Protein AF-0000000078668292 (afdb_homodimer)

Structure (mmCIF, N/CA/C/O backbone):
data_AF-0000000078668292-model_v1
#
loop_
_entity.id
_entity.type
_entity.pdbx_description
1 polymer 'acetate--CoA ligase (ADP-forming)'
#
loop_
_atom_site.group_PDB
_atom_site.id
_atom_site.type_symbol
_atom_site.label_atom_id
_atom_site.label_alt_id
_atom_site.label_comp_id
_atom_site.label_asym_id
_atom_site.label_entity_id
_atom_site.label_seq_id
_atom_site.pdbx_PDB_ins_code
_atom_site.Cartn_x
_atom_site.Cartn_y
_atom_site.Cartn_z
_atom_site.occupancy
_atom_site.B_iso_or_equiv
_atom_site.auth_seq_id
_atom_site.auth_comp_id
_atom_site.auth_asym_id
_atom_site.auth_atom_id
_atom_site.pdbx_PDB_model_num
ATOM 1 N N . MET A 1 1 ? -16.328 22.109 20 1 74.5 1 MET A N 1
ATOM 2 C CA . MET A 1 1 ? -15.586 23.297 19.562 1 74.5 1 MET A CA 1
ATOM 3 C C . MET A 1 1 ? -16.078 23.766 18.188 1 74.5 1 MET A C 1
ATOM 5 O O . MET A 1 1 ? -16.297 22.953 17.297 1 74.5 1 MET A O 1
ATOM 9 N N . ASN A 1 2 ? -16.375 25.062 18.094 1 88.75 2 ASN A N 1
ATOM 10 C CA . ASN A 1 2 ? -16.891 25.562 16.812 1 88.75 2 ASN A CA 1
ATOM 11 C C . ASN A 1 2 ? -15.773 26.156 15.961 1 88.75 2 ASN A C 1
ATOM 13 O O . ASN A 1 2 ? -15.273 27.234 16.25 1 88.75 2 ASN A O 1
ATOM 17 N N . LEU A 1 3 ? -15.266 25.328 14.984 1 96.44 3 LEU A N 1
ATOM 18 C CA . LEU A 1 3 ? -14.234 25.766 14.047 1 96.44 3 LEU A CA 1
ATOM 19 C C . LEU A 1 3 ? -14.766 25.766 12.617 1 96.44 3 LEU A C 1
ATOM 21 O O . LEU A 1 3 ? -13.984 25.719 11.656 1 96.44 3 LEU A O 1
ATOM 25 N N . GLU A 1 4 ? -16.094 25.828 12.477 1 96.25 4 GLU A N 1
ATOM 26 C CA . GLU A 1 4 ? -16.766 25.781 11.18 1 96.25 4 GLU A CA 1
ATOM 27 C C . GLU A 1 4 ? -16.281 26.906 10.266 1 96.25 4 GLU A C 1
ATOM 29 O O . GLU A 1 4 ? -16.141 26.703 9.055 1 96.25 4 GLU A O 1
ATOM 34 N N . PHE A 1 5 ? -16.047 28 10.852 1 95.75 5 PHE A N 1
ATOM 35 C CA . PHE A 1 5 ? -15.656 29.172 10.094 1 95.75 5 PHE A CA 1
ATOM 36 C C . PHE A 1 5 ? -14.328 28.938 9.383 1 95.75 5 PHE A C 1
ATOM 38 O O . PHE A 1 5 ? -14.047 29.562 8.352 1 95.75 5 PHE A O 1
ATOM 45 N N . LEU A 1 6 ? -13.484 28.047 9.867 1 97.25 6 LEU A N 1
ATOM 46 C CA . LEU A 1 6 ? -12.172 27.797 9.281 1 97.25 6 LEU A CA 1
ATOM 47 C C . LEU A 1 6 ? -12.305 26.938 8.023 1 97.25 6 LEU A C 1
ATOM 49 O O . LEU A 1 6 ? -11.414 26.953 7.164 1 97.25 6 LEU A O 1
ATOM 53 N N . PHE A 1 7 ? -13.469 26.203 7.914 1 97.5 7 PHE A N 1
ATOM 54 C CA . PHE A 1 7 ? -13.602 25.25 6.82 1 97.5 7 PHE A CA 1
ATOM 55 C C . PHE A 1 7 ? -14.719 25.656 5.875 1 97.5 7 PHE A C 1
ATOM 57 O O . PHE A 1 7 ? -14.797 25.172 4.742 1 97.5 7 PHE A O 1
ATOM 64 N N . TYR A 1 8 ? -15.539 26.547 6.289 1 97.25 8 TYR A N 1
ATOM 65 C CA . TYR A 1 8 ? -16.641 27.047 5.477 1 97.25 8 TYR A CA 1
ATOM 66 C C . TYR A 1 8 ? -16.734 28.562 5.543 1 97.25 8 TYR A C 1
ATOM 68 O O . TYR A 1 8 ? -17.797 29.125 5.805 1 97.25 8 TYR A O 1
ATOM 76 N N . PRO A 1 9 ? -15.586 29.188 5.301 1 97.5 9 PRO A N 1
ATOM 77 C CA . PRO A 1 9 ? -15.641 30.656 5.301 1 97.5 9 PRO A CA 1
ATOM 78 C C . PRO A 1 9 ? -16.453 31.219 4.137 1 97.5 9 PRO A C 1
ATOM 80 O O . PRO A 1 9 ? -16.422 30.672 3.033 1 97.5 9 PRO A O 1
ATOM 83 N N . ARG A 1 10 ? -17.109 32.281 4.371 1 97.5 10 ARG A N 1
ATOM 84 C CA . ARG A 1 10 ? -17.812 33 3.309 1 97.5 10 ARG A CA 1
ATOM 85 C C . ARG A 1 10 ? -16.875 33.969 2.596 1 97.5 10 ARG A C 1
ATOM 87 O O . ARG A 1 10 ? -17.078 34.281 1.418 1 97.5 10 ARG A O 1
ATOM 94 N N . SER A 1 11 ? -15.938 34.406 3.305 1 98 11 SER A N 1
ATOM 95 C CA . SER A 1 11 ? -14.984 35.406 2.785 1 98 11 SER A CA 1
ATOM 96 C C . SER A 1 11 ? -13.594 35.188 3.387 1 98 11 SER A C 1
ATOM 98 O O . SER A 1 11 ? -13.469 34.875 4.574 1 98 11 SER A O 1
ATOM 100 N N . VAL A 1 12 ? -12.602 35.375 2.502 1 98.38 12 VAL A N 1
ATOM 101 C CA . VAL A 1 12 ? -11.219 35.125 2.906 1 98.38 12 VAL A CA 1
ATOM 102 C C . VAL A 1 12 ? -10.336 36.281 2.447 1 98.38 12 VAL A C 1
ATOM 104 O O . VAL A 1 12 ? -10.477 36.781 1.327 1 98.38 12 VAL A O 1
ATOM 107 N N . ALA A 1 13 ? -9.508 36.75 3.338 1 98.75 13 ALA A N 1
ATOM 108 C CA . ALA A 1 13 ? -8.492 37.75 2.984 1 98.75 13 ALA A CA 1
ATOM 109 C C . ALA A 1 13 ? -7.098 37.125 2.98 1 98.75 13 ALA A C 1
ATOM 111 O O . ALA A 1 13 ? -6.684 36.5 3.965 1 98.75 13 ALA A O 1
ATOM 112 N N . VAL A 1 14 ? -6.449 37.281 1.85 1 98.75 14 VAL A N 1
ATOM 113 C CA . VAL A 1 14 ? -5.062 36.812 1.77 1 98.75 14 VAL A CA 1
ATOM 114 C C . VAL A 1 14 ? -4.125 38 2.018 1 98.75 14 VAL A C 1
ATOM 116 O O . VAL A 1 14 ? -3.984 38.875 1.164 1 98.75 14 VAL A O 1
ATOM 119 N N . ILE A 1 15 ? -3.553 37.969 3.217 1 98.75 15 ILE A N 1
ATOM 120 C CA . ILE A 1 15 ? -2.625 39.031 3.605 1 98.75 15 ILE A CA 1
ATOM 121 C C . ILE A 1 15 ? -1.219 38.688 3.123 1 98.75 15 ILE A C 1
ATOM 123 O O . ILE A 1 15 ? -0.643 37.688 3.535 1 98.75 15 ILE A O 1
ATOM 127 N N . GLY A 1 16 ? -0.647 39.531 2.35 1 98.06 16 GLY A N 1
ATOM 128 C CA . GLY A 1 16 ? 0.605 39.25 1.667 1 98.06 16 GLY A CA 1
ATOM 129 C C . GLY A 1 16 ? 0.415 38.812 0.223 1 98.06 16 GLY A C 1
ATOM 130 O O . GLY A 1 16 ? 1.296 38.188 -0.366 1 98.06 16 GLY A O 1
ATOM 131 N N . ALA A 1 17 ? -0.746 39.062 -0.317 1 97.62 17 ALA A N 1
ATOM 132 C CA . ALA A 1 17 ? -1.031 38.781 -1.72 1 97.62 17 ALA A CA 1
ATOM 133 C C . ALA A 1 17 ? -0.014 39.469 -2.637 1 97.62 17 ALA A C 1
ATOM 135 O O . ALA A 1 17 ? 0.415 40.594 -2.381 1 97.62 17 ALA A O 1
ATOM 136 N N . SER A 1 18 ? 0.317 38.719 -3.67 1 94.88 18 SER A N 1
ATOM 137 C CA . SER A 1 18 ? 1.345 39.219 -4.582 1 94.88 18 SER A CA 1
ATOM 138 C C . SER A 1 18 ? 1.046 38.812 -6.02 1 94.88 18 SER A C 1
ATOM 140 O O . SER A 1 18 ? 0.434 37.75 -6.266 1 94.88 18 SER A O 1
ATOM 142 N N . HIS A 1 19 ? 1.444 39.625 -6.992 1 91.94 19 HIS A N 1
ATOM 143 C CA . HIS A 1 19 ? 1.332 39.281 -8.414 1 91.94 19 HIS A CA 1
ATOM 144 C C . HIS A 1 19 ? 2.572 38.562 -8.906 1 91.94 19 HIS A C 1
ATOM 146 O O . HIS A 1 19 ? 2.576 38.031 -10.016 1 91.94 19 HIS A O 1
ATOM 152 N N . VAL A 1 20 ? 3.535 38.531 -8.047 1 91.69 20 VAL A N 1
ATOM 153 C CA . VAL A 1 20 ? 4.824 38 -8.477 1 91.69 20 VAL A CA 1
ATOM 154 C C . VAL A 1 20 ? 4.824 36.469 -8.367 1 91.69 20 VAL A C 1
ATOM 156 O O . VAL A 1 20 ? 4.758 35.938 -7.258 1 91.69 20 VAL A O 1
ATOM 159 N N . PRO A 1 21 ? 4.988 35.781 -9.539 1 89 21 PRO A N 1
ATOM 160 C CA . PRO A 1 21 ? 5.062 34.312 -9.477 1 89 21 PRO A CA 1
ATOM 161 C C . PRO A 1 21 ? 6.219 33.844 -8.609 1 89 21 PRO A C 1
ATOM 163 O O . PRO A 1 21 ? 7.301 34.406 -8.617 1 89 21 PRO A O 1
ATOM 166 N N . GLY A 1 22 ? 5.961 32.812 -7.844 1 87.12 22 GLY A N 1
ATOM 167 C CA . GLY A 1 22 ? 7.004 32.25 -6.992 1 87.12 22 GLY A CA 1
ATOM 168 C C . GLY A 1 22 ? 6.875 32.688 -5.543 1 87.12 22 GLY A C 1
ATOM 169 O O . GLY A 1 22 ? 7.383 32 -4.645 1 87.12 22 GLY A O 1
ATOM 170 N N . LYS A 1 23 ? 6.258 33.75 -5.332 1 91.94 23 LYS A N 1
ATOM 171 C CA . LYS A 1 23 ? 6.027 34.188 -3.957 1 91.94 23 LYS A CA 1
ATOM 172 C C . LYS A 1 23 ? 4.883 33.406 -3.318 1 91.94 23 LYS A C 1
ATOM 174 O O . LYS A 1 23 ? 3.916 33.062 -3.996 1 91.94 23 LYS A O 1
ATOM 179 N N . ILE A 1 24 ? 5 33.25 -2.035 1 94.12 24 ILE A N 1
ATOM 180 C CA . ILE A 1 24 ? 4.039 32.469 -1.284 1 94.12 24 ILE A CA 1
ATOM 181 C C . ILE A 1 24 ? 2.652 33.094 -1.384 1 94.12 24 ILE A C 1
ATOM 183 O O . ILE A 1 24 ? 1.656 32.406 -1.595 1 94.12 24 ILE A O 1
ATOM 187 N N . GLY A 1 25 ? 2.639 34.375 -1.288 1 96.19 25 GLY A N 1
ATOM 188 C CA . GLY A 1 25 ? 1.363 35.062 -1.382 1 96.19 25 GLY A CA 1
ATOM 189 C C . GLY A 1 25 ? 0.669 34.844 -2.715 1 96.19 25 GLY A C 1
ATOM 190 O O . GLY A 1 25 ? -0.559 34.781 -2.773 1 96.19 25 GLY A O 1
ATOM 191 N N . ASN A 1 26 ? 1.466 34.906 -3.779 1 96.44 26 ASN A N 1
ATOM 192 C CA . ASN A 1 26 ? 0.924 34.625 -5.105 1 96.44 26 ASN A CA 1
ATOM 193 C C . ASN A 1 26 ? 0.383 33.188 -5.203 1 96.44 26 ASN A C 1
ATOM 195 O O . ASN A 1 26 ? -0.709 32.969 -5.73 1 96.44 26 ASN A O 1
ATOM 199 N N . ALA A 1 27 ? 1.126 32.281 -4.66 1 95.44 27 ALA A N 1
ATOM 200 C CA . ALA A 1 27 ? 0.751 30.875 -4.707 1 95.44 27 ALA A CA 1
ATOM 201 C C . ALA A 1 27 ? -0.543 30.625 -3.938 1 95.44 27 ALA A C 1
ATOM 203 O O . ALA A 1 27 ? -1.405 29.875 -4.391 1 95.44 27 ALA A O 1
ATOM 204 N N . ILE A 1 28 ? -0.689 31.25 -2.832 1 97.31 28 ILE A N 1
ATOM 205 C CA . ILE A 1 28 ? -1.891 31.094 -2.02 1 97.31 28 ILE A CA 1
ATOM 206 C C . ILE A 1 28 ? -3.096 31.656 -2.766 1 97.31 28 ILE A C 1
ATOM 208 O O . ILE A 1 28 ? -4.164 31.047 -2.793 1 97.31 28 ILE A O 1
ATOM 212 N N . MET A 1 29 ? -2.896 32.812 -3.367 1 97.44 29 MET A N 1
ATOM 213 C CA . MET A 1 29 ? -3.973 33.406 -4.156 1 97.44 29 MET A CA 1
ATOM 214 C C . MET A 1 29 ? -4.422 32.469 -5.262 1 97.44 29 MET A C 1
ATOM 216 O O . MET A 1 29 ? -5.625 32.281 -5.477 1 97.44 29 MET A O 1
ATOM 220 N N . LYS A 1 30 ? -3.439 31.906 -5.906 1 96.38 30 LYS A N 1
ATOM 221 C CA . LYS A 1 30 ? -3.754 30.969 -6.98 1 96.38 30 LYS A CA 1
ATOM 222 C C . LYS A 1 30 ? -4.551 29.766 -6.453 1 96.38 30 LYS A C 1
ATOM 224 O O . LYS A 1 30 ? -5.504 29.328 -7.094 1 96.38 30 LYS A O 1
ATOM 229 N N . SER A 1 31 ? -4.18 29.266 -5.289 1 96 31 SER A N 1
ATOM 230 C CA . SER A 1 31 ? -4.848 28.109 -4.699 1 96 31 SER A CA 1
ATOM 231 C C . SER A 1 31 ? -6.277 28.453 -4.285 1 96 31 SER A C 1
ATOM 233 O O . SER A 1 31 ? -7.215 27.719 -4.625 1 96 31 SER A O 1
ATOM 235 N N . VAL A 1 32 ? -6.438 29.562 -3.623 1 96.88 32 VAL A N 1
ATOM 236 C CA . VAL A 1 32 ? -7.754 29.938 -3.109 1 96.88 32 VAL A CA 1
ATOM 237 C C . VAL A 1 32 ? -8.688 30.281 -4.27 1 96.88 32 VAL A C 1
ATOM 239 O O . VAL A 1 32 ? -9.859 29.906 -4.258 1 96.88 32 VAL A O 1
ATOM 242 N N . ALA A 1 33 ? -8.172 30.875 -5.266 1 96.19 33 ALA A N 1
ATOM 243 C CA . ALA A 1 33 ? -8.992 31.375 -6.367 1 96.19 33 ALA A CA 1
ATOM 244 C C . ALA A 1 33 ? -9.344 30.25 -7.336 1 96.19 33 ALA A C 1
ATOM 246 O O . ALA A 1 33 ? -10.133 30.453 -8.266 1 96.19 33 ALA A O 1
ATOM 247 N N . ARG A 1 34 ? -8.719 29.172 -7.141 1 94.25 34 ARG A N 1
ATOM 248 C CA . ARG A 1 34 ? -8.883 28.094 -8.102 1 94.25 34 ARG A CA 1
ATOM 249 C C . ARG A 1 34 ? -10.305 27.547 -8.086 1 94.25 34 ARG A C 1
ATOM 251 O O . ARG A 1 34 ? -10.945 27.438 -9.133 1 94.25 34 ARG A O 1
ATOM 258 N N . GLN A 1 35 ? -10.82 27.234 -6.879 1 92.75 35 GLN A N 1
ATOM 259 C CA . GLN A 1 35 ? -12.117 26.562 -6.836 1 92.75 35 GLN A CA 1
ATOM 260 C C . GLN A 1 35 ? -13 27.141 -5.742 1 92.75 35 GLN A C 1
ATOM 262 O O . GLN A 1 35 ? -14.18 26.781 -5.629 1 92.75 35 GLN A O 1
ATOM 267 N N . PHE A 1 36 ? -12.469 28.016 -4.914 1 95.38 36 PHE A N 1
ATOM 268 C CA . PHE A 1 36 ? -13.234 28.578 -3.803 1 95.38 36 PHE A CA 1
ATOM 269 C C . PHE A 1 36 ? -14.352 29.469 -4.312 1 95.38 36 PHE A C 1
ATOM 271 O O . PHE A 1 36 ? -14.125 30.328 -5.164 1 95.38 36 PHE A O 1
ATOM 278 N N . ASN A 1 37 ? -15.547 29.297 -3.77 1 92.94 37 ASN A N 1
ATOM 279 C CA . ASN A 1 37 ? -16.703 30.031 -4.266 1 92.94 37 ASN A CA 1
ATOM 280 C C . ASN A 1 37 ? -17.031 31.234 -3.377 1 92.94 37 ASN A C 1
ATOM 282 O O . ASN A 1 37 ? -17.938 32 -3.678 1 92.94 37 ASN A O 1
ATOM 286 N N . GLY A 1 38 ? -16.344 31.422 -2.299 1 95.69 38 GLY A N 1
ATOM 287 C CA . GLY A 1 38 ? -16.562 32.594 -1.452 1 95.69 38 GLY A CA 1
ATOM 288 C C . GLY A 1 38 ? -15.828 33.812 -1.94 1 95.69 38 GLY A C 1
ATOM 289 O O . GLY A 1 38 ? -15.242 33.812 -3.023 1 95.69 38 GLY A O 1
ATOM 290 N N . LYS A 1 39 ? -15.945 34.906 -1.213 1 97.5 39 LYS A N 1
ATOM 291 C CA . LYS A 1 39 ? -15.281 36.156 -1.554 1 97.5 39 LYS A CA 1
ATOM 292 C C . LYS A 1 39 ? -13.805 36.094 -1.172 1 97.5 39 LYS A C 1
ATOM 294 O O . LYS A 1 39 ? -13.445 35.594 -0.104 1 97.5 39 LYS A O 1
ATOM 299 N N . ILE A 1 40 ? -13.031 36.531 -2.129 1 98.12 40 ILE A N 1
ATOM 300 C CA . ILE A 1 40 ? -11.594 36.562 -1.902 1 98.12 40 ILE A CA 1
ATOM 301 C C . ILE A 1 40 ? -11.086 38 -1.948 1 98.12 40 ILE A C 1
ATOM 303 O O . ILE A 1 40 ? -11.383 38.719 -2.889 1 98.12 40 ILE A O 1
ATOM 307 N N . TYR A 1 41 ? -10.375 38.344 -0.947 1 98.5 41 TYR A N 1
ATOM 308 C CA . TYR A 1 41 ? -9.789 39.688 -0.894 1 98.5 41 TYR A CA 1
ATOM 309 C C . TYR A 1 41 ? -8.266 39.594 -0.818 1 98.5 41 TYR A C 1
ATOM 311 O O . TYR A 1 41 ? -7.715 38.812 -0.051 1 98.5 41 TYR A O 1
ATOM 319 N N . ALA A 1 42 ? -7.648 40.406 -1.646 1 98.56 42 ALA A N 1
ATOM 320 C CA . ALA A 1 42 ? -6.191 40.531 -1.613 1 98.56 42 ALA A CA 1
ATOM 321 C C . ALA A 1 42 ? -5.754 41.719 -0.767 1 98.56 42 ALA A C 1
ATOM 323 O O . ALA A 1 42 ? -6.328 42.812 -0.873 1 98.56 42 ALA A O 1
ATOM 324 N N . VAL A 1 43 ? -4.797 41.469 0.06 1 98.75 43 VAL A N 1
ATOM 325 C CA . VAL A 1 43 ? -4.266 42.562 0.889 1 98.75 43 VAL A CA 1
ATOM 326 C C . VAL A 1 43 ? -2.746 42.625 0.743 1 98.75 43 VAL A C 1
ATOM 328 O O . VAL A 1 43 ? -2.061 41.594 0.874 1 98.75 43 VAL A O 1
ATOM 331 N N . ASN A 1 44 ? -2.236 43.719 0.466 1 98.12 44 ASN A N 1
ATOM 332 C CA . ASN A 1 44 ? -0.818 44.031 0.37 1 98.12 44 ASN A CA 1
ATOM 333 C C . ASN A 1 44 ? -0.572 45.531 0.56 1 98.12 44 ASN A C 1
ATOM 335 O O . ASN A 1 44 ? -1.271 46.375 -0.027 1 98.12 44 ASN A O 1
ATOM 339 N N . VAL A 1 45 ? 0.505 45.875 1.318 1 96 45 VAL A N 1
ATOM 340 C CA . VAL A 1 45 ? 0.76 47.25 1.695 1 96 45 VAL A CA 1
ATOM 341 C C . VAL A 1 45 ? 0.95 48.094 0.441 1 96 45 VAL A C 1
ATOM 343 O O . VAL A 1 45 ? 0.734 49.312 0.467 1 96 45 VAL A O 1
ATOM 346 N N . LYS A 1 46 ? 1.298 47.5 -0.633 1 95 46 LYS A N 1
ATOM 347 C CA . LYS A 1 46 ? 1.549 48.219 -1.872 1 95 46 LYS A CA 1
ATOM 348 C C . LYS A 1 46 ? 0.24 48.625 -2.549 1 95 46 LYS A C 1
ATOM 350 O O . LYS A 1 46 ? 0.2 49.594 -3.314 1 95 46 LYS A O 1
ATOM 355 N N . GLY A 1 47 ? -0.806 47.969 -2.373 1 95.81 47 GLY A N 1
ATOM 356 C CA . GLY A 1 47 ? -2.09 48.219 -3 1 95.81 47 GLY A CA 1
ATOM 357 C C . GLY A 1 47 ? -2.104 47.906 -4.484 1 95.81 47 GLY A C 1
ATOM 358 O O . GLY A 1 47 ? -1.29 47.125 -4.969 1 95.81 47 GLY A O 1
ATOM 359 N N . GLY A 1 48 ? -3.246 48.375 -5.074 1 96.06 48 GLY A N 1
ATOM 360 C CA . GLY A 1 48 ? -3.34 48.188 -6.516 1 96.06 48 GLY A CA 1
ATOM 361 C C . GLY A 1 48 ? -4.277 47.062 -6.914 1 96.06 48 GLY A C 1
ATOM 362 O O . GLY A 1 48 ? -5.375 46.938 -6.367 1 96.06 48 GLY A O 1
ATOM 363 N N . GLU A 1 49 ? -3.783 46.406 -8.031 1 97.06 49 GLU A N 1
ATOM 364 C CA . GLU A 1 49 ? -4.547 45.281 -8.586 1 97.06 49 GLU A CA 1
ATOM 365 C C . GLU A 1 49 ? -3.627 44.156 -9.008 1 97.06 49 GLU A C 1
ATOM 367 O O . GLU A 1 49 ? -2.498 44.375 -9.438 1 97.06 49 GLU A O 1
ATOM 372 N N . ILE A 1 50 ? -4.148 42.969 -8.828 1 96.56 50 ILE A N 1
ATOM 373 C CA . ILE A 1 50 ? -3.381 41.812 -9.305 1 96.56 50 ILE A CA 1
ATOM 374 C C . ILE A 1 50 ? -4.285 40.906 -10.109 1 96.56 50 ILE A C 1
ATOM 376 O O . ILE A 1 50 ? -5.508 40.906 -9.945 1 96.56 50 ILE A O 1
ATOM 380 N N . GLU A 1 51 ? -3.666 40.188 -11.039 1 96.19 51 GLU A N 1
ATOM 381 C CA . GLU A 1 51 ? -4.379 39.156 -11.828 1 96.19 51 GLU A CA 1
ATOM 382 C C . GLU A 1 51 ? -3.949 37.75 -11.438 1 96.19 51 GLU A C 1
ATOM 384 O O . GLU A 1 51 ? -2.76 37.438 -11.469 1 96.19 51 GLU A O 1
ATOM 389 N N . ILE A 1 52 ? -4.871 37.031 -10.984 1 95.5 52 ILE A N 1
ATOM 390 C CA . ILE A 1 52 ? -4.656 35.656 -10.562 1 95.5 52 ILE A CA 1
ATOM 391 C C . ILE A 1 52 ? -5.609 34.75 -11.312 1 95.5 52 ILE A C 1
ATOM 393 O O . ILE A 1 52 ? -6.828 34.906 -11.266 1 95.5 52 ILE A O 1
ATOM 397 N N . ASN A 1 53 ? -5.086 33.719 -11.945 1 94.75 53 ASN A N 1
ATOM 398 C CA . ASN A 1 53 ? -5.895 32.75 -12.68 1 94.75 53 ASN A CA 1
ATOM 399 C C . ASN A 1 53 ? -6.867 33.438 -13.633 1 94.75 53 ASN A C 1
ATOM 401 O O . ASN A 1 53 ? -8.031 33.062 -13.727 1 94.75 53 ASN A O 1
ATOM 405 N N . GLY A 1 54 ? -6.477 34.5 -14.219 1 93.75 54 GLY A N 1
ATOM 406 C CA . GLY A 1 54 ? -7.293 35.188 -15.188 1 93.75 54 GLY A CA 1
ATOM 407 C C . GLY A 1 54 ? -8.305 36.125 -14.555 1 93.75 54 GLY A C 1
ATOM 408 O O . GLY A 1 54 ? -9.125 36.719 -15.25 1 93.75 54 GLY A O 1
ATOM 409 N N . GLN A 1 55 ? -8.266 36.25 -13.242 1 95.31 55 GLN A N 1
ATOM 410 C CA . GLN A 1 55 ? -9.18 37.125 -12.516 1 95.31 55 GLN A CA 1
ATOM 411 C C . GLN A 1 55 ? -8.445 38.312 -11.938 1 95.31 55 GLN A C 1
ATOM 413 O O . GLN A 1 55 ? -7.32 38.188 -11.445 1 95.31 55 GLN A O 1
ATOM 418 N N . ARG A 1 56 ? -9.117 39.375 -11.93 1 96.94 56 ARG A N 1
ATOM 419 C CA . ARG A 1 56 ? -8.523 40.594 -11.367 1 96.94 56 ARG A CA 1
ATOM 420 C C . ARG A 1 56 ? -9 40.812 -9.93 1 96.94 56 ARG A C 1
ATOM 422 O O . 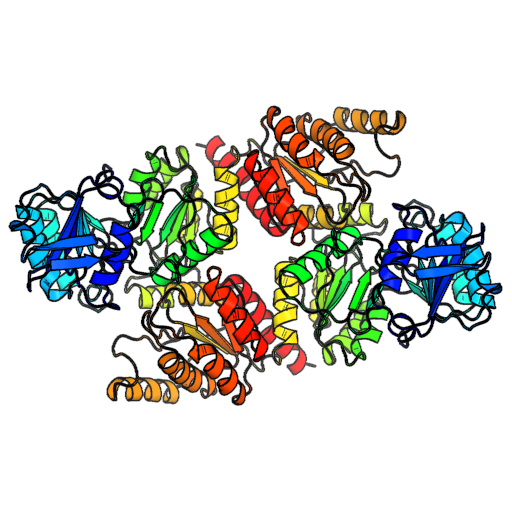ARG A 1 56 ? -10.188 40.688 -9.633 1 96.94 56 ARG A O 1
ATOM 429 N N . PHE A 1 57 ? -8.086 41.125 -9.117 1 97.62 57 PHE A N 1
ATOM 430 C CA . PHE A 1 57 ? -8.375 41.406 -7.711 1 97.62 57 PHE A CA 1
ATOM 431 C C . PHE A 1 57 ? -7.863 42.781 -7.309 1 97.62 57 PHE A C 1
ATOM 433 O O . PHE A 1 57 ? -6.691 43.094 -7.527 1 97.62 57 PHE A O 1
ATOM 440 N N . LYS A 1 58 ? -8.773 43.562 -6.727 1 97.69 58 LYS A N 1
ATOM 441 C CA . LYS A 1 58 ? -8.305 44.75 -6.051 1 97.69 58 LYS A CA 1
ATOM 442 C C . LYS A 1 58 ? -7.445 44.406 -4.836 1 97.69 58 LYS A C 1
ATOM 444 O O . LYS A 1 58 ? -7.785 43.5 -4.074 1 97.69 58 LYS A O 1
ATOM 449 N N . VAL A 1 59 ? -6.34 45.094 -4.738 1 98.44 59 VAL A N 1
ATOM 450 C CA . VAL A 1 59 ? -5.461 44.844 -3.602 1 98.44 59 VAL A CA 1
ATOM 451 C C . VAL A 1 59 ? -5.617 45.969 -2.578 1 98.44 59 VAL A C 1
ATOM 453 O O . VAL A 1 59 ? -5.301 47.125 -2.859 1 98.44 59 VAL A O 1
ATOM 456 N N . TYR A 1 60 ? -6.113 45.594 -1.422 1 98.56 60 TYR A N 1
ATOM 457 C CA . TYR A 1 60 ? -6.27 46.562 -0.333 1 98.56 60 TYR A CA 1
ATOM 458 C C . TYR A 1 60 ? -4.973 46.688 0.453 1 98.56 60 TYR A C 1
ATOM 460 O O . TYR A 1 60 ? -4.234 45.719 0.637 1 98.56 60 TYR A O 1
ATOM 468 N N . ARG A 1 61 ? -4.688 47.875 0.95 1 98.31 61 ARG A N 1
ATOM 469 C CA . ARG A 1 61 ? -3.443 48.094 1.682 1 98.31 61 ARG A CA 1
ATOM 470 C C . ARG A 1 61 ? -3.535 47.531 3.098 1 98.31 61 ARG A C 1
ATOM 472 O O . ARG A 1 61 ? -2.514 47.219 3.713 1 98.31 61 ARG A O 1
ATOM 479 N N . SER A 1 62 ? -4.723 47.469 3.6 1 98.38 62 SER A N 1
ATOM 480 C CA . SER A 1 62 ? -5.031 46.906 4.906 1 98.38 62 SER A CA 1
ATOM 481 C C . SER A 1 62 ? -6.363 46.156 4.883 1 98.38 62 SER A C 1
ATOM 483 O O . SER A 1 62 ? -7.258 46.5 4.109 1 98.38 62 SER A O 1
ATOM 485 N N . ILE A 1 63 ? -6.383 45.125 5.746 1 98.69 63 ILE A N 1
ATOM 486 C CA . ILE A 1 63 ? -7.629 44.375 5.844 1 98.69 63 ILE A CA 1
ATOM 487 C C . ILE A 1 63 ? -8.758 45.281 6.289 1 98.69 63 ILE A C 1
ATOM 489 O O . ILE A 1 63 ? -9.922 45.062 5.973 1 98.69 63 ILE A O 1
ATOM 493 N N . LEU A 1 64 ? -8.438 46.375 6.926 1 98.44 64 LEU A N 1
ATOM 494 C CA . LEU A 1 64 ? -9.414 47.344 7.434 1 98.44 64 LEU A CA 1
ATOM 495 C C . LEU A 1 64 ? -10.094 48.062 6.285 1 98.44 64 LEU A C 1
ATOM 497 O O . LEU A 1 64 ? -11.18 48.625 6.461 1 98.44 64 LEU A O 1
ATOM 501 N N . GLU A 1 65 ? -9.469 48.062 5.133 1 98.31 65 GLU A N 1
ATOM 502 C CA . GLU A 1 65 ? -10.016 48.781 3.979 1 98.31 65 GLU A CA 1
ATOM 503 C C . GLU A 1 65 ? -11.055 47.938 3.248 1 98.31 65 GLU A C 1
ATOM 505 O O . GLU A 1 65 ? -11.789 48.438 2.396 1 98.31 65 GLU A O 1
ATOM 510 N N . ILE A 1 66 ? -11.117 46.688 3.518 1 98.38 66 ILE A N 1
ATOM 511 C CA . ILE A 1 66 ? -12.086 45.812 2.869 1 98.38 66 ILE A CA 1
ATOM 512 C C . ILE A 1 66 ? -13.5 46.188 3.293 1 98.38 66 ILE A C 1
ATOM 514 O O . ILE A 1 66 ? -13.805 46.25 4.488 1 98.38 66 ILE A O 1
ATOM 518 N N . PRO A 1 67 ? -14.328 46.469 2.391 1 96.81 67 PRO A N 1
ATOM 519 C CA . PRO A 1 67 ? -15.664 46.938 2.748 1 96.81 67 PRO A CA 1
ATOM 520 C C . PRO A 1 67 ? -16.547 45.844 3.355 1 96.81 67 PRO A C 1
ATOM 522 O O . PRO A 1 67 ? -17.422 46.156 4.168 1 96.81 67 PRO A O 1
ATOM 525 N N . ASP A 1 68 ? -16.328 44.594 3.018 1 96.44 68 ASP A N 1
ATOM 526 C CA . ASP A 1 68 ? -17.141 43.469 3.461 1 96.44 68 ASP A CA 1
ATOM 527 C C . ASP A 1 68 ? -16.594 42.875 4.742 1 96.44 68 ASP A C 1
ATOM 529 O O . ASP A 1 68 ? -15.508 43.25 5.195 1 96.44 68 ASP A O 1
ATOM 533 N N . GLU A 1 69 ? -17.391 42.031 5.324 1 97.06 69 GLU A N 1
ATOM 534 C CA . GLU A 1 69 ? -16.891 41.188 6.422 1 97.06 69 GLU A CA 1
ATOM 535 C C . GLU A 1 69 ? -15.891 40.156 5.922 1 97.06 69 GLU A C 1
ATOM 537 O O . GLU A 1 69 ? -15.977 39.688 4.781 1 97.06 69 GLU A O 1
ATOM 542 N N . VAL A 1 70 ? -14.977 39.875 6.777 1 98.38 70 VAL A N 1
ATOM 543 C CA . VAL A 1 70 ? -13.984 38.844 6.48 1 98.38 70 VAL A CA 1
ATOM 544 C C . VAL A 1 70 ? -14.031 37.75 7.551 1 98.38 70 VAL A C 1
ATOM 546 O O . VAL A 1 70 ? -13.883 38.031 8.742 1 98.38 70 VAL A O 1
ATOM 549 N N . ASP A 1 71 ? -14.25 36.5 7.125 1 98.06 71 ASP A N 1
ATOM 550 C CA . ASP A 1 71 ? -14.336 35.406 8.078 1 98.06 71 ASP A CA 1
ATOM 551 C C . ASP A 1 71 ? -12.953 34.906 8.477 1 98.06 71 ASP A C 1
ATOM 553 O O . ASP A 1 71 ? -12.68 34.688 9.664 1 98.06 71 ASP A O 1
ATOM 557 N N . VAL A 1 72 ? -12.094 34.688 7.504 1 98.62 72 VAL A N 1
ATOM 558 C CA . VAL A 1 72 ? -10.797 34.062 7.746 1 98.62 72 VAL A CA 1
ATOM 559 C C . VAL A 1 72 ? -9.703 34.875 7.055 1 98.62 72 VAL A C 1
ATOM 561 O O . VAL A 1 72 ? -9.875 35.344 5.926 1 98.62 72 VAL A O 1
ATOM 564 N N . ALA A 1 73 ? -8.648 35.094 7.754 1 98.81 73 ALA A N 1
ATOM 565 C CA . ALA A 1 73 ? -7.453 35.719 7.188 1 98.81 73 ALA A CA 1
ATOM 566 C C . ALA A 1 73 ? -6.348 34.688 6.977 1 98.81 73 ALA A C 1
ATOM 568 O O . ALA A 1 73 ? -6.027 33.906 7.891 1 98.81 73 ALA A O 1
ATOM 569 N N . VAL A 1 74 ? -5.832 34.594 5.754 1 98.75 74 VAL A N 1
ATOM 570 C CA . VAL A 1 74 ? -4.645 33.812 5.453 1 98.75 74 VAL A CA 1
ATOM 571 C C . VAL A 1 74 ? -3.42 34.719 5.387 1 98.75 74 VAL A C 1
ATOM 573 O O . VAL A 1 74 ? -3.33 35.594 4.52 1 98.75 74 VAL A O 1
ATOM 576 N N . ILE A 1 75 ? -2.484 34.5 6.305 1 98.81 75 ILE A N 1
ATOM 577 C CA . ILE A 1 75 ? -1.422 35.469 6.516 1 98.81 75 ILE A CA 1
ATOM 578 C C . ILE A 1 75 ? -0.091 34.875 6.035 1 98.81 75 ILE A C 1
ATOM 580 O O . ILE A 1 75 ? 0.382 33.875 6.562 1 98.81 75 ILE A O 1
ATOM 584 N N . ALA A 1 76 ? 0.466 35.531 5.062 1 97.81 76 ALA A N 1
ATOM 585 C CA . ALA A 1 76 ? 1.737 35.125 4.473 1 97.81 76 ALA A CA 1
ATOM 586 C C . ALA A 1 76 ? 2.689 36.312 4.344 1 97.81 76 ALA A C 1
ATOM 588 O O . ALA A 1 76 ? 3.105 36.656 3.238 1 97.81 76 ALA A O 1
ATOM 589 N N . ILE A 1 77 ? 3.074 36.906 5.43 1 98 77 ILE A N 1
ATOM 590 C CA . ILE A 1 77 ? 4.02 38.031 5.496 1 98 77 ILE A CA 1
ATOM 591 C C . ILE A 1 77 ? 5.117 37.719 6.512 1 98 77 ILE A C 1
ATOM 593 O O . ILE A 1 77 ? 5.02 36.719 7.254 1 98 77 ILE A O 1
ATOM 597 N N . PRO A 1 78 ? 6.18 38.438 6.508 1 97.06 78 PRO A N 1
ATOM 598 C CA . PRO A 1 78 ? 7.234 38.156 7.484 1 97.06 78 PRO A CA 1
ATOM 599 C C . PRO A 1 78 ? 6.723 38.156 8.922 1 97.06 78 PRO A C 1
ATOM 601 O O . PRO A 1 78 ? 5.875 38.969 9.281 1 97.06 78 PRO A O 1
ATOM 604 N N . ALA A 1 79 ? 7.23 37.312 9.719 1 97.94 79 ALA A N 1
ATOM 605 C CA . ALA A 1 79 ? 6.738 36.969 11.055 1 97.94 79 ALA A CA 1
ATOM 606 C C . ALA A 1 79 ? 6.648 38.219 11.93 1 97.94 79 ALA A C 1
ATOM 608 O O . ALA A 1 79 ? 5.691 38.406 12.688 1 97.94 79 ALA A O 1
ATOM 609 N N . LYS A 1 80 ? 7.586 39.062 11.773 1 97.44 80 LYS A N 1
ATOM 610 C CA . LYS A 1 80 ? 7.688 40.219 12.656 1 97.44 80 LYS A CA 1
ATOM 611 C C . LYS A 1 80 ? 6.473 41.125 12.516 1 97.44 80 LYS A C 1
ATOM 613 O O . LYS A 1 80 ? 6.145 41.906 13.43 1 97.44 80 LYS A O 1
ATOM 618 N N . PHE A 1 81 ? 5.723 41.062 11.406 1 98 81 PHE A N 1
ATOM 619 C CA . PHE A 1 81 ? 4.609 41.938 11.133 1 98 81 PHE A CA 1
ATOM 620 C C . PHE A 1 81 ? 3.279 41.281 11.461 1 98 81 PHE A C 1
ATOM 622 O O . PHE A 1 81 ? 2.232 41.938 11.469 1 98 81 PHE A O 1
ATOM 629 N N . VAL A 1 82 ? 3.256 40 11.766 1 98.75 82 VAL A N 1
ATOM 630 C CA . VAL A 1 82 ? 2.037 39.219 11.867 1 98.75 82 VAL A CA 1
ATOM 631 C C . VAL A 1 82 ? 1.221 39.688 13.07 1 98.75 82 VAL A C 1
ATOM 633 O O . VAL A 1 82 ? 0.001 39.844 12.984 1 98.75 82 VAL A O 1
ATOM 636 N N . PRO A 1 83 ? 1.827 39.969 14.227 1 98.62 83 PRO A N 1
ATOM 637 C CA . PRO A 1 83 ? 1.025 40.406 15.367 1 98.62 83 PRO A CA 1
ATOM 638 C C . PRO A 1 83 ? 0.244 41.688 15.078 1 98.62 83 PRO A C 1
ATOM 640 O O . PRO A 1 83 ? -0.918 41.812 15.469 1 98.62 83 PRO A O 1
ATOM 643 N N . ASP A 1 84 ? 0.875 42.594 14.391 1 98.44 84 ASP A N 1
ATOM 644 C CA . ASP A 1 84 ? 0.187 43.812 14.031 1 98.44 84 ASP A CA 1
ATOM 645 C C . ASP A 1 84 ? -1.005 43.531 13.117 1 98.44 84 ASP A C 1
ATOM 647 O O . ASP A 1 84 ? -2.078 44.125 13.297 1 98.44 84 ASP A O 1
ATOM 651 N N . VAL A 1 85 ? -0.799 42.719 12.203 1 98.62 85 VAL A N 1
ATOM 652 C CA . VAL A 1 85 ? -1.859 42.344 11.281 1 98.62 85 VAL A CA 1
ATOM 653 C C . VAL A 1 85 ? -2.996 41.656 12.039 1 98.62 85 VAL A C 1
ATOM 655 O O . VAL A 1 85 ? -4.168 41.844 11.703 1 98.62 85 VAL A O 1
ATOM 658 N N . ILE A 1 86 ? -2.68 40.875 13.047 1 98.81 86 ILE A N 1
ATOM 659 C CA . ILE A 1 86 ? -3.688 40.188 13.867 1 98.81 86 ILE A CA 1
ATOM 660 C C . ILE A 1 86 ? -4.566 41.25 14.555 1 98.81 86 ILE A C 1
ATOM 662 O O . ILE A 1 86 ? -5.785 41.094 14.633 1 98.81 86 ILE A O 1
ATOM 666 N N . ASP A 1 87 ? -3.98 42.312 15.016 1 98.75 87 ASP A N 1
ATOM 667 C CA . ASP A 1 87 ? -4.77 43.406 15.602 1 98.75 87 ASP A CA 1
ATOM 668 C C . ASP A 1 87 ? -5.738 43.969 14.57 1 98.75 87 ASP A C 1
ATOM 670 O O . ASP A 1 87 ? -6.906 44.219 14.883 1 98.75 87 ASP A O 1
ATOM 674 N N . GLU A 1 88 ? -5.207 44.188 13.359 1 98.75 88 GLU A N 1
ATOM 675 C CA . GLU A 1 88 ? -6.074 44.688 12.297 1 98.75 88 GLU A CA 1
ATOM 676 C C . GLU A 1 88 ? -7.207 43.719 12.008 1 98.75 88 GLU A C 1
ATOM 678 O O . GLU A 1 88 ? -8.352 44.125 11.805 1 98.75 88 GLU A O 1
ATOM 683 N N . CYS A 1 89 ? -6.898 42.438 11.969 1 98.81 89 CYS A N 1
ATOM 684 C CA . CYS A 1 89 ? -7.906 41.406 11.758 1 98.81 89 CYS A CA 1
ATOM 685 C C . CYS A 1 89 ? -8.961 41.438 12.859 1 98.81 89 CYS A C 1
ATOM 687 O O . CYS A 1 89 ? -10.156 41.312 12.578 1 98.81 89 CYS A O 1
ATOM 689 N N . GLY A 1 90 ? -8.484 41.594 14.086 1 98.5 90 GLY A N 1
ATOM 690 C CA . GLY A 1 90 ? -9.406 41.719 15.203 1 98.5 90 GLY A CA 1
ATOM 691 C C . GLY A 1 90 ? -10.375 42.875 15.062 1 98.5 90 GLY A C 1
ATOM 692 O O . GLY A 1 90 ? -11.578 42.719 15.273 1 98.5 90 GLY A O 1
ATOM 693 N N . GLN A 1 91 ? -9.852 44 14.688 1 98.25 91 GLN A N 1
ATOM 694 C CA . GLN A 1 91 ? -10.68 45.156 14.469 1 98.25 91 GLN A CA 1
ATOM 695 C C . GLN A 1 91 ? -11.703 44.938 13.359 1 98.25 91 GLN A C 1
ATOM 697 O O . GLN A 1 91 ? -12.828 45.406 13.438 1 98.25 91 GLN A O 1
ATOM 702 N N . LYS A 1 92 ? -11.297 44.188 12.422 1 98.12 92 LYS A N 1
ATOM 703 C CA . LYS A 1 92 ? -12.133 43.875 11.266 1 98.12 92 LYS A CA 1
ATOM 704 C C . LYS A 1 92 ? -13.188 42.812 11.609 1 98.12 92 LYS A C 1
ATOM 706 O O . LYS A 1 92 ? -14.164 42.656 10.883 1 98.12 92 LYS A O 1
ATOM 711 N N . GLY A 1 93 ? -12.984 42.094 12.688 1 97.94 93 GLY A N 1
ATOM 712 C CA . GLY A 1 93 ? -13.953 41.094 13.117 1 97.94 93 GLY A CA 1
ATOM 713 C C . GLY A 1 93 ? -13.664 39.688 12.57 1 97.94 93 GLY A C 1
ATOM 714 O O . GLY A 1 93 ? -14.555 38.844 12.508 1 97.94 93 GLY A O 1
ATOM 715 N N . VAL A 1 94 ? -12.477 39.5 12.141 1 98.19 94 VAL A N 1
ATOM 716 C CA . VAL A 1 94 ? -12.055 38.188 11.633 1 98.19 94 VAL A CA 1
ATOM 717 C C . VAL A 1 94 ? -12.18 37.156 12.734 1 98.19 94 VAL A C 1
ATOM 719 O O . VAL A 1 94 ? -11.852 37.406 13.898 1 98.19 94 VAL A O 1
ATOM 722 N N . LYS A 1 95 ? -12.625 35.938 12.367 1 97.38 95 LYS A N 1
ATOM 723 C CA . LYS A 1 95 ? -12.852 34.875 13.344 1 97.38 95 LYS A CA 1
ATOM 724 C C . LYS A 1 95 ? -11.633 33.969 13.453 1 97.38 95 LYS A C 1
ATOM 726 O O . LYS A 1 95 ? -11.305 33.5 14.547 1 97.38 95 LYS A O 1
ATOM 731 N N . GLY A 1 96 ? -11.039 33.688 12.375 1 98 96 GLY A N 1
ATOM 732 C CA . GLY A 1 96 ? -9.898 32.781 12.344 1 98 96 GLY A CA 1
ATOM 733 C C . GLY A 1 96 ? -8.773 33.281 11.461 1 98 96 GLY A C 1
ATOM 734 O O . GLY A 1 96 ? -9.008 33.938 10.438 1 98 96 GLY A O 1
ATOM 735 N N . ALA A 1 97 ? -7.551 32.969 11.867 1 98.75 97 ALA A N 1
ATOM 736 C CA . ALA A 1 97 ? -6.363 33.344 11.094 1 98.75 97 ALA A CA 1
ATOM 737 C C . ALA A 1 97 ? -5.504 32.094 10.828 1 98.75 97 ALA A C 1
ATOM 739 O O . ALA A 1 97 ? -5.211 31.328 11.742 1 98.75 97 ALA A O 1
ATOM 740 N N . ILE A 1 98 ? -5.227 31.844 9.555 1 98.69 98 ILE A N 1
ATOM 741 C CA . ILE A 1 98 ? -4.277 30.812 9.133 1 98.69 98 ILE A CA 1
ATOM 742 C C . ILE A 1 98 ? -2.922 31.469 8.844 1 98.69 98 ILE A C 1
ATOM 744 O O . ILE A 1 98 ? -2.762 32.156 7.84 1 98.69 98 ILE A O 1
ATOM 748 N N . VAL A 1 99 ? -1.985 31.234 9.758 1 98.75 99 VAL A N 1
ATOM 749 C CA . VAL A 1 99 ? -0.692 31.891 9.656 1 98.75 99 VAL A CA 1
ATOM 750 C C . VAL A 1 99 ? 0.323 30.969 9 1 98.75 99 VAL A C 1
ATOM 752 O O . VAL A 1 99 ? 0.928 30.125 9.664 1 98.75 99 VAL A O 1
ATOM 755 N N . ILE A 1 100 ? 0.546 31.234 7.73 1 97.81 100 ILE A N 1
ATOM 756 C CA . ILE A 1 100 ? 1.446 30.453 6.902 1 97.81 100 ILE A CA 1
ATOM 757 C C . ILE A 1 100 ? 2.895 30.797 7.227 1 97.81 100 ILE A C 1
ATOM 759 O O . ILE A 1 100 ? 3.785 29.953 7.133 1 97.81 100 ILE A O 1
ATOM 763 N N . SER A 1 101 ? 3.148 31.922 7.746 1 96.81 101 SER A N 1
ATOM 764 C CA . SER A 1 101 ? 4.465 32.531 7.969 1 96.81 101 SER A CA 1
ATOM 765 C C . SER A 1 101 ? 5.285 31.688 8.953 1 96.81 101 SER A C 1
ATOM 767 O O . SER A 1 101 ? 4.758 31.203 9.961 1 96.81 101 SER A O 1
ATOM 769 N N . ALA A 1 102 ? 6.504 31.5 8.539 1 93.62 102 ALA A N 1
ATOM 770 C CA . ALA A 1 102 ? 7.488 30.922 9.445 1 93.62 102 ALA A CA 1
ATOM 771 C C . ALA A 1 102 ? 8.234 32 10.219 1 93.62 102 ALA A C 1
ATOM 773 O O . ALA A 1 102 ? 8.008 33.188 10 1 93.62 102 ALA A O 1
ATOM 774 N N . GLY A 1 103 ? 9.086 31.578 11.188 1 93.19 103 GLY A N 1
ATOM 775 C CA . GLY A 1 103 ? 9.922 32.531 11.883 1 93.19 103 GLY A CA 1
ATOM 776 C C . GLY A 1 103 ? 9.5 32.781 13.32 1 93.19 103 GLY A C 1
ATOM 777 O O . GLY A 1 103 ? 9.773 33.844 13.883 1 93.19 103 GLY A O 1
ATOM 778 N N . PHE A 1 104 ? 8.859 31.875 13.844 1 95.38 104 PHE A N 1
ATOM 779 C CA . PHE A 1 104 ? 8.367 31.984 15.211 1 95.38 104 PHE A CA 1
ATOM 780 C C . PHE A 1 104 ? 9.125 31.031 16.141 1 95.38 104 PHE A C 1
ATOM 782 O O . PHE A 1 104 ? 10.359 31.047 16.172 1 95.38 104 PHE A O 1
ATOM 789 N N . LYS A 1 105 ? 8.422 30.203 16.875 1 92.31 105 LYS A N 1
ATOM 790 C CA . LYS A 1 105 ? 9.062 29.375 17.875 1 92.31 105 LYS A CA 1
ATOM 791 C C . LYS A 1 105 ? 10.07 28.422 17.234 1 92.31 105 LYS A C 1
ATOM 793 O O . LYS A 1 105 ? 11.141 28.188 17.797 1 92.31 105 LYS A O 1
ATOM 798 N N . GLU A 1 106 ? 9.742 27.797 16.078 1 86.12 106 GLU A N 1
ATOM 799 C CA . GLU A 1 106 ? 10.625 26.844 15.414 1 86.12 106 GLU A CA 1
ATOM 800 C C . GLU A 1 106 ? 11.953 27.5 15.023 1 86.12 106 GLU A C 1
ATOM 802 O O . GLU A 1 106 ? 12.961 26.812 14.859 1 86.12 106 GLU A O 1
ATOM 807 N N . ALA A 1 107 ? 11.867 28.875 14.867 1 87.62 107 ALA A N 1
ATOM 808 C CA . ALA A 1 107 ? 13.062 29.641 14.516 1 87.62 107 ALA A CA 1
ATOM 809 C C . ALA A 1 107 ? 13.68 30.297 15.75 1 87.62 107 ALA A C 1
ATOM 811 O O . ALA A 1 107 ? 14.508 31.203 15.633 1 87.62 107 ALA A O 1
ATOM 812 N N . GLY A 1 108 ? 13.219 29.938 16.891 1 88.19 108 GLY A N 1
ATOM 813 C CA . GLY A 1 108 ? 13.789 30.438 18.125 1 88.19 108 GLY A CA 1
ATOM 814 C C . GLY A 1 108 ? 13.086 31.672 18.656 1 88.19 108 GLY A C 1
ATOM 815 O O . GLY A 1 108 ? 13.523 32.281 19.641 1 88.19 108 GLY A O 1
ATOM 816 N N . ARG A 1 109 ? 11.984 32.031 17.969 1 93.75 109 ARG A N 1
ATOM 817 C CA . ARG A 1 109 ? 11.289 33.25 18.391 1 93.75 109 ARG A CA 1
ATOM 818 C C . ARG A 1 109 ? 9.984 32.906 19.109 1 93.75 109 ARG A C 1
ATOM 820 O O . ARG A 1 109 ? 8.906 33.312 18.672 1 93.75 109 ARG A O 1
ATOM 827 N N . ALA A 1 110 ? 10.164 32.25 20.219 1 94.94 110 ALA A N 1
ATOM 828 C CA . ALA A 1 110 ? 9.031 31.906 21.062 1 94.94 110 ALA A CA 1
ATOM 829 C C . ALA A 1 110 ? 8.312 33.156 21.547 1 94.94 110 ALA A C 1
ATOM 831 O O . ALA A 1 110 ? 7.086 33.156 21.719 1 94.94 110 ALA A O 1
ATOM 832 N N . ASP A 1 111 ? 9.062 34.156 21.766 1 97.38 111 ASP A N 1
ATOM 833 C CA . ASP A 1 111 ? 8.516 35.438 22.219 1 97.38 111 ASP A CA 1
ATOM 834 C C . ASP A 1 111 ? 7.516 35.969 21.203 1 97.38 111 ASP A C 1
ATOM 836 O O . ASP A 1 111 ? 6.426 36.438 21.578 1 97.38 111 ASP A O 1
ATOM 840 N N . LEU A 1 112 ? 7.887 35.969 19.969 1 97.75 112 LEU A N 1
ATOM 841 C CA . LEU A 1 112 ? 7.031 36.469 18.906 1 97.75 112 LEU A CA 1
ATOM 842 C C . LEU A 1 112 ? 5.754 35.656 18.797 1 97.75 112 LEU A C 1
ATOM 844 O O . LEU A 1 112 ? 4.676 36.188 18.562 1 97.75 112 LEU A O 1
ATOM 848 N N . GLU A 1 113 ? 5.867 34.406 18.938 1 97.88 113 GLU A N 1
ATOM 849 C CA . GLU A 1 113 ? 4.715 33.5 18.875 1 97.88 113 GLU A CA 1
ATOM 850 C C . GLU A 1 113 ? 3.754 33.781 20.031 1 97.88 113 GLU A C 1
ATOM 852 O O . GLU A 1 113 ? 2.537 33.781 19.844 1 97.88 113 GLU A O 1
ATOM 857 N N . GLU A 1 114 ? 4.32 33.938 21.219 1 98.12 114 GLU A N 1
ATOM 858 C CA . GLU A 1 114 ? 3.498 34.25 22.375 1 98.12 114 GLU A CA 1
ATOM 859 C C . GLU A 1 114 ? 2.752 35.562 22.172 1 98.12 114 GLU A C 1
ATOM 861 O O . GLU A 1 114 ? 1.58 35.688 22.531 1 98.12 114 GLU A O 1
ATOM 866 N N . GLU A 1 115 ? 3.443 36.5 21.625 1 98.56 115 GLU A N 1
ATOM 867 C CA . GLU A 1 115 ? 2.82 37.781 21.328 1 98.56 115 GLU A CA 1
ATOM 868 C C . GLU A 1 115 ? 1.672 37.625 20.328 1 98.56 115 GLU A C 1
ATOM 870 O O . GLU A 1 115 ? 0.607 38.219 20.5 1 98.56 115 GLU A O 1
ATOM 875 N N . LEU A 1 116 ? 1.918 36.844 19.344 1 98.56 116 LEU A N 1
ATOM 876 C CA . LEU A 1 116 ? 0.896 36.531 18.344 1 98.56 116 LEU A CA 1
ATOM 877 C C . LEU A 1 116 ? -0.36 36 19.016 1 98.56 116 LEU A C 1
ATOM 879 O O . LEU A 1 116 ? -1.465 36.469 18.766 1 98.56 116 LEU A O 1
ATOM 883 N N . VAL A 1 117 ? -0.23 35.031 19.891 1 98.62 117 VAL A N 1
ATOM 884 C CA . VAL A 1 117 ? -1.349 34.344 20.531 1 98.62 117 VAL A CA 1
ATOM 885 C C . VAL A 1 117 ? -2.057 35.281 21.484 1 98.62 117 VAL A C 1
ATOM 887 O O . VAL A 1 117 ? -3.289 35.312 21.547 1 98.62 117 VAL A O 1
ATOM 890 N N . LYS A 1 118 ? -1.263 36.031 22.219 1 98.56 118 LYS A N 1
ATOM 891 C CA . LYS A 1 118 ? -1.822 37 23.156 1 98.56 118 LYS A CA 1
ATOM 892 C C . LYS A 1 118 ? -2.736 37.969 22.453 1 98.56 118 LYS A C 1
ATOM 894 O O . LYS A 1 118 ? -3.861 38.219 22.891 1 98.56 118 LYS A O 1
ATOM 899 N N . ARG A 1 119 ? -2.264 38.5 21.391 1 98.62 119 ARG A N 1
ATOM 900 C CA . ARG A 1 119 ? -3.039 39.469 20.641 1 98.62 119 ARG A CA 1
ATOM 901 C C . ARG A 1 119 ? -4.262 38.812 20 1 98.62 119 ARG A C 1
ATOM 903 O O . ARG A 1 119 ? -5.34 39.406 19.969 1 98.62 119 ARG A O 1
ATOM 910 N N . ALA A 1 120 ? -4.148 37.688 19.453 1 98.75 120 ALA A N 1
ATOM 911 C CA . ALA A 1 120 ? -5.285 36.969 18.875 1 98.75 120 ALA A CA 1
ATOM 912 C C . ALA A 1 120 ? -6.367 36.75 19.922 1 98.75 120 ALA A C 1
ATOM 914 O O . ALA A 1 120 ? -7.555 36.938 19.656 1 98.75 120 ALA A O 1
ATOM 915 N N . ARG A 1 121 ? -5.934 36.312 21.094 1 98.12 121 ARG A N 1
ATOM 916 C CA . ARG A 1 121 ? -6.863 36.031 22.172 1 98.12 121 ARG A CA 1
ATOM 917 C C . ARG A 1 121 ? -7.637 37.281 22.562 1 98.12 121 ARG A C 1
ATOM 919 O O . ARG A 1 121 ? -8.828 37.219 22.875 1 98.12 121 ARG A O 1
ATOM 926 N N . LYS A 1 122 ? -6.938 38.344 22.562 1 98.19 122 LYS A N 1
ATOM 927 C CA . LYS A 1 122 ? -7.578 39.625 22.859 1 98.19 122 LYS A CA 1
ATOM 928 C C . LYS A 1 122 ? -8.781 39.844 21.953 1 98.19 122 LYS A C 1
ATOM 930 O O . LYS A 1 122 ? -9.797 40.406 22.391 1 98.19 122 LYS A O 1
ATOM 935 N N . TRP A 1 123 ? -8.703 39.438 20.75 1 98.19 123 TRP A N 1
ATOM 936 C CA . TRP A 1 123 ? -9.734 39.719 19.75 1 98.19 123 TRP A CA 1
ATOM 937 C C . TRP A 1 123 ? -10.625 38.5 19.531 1 98.19 123 TRP A C 1
ATOM 939 O O . TRP A 1 123 ? -11.547 38.562 18.719 1 98.19 123 TRP A O 1
ATOM 949 N N . GLY A 1 124 ? -10.32 37.438 20.219 1 97.5 124 GLY A N 1
ATOM 950 C CA . GLY A 1 124 ? -11.094 36.219 20.047 1 97.5 124 GLY A CA 1
ATOM 951 C C . GLY A 1 124 ? -10.828 35.531 18.734 1 97.5 124 GLY A C 1
ATOM 952 O O . GLY A 1 124 ? -11.68 34.781 18.219 1 97.5 124 GLY A O 1
ATOM 953 N N . ILE A 1 125 ? -9.703 35.75 18.125 1 98.44 125 ILE A N 1
ATOM 954 C CA . ILE A 1 125 ? -9.328 35.125 16.859 1 98.44 125 ILE A CA 1
ATOM 955 C C . ILE A 1 125 ? -8.641 33.781 17.141 1 98.44 125 ILE A C 1
ATOM 957 O O . ILE A 1 125 ? -7.742 33.688 17.969 1 98.44 125 ILE A O 1
ATOM 961 N N . ARG A 1 126 ? -9.086 32.75 16.484 1 98.44 126 ARG A N 1
ATOM 962 C CA . ARG A 1 126 ? -8.406 31.453 16.562 1 98.44 126 ARG A CA 1
ATOM 963 C C . ARG A 1 126 ? -7.32 31.328 15.508 1 98.44 126 ARG A C 1
ATOM 965 O O . ARG A 1 126 ? -7.508 31.75 14.359 1 98.44 126 ARG A O 1
ATOM 972 N N . ILE A 1 127 ? -6.188 30.719 15.938 1 98.56 127 ILE A N 1
ATOM 973 C CA . ILE A 1 127 ? -5.02 30.719 15.062 1 98.56 127 ILE A CA 1
ATOM 974 C C . ILE A 1 127 ? -4.68 29.281 14.664 1 98.56 127 ILE A C 1
ATOM 976 O O . ILE A 1 127 ? -4.559 28.406 15.516 1 98.56 127 ILE A O 1
ATOM 980 N N . VAL A 1 128 ? -4.57 29.016 13.328 1 98.38 128 VAL A N 1
ATOM 981 C CA . VAL A 1 128 ? -3.902 27.828 12.797 1 98.38 128 VAL A CA 1
ATOM 982 C C . VAL A 1 128 ? -2.441 28.156 12.492 1 98.38 128 VAL A C 1
ATOM 984 O O . VAL A 1 128 ? -2.146 29.141 11.812 1 98.38 128 VAL A O 1
ATOM 987 N N . GLY A 1 129 ? -1.534 27.328 12.883 1 97.25 129 GLY A N 1
ATOM 988 C CA . GLY A 1 129 ? -0.117 27.609 12.727 1 97.25 129 GLY A CA 1
ATOM 989 C C . GLY A 1 129 ? 0.488 28.328 13.922 1 97.25 129 GLY A C 1
ATOM 990 O O . GLY A 1 129 ? 0.158 28.016 15.07 1 97.25 129 GLY A O 1
ATOM 991 N N . PRO A 1 130 ? 1.426 29.156 13.656 1 97.75 130 PRO A N 1
ATOM 992 C CA . PRO A 1 130 ? 2.064 29.578 12.406 1 97.75 130 PRO A CA 1
ATOM 993 C C . PRO A 1 130 ? 2.928 28.484 11.789 1 97.75 130 PRO A C 1
ATOM 995 O O . PRO A 1 130 ? 2.861 27.328 12.211 1 97.75 130 PRO A O 1
ATOM 998 N N . ASN A 1 131 ? 3.695 28.797 10.766 1 94.62 131 ASN A N 1
ATOM 999 C CA . ASN A 1 131 ? 4.582 27.844 10.102 1 94.62 131 ASN A CA 1
ATOM 1000 C C . ASN A 1 131 ? 3.832 26.594 9.656 1 94.62 131 ASN A C 1
ATOM 1002 O O . ASN A 1 131 ? 4.203 25.484 10.016 1 94.62 131 ASN A O 1
ATOM 1006 N N . CYS A 1 132 ? 2.834 26.844 8.844 1 95.94 132 CYS A N 1
ATOM 1007 C CA . CYS A 1 132 ? 2.021 25.734 8.359 1 95.94 132 CYS A CA 1
ATOM 1008 C C . CYS A 1 132 ? 1.735 25.875 6.867 1 95.94 132 CYS A C 1
ATOM 1010 O O . CYS A 1 132 ? 2.049 26.906 6.266 1 95.94 132 CYS A O 1
ATOM 1012 N N . LEU A 1 133 ? 1.191 24.828 6.312 1 95.12 133 LEU A N 1
ATOM 1013 C CA . LEU A 1 133 ? 0.865 24.812 4.891 1 95.12 133 LEU A CA 1
ATOM 1014 C C . LEU A 1 133 ? -0.54 25.359 4.648 1 95.12 133 LEU A C 1
ATOM 1016 O O . LEU A 1 133 ? -0.887 25.703 3.518 1 95.12 133 LEU A O 1
ATOM 1020 N N . GLY A 1 134 ? -1.364 25.391 5.699 1 95.12 134 GLY A N 1
ATOM 1021 C CA . GLY A 1 134 ? -2.73 25.875 5.57 1 95.12 134 GLY A CA 1
ATOM 1022 C C . GLY A 1 134 ? -3.768 24.781 5.801 1 95.12 134 GLY A C 1
ATOM 1023 O O . GLY A 1 134 ? -3.469 23.75 6.398 1 95.12 134 GLY A O 1
ATOM 1024 N N . VAL A 1 135 ? -4.953 25.125 5.496 1 97.12 135 VAL A N 1
ATOM 1025 C CA . VAL A 1 135 ? -6.078 24.203 5.617 1 97.12 135 VAL A CA 1
ATOM 1026 C C . VAL A 1 135 ? -6.773 24.062 4.266 1 97.12 135 VAL A C 1
ATOM 1028 O O . VAL A 1 135 ? -6.816 25.016 3.477 1 97.12 135 VAL A O 1
ATOM 1031 N N . THR A 1 136 ? -7.195 22.938 3.994 1 97.38 136 THR A N 1
ATOM 1032 C CA . THR A 1 136 ? -7.93 22.641 2.768 1 97.38 136 THR A CA 1
ATOM 1033 C C . THR A 1 136 ? -9.242 21.938 3.076 1 97.38 136 THR A C 1
ATOM 1035 O O . THR A 1 136 ? -9.266 20.969 3.844 1 97.38 136 THR A O 1
ATOM 1038 N N . ASN A 1 137 ? -10.312 22.484 2.662 1 98 137 ASN A N 1
ATOM 1039 C CA . ASN A 1 137 ? -11.602 21.812 2.617 1 98 137 ASN A CA 1
ATOM 1040 C C . ASN A 1 137 ? -11.906 21.281 1.221 1 98 137 ASN A C 1
ATOM 1042 O O . ASN A 1 137 ? -12.266 22.047 0.324 1 98 137 ASN A O 1
ATOM 1046 N N . LEU A 1 138 ? -11.758 20.016 1.096 1 96.88 138 LEU A N 1
ATOM 1047 C CA . LEU A 1 138 ? -11.812 19.391 -0.227 1 96.88 138 LEU A CA 1
ATOM 1048 C C . LEU A 1 138 ? -13.25 19.359 -0.749 1 96.88 138 LEU A C 1
ATOM 1050 O O . LEU A 1 138 ? -13.469 19.188 -1.947 1 96.88 138 LEU A O 1
ATOM 1054 N N . GLU A 1 139 ? -14.188 19.562 0.122 1 96.56 139 GLU A N 1
ATOM 1055 C CA . GLU A 1 139 ? -15.594 19.562 -0.267 1 96.56 139 GLU A CA 1
ATOM 1056 C C . GLU A 1 139 ? -15.953 20.797 -1.072 1 96.56 139 GLU A C 1
ATOM 1058 O O . GLU A 1 139 ? -16.641 20.719 -2.086 1 96.56 139 GLU A O 1
ATOM 1063 N N . ASN A 1 140 ? -15.477 21.984 -0.585 1 96.06 140 ASN A N 1
ATOM 1064 C CA . ASN A 1 140 ? -15.984 23.234 -1.156 1 96.06 140 ASN A CA 1
ATOM 1065 C C . ASN A 1 140 ? -14.898 24 -1.905 1 96.06 140 ASN A C 1
ATOM 1067 O O . ASN A 1 140 ? -15.102 25.141 -2.324 1 96.06 140 ASN A O 1
ATOM 1071 N N . GLY A 1 141 ? -13.711 23.391 -1.989 1 94.81 141 GLY A N 1
ATOM 1072 C CA . GLY A 1 141 ? -12.656 23.984 -2.795 1 94.81 141 GLY A CA 1
ATOM 1073 C C . GLY A 1 141 ? -11.812 24.984 -2.037 1 94.81 141 GLY A C 1
ATOM 1074 O O . GLY A 1 141 ? -10.859 25.547 -2.58 1 94.81 141 GLY A O 1
ATOM 1075 N N . PHE A 1 142 ? -12.133 25.297 -0.795 1 97.44 142 PHE A N 1
ATOM 1076 C CA . PHE A 1 142 ? -11.297 26.188 -0.001 1 97.44 142 PHE A CA 1
ATOM 1077 C C . PHE A 1 142 ? -9.914 25.578 0.222 1 97.44 142 PHE A C 1
ATOM 1079 O O . PHE A 1 142 ? -9.797 24.531 0.872 1 97.44 142 PHE A O 1
ATOM 1086 N N . ASP A 1 143 ? -8.914 26.172 -0.285 1 97.25 143 ASP A N 1
ATOM 1087 C CA . ASP A 1 143 ? -7.547 25.656 -0.267 1 97.25 143 ASP A CA 1
ATOM 1088 C C . ASP A 1 143 ? -6.535 26.781 -0.066 1 97.25 143 ASP A C 1
ATOM 1090 O O . ASP A 1 143 ? -6.41 27.672 -0.914 1 97.25 143 ASP A O 1
ATOM 1094 N N . CYS A 1 144 ? -5.785 26.688 1.022 1 95 144 CYS A N 1
ATOM 1095 C CA . CYS A 1 144 ? -4.809 27.734 1.334 1 95 144 CYS A CA 1
ATOM 1096 C C . CYS A 1 144 ? -3.389 27.234 1.105 1 95 144 CYS A C 1
ATOM 1098 O O . CYS A 1 144 ? -2.424 27.906 1.452 1 95 144 CYS A O 1
ATOM 1100 N N . ASN A 1 145 ? -3.293 26.031 0.564 1 94.25 145 ASN A N 1
ATOM 1101 C CA . ASN A 1 145 ? -1.975 25.438 0.337 1 94.25 145 ASN A CA 1
ATOM 1102 C C . ASN A 1 145 ? -1.204 26.203 -0.738 1 94.25 145 ASN A C 1
ATOM 1104 O O . ASN A 1 145 ? -1.755 26.531 -1.791 1 94.25 145 ASN A O 1
ATOM 1108 N N . PHE A 1 146 ? 0.09 26.531 -0.483 1 94 146 PHE A N 1
ATOM 1109 C CA . PHE A 1 146 ? 0.83 27.344 -1.438 1 94 146 PHE A CA 1
ATOM 1110 C C . PHE A 1 146 ? 1.601 26.469 -2.418 1 94 146 PHE A C 1
ATOM 1112 O O . PHE A 1 146 ? 2.232 26.984 -3.348 1 94 146 PHE A O 1
ATOM 1119 N N . ASN A 1 147 ? 1.599 25.125 -2.215 1 94 147 ASN A N 1
ATOM 1120 C CA . ASN A 1 147 ? 2.176 24.25 -3.232 1 94 147 ASN A CA 1
ATOM 1121 C C . ASN A 1 147 ? 1.26 24.125 -4.445 1 94 147 ASN A C 1
ATOM 1123 O O . ASN A 1 147 ? 0.063 23.875 -4.301 1 94 147 ASN A O 1
ATOM 1127 N N . PRO A 1 148 ? 1.761 24.344 -5.617 1 91.44 148 PRO A N 1
ATOM 1128 C CA . PRO A 1 148 ? 0.912 24.281 -6.809 1 91.44 148 PRO A CA 1
ATOM 1129 C C . PRO A 1 148 ? 0.419 22.875 -7.113 1 91.44 148 PRO A C 1
ATOM 1131 O O . PRO A 1 148 ? 1.062 21.891 -6.727 1 91.44 148 PRO A O 1
ATOM 1134 N N . PRO A 1 149 ? -0.691 22.75 -7.812 1 89.25 149 PRO A N 1
ATOM 1135 C CA . PRO A 1 149 ? -1.287 21.438 -8.102 1 89.25 149 PRO A CA 1
ATOM 1136 C C . PRO A 1 149 ? -0.358 20.531 -8.898 1 89.25 149 PRO A C 1
ATOM 1138 O O . PRO A 1 149 ? -0.446 19.312 -8.797 1 89.25 149 PRO A O 1
ATOM 1141 N N . GLU A 1 150 ? 0.5 21.094 -9.664 1 91.12 150 GLU A N 1
ATOM 1142 C CA . GLU A 1 150 ? 1.415 20.297 -10.477 1 91.12 150 GLU A CA 1
ATOM 1143 C C . GLU A 1 150 ? 2.455 19.594 -9.602 1 91.12 150 GLU A C 1
ATOM 1145 O O . GLU A 1 150 ? 3.037 18.578 -10.016 1 91.12 150 GLU A O 1
ATOM 1150 N N . ARG A 1 151 ? 2.688 20.172 -8.391 1 93.5 151 ARG A N 1
ATOM 1151 C CA . ARG A 1 151 ? 3.674 19.609 -7.473 1 93.5 151 ARG A CA 1
ATOM 1152 C C . ARG A 1 151 ? 2.992 18.859 -6.328 1 93.5 151 ARG A C 1
ATOM 1154 O O . ARG A 1 151 ? 3.568 17.938 -5.754 1 93.5 151 ARG A O 1
ATOM 1161 N N . GLN A 1 152 ? 1.882 19.266 -6.004 1 95.25 152 GLN A N 1
ATOM 1162 C CA . GLN A 1 152 ? 1.094 18.656 -4.93 1 95.25 152 GLN A CA 1
ATOM 1163 C C . GLN A 1 152 ? -0.374 18.547 -5.332 1 95.25 152 GLN A C 1
ATOM 1165 O O . GLN A 1 152 ? -1.144 19.5 -5.188 1 95.25 152 GLN A O 1
ATOM 1170 N N . ALA A 1 153 ? -0.687 17.438 -5.758 1 96.06 153 ALA A N 1
ATOM 1171 C CA . ALA A 1 153 ? -2.074 17.188 -6.145 1 96.06 153 ALA A CA 1
ATOM 1172 C C . ALA A 1 153 ? -2.992 17.188 -4.926 1 96.06 153 ALA A C 1
ATOM 1174 O O . ALA A 1 153 ? -2.535 17 -3.797 1 96.06 153 ALA A O 1
ATOM 1175 N N . ARG A 1 154 ? -4.258 17.578 -5.188 1 96.44 154 ARG A N 1
ATOM 1176 C CA . ARG A 1 154 ? -5.301 17.484 -4.172 1 96.44 154 ARG A CA 1
ATOM 1177 C C . ARG A 1 154 ? -6.172 16.25 -4.395 1 96.44 154 ARG A C 1
ATOM 1179 O O . ARG A 1 154 ? -6.625 16 -5.516 1 96.44 154 ARG A O 1
ATOM 1186 N N . PRO A 1 155 ? -6.305 15.422 -3.314 1 96.25 155 PRO A N 1
ATOM 1187 C CA . PRO A 1 155 ? -7.207 14.273 -3.467 1 96.25 155 PRO A CA 1
ATOM 1188 C C . PRO A 1 155 ? -8.648 14.695 -3.729 1 96.25 155 PRO A C 1
ATOM 1190 O O . PRO A 1 155 ? -9.016 15.844 -3.473 1 96.25 155 PRO A O 1
ATOM 1193 N N . LYS A 1 156 ? -9.406 13.789 -4.242 1 96 156 LYS A N 1
ATOM 1194 C CA . LYS A 1 156 ? -10.844 14 -4.359 1 96 156 LYS A CA 1
ATOM 1195 C C . LYS A 1 156 ? -11.508 14.062 -2.986 1 96 156 LYS A C 1
ATOM 1197 O O . LYS A 1 156 ? -10.922 13.625 -1.992 1 96 156 LYS A O 1
ATOM 1202 N N . PHE A 1 157 ? -12.672 14.719 -3.01 1 97.25 157 PHE A N 1
ATOM 1203 C CA . PHE A 1 157 ? -13.453 14.766 -1.779 1 97.25 157 PHE A CA 1
ATOM 1204 C C . PHE A 1 157 ? -13.805 13.359 -1.307 1 97.25 157 PHE A C 1
ATOM 1206 O O . PHE A 1 157 ? -14.133 12.492 -2.117 1 97.25 157 PHE A O 1
ATOM 1213 N N . GLY A 1 158 ? -13.672 13.094 -0.019 1 97.5 158 GLY A N 1
ATOM 1214 C CA . GLY A 1 158 ? -13.992 11.836 0.621 1 97.5 158 GLY A CA 1
ATOM 1215 C C . GLY A 1 158 ? -14.125 11.945 2.129 1 97.5 158 GLY A C 1
ATOM 1216 O O . GLY A 1 158 ? -14.219 13.047 2.67 1 97.5 158 GLY A O 1
ATOM 1217 N N . GLY A 1 159 ? -14.125 10.891 2.836 1 97.94 159 GLY A N 1
ATOM 1218 C CA . GLY A 1 159 ? -14.555 10.867 4.227 1 97.94 159 GLY A CA 1
ATOM 1219 C C . GLY A 1 159 ? -13.398 10.898 5.207 1 97.94 159 GLY A C 1
ATOM 1220 O O . GLY A 1 159 ? -13.602 10.828 6.418 1 97.94 159 GLY A O 1
ATOM 1221 N N . ILE A 1 160 ? -12.164 10.992 4.746 1 98.69 160 ILE A N 1
ATOM 1222 C CA . ILE A 1 160 ? -11 10.93 5.629 1 98.69 160 ILE A CA 1
ATOM 1223 C C . ILE A 1 160 ? -10.438 12.328 5.84 1 98.69 160 ILE A C 1
ATOM 1225 O O . ILE A 1 160 ? -10.164 13.047 4.875 1 98.69 160 ILE A O 1
ATOM 1229 N N . ALA A 1 161 ? -10.328 12.781 7.062 1 98.81 161 ALA A N 1
ATOM 1230 C CA . ALA A 1 161 ? -9.609 14.008 7.383 1 98.81 161 ALA A CA 1
ATOM 1231 C C . ALA A 1 161 ? -8.172 13.711 7.789 1 98.81 161 ALA A C 1
ATOM 1233 O O . ALA A 1 161 ? -7.902 12.711 8.461 1 98.81 161 ALA A O 1
ATOM 1234 N N . PHE A 1 162 ? -7.324 14.539 7.398 1 98.69 162 PHE A N 1
ATOM 1235 C CA . PHE A 1 162 ? -5.914 14.32 7.699 1 98.69 162 PHE A CA 1
ATOM 1236 C C . PHE A 1 162 ? -5.289 15.578 8.297 1 98.69 162 PHE A C 1
ATOM 1238 O O . PHE A 1 162 ? -5.375 16.656 7.703 1 98.69 162 PHE A O 1
ATOM 1245 N N . MET A 1 163 ? -4.672 15.43 9.469 1 98.5 163 MET A N 1
ATOM 1246 C CA . MET A 1 163 ? -3.906 16.484 10.117 1 98.5 163 MET A CA 1
ATOM 1247 C C . MET A 1 163 ? -2.422 16.141 10.156 1 98.5 163 MET A C 1
ATOM 1249 O O . MET A 1 163 ? -2.051 15 10.398 1 98.5 163 MET A O 1
ATOM 1253 N N . SER A 1 164 ? -1.644 17.125 9.945 1 98.12 164 SER A N 1
ATOM 1254 C CA . SER A 1 164 ? -0.211 16.844 9.961 1 98.12 164 SER A CA 1
ATOM 1255 C C . SER A 1 164 ? 0.558 17.938 10.695 1 98.12 164 SER A C 1
ATOM 1257 O O . SER A 1 164 ? 0.362 19.125 10.438 1 98.12 164 SER A O 1
ATOM 1259 N N . GLN A 1 165 ? 1.413 17.562 11.547 1 95.88 165 GLN A N 1
ATOM 1260 C CA . GLN A 1 165 ? 2.287 18.516 12.242 1 95.88 165 GLN A CA 1
ATOM 1261 C C . GLN A 1 165 ? 3.479 18.891 11.367 1 95.88 165 GLN A C 1
ATOM 1263 O O . GLN A 1 165 ? 4.133 19.906 11.609 1 95.88 165 GLN A O 1
ATOM 1268 N N . SER A 1 166 ? 3.779 18.047 10.43 1 94.88 166 SER A N 1
ATOM 1269 C CA . SER A 1 166 ? 4.828 18.344 9.461 1 94.88 166 SER A CA 1
ATOM 1270 C C . SER A 1 166 ? 4.238 18.812 8.133 1 94.88 166 SER A C 1
ATOM 1272 O O . SER A 1 166 ? 3.559 18.047 7.445 1 94.88 166 SER A O 1
ATOM 1274 N N . GLY A 1 167 ? 4.539 20.047 7.832 1 94.81 167 GLY A N 1
ATOM 1275 C CA . GLY A 1 167 ? 4.008 20.609 6.602 1 94.81 167 GLY A CA 1
ATOM 1276 C C . GLY A 1 167 ? 4.473 19.859 5.359 1 94.81 167 GLY A C 1
ATOM 1277 O O . GLY A 1 167 ? 3.656 19.406 4.562 1 94.81 167 GLY A O 1
ATOM 1278 N N . ALA A 1 168 ? 5.801 19.719 5.219 1 94.12 168 ALA A N 1
ATOM 1279 C CA . ALA A 1 168 ? 6.383 19.094 4.035 1 94.12 168 ALA A CA 1
ATOM 1280 C C . ALA A 1 168 ? 5.941 17.641 3.914 1 94.12 168 ALA A C 1
ATOM 1282 O O . ALA A 1 168 ? 5.562 17.188 2.832 1 94.12 168 ALA A O 1
ATOM 1283 N N . PHE A 1 169 ? 6.008 16.984 4.965 1 94 169 PHE A N 1
ATOM 1284 C CA . PHE A 1 169 ? 5.609 15.578 4.953 1 94 169 PHE A CA 1
ATOM 1285 C C . PHE A 1 169 ? 4.109 15.445 4.73 1 94 169 PHE A C 1
ATOM 1287 O O . PHE A 1 169 ? 3.656 14.539 4.02 1 94 169 PHE A O 1
ATOM 1294 N N . GLY A 1 170 ? 3.336 16.312 5.293 1 96.25 170 GLY A N 1
ATOM 1295 C CA . GLY A 1 170 ? 1.904 16.344 5.039 1 96.25 170 GLY A CA 1
ATOM 1296 C C . GLY A 1 170 ? 1.565 16.562 3.576 1 96.25 170 GLY A C 1
ATOM 1297 O O . GLY A 1 170 ? 0.656 15.93 3.041 1 96.25 170 GLY A O 1
ATOM 1298 N N . ALA A 1 171 ? 2.336 17.484 3.01 1 96.62 171 ALA A N 1
ATOM 1299 C CA . ALA A 1 171 ? 2.152 17.734 1.585 1 96.62 171 ALA A CA 1
ATOM 1300 C C . ALA A 1 171 ? 2.4 16.484 0.759 1 96.62 171 ALA A C 1
ATOM 1302 O O . ALA A 1 171 ? 1.644 16.188 -0.168 1 96.62 171 ALA A O 1
ATOM 1303 N N . ALA A 1 172 ? 3.404 15.789 1.137 1 97 172 ALA A N 1
ATOM 1304 C CA . ALA A 1 172 ? 3.732 14.547 0.432 1 97 172 ALA A CA 1
ATOM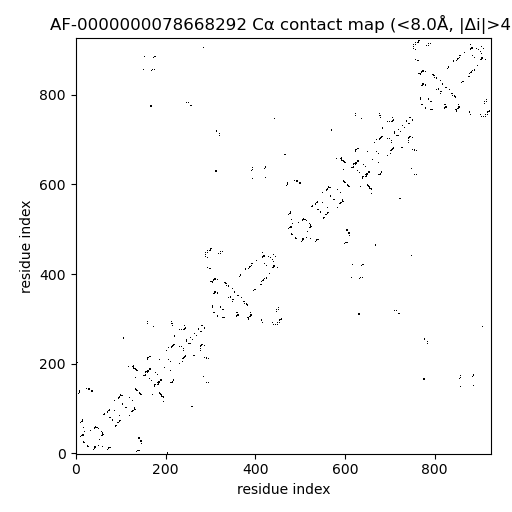 1305 C C . ALA A 1 172 ? 2.621 13.516 0.597 1 97 172 ALA A C 1
ATOM 1307 O O . ALA A 1 172 ? 2.268 12.82 -0.358 1 97 172 ALA A O 1
ATOM 1308 N N . ILE A 1 173 ? 2.129 13.43 1.747 1 95.44 173 ILE A N 1
ATOM 1309 C CA . ILE A 1 173 ? 1.075 12.461 2.037 1 95.44 173 ILE A CA 1
ATOM 1310 C C . ILE A 1 173 ? -0.186 12.82 1.256 1 95.44 173 ILE A C 1
ATOM 1312 O O . ILE A 1 173 ? -0.849 11.945 0.695 1 95.44 173 ILE A O 1
ATOM 1316 N N . LEU A 1 174 ? -0.53 14.164 1.246 1 95.81 174 LEU A N 1
ATOM 1317 C CA . LEU A 1 174 ? -1.687 14.609 0.479 1 95.81 174 LEU A CA 1
ATOM 1318 C C . LEU A 1 174 ? -1.533 14.258 -0.995 1 95.81 174 LEU A C 1
ATOM 1320 O O . LEU A 1 174 ? -2.48 13.781 -1.625 1 95.81 174 LEU A O 1
ATOM 1324 N N . ASP A 1 175 ? -0.371 14.516 -1.508 1 97.12 175 ASP A N 1
ATOM 1325 C CA . ASP A 1 175 ? -0.02 14.203 -2.891 1 97.12 175 ASP A CA 1
ATOM 1326 C C . ASP A 1 175 ? -0.136 12.703 -3.16 1 97.12 175 ASP A C 1
ATOM 1328 O O . ASP A 1 175 ? -0.699 12.289 -4.18 1 97.12 175 ASP A O 1
ATOM 1332 N N . TRP A 1 176 ? 0.327 11.914 -2.25 1 95.94 176 TRP A N 1
ATOM 1333 C CA . TRP A 1 176 ? 0.25 10.461 -2.328 1 95.94 176 TRP A CA 1
ATOM 1334 C C . TRP A 1 176 ? -1.201 9.992 -2.322 1 95.94 176 TRP A C 1
ATOM 1336 O O . TRP A 1 176 ? -1.584 9.133 -3.117 1 95.94 176 TRP A O 1
ATOM 1346 N N . ALA A 1 177 ? -1.979 10.57 -1.447 1 95.62 177 ALA A N 1
ATOM 1347 C CA . ALA A 1 177 ? -3.393 10.219 -1.341 1 95.62 177 ALA A CA 1
ATOM 1348 C C . ALA A 1 177 ? -4.121 10.469 -2.658 1 95.62 177 ALA A C 1
ATOM 1350 O O . ALA A 1 177 ? -4.969 9.672 -3.07 1 95.62 177 ALA A O 1
ATOM 1351 N N . ALA A 1 178 ? -3.793 11.602 -3.277 1 95.94 178 ALA A N 1
ATOM 1352 C CA . ALA A 1 178 ? -4.398 11.922 -4.566 1 95.94 178 ALA A CA 1
ATOM 1353 C C . ALA A 1 178 ? -4.078 10.852 -5.605 1 95.94 178 ALA A C 1
ATOM 1355 O O . ALA A 1 178 ? -4.969 10.383 -6.312 1 95.94 178 ALA A O 1
ATOM 1356 N N . LYS A 1 179 ? -2.844 10.445 -5.613 1 94.12 179 LYS A N 1
ATOM 1357 C CA . LYS A 1 179 ? -2.387 9.461 -6.586 1 94.12 179 LYS A CA 1
ATOM 1358 C C . LYS A 1 179 ? -3.037 8.102 -6.336 1 94.12 179 LYS A C 1
ATOM 1360 O O . LYS A 1 179 ? -3.33 7.363 -7.281 1 94.12 179 LYS A O 1
ATOM 1365 N N . HIS A 1 180 ? -3.332 7.773 -5.098 1 92 180 HIS A N 1
ATOM 1366 C CA . HIS A 1 180 ? -3.82 6.445 -4.742 1 92 180 HIS A CA 1
ATOM 1367 C C . HIS A 1 180 ? -5.328 6.453 -4.52 1 92 180 HIS A C 1
ATOM 1369 O O . HIS A 1 180 ? -5.879 5.516 -3.938 1 92 180 HIS A O 1
ATOM 1375 N N . ASN A 1 181 ? -6.008 7.535 -4.875 1 91.31 181 ASN A N 1
ATOM 1376 C CA . ASN A 1 181 ? -7.461 7.66 -4.887 1 91.31 181 ASN A CA 1
ATOM 1377 C C . ASN A 1 181 ? -8.047 7.535 -3.482 1 91.31 181 ASN A C 1
ATOM 1379 O O . ASN A 1 181 ? -9.055 6.848 -3.283 1 91.31 181 ASN A O 1
ATOM 1383 N N . VAL A 1 182 ? -7.336 8.172 -2.572 1 93.5 182 VAL A N 1
ATOM 1384 C CA . VAL A 1 182 ? -7.855 8.297 -1.215 1 93.5 182 VAL A CA 1
ATOM 1385 C C . VAL A 1 182 ? -8.617 9.609 -1.07 1 93.5 182 VAL A C 1
ATOM 1387 O O . VAL A 1 182 ? -8.023 10.688 -1.146 1 93.5 182 VAL A O 1
ATOM 1390 N N . GLY A 1 183 ? -9.867 9.539 -0.928 1 96.12 183 GLY A N 1
ATOM 1391 C CA . GLY A 1 183 ? -10.664 10.742 -0.763 1 96.12 183 GLY A CA 1
ATOM 1392 C C . GLY A 1 183 ? -10.531 11.359 0.616 1 96.12 183 GLY A C 1
ATOM 1393 O O . GLY A 1 183 ? -10.508 10.648 1.622 1 96.12 183 GLY A O 1
ATOM 1394 N N . MET A 1 184 ? -10.477 12.672 0.631 1 97.81 184 MET A N 1
ATOM 1395 C CA . MET A 1 184 ? -10.281 13.359 1.907 1 97.81 184 MET A CA 1
ATOM 1396 C C . MET A 1 184 ? -11.305 14.469 2.092 1 97.81 184 MET A C 1
ATOM 1398 O O . MET A 1 184 ? -11.742 15.086 1.116 1 97.81 184 MET A O 1
ATOM 1402 N N . SER A 1 185 ? -11.711 14.641 3.344 1 98.31 185 SER A N 1
ATOM 1403 C CA . SER A 1 185 ? -12.656 15.711 3.65 1 98.31 185 SER A CA 1
ATOM 1404 C C . SER A 1 185 ? -11.93 17.031 3.918 1 98.31 185 SER A C 1
ATOM 1406 O O . SER A 1 185 ? -12.281 18.062 3.346 1 98.31 185 SER A O 1
ATOM 1408 N N . LYS A 1 186 ? -10.914 16.891 4.797 1 98.25 186 LYS A N 1
ATOM 1409 C CA . LYS A 1 186 ? -10.148 18.062 5.219 1 98.25 186 LYS A CA 1
ATOM 1410 C C . LYS A 1 186 ? -8.664 17.734 5.328 1 98.25 186 LYS A C 1
ATOM 1412 O O . LYS A 1 186 ? -8.289 16.625 5.711 1 98.25 186 LYS A O 1
ATOM 1417 N N . PHE A 1 187 ? -7.941 18.609 4.934 1 98.06 187 PHE A N 1
ATOM 1418 C CA . PHE A 1 187 ? -6.516 18.594 5.23 1 98.06 187 PHE A CA 1
ATOM 1419 C C . PHE A 1 187 ? -6.137 19.766 6.125 1 98.06 187 PHE A C 1
ATOM 1421 O O . PHE A 1 187 ? -6.504 20.906 5.844 1 98.06 187 PHE A O 1
ATOM 1428 N N . ILE A 1 188 ? -5.371 19.484 7.215 1 98.5 188 ILE A N 1
ATOM 1429 C CA . ILE A 1 188 ? -5 20.516 8.18 1 98.5 188 ILE A CA 1
ATOM 1430 C C . ILE A 1 188 ? -3.504 20.438 8.461 1 98.5 188 ILE A C 1
ATOM 1432 O O . ILE A 1 188 ? -3.033 19.469 9.086 1 98.5 188 ILE A O 1
ATOM 1436 N N . SER A 1 189 ? -2.809 21.359 7.969 1 98 189 SER A N 1
ATOM 1437 C CA . SER A 1 189 ? -1.434 21.531 8.43 1 98 189 SER A CA 1
ATOM 1438 C C . SER A 1 189 ? -1.385 22.281 9.758 1 98 189 SER A C 1
ATOM 1440 O O . SER A 1 189 ? -1.71 23.469 9.82 1 98 189 SER A O 1
ATOM 1442 N N . LEU A 1 190 ? -0.876 21.641 10.781 1 97.31 190 LEU A N 1
ATOM 1443 C CA . LEU A 1 190 ? -1.01 22.156 12.141 1 97.31 190 LEU A CA 1
ATOM 1444 C C . LEU A 1 190 ? 0.051 23.219 12.43 1 97.31 190 LEU A C 1
ATOM 1446 O O . LEU A 1 190 ? -0.172 24.109 13.234 1 97.31 190 LEU A O 1
ATOM 1450 N N . GLY A 1 191 ? 1.177 23.062 11.836 1 95.44 191 GLY A N 1
ATOM 1451 C CA . GLY A 1 191 ? 2.271 23.984 12.109 1 95.44 191 GLY A CA 1
ATOM 1452 C C . GLY A 1 191 ? 2.736 23.953 13.555 1 95.44 191 GLY A C 1
ATOM 1453 O O . GLY A 1 191 ? 2.91 22.875 14.125 1 95.44 191 GLY A O 1
ATOM 1454 N N . ASN A 1 192 ? 2.961 25.125 14.117 1 95.12 192 ASN A N 1
ATOM 1455 C CA . ASN A 1 192 ? 3.504 25.219 15.469 1 95.12 192 ASN A CA 1
ATOM 1456 C C . ASN A 1 192 ? 2.426 24.969 16.516 1 95.12 192 ASN A C 1
ATOM 1458 O O . ASN A 1 192 ? 2.734 24.797 17.703 1 95.12 192 ASN A O 1
ATOM 1462 N N . MET A 1 193 ? 1.227 24.953 16.094 1 96.56 193 MET A N 1
ATOM 1463 C CA . MET A 1 193 ? 0.113 24.781 17.031 1 96.56 193 MET A CA 1
ATOM 1464 C C . MET A 1 193 ? 0.184 25.797 18.156 1 96.56 193 MET A C 1
ATOM 1466 O O . MET A 1 193 ? 0.093 25.422 19.328 1 96.56 193 MET A O 1
ATOM 1470 N N . ALA A 1 194 ? 0.286 27.047 17.766 1 96.81 194 ALA A N 1
ATOM 1471 C CA . ALA A 1 194 ? 0.441 28.094 18.766 1 96.81 194 ALA A CA 1
ATOM 1472 C C . ALA A 1 194 ? -0.853 28.297 19.547 1 96.81 194 ALA A C 1
ATOM 1474 O O . ALA A 1 194 ? -0.822 28.672 20.734 1 96.81 194 ALA A O 1
ATOM 1475 N N . ASP A 1 195 ? -1.998 28.109 18.875 1 97.5 195 ASP A N 1
ATOM 1476 C CA . ASP A 1 195 ? -3.307 28.234 19.5 1 97.5 195 ASP A CA 1
ATOM 1477 C C . ASP A 1 195 ? -4.129 26.953 19.328 1 97.5 195 ASP A C 1
ATOM 1479 O O . ASP A 1 195 ? -4.195 26.125 20.25 1 97.5 195 ASP A O 1
ATOM 1483 N N . LEU A 1 196 ? -4.57 26.734 18.094 1 97.88 196 LEU A N 1
ATOM 1484 C CA . LEU A 1 196 ? -5.297 25.5 17.812 1 97.88 196 LEU A CA 1
ATOM 1485 C C . LEU A 1 196 ? -4.332 24.328 17.656 1 97.88 196 LEU A C 1
ATOM 1487 O O . LEU A 1 196 ? -3.275 24.469 17.031 1 97.88 196 LEU A O 1
ATOM 1491 N N . ASP A 1 197 ? -4.664 23.266 18.297 1 97.44 197 ASP A N 1
ATOM 1492 C CA . ASP A 1 197 ? -3.82 22.078 18.203 1 97.44 197 ASP A CA 1
ATOM 1493 C C . ASP A 1 197 ? -4.609 20.875 17.688 1 97.44 197 ASP A C 1
ATOM 1495 O O . ASP A 1 197 ? -5.758 21.016 17.266 1 97.44 197 ASP A O 1
ATOM 1499 N N . GLU A 1 198 ? -3.936 19.719 17.625 1 97.62 198 GLU A N 1
ATOM 1500 C CA . GLU A 1 198 ? -4.535 18.516 17.078 1 97.62 198 GLU A CA 1
ATOM 1501 C C . GLU A 1 198 ? -5.82 18.156 17.812 1 97.62 198 GLU A C 1
ATOM 1503 O O . GLU A 1 198 ? -6.762 17.625 17.203 1 97.62 198 GLU A O 1
ATOM 1508 N N . SER A 1 199 ? -5.883 18.406 19.109 1 98.19 199 SER A N 1
ATOM 1509 C CA . SER A 1 199 ? -7.055 18.062 19.906 1 98.19 199 SER A CA 1
ATOM 1510 C C . SER A 1 199 ? -8.258 18.922 19.531 1 98.19 199 SER A C 1
ATOM 1512 O O . SER A 1 199 ? -9.383 18.438 19.469 1 98.19 199 SER A O 1
ATOM 1514 N N . ASP A 1 200 ? -8.016 20.219 19.328 1 98.25 200 ASP A N 1
ATOM 1515 C CA . ASP A 1 200 ? -9.086 21.109 18.906 1 98.25 200 ASP A CA 1
ATOM 1516 C C . ASP A 1 200 ? -9.703 20.656 17.594 1 98.25 200 ASP A C 1
ATOM 1518 O O . ASP A 1 200 ? -10.93 20.594 17.469 1 98.25 200 ASP A O 1
ATOM 1522 N N . PHE A 1 201 ? -8.852 20.359 16.703 1 98.56 201 PHE A N 1
ATOM 1523 C CA . PHE A 1 201 ? -9.336 19.938 15.398 1 98.56 201 PHE A CA 1
ATOM 1524 C C . PHE A 1 201 ? -10.016 18.578 15.484 1 98.56 201 PHE A C 1
ATOM 1526 O O . PHE A 1 201 ? -11 18.328 14.789 1 98.56 201 PHE A O 1
ATOM 1533 N N . MET A 1 202 ? -9.453 17.672 16.25 1 98.5 202 MET A N 1
ATOM 1534 C CA . MET A 1 202 ? -10.102 16.391 16.469 1 98.5 202 MET A CA 1
ATOM 1535 C C . MET A 1 202 ? -11.516 16.562 17 1 98.5 202 MET A C 1
ATOM 1537 O O . MET A 1 202 ? -12.453 15.914 16.547 1 98.5 202 MET A O 1
ATOM 1541 N N . SER A 1 203 ? -11.664 17.5 17.938 1 98.31 203 SER A N 1
ATOM 1542 C CA . SER A 1 203 ? -12.969 17.797 18.5 1 98.31 203 SER A CA 1
ATOM 1543 C C . SER A 1 203 ? -13.93 18.312 17.438 1 98.31 203 SER A C 1
ATOM 1545 O O . SER A 1 203 ? -15.086 17.875 17.375 1 98.31 203 SER A O 1
ATOM 1547 N N . TYR A 1 204 ? -13.5 19.188 16.672 1 98.31 204 TYR A N 1
ATOM 1548 C CA . TYR A 1 204 ? -14.32 19.703 15.578 1 98.31 204 TYR A CA 1
ATOM 1549 C C . TYR A 1 204 ? -14.703 18.578 14.609 1 98.31 204 TYR A C 1
ATOM 1551 O O . TYR A 1 204 ? -15.875 18.438 14.242 1 98.31 204 TYR A O 1
ATOM 1559 N N . LEU A 1 205 ? -13.695 17.828 14.141 1 98.62 205 LEU A N 1
ATOM 1560 C CA . LEU A 1 205 ? -13.898 16.781 13.141 1 98.62 205 LEU A CA 1
ATOM 1561 C C . LEU A 1 205 ? -14.828 15.695 13.656 1 98.62 205 LEU A C 1
ATOM 1563 O O . LEU A 1 205 ? -15.539 15.055 12.883 1 98.62 205 LEU A O 1
ATOM 1567 N N . LYS A 1 206 ? -14.75 15.516 14.984 1 98.38 206 LYS A N 1
ATOM 1568 C CA . LYS A 1 206 ? -15.664 14.57 15.617 1 98.38 206 LYS A CA 1
ATOM 1569 C C . LYS A 1 206 ? -17.109 14.836 15.203 1 98.38 206 LYS A C 1
ATOM 1571 O O . LYS A 1 206 ? -17.859 13.906 14.938 1 98.38 206 LYS A O 1
ATOM 1576 N N . ASP A 1 207 ? -17.422 16.094 15.086 1 97.69 207 ASP A N 1
ATOM 1577 C CA . ASP A 1 207 ? -18.812 16.469 14.852 1 97.69 207 ASP A CA 1
ATOM 1578 C C . ASP A 1 207 ? -19.031 16.859 13.391 1 97.69 207 ASP A C 1
ATOM 1580 O O . ASP A 1 207 ? -20.156 17.172 12.992 1 97.69 207 ASP A O 1
ATOM 1584 N N . ASP A 1 208 ? -18 16.875 12.586 1 97.62 208 ASP A N 1
ATOM 1585 C CA . ASP A 1 208 ? -18.125 17.188 11.164 1 97.62 208 ASP A CA 1
ATOM 1586 C C . ASP A 1 208 ? -18.797 16.031 10.414 1 97.62 208 ASP A C 1
ATOM 1588 O O . ASP A 1 208 ? -18.234 14.938 10.312 1 97.62 208 ASP A O 1
ATOM 1592 N N . PRO A 1 209 ? -20 16.297 9.812 1 97.38 209 PRO A N 1
ATOM 1593 C CA . PRO A 1 209 ? -20.703 15.188 9.156 1 97.38 209 PRO A CA 1
ATOM 1594 C C . PRO A 1 209 ? -20 14.711 7.887 1 97.38 209 PRO A C 1
ATOM 1596 O O . PRO A 1 209 ? -20.297 13.633 7.375 1 97.38 209 PRO A O 1
ATOM 1599 N N . LYS A 1 210 ? -19.062 15.477 7.371 1 97.94 210 LYS A N 1
ATOM 1600 C CA . LYS A 1 210 ? -18.375 15.141 6.125 1 97.94 210 LYS A CA 1
ATOM 1601 C C . LYS A 1 210 ? -17.125 14.289 6.391 1 97.94 210 LYS A C 1
ATOM 1603 O O . LYS A 1 210 ? -16.5 13.789 5.457 1 97.94 210 LYS A O 1
ATOM 1608 N N . THR A 1 211 ? -16.781 14.125 7.609 1 98.38 211 THR A N 1
ATOM 1609 C CA . THR A 1 211 ? -15.617 13.328 8 1 98.38 211 THR A CA 1
ATOM 1610 C C . THR A 1 211 ? -16.047 12.031 8.688 1 98.38 211 THR A C 1
ATOM 1612 O O . THR A 1 211 ? -16.828 12.062 9.648 1 98.38 211 THR A O 1
ATOM 1615 N N . LYS A 1 212 ? -15.594 10.898 8.141 1 98.56 212 LYS A N 1
ATOM 1616 C CA . LYS A 1 212 ? -15.922 9.594 8.719 1 98.56 212 LYS A CA 1
ATOM 1617 C C . LYS A 1 212 ? -14.773 9.078 9.578 1 98.56 212 LYS A C 1
ATOM 1619 O O . LYS A 1 212 ? -14.992 8.352 10.555 1 98.56 212 LYS A O 1
ATOM 1624 N N . VAL A 1 213 ? -13.57 9.352 9.203 1 98.88 213 VAL A N 1
ATOM 1625 C CA . VAL A 1 213 ? -12.367 8.906 9.883 1 98.88 213 VAL A CA 1
ATOM 1626 C C . VAL A 1 213 ? -11.398 10.078 10.055 1 98.88 213 VAL A C 1
ATOM 1628 O O . VAL A 1 213 ? -11.219 10.883 9.133 1 98.88 213 VAL A O 1
ATOM 1631 N N . ILE A 1 214 ? -10.805 10.203 11.188 1 98.94 214 ILE A N 1
ATOM 1632 C CA . ILE A 1 214 ? -9.828 11.242 11.484 1 98.94 214 ILE A CA 1
ATOM 1633 C C . ILE A 1 214 ? -8.422 10.648 11.523 1 98.94 214 ILE A C 1
ATOM 1635 O O . ILE A 1 214 ? -8.18 9.672 12.242 1 98.94 214 ILE A O 1
ATOM 1639 N N . THR A 1 215 ? -7.516 11.148 10.695 1 98.88 215 THR A N 1
ATOM 1640 C CA . THR A 1 215 ? -6.133 10.68 10.672 1 98.88 215 THR A CA 1
ATOM 1641 C C . THR A 1 215 ? -5.168 11.82 10.984 1 98.88 215 THR A C 1
ATOM 1643 O O . THR A 1 215 ? -5.492 12.992 10.773 1 98.88 215 THR A O 1
ATOM 1646 N N . ALA A 1 216 ? -3.982 11.438 11.516 1 98.62 216 ALA A N 1
ATOM 1647 C CA . ALA A 1 216 ? -3.027 12.492 11.852 1 98.62 216 ALA A CA 1
ATOM 1648 C C . ALA A 1 216 ? -1.597 11.961 11.828 1 98.62 216 ALA A C 1
ATOM 1650 O O . ALA A 1 216 ? -1.356 10.789 12.156 1 98.62 216 ALA A O 1
ATOM 1651 N N . TYR A 1 217 ? -0.768 12.727 11.391 1 97.81 217 TYR A N 1
ATOM 1652 C CA . TYR A 1 217 ? 0.659 12.602 11.672 1 97.81 217 TYR A CA 1
ATOM 1653 C C . TYR A 1 217 ? 1.073 13.516 12.82 1 97.81 217 TYR A C 1
ATOM 1655 O O . TYR A 1 217 ? 0.976 14.742 12.719 1 97.81 217 TYR A O 1
ATOM 1663 N N . LEU A 1 218 ? 1.606 12.898 13.93 1 96 218 LEU A N 1
ATOM 1664 C CA . LEU A 1 218 ? 1.962 13.68 15.109 1 96 218 LEU A CA 1
ATOM 1665 C C . LEU A 1 218 ? 3.389 13.383 15.555 1 96 218 LEU A C 1
ATOM 1667 O O . LEU A 1 218 ? 3.82 12.227 15.523 1 96 218 LEU A O 1
ATOM 1671 N N . GLU A 1 219 ? 4.051 14.406 15.922 1 93.44 219 GLU A N 1
ATOM 1672 C CA . GLU A 1 219 ? 5.391 14.266 16.5 1 93.44 219 GLU A CA 1
ATOM 1673 C C . GLU A 1 219 ? 5.367 14.445 18.016 1 93.44 219 GLU A C 1
ATOM 1675 O O . GLU A 1 219 ? 6.234 13.938 18.719 1 93.44 219 GLU A O 1
ATOM 1680 N N . GLY A 1 220 ? 4.344 15.148 18.5 1 91 220 GLY A N 1
ATOM 1681 C CA . GLY A 1 220 ? 4.145 15.383 19.922 1 91 220 GLY A CA 1
ATOM 1682 C C . GLY A 1 220 ? 2.818 16.047 20.234 1 91 220 GLY A C 1
ATOM 1683 O O . GLY A 1 220 ? 2.139 16.547 19.328 1 91 220 GLY A O 1
ATOM 1684 N N . VAL A 1 221 ? 2.449 15.992 21.5 1 92.12 221 VAL A N 1
ATOM 1685 C CA . VAL A 1 221 ? 1.244 16.641 22 1 92.12 221 VAL A CA 1
ATOM 1686 C C . VAL A 1 221 ? 1.612 17.625 23.109 1 92.12 221 VAL A C 1
ATOM 1688 O O . VAL A 1 221 ? 2.404 17.312 24 1 92.12 221 VAL A O 1
ATOM 1691 N N . LYS A 1 222 ? 1.063 18.781 23.016 1 88.38 222 LYS A N 1
ATOM 1692 C CA . LYS A 1 222 ? 1.411 19.812 23.984 1 88.38 222 LYS A CA 1
ATOM 1693 C C . LYS A 1 222 ? 0.637 19.625 25.297 1 88.38 222 LYS A C 1
ATOM 1695 O O . LYS A 1 222 ? 1.188 19.797 26.375 1 88.38 222 LYS A O 1
ATOM 1700 N N . ASP A 1 223 ? -0.571 19.297 25.172 1 93.56 223 ASP A N 1
ATOM 1701 C CA . ASP A 1 223 ? -1.456 19.078 26.312 1 93.56 223 ASP A CA 1
ATOM 1702 C C . ASP A 1 223 ? -1.977 17.641 26.328 1 93.56 223 ASP A C 1
ATOM 1704 O O . ASP A 1 223 ? -3.02 17.344 25.734 1 93.56 223 ASP A O 1
ATOM 1708 N N . GLY A 1 224 ? -1.25 16.828 27.094 1 94.88 224 GLY A N 1
ATOM 1709 C CA . GLY A 1 224 ? -1.561 15.414 27.125 1 94.88 224 GLY A CA 1
ATOM 1710 C C . GLY A 1 224 ? -2.945 15.117 27.672 1 94.88 224 GLY A C 1
ATOM 1711 O O . GLY A 1 224 ? -3.639 14.227 27.172 1 94.88 224 GLY A O 1
ATOM 1712 N N . ARG A 1 225 ? -3.303 15.836 28.719 1 96.44 225 ARG A N 1
ATOM 1713 C CA . ARG A 1 225 ? -4.609 15.625 29.328 1 96.44 225 ARG A CA 1
ATOM 1714 C C . ARG A 1 225 ? -5.734 16 28.359 1 96.44 225 ARG A C 1
ATOM 1716 O O . ARG A 1 225 ? -6.719 15.273 28.234 1 96.44 225 ARG A O 1
ATOM 1723 N N . LYS A 1 226 ? -5.555 17.156 27.766 1 97.19 226 LYS A N 1
ATOM 1724 C CA . LYS A 1 226 ? -6.527 17.594 26.766 1 97.19 226 LYS A CA 1
ATOM 1725 C C . LYS A 1 226 ? -6.648 16.578 25.641 1 97.19 226 LYS A C 1
ATOM 1727 O O . LYS A 1 226 ? -7.758 16.219 25.234 1 97.19 226 LYS A O 1
ATOM 1732 N N . PHE A 1 227 ? -5.555 16.125 25.219 1 97.31 227 PHE A N 1
ATOM 1733 C CA . PHE A 1 227 ? -5.531 15.141 24.156 1 97.31 227 PHE A CA 1
ATOM 1734 C C . PHE A 1 227 ? -6.277 13.883 24.562 1 97.31 227 PHE A C 1
ATOM 1736 O O . PHE A 1 227 ? -7.137 13.391 23.828 1 97.31 227 PHE A O 1
ATOM 1743 N N . PHE A 1 228 ? -5.926 13.406 25.688 1 97.81 228 PHE A N 1
ATOM 1744 C CA . PHE A 1 228 ? -6.512 12.172 26.188 1 97.81 228 PHE A CA 1
ATOM 1745 C C . PHE A 1 228 ? -8.031 12.281 26.266 1 97.81 228 PHE A C 1
ATOM 1747 O O . PHE A 1 228 ? -8.742 11.398 25.797 1 97.81 228 PHE A O 1
ATOM 1754 N N . LYS A 1 229 ? -8.484 13.383 26.812 1 98.19 229 LYS A N 1
ATOM 1755 C CA . LYS A 1 229 ? -9.914 13.602 26.984 1 98.19 229 LYS A CA 1
ATOM 1756 C C . LYS A 1 229 ? -10.633 13.672 25.641 1 98.19 229 LYS A C 1
ATOM 1758 O O . LYS A 1 229 ? -11.633 12.984 25.422 1 98.19 229 LYS A O 1
ATOM 1763 N N . ILE A 1 230 ? -10.094 14.422 24.75 1 98.31 230 ILE A N 1
ATOM 1764 C CA . ILE A 1 230 ? -10.742 14.641 23.469 1 98.31 230 ILE A CA 1
ATOM 1765 C C . ILE A 1 230 ? -10.688 13.359 22.641 1 98.31 230 ILE A C 1
ATOM 1767 O O . ILE A 1 230 ? -11.656 13 21.969 1 98.31 230 ILE A O 1
ATOM 1771 N N . ALA A 1 231 ? -9.57 12.695 22.625 1 98.56 231 ALA A N 1
ATOM 1772 C CA . ALA A 1 231 ? -9.43 11.438 21.906 1 98.56 231 ALA A CA 1
ATOM 1773 C C . ALA A 1 231 ? -10.453 10.414 22.391 1 98.56 231 ALA A C 1
ATOM 1775 O O . ALA A 1 231 ? -11.109 9.758 21.578 1 98.56 231 ALA A O 1
ATOM 1776 N N . ARG A 1 232 ? -10.547 10.312 23.688 1 97.94 232 ARG A N 1
ATOM 1777 C CA . ARG A 1 232 ? -11.477 9.359 24.281 1 97.94 232 ARG A CA 1
ATOM 1778 C C . ARG A 1 232 ? -12.906 9.641 23.859 1 97.94 232 ARG A C 1
ATOM 1780 O O . ARG A 1 232 ? -13.672 8.719 23.562 1 97.94 232 ARG A O 1
ATOM 1787 N N . GLU A 1 233 ? -13.258 10.922 23.844 1 98 233 GLU A N 1
ATOM 1788 C CA . GLU A 1 233 ? -14.602 11.32 23.422 1 98 233 GLU A CA 1
ATOM 1789 C C . GLU A 1 233 ? -14.805 11.094 21.922 1 98 233 GLU A C 1
ATOM 1791 O O . GLU A 1 233 ? -15.859 10.625 21.5 1 98 233 GLU A O 1
ATOM 1796 N N . THR A 1 234 ? -13.797 11.406 21.203 1 98.62 234 THR A N 1
ATOM 1797 C CA . THR A 1 234 ? -13.891 11.367 19.75 1 98.62 234 THR A CA 1
ATOM 1798 C C . THR A 1 234 ? -13.984 9.93 19.25 1 98.62 234 THR A C 1
ATOM 1800 O O . THR A 1 234 ? -14.789 9.633 18.359 1 98.62 234 THR A O 1
ATOM 1803 N N . THR A 1 235 ? -13.227 9.031 19.797 1 98.69 235 THR A N 1
ATOM 1804 C CA . THR A 1 235 ? -13.133 7.668 19.297 1 98.69 235 THR A CA 1
ATOM 1805 C C . THR A 1 235 ? -14.43 6.906 19.547 1 98.69 235 THR A C 1
ATOM 1807 O O . THR A 1 235 ? -14.68 5.867 18.938 1 98.69 235 THR A O 1
ATOM 1810 N N . LYS A 1 236 ? -15.211 7.383 20.422 1 98.12 236 LYS A N 1
ATOM 1811 C CA . LYS A 1 236 ? -16.516 6.777 20.625 1 98.12 236 LYS A CA 1
ATOM 1812 C C . LYS A 1 236 ? -17.453 7.078 19.453 1 98.12 236 LYS A C 1
ATOM 1814 O O . LYS A 1 236 ? -18.391 6.324 19.203 1 98.12 236 LYS A O 1
ATOM 1819 N N . ALA A 1 237 ? -17.125 8.203 18.812 1 97.56 237 ALA A N 1
ATOM 1820 C CA . ALA A 1 237 ? -18 8.656 17.734 1 97.56 237 ALA A CA 1
ATOM 1821 C C . ALA A 1 237 ? -17.406 8.289 16.375 1 97.56 237 ALA A C 1
ATOM 1823 O O . ALA A 1 237 ? -18.141 7.891 15.461 1 97.56 237 ALA A O 1
ATOM 1824 N N . LYS A 1 238 ? -16.078 8.477 16.188 1 98.12 238 LYS A N 1
ATOM 1825 C CA . LYS A 1 238 ? -15.375 8.258 14.93 1 98.12 238 LYS A CA 1
ATOM 1826 C C . LYS A 1 238 ? -14.008 7.629 15.164 1 98.12 238 LYS A C 1
ATOM 1828 O O . LYS A 1 238 ? -13.359 7.906 16.172 1 98.12 238 LYS A O 1
ATOM 1833 N N . PRO A 1 239 ? -13.625 6.762 14.164 1 98.81 239 PRO A N 1
ATOM 1834 C CA . PRO A 1 239 ? -12.258 6.25 14.281 1 98.81 239 PRO A CA 1
ATOM 1835 C C . PRO A 1 239 ? -11.203 7.352 14.18 1 98.81 239 PRO A C 1
ATOM 1837 O O . PRO A 1 239 ? -11.359 8.281 13.383 1 98.81 239 PRO A O 1
ATOM 1840 N N . VAL A 1 240 ? -10.195 7.277 15.016 1 98.94 240 VAL A N 1
ATOM 1841 C CA . VAL A 1 240 ? -9.023 8.148 14.984 1 98.94 240 VAL A CA 1
ATOM 1842 C C . VAL A 1 240 ? -7.766 7.305 14.797 1 98.94 240 VAL A C 1
ATOM 1844 O O . VAL A 1 240 ? -7.535 6.348 15.539 1 98.94 240 VAL A O 1
ATOM 1847 N N . ILE A 1 241 ? -7.012 7.578 13.758 1 98.94 241 ILE A N 1
ATOM 1848 C CA . ILE A 1 241 ? -5.773 6.867 13.453 1 98.94 241 ILE A CA 1
ATOM 1849 C C . ILE A 1 241 ? -4.602 7.848 13.469 1 98.94 241 ILE A C 1
ATOM 1851 O O . ILE A 1 241 ? -4.637 8.875 12.789 1 98.94 241 ILE A O 1
ATOM 1855 N N . ILE A 1 242 ? -3.537 7.527 14.203 1 98.69 242 ILE A N 1
ATOM 1856 C CA . ILE A 1 242 ? -2.436 8.469 14.352 1 98.69 242 ILE A CA 1
ATOM 1857 C C . ILE A 1 242 ? -1.119 7.789 13.984 1 98.69 242 ILE A C 1
ATOM 1859 O O . ILE A 1 242 ? -0.837 6.68 14.453 1 98.69 242 ILE A O 1
ATOM 1863 N N . LEU A 1 243 ? -0.442 8.32 13.078 1 97.88 243 LEU A N 1
ATOM 1864 C CA . LEU A 1 243 ? 0.959 8.023 12.812 1 97.88 243 LEU A CA 1
ATOM 1865 C C . LEU A 1 243 ? 1.876 8.875 13.68 1 97.88 243 LEU A C 1
ATOM 1867 O O . LEU A 1 243 ? 2.098 10.047 13.391 1 97.88 243 LEU A O 1
ATOM 1871 N N . LYS A 1 244 ? 2.369 8.258 14.773 1 96.44 244 LYS A N 1
ATOM 1872 C CA . LYS A 1 244 ? 3.209 8.961 15.734 1 96.44 244 LYS A CA 1
ATOM 1873 C C . LYS A 1 244 ? 4.688 8.828 15.383 1 96.44 244 LYS A C 1
ATOM 1875 O O . LYS A 1 244 ? 5.227 7.723 15.352 1 96.44 244 LYS A O 1
ATOM 1880 N N . ALA A 1 245 ? 5.293 9.922 15.062 1 94.56 245 ALA A N 1
ATOM 1881 C CA . ALA A 1 245 ? 6.734 9.938 14.82 1 94.56 245 ALA A CA 1
ATOM 1882 C C . ALA A 1 245 ? 7.504 10.133 16.125 1 94.56 245 ALA A C 1
ATOM 1884 O O . ALA A 1 245 ? 6.914 10.461 17.156 1 94.56 245 ALA A O 1
ATOM 1885 N N . GLY A 1 246 ? 8.797 9.93 16.047 1 94.19 246 GLY A N 1
ATOM 1886 C CA . GLY A 1 246 ? 9.602 10.023 17.266 1 94.19 246 GLY A CA 1
ATOM 1887 C C . GLY A 1 246 ? 9.398 8.859 18.203 1 94.19 246 GLY A C 1
ATOM 1888 O O . GLY A 1 246 ? 9.273 9.062 19.422 1 94.19 246 GLY A O 1
ATOM 1889 N N . ARG A 1 247 ? 9.258 7.66 17.641 1 94.19 247 ARG A N 1
ATOM 1890 C CA . ARG A 1 247 ? 8.953 6.461 18.406 1 94.19 247 ARG A CA 1
ATOM 1891 C C . ARG A 1 247 ? 10.203 5.914 19.078 1 94.19 247 ARG A C 1
ATOM 1893 O O . ARG A 1 247 ? 10.117 5.145 20.047 1 94.19 247 ARG A O 1
ATOM 1900 N N . THR A 1 248 ? 11.32 6.199 18.578 1 92.19 248 THR A N 1
ATOM 1901 C CA . THR A 1 248 ? 12.609 5.801 19.141 1 92.19 248 THR A CA 1
ATOM 1902 C C . THR A 1 248 ? 13.305 6.992 19.781 1 92.19 248 THR A C 1
ATOM 1904 O O . THR A 1 248 ? 12.891 8.141 19.609 1 92.19 248 THR A O 1
ATOM 1907 N N . GLU A 1 249 ? 14.375 6.691 20.547 1 87.31 249 GLU A N 1
ATOM 1908 C CA . GLU A 1 249 ? 15.141 7.777 21.156 1 87.31 249 GLU A CA 1
ATOM 1909 C C . GLU A 1 249 ? 15.703 8.719 20.109 1 87.31 249 GLU A C 1
ATOM 1911 O O . GLU A 1 249 ? 15.578 9.938 20.219 1 87.31 249 GLU A O 1
ATOM 1916 N N . ALA A 1 250 ? 16.266 8.156 19.109 1 84.5 250 ALA A N 1
ATOM 1917 C CA . ALA A 1 250 ? 16.828 8.969 18.031 1 84.5 250 ALA A CA 1
ATOM 1918 C C . ALA A 1 250 ? 15.719 9.703 17.281 1 84.5 250 ALA A C 1
ATOM 1920 O O . ALA A 1 250 ? 15.891 10.867 16.891 1 84.5 250 ALA A O 1
ATOM 1921 N N . GLY A 1 251 ? 14.695 9 17.078 1 86.12 251 GLY A N 1
ATOM 1922 C CA . GLY A 1 251 ? 13.547 9.648 16.453 1 86.12 251 GLY A CA 1
ATOM 1923 C C . GLY A 1 251 ? 13 10.805 17.281 1 86.12 251 GLY A C 1
ATOM 1924 O O . GLY A 1 251 ? 12.656 11.852 16.719 1 86.12 251 GLY A O 1
ATOM 1925 N N . ALA A 1 252 ? 12.93 10.586 18.516 1 86.88 252 ALA A N 1
ATOM 1926 C CA . ALA A 1 252 ? 12.445 11.633 19.422 1 86.88 252 ALA A CA 1
ATOM 1927 C C . ALA A 1 252 ? 13.383 12.836 19.406 1 86.88 252 ALA A C 1
ATOM 1929 O O . ALA A 1 252 ? 12.922 13.984 19.406 1 86.88 252 ALA A O 1
ATOM 1930 N N . LYS A 1 253 ? 14.625 12.586 19.406 1 84.31 253 LYS A N 1
ATOM 1931 C CA . LYS A 1 253 ? 15.609 13.664 19.328 1 84.31 253 LYS A CA 1
ATOM 1932 C C . LYS A 1 253 ? 15.469 14.43 18.016 1 84.31 253 LYS A C 1
ATOM 1934 O O . LYS A 1 253 ? 15.531 15.664 18 1 84.31 253 LYS A O 1
ATOM 1939 N N . ALA A 1 254 ? 15.297 13.727 16.984 1 82.56 254 ALA A N 1
ATOM 1940 C CA . ALA A 1 254 ? 15.094 14.352 15.672 1 82.56 254 ALA A CA 1
ATOM 1941 C C . ALA A 1 254 ? 13.812 15.172 15.648 1 82.56 254 ALA A C 1
ATOM 1943 O O . ALA A 1 254 ? 13.789 16.281 15.109 1 82.56 254 ALA A O 1
ATOM 1944 N N . ALA A 1 255 ? 12.812 14.633 16.234 1 81.62 255 ALA A N 1
ATOM 1945 C CA . ALA A 1 255 ? 11.547 15.352 16.312 1 81.62 255 ALA A CA 1
ATOM 1946 C C . ALA A 1 255 ? 11.688 16.625 17.125 1 81.62 255 ALA A C 1
ATOM 1948 O O . ALA A 1 255 ? 11.156 17.672 16.75 1 81.62 255 ALA A O 1
ATOM 1949 N N . ALA A 1 256 ? 12.352 16.484 18.203 1 79.44 256 ALA A N 1
ATOM 1950 C CA . ALA A 1 256 ? 12.586 17.656 19.062 1 79.44 256 ALA A CA 1
ATOM 1951 C C . ALA A 1 256 ? 13.352 18.734 18.297 1 79.44 256 ALA A C 1
ATOM 1953 O O . ALA A 1 256 ? 13.039 19.922 18.422 1 79.44 256 ALA A O 1
ATOM 1954 N N . SER A 1 257 ? 14.281 18.312 17.609 1 75.62 257 SER A N 1
ATOM 1955 C CA . SER A 1 257 ? 15.047 19.25 16.797 1 75.62 257 SER A CA 1
ATOM 1956 C C . SER A 1 257 ? 14.188 19.875 15.703 1 75.62 257 SER A C 1
ATOM 1958 O O . SER A 1 257 ? 14.297 21.078 15.43 1 75.62 257 SER A O 1
ATOM 1960 N N . HIS A 1 258 ? 13.352 19.156 15.242 1 75.25 258 HIS A N 1
ATOM 1961 C CA . HIS A 1 258 ? 12.469 19.578 14.156 1 75.25 258 HIS A CA 1
ATOM 1962 C C . HIS A 1 258 ? 11.375 20.5 14.664 1 75.25 258 HIS A C 1
ATOM 1964 O O . HIS A 1 258 ? 11.07 21.516 14.023 1 75.25 258 HIS A O 1
ATOM 1970 N N . THR A 1 259 ? 10.805 20.188 15.805 1 68.75 259 THR A N 1
ATOM 1971 C CA . THR A 1 259 ? 9.656 20.953 16.281 1 68.75 259 THR A CA 1
ATOM 1972 C C . THR A 1 259 ? 10.094 21.953 17.359 1 68.75 259 THR A C 1
ATOM 1974 O O . THR A 1 259 ? 9.352 22.891 17.672 1 68.75 259 THR A O 1
ATOM 1977 N N . GLY A 1 260 ? 11.25 21.703 17.938 1 64.38 260 GLY A N 1
ATOM 1978 C CA . GLY A 1 260 ? 11.688 22.516 19.047 1 64.38 260 GLY A CA 1
ATOM 1979 C C . GLY A 1 260 ? 11.039 22.141 20.359 1 64.38 260 GLY A C 1
ATOM 1980 O O . GLY A 1 260 ? 11.195 22.844 21.359 1 64.38 260 GLY A O 1
ATOM 1981 N N . SER A 1 261 ? 10.25 21.016 20.359 1 62.53 261 SER A N 1
ATOM 1982 C CA . SER A 1 261 ? 9.547 20.594 21.562 1 62.53 261 SER A CA 1
ATOM 1983 C C . SER A 1 261 ? 9.977 19.203 22 1 62.53 261 SER A C 1
ATOM 1985 O O . SER A 1 261 ? 10.438 18.406 21.188 1 62.53 261 SER A O 1
ATOM 1987 N N . LEU A 1 262 ? 10.031 19.062 23.438 1 60.38 262 LEU A N 1
ATOM 1988 C CA . LEU A 1 262 ? 10.414 17.75 23.969 1 60.38 262 LEU A CA 1
ATOM 1989 C C . LEU A 1 262 ? 9.445 16.672 23.5 1 60.38 262 LEU A C 1
ATOM 1991 O O . LEU A 1 262 ? 8.234 16.891 23.453 1 60.38 262 LEU A O 1
ATOM 1995 N N . ALA A 1 263 ? 10.164 15.602 22.953 1 63.53 263 ALA A N 1
ATOM 1996 C CA . ALA A 1 263 ? 9.375 14.453 22.531 1 63.53 263 ALA A CA 1
ATOM 1997 C C . ALA A 1 263 ? 9.133 13.5 23.703 1 63.53 263 ALA A C 1
ATOM 1999 O O . ALA A 1 263 ? 10.023 13.289 24.531 1 63.53 263 ALA A O 1
ATOM 2000 N N . GLY A 1 264 ? 7.855 13.281 24.219 1 67.88 264 GLY A N 1
ATOM 2001 C CA . GLY A 1 264 ? 7.496 12.328 25.25 1 67.88 264 GLY A CA 1
ATOM 2002 C C . GLY A 1 264 ? 7.824 10.891 24.891 1 67.88 264 GLY A C 1
ATOM 2003 O O . GLY A 1 264 ? 8.148 10.602 23.734 1 67.88 264 GLY A O 1
ATOM 2004 N N . SER A 1 265 ? 7.926 10.055 25.891 1 83.06 265 SER A N 1
ATOM 2005 C CA . SER A 1 265 ? 8.156 8.625 25.703 1 83.06 265 SER A CA 1
ATOM 2006 C C . SER A 1 265 ? 7.062 8 24.844 1 83.06 265 SER A C 1
ATOM 2008 O O . SER A 1 265 ? 5.875 8.219 25.078 1 83.06 265 SER A O 1
ATOM 2010 N N . TYR A 1 266 ? 7.523 7.316 23.812 1 89.75 266 TYR A N 1
ATOM 2011 C CA . TYR A 1 266 ? 6.59 6.656 22.906 1 89.75 266 TYR A CA 1
ATOM 2012 C C . TYR A 1 266 ? 5.672 5.711 23.672 1 89.75 266 TYR A C 1
ATOM 2014 O O . TYR A 1 266 ? 4.496 5.562 23.328 1 89.75 266 TYR A O 1
ATOM 2022 N N . ALA A 1 267 ? 6.16 5.172 24.719 1 90.69 267 ALA A N 1
ATOM 2023 C CA . ALA A 1 267 ? 5.375 4.242 25.531 1 90.69 267 ALA A CA 1
ATOM 2024 C C . ALA A 1 267 ? 4.148 4.93 26.125 1 90.69 267 ALA A C 1
ATOM 2026 O O . ALA A 1 267 ? 3.088 4.316 26.266 1 90.69 267 ALA A O 1
ATOM 2027 N N . ILE A 1 268 ? 4.289 6.168 26.484 1 92.38 268 ILE A N 1
ATOM 2028 C CA . ILE A 1 268 ? 3.18 6.934 27.047 1 92.38 268 ILE A CA 1
ATOM 2029 C C . ILE A 1 268 ? 2.113 7.148 25.969 1 92.38 268 ILE A C 1
ATOM 2031 O O . ILE A 1 268 ? 0.916 7.031 26.234 1 92.38 268 ILE A O 1
ATOM 2035 N N . TYR A 1 269 ? 2.561 7.461 24.781 1 93.88 269 TYR A N 1
ATOM 2036 C CA . TYR A 1 269 ? 1.624 7.637 23.672 1 93.88 269 TYR A CA 1
ATOM 2037 C C . TYR A 1 269 ? 0.875 6.34 23.391 1 93.88 269 TYR A C 1
ATOM 2039 O O . TYR A 1 269 ? -0.346 6.344 23.219 1 93.88 269 TYR A O 1
ATOM 2047 N N . GLU A 1 270 ? 1.586 5.258 23.312 1 94.5 270 GLU A N 1
ATOM 2048 C CA . GLU A 1 270 ? 0.971 3.963 23.031 1 94.5 270 GLU A CA 1
ATOM 2049 C C . GLU A 1 270 ? -0.1 3.627 24.078 1 94.5 270 GLU A C 1
ATOM 2051 O O . GLU A 1 270 ? -1.181 3.15 23.719 1 94.5 270 GLU A O 1
ATOM 2056 N N . ALA A 1 271 ? 0.272 3.857 25.328 1 95.12 271 ALA A N 1
ATOM 2057 C CA . ALA A 1 271 ? -0.683 3.602 26.406 1 95.12 271 ALA A CA 1
ATOM 2058 C C . ALA A 1 271 ? -1.92 4.484 26.266 1 95.12 271 ALA A C 1
ATOM 2060 O O . ALA A 1 271 ? -3.049 4.008 26.406 1 95.12 271 ALA A O 1
ATOM 2061 N N . ALA A 1 272 ? -1.666 5.754 25.938 1 96.5 272 ALA A N 1
ATOM 2062 C CA . ALA A 1 272 ? -2.777 6.68 25.75 1 96.5 272 ALA A CA 1
ATOM 2063 C C . ALA A 1 272 ? -3.652 6.254 24.578 1 96.5 272 ALA A C 1
ATOM 2065 O O . ALA A 1 272 ? -4.883 6.309 24.656 1 96.5 272 ALA A O 1
ATOM 2066 N N . PHE A 1 273 ? -3.006 5.859 23.5 1 97.81 273 PHE A N 1
ATOM 2067 C CA . PHE A 1 273 ? -3.74 5.406 22.328 1 97.81 273 PHE A CA 1
ATOM 2068 C C . PHE A 1 273 ? -4.605 4.195 22.656 1 97.81 273 PHE A C 1
ATOM 2070 O O . PHE A 1 273 ? -5.785 4.156 22.312 1 97.81 273 PHE A O 1
ATOM 2077 N N . GLU A 1 274 ? -4.004 3.271 23.359 1 96.25 274 GLU A N 1
ATOM 2078 C CA . GLU A 1 274 ? -4.727 2.061 23.734 1 96.25 274 GLU A CA 1
ATOM 2079 C C . GLU A 1 274 ? -5.938 2.391 24.609 1 96.25 274 GLU A C 1
ATOM 2081 O O . GLU A 1 274 ? -7.031 1.868 24.375 1 96.25 274 GLU A O 1
ATOM 2086 N N . GLN A 1 275 ? -5.77 3.287 25.531 1 96.62 275 GLN A N 1
ATOM 2087 C CA . GLN A 1 275 ? -6.82 3.627 26.484 1 96.62 275 GLN A CA 1
ATOM 2088 C C . GLN A 1 275 ? -7.922 4.445 25.828 1 96.62 275 GLN A C 1
ATOM 2090 O O . GLN A 1 275 ? -9.078 4.414 26.266 1 96.62 275 GLN A O 1
ATOM 2095 N N . THR A 1 276 ? -7.586 5.148 24.781 1 98.06 276 THR A N 1
ATOM 2096 C CA . THR A 1 276 ? -8.555 6.062 24.188 1 98.06 276 THR A CA 1
ATOM 2097 C C . THR A 1 276 ? -9.18 5.449 22.938 1 98.06 276 THR A C 1
ATOM 2099 O O . THR A 1 276 ? -10.109 6.016 22.359 1 98.06 276 THR A O 1
ATOM 2102 N N . GLY A 1 277 ? -8.672 4.348 22.469 1 98.19 277 GLY A N 1
ATOM 2103 C CA . GLY A 1 277 ? -9.211 3.709 21.266 1 98.19 277 GLY A CA 1
ATOM 2104 C C . GLY A 1 277 ? -8.602 4.234 19.984 1 98.19 277 GLY A C 1
ATOM 2105 O O . GLY A 1 277 ? -9.047 3.877 18.891 1 98.19 277 GLY A O 1
ATOM 2106 N N . VAL A 1 278 ? -7.602 5.129 20.141 1 98.81 278 VAL A N 1
ATOM 2107 C CA . VAL A 1 278 ? -6.871 5.598 18.969 1 98.81 278 VAL A CA 1
ATOM 2108 C C . VAL A 1 278 ? -6.074 4.445 18.359 1 98.81 278 VAL A C 1
ATOM 2110 O O . VAL A 1 278 ? -5.422 3.688 19.078 1 98.81 278 VAL A O 1
ATOM 2113 N N . LEU A 1 279 ? -6.25 4.246 17.031 1 98.75 279 LEU A N 1
ATOM 2114 C CA . LEU A 1 279 ? -5.414 3.271 16.344 1 98.75 279 LEU A CA 1
ATOM 2115 C C . LEU A 1 279 ? -4.055 3.871 15.992 1 98.75 279 LEU A C 1
ATOM 2117 O O . LEU A 1 279 ? -3.979 4.93 15.367 1 98.75 279 LEU A O 1
ATOM 2121 N N . SER A 1 280 ? -3.025 3.197 16.438 1 98.06 280 SER A N 1
ATOM 2122 C CA . SER A 1 280 ? -1.657 3.625 16.172 1 98.06 280 SER A CA 1
ATOM 2123 C C . SER A 1 280 ? -1.138 3.035 14.859 1 98.06 280 SER A C 1
ATOM 2125 O O . SER A 1 280 ? -1.128 1.815 14.688 1 98.06 280 SER A O 1
ATOM 2127 N N . ALA A 1 281 ? -0.778 3.854 13.891 1 97.56 281 ALA A N 1
ATOM 2128 C CA . ALA A 1 281 ? -0.151 3.416 12.648 1 97.56 281 ALA A CA 1
ATOM 2129 C C . ALA A 1 281 ? 1.363 3.602 12.703 1 97.56 281 ALA A C 1
ATOM 2131 O O . ALA A 1 281 ? 1.859 4.523 13.352 1 97.56 281 ALA A O 1
ATOM 2132 N N . LYS A 1 282 ? 2.117 2.814 11.969 1 94.38 282 LYS A N 1
ATOM 2133 C CA . LYS A 1 282 ? 3.576 2.857 12.008 1 94.38 282 LYS A CA 1
ATOM 2134 C C . LYS A 1 282 ? 4.145 3.348 10.68 1 94.38 282 LYS A C 1
ATOM 2136 O O . LYS A 1 282 ? 5.352 3.553 10.547 1 94.38 282 LYS A O 1
ATOM 2141 N N . SER A 1 283 ? 3.27 3.463 9.719 1 94.31 283 SER A N 1
ATOM 2142 C CA . SER A 1 283 ? 3.668 3.939 8.398 1 94.31 283 SER A CA 1
ATOM 2143 C C . SER A 1 283 ? 2.525 4.68 7.711 1 94.31 283 SER A C 1
ATOM 2145 O O . SER A 1 283 ? 1.378 4.613 8.156 1 94.31 283 SER A O 1
ATOM 2147 N N . MET A 1 284 ? 2.914 5.383 6.695 1 94.38 284 MET A N 1
ATOM 2148 C CA . MET A 1 284 ? 1.93 6.098 5.891 1 94.38 284 MET A CA 1
ATOM 2149 C C . MET A 1 284 ? 0.924 5.133 5.273 1 94.38 284 MET A C 1
ATOM 2151 O O . MET A 1 284 ? -0.281 5.391 5.293 1 94.38 284 MET A O 1
ATOM 2155 N N . ARG A 1 285 ? 1.394 4.027 4.801 1 95.31 285 ARG A N 1
ATOM 2156 C CA . ARG A 1 285 ? 0.506 3.047 4.188 1 95.31 285 ARG A CA 1
ATOM 2157 C C . ARG A 1 285 ? -0.46 2.463 5.211 1 95.31 285 ARG A C 1
ATOM 2159 O O . ARG A 1 285 ? -1.66 2.359 4.953 1 95.31 285 ARG A O 1
ATOM 2166 N N . GLN A 1 286 ? 0.104 2.096 6.305 1 97.12 286 GLN A N 1
ATOM 2167 C CA . GLN A 1 286 ? -0.741 1.528 7.352 1 97.12 286 GLN A CA 1
ATOM 2168 C C . GLN A 1 286 ? -1.802 2.527 7.801 1 97.12 286 GLN A C 1
ATOM 2170 O O . GLN A 1 286 ? -2.959 2.158 8.016 1 97.12 286 GLN A O 1
ATOM 2175 N N . LEU A 1 287 ? -1.395 3.828 7.945 1 97.94 287 LEU A N 1
ATOM 2176 C CA . LEU A 1 287 ? -2.318 4.898 8.312 1 97.94 287 LEU A CA 1
ATOM 2177 C C . LEU A 1 287 ? -3.52 4.922 7.375 1 97.94 287 LEU A C 1
ATOM 2179 O O . LEU A 1 287 ? -4.668 4.902 7.824 1 97.94 287 LEU A O 1
ATOM 2183 N N . PHE A 1 288 ? -3.309 4.805 6.16 1 97.25 288 PHE A N 1
ATOM 2184 C CA . PHE A 1 288 ? -4.402 4.996 5.211 1 97.25 288 PHE A CA 1
ATOM 2185 C C . PHE A 1 288 ? -5.098 3.672 4.914 1 97.25 288 PHE A C 1
ATOM 2187 O O . PHE A 1 288 ? -6.25 3.656 4.477 1 97.25 288 PHE A O 1
ATOM 2194 N N . ASN A 1 289 ? -4.355 2.531 5.094 1 98.12 289 ASN A N 1
ATOM 2195 C CA . ASN A 1 289 ? -5.074 1.264 5.055 1 98.12 289 ASN A CA 1
ATOM 2196 C C . ASN A 1 289 ? -6.156 1.2 6.129 1 98.12 289 ASN A C 1
ATOM 2198 O O . ASN A 1 289 ? -7.297 0.82 5.848 1 98.12 289 ASN A O 1
ATOM 2202 N N . TYR A 1 290 ? -5.734 1.637 7.379 1 98.75 290 TYR A N 1
ATOM 2203 C CA . TYR A 1 290 ? -6.711 1.704 8.461 1 98.75 290 TYR A CA 1
ATOM 2204 C C . TYR A 1 290 ? -7.863 2.635 8.102 1 98.75 290 TYR A C 1
ATOM 2206 O O . TYR A 1 290 ? -9.031 2.26 8.219 1 98.75 290 TYR A O 1
ATOM 2214 N N . ALA A 1 291 ? -7.477 3.787 7.641 1 98.75 291 ALA A N 1
ATOM 2215 C CA . ALA A 1 291 ? -8.461 4.836 7.375 1 98.75 291 ALA A CA 1
ATOM 2216 C C . ALA A 1 291 ? -9.43 4.41 6.281 1 98.75 291 ALA A C 1
ATOM 2218 O O . ALA A 1 291 ? -10.648 4.578 6.422 1 98.75 291 ALA A O 1
ATOM 2219 N N . LYS A 1 292 ? -8.945 3.885 5.184 1 98.12 292 LYS A N 1
ATOM 2220 C CA . LYS A 1 292 ? -9.781 3.453 4.066 1 98.12 292 LYS A CA 1
ATOM 2221 C C . LYS A 1 292 ? -10.766 2.377 4.508 1 98.12 292 LYS A C 1
ATOM 2223 O O . LYS A 1 292 ? -11.953 2.443 4.18 1 98.12 292 LYS A O 1
ATOM 2228 N N . ALA A 1 293 ? -10.25 1.372 5.266 1 98.69 293 ALA A N 1
ATOM 2229 C CA . ALA A 1 293 ? -11.109 0.292 5.742 1 98.69 293 ALA A CA 1
ATOM 2230 C C . ALA A 1 293 ? -12.25 0.837 6.586 1 98.69 293 ALA A C 1
ATOM 2232 O O . ALA A 1 293 ? -13.414 0.504 6.352 1 98.69 293 ALA A O 1
ATOM 2233 N N . LEU A 1 294 ? -11.922 1.764 7.48 1 98.75 294 LEU A N 1
ATOM 2234 C CA . LEU A 1 294 ? -12.906 2.262 8.445 1 98.75 294 LEU A CA 1
ATOM 2235 C C . LEU A 1 294 ? -13.805 3.314 7.809 1 98.75 294 LEU A C 1
ATOM 2237 O O . LEU A 1 294 ? -14.891 3.594 8.312 1 98.75 294 LEU A O 1
ATOM 2241 N N . ALA A 1 295 ? -13.352 3.947 6.73 1 98.19 295 ALA A N 1
ATOM 2242 C CA . ALA A 1 295 ? -14.188 4.898 6.008 1 98.19 295 ALA A CA 1
ATOM 2243 C C . ALA A 1 295 ? -15.234 4.176 5.164 1 98.19 295 ALA A C 1
ATOM 2245 O O . ALA A 1 295 ? -16.297 4.727 4.887 1 98.19 295 ALA A O 1
ATOM 2246 N N . MET A 1 296 ? -14.961 2.918 4.809 1 97.75 296 MET A N 1
ATOM 2247 C CA . MET A 1 296 ? -15.789 2.27 3.795 1 97.75 296 MET A CA 1
ATOM 2248 C C . MET A 1 296 ? -16.609 1.146 4.41 1 97.75 296 MET A C 1
ATOM 2250 O O . MET A 1 296 ? -17.578 0.683 3.803 1 97.75 296 MET A O 1
ATOM 2254 N N . GLN A 1 297 ? -16.203 0.654 5.594 1 98.12 297 GLN A N 1
ATOM 2255 C CA . GLN A 1 297 ? -16.891 -0.454 6.234 1 98.12 297 GLN A CA 1
ATOM 2256 C C . GLN A 1 297 ? -17.203 -0.135 7.695 1 98.12 297 GLN A C 1
ATOM 2258 O O . GLN A 1 297 ? -16.5 0.656 8.328 1 98.12 297 GLN A O 1
ATOM 2263 N N . LYS A 1 298 ? -18.25 -0.73 8.188 1 97.56 298 LYS A N 1
ATOM 2264 C CA . LYS A 1 298 ? -18.531 -0.678 9.617 1 97.56 298 LYS A CA 1
ATOM 2265 C C . LYS A 1 298 ? -17.5 -1.502 10.406 1 97.56 298 LYS A C 1
ATOM 2267 O O . LYS A 1 298 ? -17 -2.51 9.906 1 97.56 298 LYS A O 1
ATOM 2272 N N . PRO A 1 299 ? -17.172 -1.048 11.609 1 98.44 299 PRO A N 1
ATOM 2273 C CA . PRO A 1 299 ? -16.266 -1.852 12.438 1 98.44 299 PRO A CA 1
ATOM 2274 C C . PRO A 1 299 ? -16.797 -3.262 12.688 1 98.44 299 PRO A C 1
ATOM 2276 O O . PRO A 1 299 ? -18.016 -3.473 12.703 1 98.44 299 PRO A O 1
ATOM 2279 N N . ALA A 1 300 ? -15.891 -4.223 12.844 1 98.5 300 ALA A N 1
ATOM 2280 C CA . ALA A 1 300 ? -16.266 -5.621 13.055 1 98.5 300 ALA A CA 1
ATOM 2281 C C . ALA A 1 300 ? -16.859 -5.828 14.438 1 98.5 300 ALA A C 1
ATOM 2283 O O . ALA A 1 300 ? -16.484 -5.148 15.391 1 98.5 300 ALA A O 1
ATOM 2284 N N . LYS A 1 301 ? -17.703 -6.711 14.578 1 97.62 301 LYS A N 1
ATOM 2285 C CA . LYS A 1 301 ? -18.328 -7.055 15.859 1 97.62 301 LYS A CA 1
ATOM 2286 C C . LYS A 1 301 ? -17.547 -8.156 16.562 1 97.62 301 LYS A C 1
ATOM 2288 O O . LYS A 1 301 ? -17.844 -8.5 17.703 1 97.62 301 LYS A O 1
ATOM 2293 N N . GLY A 1 302 ? -16.625 -8.781 15.883 1 97.44 302 GLY A N 1
ATOM 2294 C CA . GLY A 1 302 ? -15.766 -9.844 16.391 1 97.44 302 GLY A CA 1
ATOM 2295 C C . GLY A 1 302 ? -14.461 -9.977 15.617 1 97.44 302 GLY A C 1
ATOM 2296 O O . GLY A 1 302 ? -14.172 -9.156 14.742 1 97.44 302 GLY A O 1
ATOM 2297 N N . ASP A 1 303 ? -13.68 -10.953 16 1 97.62 303 ASP A N 1
ATOM 2298 C CA . ASP A 1 303 ? -12.344 -11.047 15.422 1 97.62 303 ASP A CA 1
ATOM 2299 C C . ASP A 1 303 ? -12.164 -12.352 14.656 1 97.62 303 ASP A C 1
ATOM 2301 O O . ASP A 1 303 ? -11.039 -12.781 14.398 1 97.62 303 ASP A O 1
ATOM 2305 N N . ARG A 1 304 ? -13.25 -13.062 14.297 1 98.12 304 ARG A N 1
ATOM 2306 C CA . ARG A 1 304 ? -13.188 -14.297 13.523 1 98.12 304 ARG A CA 1
ATOM 2307 C C . ARG A 1 304 ? -13.273 -14.016 12.023 1 98.12 304 ARG A C 1
ATOM 2309 O O . ARG A 1 304 ? -14.312 -13.562 11.531 1 98.12 304 ARG A O 1
ATOM 2316 N N . ILE A 1 305 ? -12.195 -14.305 11.289 1 98.81 305 ILE A N 1
ATOM 2317 C CA . ILE A 1 305 ? -12.07 -13.875 9.906 1 98.81 305 ILE A CA 1
ATOM 2318 C C . ILE A 1 305 ? -12.203 -15.078 8.977 1 98.81 305 ILE A C 1
ATOM 2320 O O . ILE A 1 305 ? -11.562 -16.109 9.188 1 98.81 305 ILE A O 1
ATOM 2324 N N . ALA A 1 306 ? -13.023 -15.039 8.023 1 98.81 306 ALA A N 1
ATOM 2325 C CA . ALA A 1 306 ? -13.07 -16 6.926 1 98.81 306 ALA A CA 1
ATOM 2326 C C . ALA A 1 306 ? -12.375 -15.461 5.684 1 98.81 306 ALA A C 1
ATOM 2328 O O . ALA A 1 306 ? -12.453 -14.266 5.398 1 98.81 306 ALA A O 1
ATOM 2329 N N . ILE A 1 307 ? -11.734 -16.281 4.973 1 98.69 307 ILE A N 1
ATOM 2330 C CA . ILE A 1 307 ? -11.031 -15.922 3.75 1 98.69 307 ILE A CA 1
ATOM 2331 C C . ILE A 1 307 ? -11.586 -16.719 2.578 1 98.69 307 ILE A C 1
ATOM 2333 O O . ILE A 1 307 ? -11.711 -17.953 2.662 1 98.69 307 ILE A O 1
ATOM 2337 N N . VAL A 1 308 ? -11.93 -16.109 1.521 1 98.75 308 VAL A N 1
ATOM 2338 C CA . VAL A 1 308 ? -12.281 -16.75 0.251 1 98.75 308 VAL A CA 1
ATOM 2339 C C . VAL A 1 308 ? -11.289 -16.312 -0.828 1 98.75 308 VAL A C 1
ATOM 2341 O O . VAL A 1 308 ? -11.039 -15.125 -1.02 1 98.75 308 VAL A O 1
ATOM 2344 N N . THR A 1 309 ? -10.734 -17.25 -1.494 1 98 309 THR A N 1
ATOM 2345 C CA . THR A 1 309 ? -9.703 -16.906 -2.463 1 98 309 THR A CA 1
ATOM 2346 C C . THR A 1 309 ? -9.641 -17.938 -3.584 1 98 309 THR A C 1
ATOM 2348 O O . THR A 1 309 ? -10.117 -19.062 -3.422 1 98 309 THR A O 1
ATOM 2351 N N . ASN A 1 310 ? -9.086 -17.547 -4.742 1 96.75 310 ASN A N 1
ATOM 2352 C CA . ASN A 1 310 ? -8.812 -18.484 -5.832 1 96.75 310 ASN A CA 1
ATOM 2353 C C . ASN A 1 310 ? -7.324 -18.797 -5.945 1 96.75 310 ASN A C 1
ATOM 2355 O O . ASN A 1 310 ? -6.871 -19.328 -6.957 1 96.75 310 ASN A O 1
ATOM 2359 N N . GLY A 1 311 ? -6.598 -18.375 -5.008 1 94.88 311 GLY A N 1
ATOM 2360 C CA . GLY A 1 311 ? -5.172 -18.656 -4.934 1 94.88 311 GLY A CA 1
ATOM 2361 C C . GLY A 1 311 ? -4.719 -19.062 -3.545 1 94.88 311 GLY A C 1
ATOM 2362 O O . GLY A 1 311 ? -4.602 -18.219 -2.65 1 94.88 311 GLY A O 1
ATOM 2363 N N . GLY A 1 312 ? -4.375 -20.312 -3.412 1 93.31 312 GLY A N 1
ATOM 2364 C CA . GLY A 1 312 ? -4.031 -20.875 -2.113 1 93.31 312 GLY A CA 1
ATOM 2365 C C . GLY A 1 312 ? -2.873 -20.156 -1.444 1 93.31 312 GLY A C 1
ATOM 2366 O O . GLY A 1 312 ? -2.887 -19.953 -0.23 1 93.31 312 GLY A O 1
ATOM 2367 N N . GLY A 1 313 ? -1.848 -19.75 -2.193 1 94.81 313 GLY A N 1
ATOM 2368 C CA . GLY A 1 313 ? -0.702 -19.047 -1.641 1 94.81 313 GLY A CA 1
ATOM 2369 C C . GLY A 1 313 ? -1.073 -17.734 -0.969 1 94.81 313 GLY A C 1
ATOM 2370 O O . GLY A 1 313 ? -0.57 -17.422 0.111 1 94.81 313 GLY A O 1
ATOM 2371 N N . ALA A 1 314 ? -1.981 -16.984 -1.603 1 96.44 314 ALA A N 1
ATOM 2372 C CA . ALA A 1 314 ? -2.455 -15.734 -1.022 1 96.44 314 ALA A CA 1
ATOM 2373 C C . ALA A 1 314 ? -3.229 -15.984 0.269 1 96.44 314 ALA A C 1
ATOM 2375 O O . ALA A 1 314 ? -3.127 -15.211 1.222 1 96.44 314 ALA A O 1
ATOM 2376 N N . GLY A 1 315 ? -3.973 -17.078 0.263 1 96.62 315 GLY A N 1
ATOM 2377 C CA . GLY A 1 315 ? -4.68 -17.469 1.473 1 96.62 315 GLY A CA 1
ATOM 2378 C C . GLY A 1 315 ? -3.756 -17.766 2.637 1 96.62 315 GLY A C 1
ATOM 2379 O O . GLY A 1 315 ? -4.023 -17.375 3.77 1 96.62 315 GLY A O 1
ATOM 2380 N N . VAL A 1 316 ? -2.703 -18.516 2.336 1 95.69 316 VAL A N 1
ATOM 2381 C CA . VAL A 1 316 ? -1.717 -18.844 3.355 1 95.69 316 VAL A CA 1
ATOM 2382 C C . VAL A 1 316 ? -1.077 -17.578 3.9 1 95.69 316 VAL A C 1
ATOM 2384 O O . VAL A 1 316 ? -0.98 -17.391 5.117 1 95.69 316 VAL A O 1
ATOM 2387 N N . MET A 1 317 ? -0.714 -16.641 2.998 1 96.56 317 MET A N 1
ATOM 2388 C CA . MET A 1 317 ? -0.079 -15.383 3.385 1 96.56 317 MET A CA 1
ATOM 2389 C C . MET A 1 317 ? -1.02 -14.539 4.238 1 96.56 317 MET A C 1
ATOM 2391 O O . MET A 1 317 ? -0.597 -13.938 5.227 1 96.56 317 MET A O 1
ATOM 2395 N N . MET A 1 318 ? -2.26 -14.484 3.84 1 97.75 318 MET A N 1
ATOM 2396 C CA . MET A 1 318 ? -3.268 -13.758 4.609 1 97.75 318 MET A CA 1
ATOM 2397 C C . MET A 1 318 ? -3.428 -14.367 6 1 97.75 318 MET A C 1
ATOM 2399 O O . MET A 1 318 ? -3.473 -13.641 6.996 1 97.75 318 MET A O 1
ATOM 2403 N N . SER A 1 319 ? -3.498 -15.688 6.043 1 96.88 319 SER A N 1
ATOM 2404 C CA . SER A 1 319 ? -3.611 -16.391 7.316 1 96.88 319 SER A CA 1
ATOM 2405 C C . SER A 1 319 ? -2.451 -16.031 8.242 1 96.88 319 SER A C 1
ATOM 2407 O O . SER A 1 319 ? -2.66 -15.703 9.414 1 96.88 319 SER A O 1
ATOM 2409 N N . ASP A 1 320 ? -1.201 -16.094 7.707 1 96.69 320 ASP A N 1
ATOM 2410 C CA . ASP A 1 320 ? -0.018 -15.727 8.484 1 96.69 320 ASP A CA 1
ATOM 2411 C C . ASP A 1 320 ? -0.14 -14.305 9.031 1 96.69 320 ASP A C 1
ATOM 2413 O O . ASP A 1 320 ? 0.053 -14.086 10.234 1 96.69 320 ASP A O 1
ATOM 2417 N N . GLY A 1 321 ? -0.521 -13.328 8.125 1 97.44 321 GLY A N 1
ATOM 2418 C CA . GLY A 1 321 ? -0.605 -11.938 8.523 1 97.44 321 GLY A CA 1
ATOM 2419 C C . GLY A 1 321 ? -1.631 -11.688 9.617 1 97.44 321 GLY A C 1
ATOM 2420 O O . GLY A 1 321 ? -1.373 -10.938 10.555 1 97.44 321 GLY A O 1
ATOM 2421 N N . LEU A 1 322 ? -2.75 -12.344 9.484 1 97.88 322 LEU A N 1
ATOM 2422 C CA . LEU A 1 322 ? -3.82 -12.148 10.461 1 97.88 322 LEU A CA 1
ATOM 2423 C C . LEU A 1 322 ? -3.416 -12.688 11.828 1 97.88 322 LEU A C 1
ATOM 2425 O O . LEU A 1 322 ? -3.6 -12.016 12.844 1 97.88 322 LEU A O 1
ATOM 2429 N N . LEU A 1 323 ? -2.877 -13.844 11.836 1 96.25 323 LEU A N 1
ATOM 2430 C CA . LEU A 1 323 ? -2.508 -14.477 13.094 1 96.25 323 LEU A CA 1
ATOM 2431 C C . LEU A 1 323 ? -1.359 -13.734 13.766 1 96.25 323 LEU A C 1
ATOM 2433 O O . LEU A 1 323 ? -1.314 -13.633 15 1 96.25 323 LEU A O 1
ATOM 2437 N N . GLU A 1 324 ? -0.422 -13.297 12.945 1 95.81 324 GLU A N 1
ATOM 2438 C CA . GLU A 1 324 ? 0.703 -12.531 13.484 1 95.81 324 GLU A CA 1
ATOM 2439 C C . GLU A 1 324 ? 0.23 -11.242 14.148 1 95.81 324 GLU A C 1
ATOM 2441 O O . GLU A 1 324 ? 0.93 -10.68 14.992 1 95.81 324 GLU A O 1
ATOM 2446 N N . LYS A 1 325 ? -0.961 -10.742 13.742 1 95.69 325 LYS A N 1
ATOM 2447 C CA . LYS A 1 325 ? -1.534 -9.539 14.344 1 95.69 325 LYS A CA 1
ATOM 2448 C C . LYS A 1 325 ? -2.451 -9.898 15.508 1 95.69 325 LYS A C 1
ATOM 2450 O O . LYS A 1 325 ? -3.125 -9.031 16.062 1 95.69 325 LYS A O 1
ATOM 2455 N N . GLY A 1 326 ? -2.518 -11.164 15.883 1 94.62 326 GLY A N 1
ATOM 2456 C CA . GLY A 1 326 ? -3.312 -11.609 17.016 1 94.62 326 GLY A CA 1
ATOM 2457 C C . GLY A 1 326 ? -4.77 -11.844 16.672 1 94.62 326 GLY A C 1
ATOM 2458 O O . GLY A 1 326 ? -5.613 -11.961 17.562 1 94.62 326 GLY A O 1
ATOM 2459 N N . LEU A 1 327 ? -5.086 -11.859 15.375 1 96.44 327 LEU A N 1
ATOM 2460 C CA . LEU A 1 327 ? -6.445 -12.141 14.93 1 96.44 327 LEU A CA 1
ATOM 2461 C C . LEU A 1 327 ? -6.66 -13.641 14.758 1 96.44 327 LEU A C 1
ATOM 2463 O O . LEU A 1 327 ? -5.73 -14.43 14.938 1 96.44 327 LEU A O 1
ATOM 2467 N N . LYS A 1 328 ? -7.902 -14.039 14.461 1 95.56 328 LYS A N 1
ATOM 2468 C CA . LYS A 1 328 ? -8.258 -15.453 14.398 1 95.56 328 LYS A CA 1
ATOM 2469 C C . LYS A 1 328 ? -8.953 -15.789 13.078 1 95.56 328 LYS A C 1
ATOM 2471 O O . LYS A 1 328 ? -9.695 -14.961 12.531 1 95.56 328 LYS A O 1
ATOM 2476 N N . LEU A 1 329 ? -8.641 -16.938 12.664 1 97.44 329 LEU A N 1
ATOM 2477 C CA . LEU A 1 329 ? -9.43 -17.469 11.562 1 97.44 329 LEU A CA 1
ATOM 2478 C C . LEU A 1 329 ? -10.711 -18.109 12.07 1 97.44 329 LEU A C 1
ATOM 2480 O O . LEU A 1 329 ? -10.688 -18.828 13.078 1 97.44 329 LEU A O 1
ATOM 2484 N N . ALA A 1 330 ? -11.805 -17.828 11.367 1 97.88 330 ALA A N 1
ATOM 2485 C CA . ALA A 1 330 ? -13.094 -18.391 11.75 1 97.88 330 ALA A CA 1
ATOM 2486 C C . ALA A 1 330 ? -13.094 -19.906 11.57 1 97.88 330 ALA A C 1
ATOM 2488 O O . ALA A 1 330 ? -12.555 -20.438 10.594 1 97.88 330 ALA A O 1
ATOM 2489 N N . GLN A 1 331 ? -13.617 -20.578 12.531 1 96.88 331 GLN A N 1
ATOM 2490 C CA . GLN A 1 331 ? -13.984 -21.969 12.352 1 96.88 331 GLN A CA 1
ATOM 2491 C C . GLN A 1 331 ? -15.414 -22.109 11.828 1 96.88 331 GLN A C 1
ATOM 2493 O O . GLN A 1 331 ? -16.375 -21.844 12.562 1 96.88 331 GLN A O 1
ATOM 2498 N N . LEU A 1 332 ? -15.477 -22.516 10.625 1 97.94 332 LEU A N 1
ATOM 2499 C CA . LEU A 1 332 ? -16.812 -22.609 10.031 1 97.94 332 LEU A CA 1
ATOM 2500 C C . LEU A 1 332 ? -17.656 -23.656 10.758 1 97.94 332 LEU A C 1
ATOM 2502 O O . LEU A 1 332 ? -17.156 -24.703 11.156 1 97.94 332 LEU A O 1
ATOM 2506 N N . SER A 1 333 ? -18.938 -23.344 10.859 1 98.06 333 SER A N 1
ATOM 2507 C CA . SER A 1 333 ? -19.859 -24.234 11.547 1 98.06 333 SER A CA 1
ATOM 2508 C C . SER A 1 333 ? -20.078 -25.516 10.758 1 98.06 333 SER A C 1
ATOM 2510 O O . SER A 1 333 ? -19.797 -25.578 9.562 1 98.06 333 SER A O 1
ATOM 2512 N N . ASP A 1 334 ? -20.531 -26.516 11.445 1 97.69 334 ASP A N 1
ATOM 2513 C CA . ASP A 1 334 ? -20.891 -27.766 10.789 1 97.69 334 ASP A CA 1
ATOM 2514 C C . ASP A 1 334 ? -21.953 -27.531 9.711 1 97.69 334 ASP A C 1
ATOM 2516 O O . ASP A 1 334 ? -21.922 -28.156 8.656 1 97.69 334 ASP A O 1
ATOM 2520 N N . GLU A 1 335 ? -22.797 -26.672 10.031 1 97.94 335 GLU A N 1
ATOM 2521 C CA . GLU A 1 335 ? -23.844 -26.344 9.07 1 97.94 335 GLU A CA 1
ATOM 2522 C C . GLU A 1 335 ? -23.266 -25.766 7.785 1 97.94 335 GLU A C 1
ATOM 2524 O O . GLU A 1 335 ? -23.656 -26.156 6.688 1 97.94 335 GLU A O 1
ATOM 2529 N N . THR A 1 336 ? -22.406 -24.859 7.941 1 98.19 336 THR A N 1
ATOM 2530 C CA . THR A 1 336 ? -21.75 -24.25 6.781 1 98.19 336 THR A CA 1
ATOM 2531 C C . THR A 1 336 ? -20.953 -25.297 6.008 1 98.19 336 THR A C 1
ATOM 2533 O O . THR A 1 336 ? -21 -25.328 4.773 1 98.19 336 THR A O 1
ATOM 2536 N N . ASN A 1 337 ? -20.266 -26.172 6.711 1 97.75 337 ASN A N 1
ATOM 2537 C CA . ASN A 1 337 ? -19.516 -27.234 6.07 1 97.75 337 ASN A CA 1
ATOM 2538 C C . ASN A 1 337 ? -20.422 -28.172 5.293 1 97.75 337 ASN A C 1
ATOM 2540 O O . ASN A 1 337 ? -20.078 -28.641 4.203 1 97.75 337 ASN A O 1
ATOM 2544 N N . GLU A 1 338 ? -21.562 -28.406 5.848 1 97.62 338 GLU A N 1
ATOM 2545 C CA . GLU A 1 338 ? -22.547 -29.25 5.168 1 97.62 338 GLU A CA 1
ATOM 2546 C C . GLU A 1 338 ? -23.062 -28.578 3.898 1 97.62 338 GLU A C 1
ATOM 2548 O O . GLU A 1 338 ? -23.281 -29.234 2.883 1 97.62 338 GLU A O 1
ATOM 2553 N N . LYS A 1 339 ? -23.188 -27.328 4.008 1 97.88 339 LYS A N 1
ATOM 2554 C CA . LYS A 1 339 ? -23.609 -26.578 2.822 1 97.88 339 LYS A CA 1
ATOM 2555 C C . LYS A 1 339 ? -22.578 -26.703 1.709 1 97.88 339 LYS A C 1
ATOM 2557 O O . LYS A 1 339 ? -22.922 -26.953 0.553 1 97.88 339 LYS A O 1
ATOM 2562 N N . PHE A 1 340 ? -21.375 -26.562 2.041 1 98.12 340 PHE A N 1
ATOM 2563 C CA . PHE A 1 340 ? -20.297 -26.703 1.068 1 98.12 340 PHE A CA 1
ATOM 2564 C C . PHE A 1 340 ? -20.266 -28.109 0.49 1 98.12 340 PHE A C 1
ATOM 2566 O O . PHE A 1 340 ? -20.172 -28.281 -0.727 1 98.12 340 PHE A O 1
ATOM 2573 N N . ALA A 1 341 ? -20.359 -29.109 1.369 1 97.25 341 ALA A N 1
ATOM 2574 C CA . ALA A 1 341 ? -20.344 -30.5 0.931 1 97.25 341 ALA A CA 1
ATOM 2575 C C . ALA A 1 341 ? -21.484 -30.781 -0.045 1 97.25 341 ALA A C 1
ATOM 2577 O O . ALA A 1 341 ? -21.281 -31.422 -1.082 1 97.25 341 ALA A O 1
ATOM 2578 N N . LYS A 1 342 ? -22.625 -30.297 0.282 1 97.81 342 LYS A N 1
ATOM 2579 C CA . LYS A 1 342 ? -23.797 -30.5 -0.562 1 97.81 342 LYS A CA 1
ATOM 2580 C C . LYS A 1 342 ? -23.625 -29.812 -1.913 1 97.81 342 LYS A C 1
ATOM 2582 O O . LYS A 1 342 ? -23.953 -30.375 -2.953 1 97.81 342 LYS A O 1
ATOM 2587 N N . ALA A 1 343 ? -23.125 -28.594 -1.869 1 97.88 343 ALA A N 1
ATOM 2588 C CA . ALA A 1 343 ? -22.906 -27.844 -3.105 1 97.88 343 ALA A CA 1
ATOM 2589 C C . ALA A 1 343 ? -21.906 -28.562 -4.008 1 97.88 343 ALA A C 1
ATOM 2591 O O . ALA A 1 343 ? -22.016 -28.516 -5.234 1 97.88 343 ALA A O 1
ATOM 2592 N N . ILE A 1 344 ? -20.906 -29.203 -3.438 1 96.62 344 ILE A N 1
ATOM 2593 C CA . ILE A 1 344 ? -19.938 -29.984 -4.191 1 96.62 344 ILE A CA 1
ATOM 2594 C C . ILE A 1 344 ? -20.594 -31.219 -4.781 1 96.62 344 ILE A C 1
ATOM 2596 O O . ILE A 1 344 ? -20.422 -31.531 -5.965 1 96.62 344 ILE A O 1
ATOM 2600 N N . GLU A 1 345 ? -21.406 -31.844 -3.979 1 96.5 345 GLU A N 1
ATOM 2601 C CA . GLU A 1 345 ? -22.141 -33.031 -4.434 1 96.5 345 GLU A CA 1
ATOM 2602 C C . GLU A 1 345 ? -23.078 -32.688 -5.594 1 96.5 345 GLU A C 1
ATOM 2604 O O . GLU A 1 345 ? -23.219 -33.469 -6.531 1 96.5 345 GLU A O 1
ATOM 2609 N N . GLU A 1 346 ? -23.594 -31.547 -5.559 1 97.38 346 GLU A N 1
ATOM 2610 C CA . GLU A 1 346 ? -24.562 -31.109 -6.562 1 97.38 346 GLU A CA 1
ATOM 2611 C C . GLU A 1 346 ? -23.859 -30.547 -7.793 1 97.38 346 GLU A C 1
ATOM 2613 O O . GLU A 1 346 ? -24.516 -30.156 -8.766 1 97.38 346 GLU A O 1
ATOM 2618 N N . GLY A 1 347 ? -22.594 -30.344 -7.695 1 94.88 347 GLY A N 1
ATOM 2619 C CA . GLY A 1 347 ? -21.828 -29.875 -8.836 1 94.88 347 GLY A CA 1
ATOM 2620 C C . GLY A 1 347 ? -21.766 -28.375 -8.945 1 94.88 347 GLY A C 1
ATOM 2621 O O . GLY A 1 347 ? -21.328 -27.828 -9.961 1 94.88 347 GLY A O 1
ATOM 2622 N N . LYS A 1 348 ? -22.203 -27.703 -7.895 1 95.88 348 LYS A N 1
ATOM 2623 C CA . LYS A 1 348 ? -22.172 -26.234 -7.875 1 95.88 348 LYS A CA 1
ATOM 2624 C C . LYS A 1 348 ? -20.781 -25.719 -7.547 1 95.88 348 LYS A C 1
ATOM 2626 O O . LYS A 1 348 ? -20.406 -24.609 -7.93 1 95.88 348 LYS A O 1
ATOM 2631 N N . LEU A 1 349 ? -20.062 -26.547 -6.797 1 96.88 349 LEU A N 1
ATOM 2632 C CA . LEU A 1 349 ? -18.672 -26.266 -6.426 1 96.88 349 LEU A CA 1
ATOM 2633 C C . LEU A 1 349 ? -17.766 -27.438 -6.797 1 96.88 349 LEU A C 1
ATOM 2635 O O . LEU A 1 349 ? -18.219 -28.578 -6.848 1 96.88 349 LEU A O 1
ATOM 2639 N N . PRO A 1 350 ? -16.547 -27.188 -7.09 1 93.19 350 PRO A N 1
ATOM 2640 C CA . PRO A 1 350 ? -15.641 -28.25 -7.531 1 93.19 350 PRO A CA 1
ATOM 2641 C C . PRO A 1 350 ? -15.297 -29.234 -6.414 1 93.19 350 PRO A C 1
ATOM 2643 O O . PRO A 1 350 ? -15.141 -28.828 -5.258 1 93.19 350 PRO A O 1
ATOM 2646 N N . HIS A 1 351 ? -15.078 -30.438 -6.793 1 88.88 351 HIS A N 1
ATOM 2647 C CA . HIS A 1 351 ? -14.82 -31.516 -5.844 1 88.88 351 HIS A CA 1
ATOM 2648 C C . HIS A 1 351 ? -13.477 -31.312 -5.145 1 88.88 351 HIS A C 1
ATOM 2650 O O . HIS A 1 351 ? -13.312 -31.703 -3.986 1 88.88 351 HIS A O 1
ATOM 2656 N N . HIS A 1 352 ? -12.523 -30.75 -5.773 1 84.88 352 HIS A N 1
ATOM 2657 C CA . HIS A 1 352 ? -11.18 -30.656 -5.219 1 84.88 352 HIS A CA 1
ATOM 2658 C C . HIS A 1 352 ? -10.969 -29.344 -4.473 1 84.88 352 HIS A C 1
ATOM 2660 O O . HIS A 1 352 ? -9.859 -29.062 -4.008 1 84.88 352 HIS A O 1
ATOM 2666 N N . MET A 1 353 ? -12.023 -28.609 -4.324 1 89.44 353 MET A N 1
ATOM 2667 C CA . MET A 1 353 ? -11.906 -27.344 -3.621 1 89.44 353 MET A CA 1
ATOM 2668 C C . MET A 1 353 ? -11.75 -27.562 -2.119 1 89.44 353 MET A C 1
ATOM 2670 O O . MET A 1 353 ? -12.273 -28.531 -1.576 1 89.44 353 MET A O 1
ATOM 2674 N N . SER A 1 354 ? -10.992 -26.672 -1.491 1 89.75 354 SER A N 1
ATOM 2675 C CA . SER A 1 354 ? -10.891 -26.656 -0.035 1 89.75 354 SER A CA 1
ATOM 2676 C C . SER A 1 354 ? -11.828 -25.625 0.575 1 89.75 354 SER A C 1
ATOM 2678 O O . SER A 1 354 ? -11.805 -24.453 0.183 1 89.75 354 SER A O 1
ATOM 2680 N N . TYR A 1 355 ? -12.641 -26.094 1.411 1 90.44 355 TYR A N 1
ATOM 2681 C CA . TYR A 1 355 ? -13.539 -25.125 2.045 1 90.44 355 TYR A CA 1
ATOM 2682 C C . TYR A 1 355 ? -13.289 -25.062 3.547 1 90.44 355 TYR A C 1
ATOM 2684 O O . TYR A 1 355 ? -14.18 -24.688 4.312 1 90.44 355 TYR A O 1
ATOM 2692 N N . LYS A 1 356 ? -12.188 -25.453 3.803 1 90.38 356 LYS A N 1
ATOM 2693 C CA . LYS A 1 356 ? -11.703 -25.078 5.129 1 90.38 356 LYS A CA 1
ATOM 2694 C C . LYS A 1 356 ? -11.172 -23.656 5.137 1 90.38 356 LYS A C 1
ATOM 2696 O O . LYS A 1 356 ? -10.867 -23.094 4.082 1 90.38 356 LYS A O 1
ATOM 2701 N N . ASN A 1 357 ? -11.227 -22.969 6.203 1 94.75 357 ASN A N 1
ATOM 2702 C CA . ASN A 1 357 ? -10.703 -21.609 6.273 1 94.75 357 ASN A CA 1
ATOM 2703 C C . ASN A 1 357 ? -9.18 -21.578 6.227 1 94.75 357 ASN A C 1
ATOM 2705 O O . ASN A 1 357 ? -8.523 -22.078 7.145 1 94.75 357 ASN A O 1
ATOM 2709 N N . PRO A 1 358 ? -8.602 -21.078 5.023 1 96.25 358 PRO A N 1
ATOM 2710 C CA . PRO A 1 358 ? -9.18 -20.312 3.92 1 96.25 358 PRO A CA 1
ATOM 2711 C C . PRO A 1 358 ? -9.984 -21.188 2.957 1 96.25 358 PRO A C 1
ATOM 2713 O O . PRO A 1 358 ? -9.609 -22.328 2.688 1 96.25 358 PRO A O 1
ATOM 2716 N N . ILE A 1 359 ? -11.055 -20.594 2.506 1 97.62 359 ILE A N 1
ATOM 2717 C CA . ILE A 1 359 ? -11.859 -21.234 1.464 1 97.62 359 ILE A CA 1
ATOM 2718 C C . ILE A 1 359 ? -11.227 -20.969 0.098 1 97.62 359 ILE A C 1
ATOM 2720 O O . ILE A 1 359 ? -11.234 -19.828 -0.387 1 97.62 359 ILE A O 1
ATOM 2724 N N . ASP A 1 360 ? -10.734 -21.969 -0.467 1 96 360 ASP A N 1
ATOM 2725 C CA . ASP A 1 360 ? -10.07 -21.875 -1.765 1 96 360 ASP A CA 1
ATOM 2726 C C . ASP A 1 360 ? -10.992 -22.344 -2.887 1 96 360 ASP A C 1
ATOM 2728 O O . ASP A 1 360 ? -11.18 -23.547 -3.086 1 96 360 ASP A O 1
ATOM 2732 N N . VAL A 1 361 ? -11.414 -21.422 -3.658 1 96.44 361 VAL A N 1
ATOM 2733 C CA . VAL A 1 361 ? -12.383 -21.734 -4.703 1 96.44 361 VAL A CA 1
ATOM 2734 C C . VAL A 1 361 ? -11.648 -22.094 -6 1 96.44 361 VAL A C 1
ATOM 2736 O O . VAL A 1 361 ? -12.266 -22.172 -7.062 1 96.44 361 VAL A O 1
ATOM 2739 N N . ILE A 1 362 ? -10.398 -22.203 -5.934 1 92.5 362 ILE A N 1
ATOM 2740 C CA . ILE A 1 362 ? -9.508 -22.75 -6.961 1 92.5 362 ILE A CA 1
ATOM 2741 C C . ILE A 1 362 ? -9.305 -21.703 -8.062 1 92.5 362 ILE A C 1
ATOM 2743 O O . ILE A 1 362 ? -10.117 -20.797 -8.234 1 92.5 362 ILE A O 1
ATOM 2747 N N . GLY A 1 363 ? -8.305 -21.828 -8.82 1 92 363 GLY A N 1
ATOM 2748 C CA . GLY A 1 363 ? -7.777 -20.828 -9.727 1 92 363 GLY A CA 1
ATOM 2749 C C . GLY A 1 363 ? -8.703 -20.531 -10.891 1 92 363 GLY A C 1
ATOM 2750 O O . GLY A 1 363 ? -8.641 -19.438 -11.477 1 92 363 GLY A O 1
ATOM 2751 N N . ASP A 1 364 ? -9.547 -21.469 -11.273 1 91.31 364 ASP A N 1
ATOM 2752 C CA . ASP A 1 364 ? -10.445 -21.281 -12.406 1 91.31 364 ASP A CA 1
ATOM 2753 C C . ASP A 1 364 ? -11.828 -20.828 -11.93 1 91.31 364 ASP A C 1
ATOM 2755 O O . ASP A 1 364 ? -12.828 -21.078 -12.602 1 91.31 364 ASP A O 1
ATOM 2759 N N . ALA A 1 365 ? -11.922 -20.078 -10.859 1 95.94 365 ALA A N 1
ATOM 2760 C CA . ALA A 1 365 ? -13.195 -19.703 -10.258 1 95.94 365 ALA A CA 1
ATOM 2761 C C . ALA A 1 365 ? -13.797 -18.484 -10.977 1 95.94 365 ALA A C 1
ATOM 2763 O O . ALA A 1 365 ? -13.203 -17.406 -10.984 1 95.94 365 ALA A O 1
ATOM 2764 N N . PRO A 1 366 ? -14.977 -18.703 -11.539 1 97.25 366 PRO A N 1
ATOM 2765 C CA . PRO A 1 366 ? -15.75 -17.531 -11.961 1 97.25 366 PRO A CA 1
ATOM 2766 C C . PRO A 1 366 ? -16.375 -16.781 -10.789 1 97.25 366 PRO A C 1
ATOM 2768 O O . PRO A 1 366 ? -16.312 -17.25 -9.648 1 97.25 366 PRO A O 1
ATOM 2771 N N . SER A 1 367 ? -17.016 -15.586 -11.141 1 98.19 367 SER A N 1
ATOM 2772 C CA . SER A 1 367 ? -17.625 -14.773 -10.094 1 98.19 367 SER A CA 1
ATOM 2773 C C . SER A 1 367 ? -18.734 -15.531 -9.367 1 98.19 367 SER A C 1
ATOM 2775 O O . SER A 1 367 ? -18.922 -15.352 -8.164 1 98.19 367 SER A O 1
ATOM 2777 N N . LYS A 1 368 ? -19.406 -16.438 -10.039 1 97.75 368 LYS A N 1
ATOM 2778 C CA . LYS A 1 368 ? -20.516 -17.172 -9.438 1 97.75 368 LYS A CA 1
ATOM 2779 C C . LYS A 1 368 ? -20.016 -18.109 -8.344 1 97.75 368 LYS A C 1
ATOM 2781 O O . LYS A 1 368 ? -20.688 -18.312 -7.332 1 97.75 368 LYS A O 1
ATOM 2786 N N . ARG A 1 369 ? -18.891 -18.75 -8.539 1 98.25 369 ARG A N 1
ATOM 2787 C CA . ARG A 1 369 ? -18.312 -19.625 -7.516 1 98.25 369 ARG A CA 1
ATOM 2788 C C . ARG A 1 369 ? -17.891 -18.828 -6.289 1 98.25 369 ARG A C 1
ATOM 2790 O O . ARG A 1 369 ? -18.109 -19.25 -5.156 1 98.25 369 ARG A O 1
ATOM 2797 N N . TYR A 1 370 ? -17.312 -17.656 -6.469 1 98.31 370 TYR A N 1
ATOM 2798 C CA . TYR A 1 370 ? -17.031 -16.734 -5.363 1 98.31 370 TYR A CA 1
ATOM 2799 C C . TYR A 1 370 ? -18.312 -16.406 -4.59 1 98.31 370 TYR A C 1
ATOM 2801 O O . TYR A 1 370 ? -18.328 -16.469 -3.357 1 98.31 370 TYR A O 1
ATOM 2809 N N . GLU A 1 371 ? -19.281 -16.031 -5.379 1 98.62 371 GLU A N 1
ATOM 2810 C CA . GLU A 1 371 ? -20.531 -15.617 -4.758 1 98.62 371 GLU A CA 1
ATOM 2811 C C . GLU A 1 371 ? -21.047 -16.688 -3.797 1 98.62 371 GLU A C 1
ATOM 2813 O O . GLU A 1 371 ? -21.406 -16.375 -2.658 1 98.62 371 GLU A O 1
ATOM 2818 N N . LEU A 1 372 ? -21.062 -17.859 -4.273 1 98.44 372 LEU A N 1
ATOM 2819 C CA . LEU A 1 372 ? -21.594 -18.953 -3.461 1 98.44 372 LEU A CA 1
ATOM 2820 C C . LEU A 1 372 ? -20.766 -19.156 -2.201 1 98.44 372 LEU A C 1
ATOM 2822 O O . LEU A 1 372 ? -21.297 -19.25 -1.1 1 98.44 372 LEU A O 1
ATOM 2826 N N . ALA A 1 373 ? -19.484 -19.203 -2.354 1 98.62 373 ALA A N 1
ATOM 2827 C CA . ALA A 1 373 ? -18.578 -19.391 -1.219 1 98.62 373 ALA A CA 1
ATOM 2828 C C . ALA A 1 373 ? -18.703 -18.234 -0.232 1 98.62 373 ALA A C 1
ATOM 2830 O O . ALA A 1 373 ? -18.75 -18.438 0.981 1 98.62 373 ALA A O 1
ATOM 2831 N N . MET A 1 374 ? -18.781 -16.984 -0.764 1 98.81 374 MET A N 1
ATOM 2832 C CA . MET A 1 374 ? -18.891 -15.805 0.08 1 98.81 374 MET A CA 1
ATOM 2833 C C . MET A 1 374 ? -20.203 -15.82 0.858 1 98.81 374 MET A C 1
ATOM 2835 O O . MET A 1 374 ? -20.219 -15.5 2.049 1 98.81 374 MET A O 1
ATOM 2839 N N . ARG A 1 375 ? -21.25 -16.172 0.192 1 98.5 375 ARG A N 1
ATOM 2840 C CA . ARG A 1 375 ? -22.547 -16.234 0.851 1 98.5 375 ARG A CA 1
ATOM 2841 C C . ARG A 1 375 ? -22.531 -17.203 2.02 1 98.5 375 ARG A C 1
ATOM 2843 O O . ARG A 1 375 ? -22.969 -16.875 3.119 1 98.5 375 ARG A O 1
ATOM 2850 N N . TYR A 1 376 ? -21.984 -18.406 1.743 1 98.69 376 TYR A N 1
ATOM 2851 C CA . TYR A 1 376 ? -21.906 -19.391 2.805 1 98.69 376 TYR A CA 1
ATOM 2852 C C . TYR A 1 376 ? -21.078 -18.891 3.977 1 98.69 376 TYR A C 1
ATOM 2854 O O . TYR A 1 376 ? -21.453 -19.062 5.137 1 98.69 376 TYR A O 1
ATOM 2862 N N . ALA A 1 377 ? -19.984 -18.25 3.719 1 98.69 377 ALA A N 1
ATOM 2863 C CA . ALA A 1 377 ? -19.125 -17.703 4.766 1 98.69 377 ALA A CA 1
ATOM 2864 C C . ALA A 1 377 ? -19.844 -16.594 5.539 1 98.69 377 ALA A C 1
ATOM 2866 O O . ALA A 1 377 ? -19.812 -16.578 6.773 1 98.69 377 ALA A O 1
ATOM 2867 N N . LEU A 1 378 ? -20.5 -15.719 4.82 1 98.69 378 LEU A N 1
ATOM 2868 C CA . LEU A 1 378 ? -21.156 -14.57 5.422 1 98.69 378 LEU A CA 1
ATOM 2869 C C . LEU A 1 378 ? -22.359 -15 6.25 1 98.69 378 LEU A C 1
ATOM 2871 O O . LEU A 1 378 ? -22.734 -14.336 7.219 1 98.69 378 LEU A O 1
ATOM 2875 N N . GLU A 1 379 ? -22.984 -16.047 5.859 1 98.44 379 GLU A N 1
ATOM 2876 C CA . GLU A 1 379 ? -24.125 -16.562 6.602 1 98.44 379 GLU A CA 1
ATOM 2877 C C . GLU A 1 379 ? -23.688 -17.25 7.891 1 98.44 379 GLU A C 1
ATOM 2879 O O . GLU A 1 379 ? -24.5 -17.484 8.789 1 98.44 379 GLU A O 1
ATOM 2884 N N . ASP A 1 380 ? -22.422 -17.688 7.984 1 98.62 380 ASP A N 1
ATOM 2885 C CA . ASP A 1 380 ? -21.922 -18.438 9.133 1 98.62 380 ASP A CA 1
ATOM 2886 C C . ASP A 1 380 ? -21.859 -17.562 10.383 1 98.62 380 ASP A C 1
ATOM 2888 O O . ASP A 1 380 ? -21.266 -16.469 10.359 1 98.62 380 ASP A O 1
ATOM 2892 N N . PRO A 1 381 ? -22.438 -17.984 11.445 1 97.94 381 PRO A N 1
ATOM 2893 C CA . PRO A 1 381 ? -22.453 -17.188 12.672 1 97.94 381 PRO A CA 1
ATOM 2894 C C . PRO A 1 381 ? -21.062 -17.016 13.281 1 97.94 381 PRO A C 1
ATOM 2896 O O . PRO A 1 381 ? -20.859 -16.125 14.117 1 97.94 381 P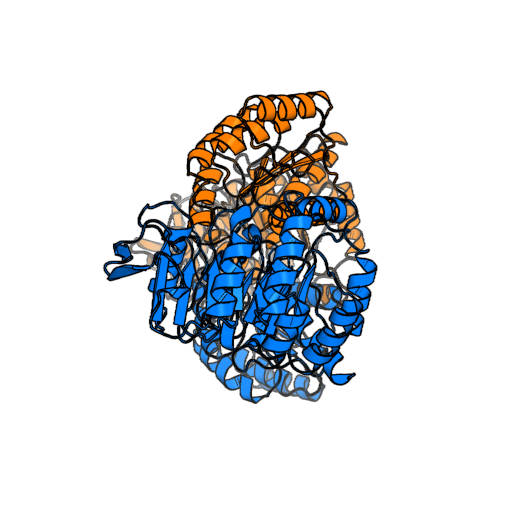RO A O 1
ATOM 2899 N N . ASN A 1 382 ? -20.125 -17.906 12.867 1 98.12 382 ASN A N 1
ATOM 2900 C CA . ASN A 1 382 ? -18.781 -17.828 13.414 1 98.12 382 ASN A CA 1
ATOM 2901 C C . ASN A 1 382 ? -17.906 -16.859 12.641 1 98.12 382 ASN A C 1
ATOM 2903 O O . ASN A 1 382 ? -16.719 -16.688 12.961 1 98.12 382 ASN A O 1
ATOM 2907 N N . VAL A 1 383 ? -18.438 -16.203 11.648 1 98.62 383 VAL A N 1
ATOM 2908 C CA . VAL A 1 383 ? -17.656 -15.273 10.828 1 98.62 383 VAL A CA 1
ATOM 2909 C C . VAL A 1 383 ? -18.031 -13.836 11.164 1 98.62 383 VAL A C 1
ATOM 2911 O O . VAL A 1 383 ? -19.219 -13.477 11.141 1 98.62 383 VAL A O 1
ATOM 2914 N N . ASP A 1 384 ? -17.047 -13.055 11.477 1 98.69 384 ASP A N 1
ATOM 2915 C CA . ASP A 1 384 ? -17.281 -11.656 11.82 1 98.69 384 ASP A CA 1
ATOM 2916 C C . ASP A 1 384 ? -16.812 -10.727 10.711 1 98.69 384 ASP A C 1
ATOM 2918 O O . ASP A 1 384 ? -17.312 -9.602 10.578 1 98.69 384 ASP A O 1
ATOM 2922 N N . VAL A 1 385 ? -15.836 -11.102 9.953 1 98.88 385 VAL A N 1
ATOM 2923 C CA . VAL A 1 385 ? -15.25 -10.344 8.844 1 98.88 385 VAL A CA 1
ATOM 2924 C C . VAL A 1 385 ? -14.961 -11.281 7.676 1 98.88 385 VAL A C 1
ATOM 2926 O O . VAL A 1 385 ? -14.477 -12.398 7.875 1 98.88 385 VAL A O 1
ATOM 2929 N N . LEU A 1 386 ? -15.227 -10.875 6.5 1 98.94 386 LEU A N 1
ATOM 2930 C CA . LEU A 1 386 ? -14.891 -11.641 5.301 1 98.94 386 LEU A CA 1
ATOM 2931 C C . LEU A 1 386 ? -13.773 -10.953 4.516 1 98.94 386 LEU A C 1
ATOM 2933 O O . LEU A 1 386 ? -13.859 -9.766 4.223 1 98.94 386 LEU A O 1
ATOM 2937 N N . VAL A 1 387 ? -12.766 -11.688 4.254 1 98.94 387 VAL A N 1
ATOM 2938 C CA . VAL A 1 387 ? -11.719 -11.258 3.334 1 98.94 387 VAL A CA 1
ATOM 2939 C C . VAL A 1 387 ? -11.852 -12.008 2.012 1 98.94 387 VAL A C 1
ATOM 2941 O O . VAL A 1 387 ? -11.93 -13.242 1.997 1 98.94 387 VAL A O 1
ATOM 2944 N N . VAL A 1 388 ? -11.898 -11.266 0.983 1 98.94 388 VAL A N 1
ATOM 2945 C CA . VAL A 1 388 ? -11.922 -11.844 -0.359 1 98.94 388 VAL A CA 1
ATOM 2946 C C . VAL A 1 388 ? -10.617 -11.523 -1.082 1 98.94 388 VAL A C 1
ATOM 2948 O O . VAL A 1 388 ? -10.219 -10.367 -1.183 1 98.94 388 VAL A O 1
ATOM 2951 N N . ILE A 1 389 ? -9.938 -12.562 -1.479 1 98.75 389 ILE A N 1
ATOM 2952 C CA . ILE A 1 389 ? -8.734 -12.398 -2.285 1 98.75 389 ILE A CA 1
ATOM 2953 C C . ILE A 1 389 ? -8.984 -12.914 -3.701 1 98.75 389 ILE A C 1
ATOM 2955 O O . ILE A 1 389 ? -9.281 -14.094 -3.896 1 98.75 389 ILE A O 1
ATOM 2959 N N . ALA A 1 390 ? -8.891 -11.984 -4.609 1 98.5 390 ALA A N 1
ATOM 2960 C CA . ALA A 1 390 ? -9.125 -12.359 -6 1 98.5 390 ALA A CA 1
ATOM 2961 C C . ALA A 1 390 ? -7.879 -12.133 -6.848 1 98.5 390 ALA A C 1
ATOM 2963 O O . ALA A 1 390 ? -7.367 -11.016 -6.922 1 98.5 390 ALA A O 1
ATOM 2964 N N . LEU A 1 391 ? -7.395 -13.164 -7.383 1 97.75 391 LEU A N 1
ATOM 2965 C CA . LEU A 1 391 ? -6.301 -13.102 -8.344 1 97.75 391 LEU A CA 1
ATOM 2966 C C . LEU A 1 391 ? -6.836 -13.016 -9.773 1 97.75 391 LEU A C 1
ATOM 2968 O O . LEU A 1 391 ? -7.133 -14.039 -10.391 1 97.75 391 LEU A O 1
ATOM 2972 N N . PHE A 1 392 ? -6.926 -11.797 -10.305 1 97.69 392 PHE A N 1
ATOM 2973 C CA . PHE A 1 392 ? -7.605 -11.469 -11.555 1 97.69 392 PHE A CA 1
ATOM 2974 C C . PHE A 1 392 ? -6.789 -11.945 -12.75 1 97.69 392 PHE A C 1
ATOM 2976 O O . PHE A 1 392 ? -7.238 -11.828 -13.898 1 97.69 392 PHE A O 1
ATOM 2983 N N . GLN A 1 393 ? -5.621 -12.508 -12.523 1 95.81 393 GLN A N 1
ATOM 2984 C CA . GLN A 1 393 ? -4.785 -13.008 -13.609 1 95.81 393 GLN A CA 1
ATOM 2985 C C . GLN A 1 393 ? -5.414 -14.242 -14.258 1 95.81 393 GLN A C 1
ATOM 2987 O O . GLN A 1 393 ? -5.117 -14.562 -15.414 1 95.81 393 GLN A O 1
ATOM 2992 N N . SER A 1 394 ? -6.293 -14.875 -13.508 1 92.12 394 SER A N 1
ATOM 2993 C CA . SER A 1 394 ? -7.055 -15.992 -14.062 1 92.12 394 SER A CA 1
ATOM 2994 C C . SER A 1 394 ? -8.172 -15.5 -14.977 1 92.12 394 SER A C 1
ATOM 2996 O O . SER A 1 394 ? -9.039 -14.727 -14.547 1 92.12 394 SER A O 1
ATOM 2998 N N . PRO A 1 395 ? -8.219 -15.984 -16.141 1 90.25 395 PRO A N 1
ATOM 2999 C CA . PRO A 1 395 ? -9.281 -15.547 -17.047 1 90.25 395 PRO A CA 1
ATOM 3000 C C . PRO A 1 395 ? -10.664 -16.047 -16.625 1 90.25 395 PRO A C 1
ATOM 3002 O O . PRO A 1 395 ? -11.68 -15.531 -17.094 1 90.25 395 PRO A O 1
ATOM 3005 N N . ALA A 1 396 ? -10.648 -17 -15.836 1 92.25 396 ALA A N 1
ATOM 3006 C CA . ALA A 1 396 ? -11.922 -17.562 -15.391 1 92.25 396 ALA A CA 1
ATOM 3007 C C . ALA A 1 396 ? -12.672 -16.547 -14.516 1 92.25 396 ALA A C 1
ATOM 3009 O O . ALA A 1 396 ? -13.906 -16.547 -14.484 1 92.25 396 ALA A O 1
ATOM 3010 N N . LEU A 1 397 ? -12.016 -15.719 -13.82 1 96.12 397 LEU A N 1
ATOM 3011 C CA . LEU A 1 397 ? -12.656 -14.719 -12.977 1 96.12 397 LEU A CA 1
ATOM 3012 C C . LEU A 1 397 ? -13.18 -13.555 -13.812 1 96.12 397 LEU A C 1
ATOM 3014 O O . LEU A 1 397 ? -12.398 -12.742 -14.312 1 96.12 397 LEU A O 1
ATOM 3018 N N . ASP A 1 398 ? -14.43 -13.539 -13.945 1 96.56 398 ASP A N 1
ATOM 3019 C CA . ASP A 1 398 ? -15.078 -12.539 -14.789 1 96.56 398 ASP A CA 1
ATOM 3020 C C . ASP A 1 398 ? -15.422 -11.289 -13.992 1 96.56 398 ASP A C 1
ATOM 3022 O O . ASP A 1 398 ? -15.266 -11.266 -12.766 1 96.56 398 ASP A O 1
ATOM 3026 N N . GLU A 1 399 ? -15.852 -10.289 -14.68 1 97.5 399 GLU A N 1
ATOM 3027 C CA . GLU A 1 399 ? -16.062 -8.977 -14.07 1 97.5 399 GLU A CA 1
ATOM 3028 C C . GLU A 1 399 ? -17.359 -8.953 -13.258 1 97.5 399 GLU A C 1
ATOM 3030 O O . GLU A 1 399 ? -17.625 -7.973 -12.555 1 97.5 399 GLU A O 1
ATOM 3035 N N . GLY A 1 400 ? -18.125 -10.039 -13.273 1 98.38 400 GLY A N 1
ATOM 3036 C CA . GLY A 1 400 ? -19.328 -10.148 -12.453 1 98.38 400 GLY A CA 1
ATOM 3037 C C . GLY A 1 400 ? -19.047 -10.07 -10.969 1 98.38 400 GLY A C 1
ATOM 3038 O O . GLY A 1 400 ? -19.953 -9.852 -10.164 1 98.38 400 GLY A O 1
ATOM 3039 N N . ILE A 1 401 ? -17.812 -10.227 -10.625 1 98.69 401 ILE A N 1
ATOM 3040 C CA . ILE A 1 401 ? -17.406 -10.18 -9.227 1 98.69 401 ILE A CA 1
ATOM 3041 C C . ILE A 1 401 ? -17.75 -8.82 -8.633 1 98.69 401 ILE A C 1
ATOM 3043 O O . ILE A 1 401 ? -18.047 -8.711 -7.438 1 98.69 401 ILE A O 1
ATOM 3047 N N . VAL A 1 402 ? -17.75 -7.727 -9.438 1 98.69 402 VAL A N 1
ATOM 3048 C CA . VAL A 1 402 ? -18.078 -6.379 -8.984 1 98.69 402 VAL A CA 1
ATOM 3049 C C . VAL A 1 402 ? -19.531 -6.355 -8.477 1 98.69 402 VAL A C 1
ATOM 3051 O O . VAL A 1 402 ? -19.797 -5.855 -7.379 1 98.69 402 VAL A O 1
ATOM 3054 N N . ASP A 1 403 ? -20.391 -6.961 -9.25 1 98.44 403 ASP A N 1
ATOM 3055 C CA . ASP A 1 403 ? -21.797 -7.035 -8.859 1 98.44 403 ASP A CA 1
ATOM 3056 C C . ASP A 1 403 ? -21.984 -7.918 -7.629 1 98.44 403 ASP A C 1
ATOM 3058 O O . ASP A 1 403 ? -22.812 -7.621 -6.762 1 98.44 403 ASP A O 1
ATOM 3062 N N . VAL A 1 404 ? -21.234 -8.969 -7.59 1 98.75 404 VAL A N 1
ATOM 3063 C CA . VAL A 1 404 ? -21.281 -9.867 -6.438 1 98.75 404 VAL A CA 1
ATOM 3064 C C . VAL A 1 404 ? -20.922 -9.094 -5.168 1 98.75 404 VAL A C 1
ATOM 3066 O O . VAL A 1 404 ? -21.578 -9.234 -4.137 1 98.75 404 VAL A O 1
ATOM 3069 N N . MET A 1 405 ? -19.891 -8.281 -5.234 1 98.69 405 MET A N 1
ATOM 3070 C CA . MET A 1 405 ? -19.406 -7.535 -4.07 1 98.69 405 MET A CA 1
ATOM 3071 C C . MET A 1 405 ? -20.469 -6.527 -3.609 1 98.69 405 MET A C 1
ATOM 3073 O O . MET A 1 405 ? -20.578 -6.25 -2.414 1 98.69 405 MET A O 1
ATOM 3077 N N . GLU A 1 406 ? -21.203 -5.992 -4.539 1 98.19 406 GLU A N 1
ATOM 3078 C CA . GLU A 1 406 ? -22.312 -5.121 -4.176 1 98.19 406 GLU A CA 1
ATOM 3079 C C . GLU A 1 406 ? -23.406 -5.891 -3.439 1 98.19 406 GLU A C 1
ATOM 3081 O O . GLU A 1 406 ? -23.875 -5.457 -2.387 1 98.19 406 GLU A O 1
ATOM 3086 N N . LYS A 1 407 ? -23.719 -7.027 -3.914 1 98.12 407 LYS A N 1
ATOM 3087 C CA . LYS A 1 407 ? -24.828 -7.84 -3.408 1 98.12 407 LYS A CA 1
ATOM 3088 C C . LYS A 1 407 ? -24.531 -8.367 -2.008 1 98.12 407 LYS A C 1
ATOM 3090 O O . LYS A 1 407 ? -25.391 -8.328 -1.128 1 98.12 407 LYS A O 1
ATOM 3095 N N . VAL A 1 408 ? -23.359 -8.797 -1.784 1 98.25 408 VAL A N 1
ATOM 3096 C CA . VAL A 1 408 ? -23.047 -9.539 -0.566 1 98.25 408 VAL A CA 1
ATOM 3097 C C . VAL A 1 408 ? -22.969 -8.578 0.618 1 98.25 408 VAL A C 1
ATOM 3099 O O . VAL A 1 408 ? -22.953 -9.008 1.774 1 98.25 408 VAL A O 1
ATOM 3102 N N . GLN A 1 409 ? -23 -7.328 0.392 1 97.62 409 GLN A N 1
ATOM 3103 C CA . GLN A 1 409 ? -22.953 -6.348 1.473 1 97.62 409 GLN A CA 1
ATOM 3104 C C . GLN A 1 409 ? -24.234 -6.383 2.297 1 97.62 409 GLN A C 1
ATOM 3106 O O . GLN A 1 409 ? -24.281 -5.855 3.41 1 97.62 409 GLN A O 1
ATOM 3111 N N . GLU A 1 410 ? -25.234 -6.957 1.746 1 97.5 410 GLU A N 1
ATOM 3112 C CA . GLU A 1 410 ? -26.516 -7.051 2.443 1 97.5 410 GLU A CA 1
ATOM 3113 C C . GLU A 1 410 ? -26.391 -7.844 3.74 1 97.5 410 GLU A C 1
ATOM 3115 O O . GLU A 1 410 ? -27.188 -7.688 4.656 1 97.5 410 GLU A O 1
ATOM 3120 N N . TYR A 1 411 ? -25.375 -8.664 3.873 1 97.69 411 TYR A N 1
ATOM 3121 C CA . TYR A 1 411 ? -25.203 -9.508 5.047 1 97.69 411 TYR A CA 1
ATOM 3122 C C . TYR A 1 411 ? -24.734 -8.688 6.242 1 97.69 411 TYR A C 1
ATOM 3124 O O . TYR A 1 411 ? -24.781 -9.156 7.383 1 97.69 411 TYR A O 1
ATOM 3132 N N . GLY A 1 412 ? -24.156 -7.523 6.008 1 97.56 412 GLY A N 1
ATOM 3133 C CA . GLY A 1 412 ? -23.938 -6.555 7.07 1 97.56 412 GLY A CA 1
ATOM 3134 C C . GLY A 1 412 ? -22.609 -6.719 7.77 1 97.56 412 GLY A C 1
ATOM 3135 O O . GLY A 1 412 ? -22.266 -5.934 8.656 1 97.56 412 GLY A O 1
ATOM 3136 N N . LYS A 1 413 ? -21.906 -7.781 7.461 1 98.62 413 LYS A N 1
ATOM 3137 C CA . LYS A 1 413 ? -20.562 -7.988 8 1 98.62 413 LYS A CA 1
ATOM 3138 C C . LYS A 1 413 ? -19.516 -7.254 7.168 1 98.62 413 LYS A C 1
ATOM 3140 O O . LYS A 1 413 ? -19.625 -7.18 5.941 1 98.62 413 LYS A O 1
ATOM 3145 N N . PRO A 1 414 ? -18.516 -6.668 7.812 1 98.75 414 PRO A N 1
ATOM 3146 C CA . PRO A 1 414 ? -17.5 -5.98 7.02 1 98.75 414 PRO A CA 1
ATOM 3147 C C . PRO A 1 414 ? -16.766 -6.91 6.055 1 98.75 414 PRO A C 1
ATOM 3149 O O . PRO A 1 414 ? -16.516 -8.07 6.387 1 98.75 414 PRO A O 1
ATOM 3152 N N . ILE A 1 415 ? -16.453 -6.414 4.887 1 98.88 415 ILE A N 1
ATOM 3153 C CA . ILE A 1 415 ? -15.781 -7.141 3.822 1 98.88 415 ILE A CA 1
ATOM 3154 C C . ILE A 1 415 ? -14.539 -6.367 3.375 1 98.88 415 ILE A C 1
ATOM 3156 O O . ILE A 1 415 ? -14.594 -5.148 3.193 1 98.88 415 ILE A O 1
ATOM 3160 N N . VAL A 1 416 ? -13.453 -7.023 3.297 1 98.88 416 VAL A N 1
ATOM 3161 C CA . VAL A 1 416 ? -12.211 -6.496 2.744 1 98.88 416 VAL A CA 1
ATOM 3162 C C . VAL A 1 416 ? -11.828 -7.281 1.489 1 98.88 416 VAL A C 1
ATOM 3164 O O . VAL A 1 416 ? -11.844 -8.516 1.489 1 98.88 416 VAL A O 1
ATOM 3167 N N . PHE A 1 417 ? -11.555 -6.559 0.428 1 98.88 417 PHE A N 1
ATOM 3168 C CA . PHE A 1 417 ? -11.195 -7.18 -0.841 1 98.88 417 PHE A CA 1
ATOM 3169 C C . PHE A 1 417 ? -9.719 -6.945 -1.155 1 98.88 417 PHE A C 1
ATOM 3171 O O . PHE A 1 417 ? -9.211 -5.832 -0.991 1 98.88 417 PHE A O 1
ATOM 3178 N N . VAL A 1 418 ? -8.984 -7.992 -1.47 1 98.75 418 VAL A N 1
ATOM 3179 C CA . VAL A 1 418 ? -7.578 -7.914 -1.847 1 98.75 418 VAL A CA 1
ATOM 3180 C C . VAL A 1 418 ? -7.41 -8.352 -3.299 1 98.75 418 VAL A C 1
ATOM 3182 O O . VAL A 1 418 ? -7.84 -9.445 -3.68 1 98.75 418 VAL A O 1
ATOM 3185 N N . ALA A 1 419 ? -6.832 -7.523 -4.105 1 98.25 419 ALA A N 1
ATOM 3186 C CA . ALA A 1 419 ? -6.629 -7.777 -5.531 1 98.25 419 ALA A CA 1
ATOM 3187 C C . ALA A 1 419 ? -5.191 -7.469 -5.945 1 98.25 419 ALA A C 1
ATOM 3189 O O . ALA A 1 419 ? -4.918 -6.41 -6.516 1 98.25 419 ALA A O 1
ATOM 3190 N N . PRO A 1 420 ? -4.32 -8.43 -5.676 1 97.12 420 PRO A N 1
ATOM 3191 C CA . PRO A 1 420 ? -2.932 -8.188 -6.07 1 97.12 420 PRO A CA 1
ATOM 3192 C C . PRO A 1 420 ? -2.742 -8.18 -7.586 1 97.12 420 PRO A C 1
ATOM 3194 O O . PRO A 1 420 ? -3.398 -8.953 -8.297 1 97.12 420 PRO A O 1
ATOM 3197 N N . GLY A 1 421 ? -1.904 -7.328 -8.086 1 96.06 421 GLY A N 1
ATOM 3198 C CA . GLY A 1 421 ? -1.584 -7.395 -9.5 1 96.06 421 GLY A CA 1
ATOM 3199 C C . GLY A 1 421 ? -1.334 -6.035 -10.117 1 96.06 421 GLY A C 1
ATOM 3200 O O . GLY A 1 421 ? -0.771 -5.148 -9.477 1 96.06 421 GLY A O 1
ATOM 3201 N N . GLY A 1 422 ? -1.658 -5.996 -11.422 1 95.25 422 GLY A N 1
ATOM 3202 C CA . GLY A 1 422 ? -1.315 -4.82 -12.203 1 95.25 422 GLY A CA 1
ATOM 3203 C C . GLY A 1 422 ? -2.527 -4.016 -12.641 1 95.25 422 GLY A C 1
ATOM 3204 O O . GLY A 1 422 ? -3.432 -3.764 -11.836 1 95.25 422 GLY A O 1
ATOM 3205 N N . GLU A 1 423 ? -2.559 -3.59 -13.844 1 95.31 423 GLU A N 1
ATOM 3206 C CA . GLU A 1 423 ? -3.521 -2.629 -14.375 1 95.31 423 GLU A CA 1
ATOM 3207 C C . GLU A 1 423 ? -4.945 -3.174 -14.289 1 95.31 423 GLU A C 1
ATOM 3209 O O . GLU A 1 423 ? -5.855 -2.475 -13.844 1 95.31 423 GLU A O 1
ATOM 3214 N N . TYR A 1 424 ? -5.109 -4.438 -14.719 1 97.25 424 TYR A N 1
ATOM 3215 C CA . TYR A 1 424 ? -6.461 -4.988 -14.742 1 97.25 424 TYR A CA 1
ATOM 3216 C C . TYR A 1 424 ? -7.012 -5.141 -13.336 1 97.25 424 TYR A C 1
ATOM 3218 O O . TYR A 1 424 ? -8.117 -4.676 -13.039 1 97.25 424 TYR A O 1
ATOM 3226 N N . PRO A 1 425 ? -6.254 -5.762 -12.43 1 97.5 425 PRO A N 1
ATOM 3227 C CA . PRO A 1 425 ? -6.738 -5.801 -11.055 1 97.5 425 PRO A CA 1
ATOM 3228 C C . PRO A 1 425 ? -7.043 -4.41 -10.492 1 97.5 425 PRO A C 1
ATOM 3230 O O . PRO A 1 425 ? -8.016 -4.23 -9.766 1 97.5 425 PRO A O 1
ATOM 3233 N N . GLU A 1 426 ? -6.254 -3.438 -10.781 1 96.38 426 GLU A N 1
ATOM 3234 C CA . GLU A 1 426 ? -6.492 -2.078 -10.312 1 96.38 426 GLU A CA 1
ATOM 3235 C C . GLU A 1 426 ? -7.812 -1.531 -10.844 1 96.38 426 GLU A C 1
ATOM 3237 O O . GLU A 1 426 ? -8.562 -0.882 -10.117 1 96.38 426 GLU A O 1
ATOM 3242 N N . LYS A 1 427 ? -8.016 -1.744 -12.156 1 97 427 LYS A N 1
ATOM 3243 C CA . LYS A 1 427 ? -9.281 -1.323 -12.75 1 97 427 LYS A CA 1
ATOM 3244 C C . LYS A 1 427 ? -10.461 -1.964 -12.031 1 97 427 LYS A C 1
ATOM 3246 O O . LYS A 1 427 ? -11.445 -1.287 -11.711 1 97 427 LYS A O 1
ATOM 3251 N N . MET A 1 428 ? -10.352 -3.246 -11.766 1 97.94 428 MET A N 1
ATOM 3252 C CA . MET A 1 428 ? -11.406 -3.959 -11.055 1 97.94 428 MET A CA 1
ATOM 3253 C C . MET A 1 428 ? -11.57 -3.428 -9.633 1 97.94 428 MET A C 1
ATOM 3255 O O . MET A 1 428 ? -12.688 -3.291 -9.141 1 97.94 428 MET A O 1
ATOM 3259 N N . ALA A 1 429 ? -10.484 -3.141 -9.023 1 97.56 429 ALA A N 1
ATOM 3260 C CA . ALA A 1 429 ? -10.484 -2.6 -7.668 1 97.56 429 ALA A CA 1
ATOM 3261 C C . ALA A 1 429 ? -11.305 -1.316 -7.59 1 97.56 429 ALA A C 1
ATOM 3263 O O . ALA A 1 429 ? -12.125 -1.149 -6.68 1 97.56 429 ALA A O 1
ATOM 3264 N N . ARG A 1 430 ? -11.102 -0.373 -8.523 1 96.88 430 ARG A N 1
ATOM 3265 C CA . ARG A 1 430 ? -11.828 0.894 -8.547 1 96.88 430 ARG A CA 1
ATOM 3266 C C . ARG A 1 430 ? -13.328 0.665 -8.672 1 96.88 430 ARG A C 1
ATOM 3268 O O . ARG A 1 430 ? -14.117 1.302 -7.969 1 96.88 430 ARG A O 1
ATOM 3275 N N . ARG A 1 431 ? -13.68 -0.28 -9.5 1 98.19 431 ARG A N 1
ATOM 3276 C CA . ARG A 1 431 ? -15.094 -0.588 -9.688 1 98.19 431 ARG A CA 1
ATOM 3277 C C . ARG A 1 431 ? -15.703 -1.167 -8.414 1 98.19 431 ARG A C 1
ATOM 3279 O O . ARG A 1 431 ? -16.828 -0.833 -8.055 1 98.19 431 ARG A O 1
ATOM 3286 N N . ILE A 1 432 ? -14.945 -1.999 -7.785 1 98.62 432 ILE A N 1
ATOM 3287 C CA . ILE A 1 432 ? -15.422 -2.617 -6.555 1 98.62 432 ILE A CA 1
ATOM 3288 C C . ILE A 1 432 ? -15.539 -1.561 -5.457 1 98.62 432 ILE A C 1
ATOM 3290 O O . ILE A 1 432 ? -16.5 -1.557 -4.688 1 98.62 432 ILE A O 1
ATOM 3294 N N . GLU A 1 433 ? -14.609 -0.68 -5.379 1 97.69 433 GLU A N 1
ATOM 3295 C CA . GLU A 1 433 ? -14.625 0.379 -4.375 1 97.69 433 GLU A CA 1
ATOM 3296 C C . GLU A 1 433 ? -15.82 1.302 -4.566 1 97.69 433 GLU A C 1
ATOM 3298 O O . GLU A 1 433 ? -16.375 1.811 -3.592 1 97.69 433 GLU A O 1
ATOM 3303 N N . GLU A 1 434 ? -16.188 1.521 -5.812 1 96.56 434 GLU A N 1
ATOM 3304 C CA . GLU A 1 434 ? -17.375 2.322 -6.102 1 96.56 434 GLU A CA 1
ATOM 3305 C C . GLU A 1 434 ? -18.625 1.695 -5.496 1 96.56 434 GLU A C 1
ATOM 3307 O O . GLU A 1 434 ? -19.625 2.381 -5.281 1 96.56 434 GLU A O 1
ATOM 3312 N N . LYS A 1 435 ? -18.516 0.387 -5.27 1 97.5 435 LYS A N 1
ATOM 3313 C CA . LYS A 1 435 ? -19.656 -0.305 -4.676 1 97.5 435 LYS A CA 1
ATOM 3314 C C . LYS A 1 435 ? -19.594 -0.256 -3.154 1 97.5 435 LYS A C 1
ATOM 3316 O O . LYS A 1 435 ? -20.516 -0.738 -2.477 1 97.5 435 LYS A O 1
ATOM 3321 N N . GLY A 1 436 ? -18.547 0.234 -2.588 1 96.56 436 GLY A N 1
ATOM 3322 C CA . GLY A 1 436 ? -18.5 0.446 -1.15 1 96.56 436 GLY A CA 1
ATOM 3323 C C . GLY A 1 436 ? -17.609 -0.546 -0.425 1 96.56 436 GLY A C 1
ATOM 3324 O O . GLY A 1 436 ? -17.594 -0.588 0.807 1 96.56 436 GLY A O 1
ATOM 3325 N N . VAL A 1 437 ? -16.906 -1.389 -1.141 1 98.5 437 VAL A N 1
ATOM 3326 C CA . VAL A 1 437 ? -16 -2.361 -0.536 1 98.5 437 VAL A CA 1
ATOM 3327 C C . VAL A 1 437 ? -14.562 -1.912 -0.728 1 98.5 437 VAL A C 1
ATOM 3329 O O . VAL A 1 437 ? -14.125 -1.646 -1.853 1 98.5 437 VAL A O 1
ATOM 3332 N N . PRO A 1 438 ? -13.828 -1.711 0.389 1 98.38 438 PRO A N 1
ATOM 3333 C CA . PRO A 1 438 ? -12.43 -1.312 0.222 1 98.38 438 PRO A CA 1
ATOM 3334 C C . PRO A 1 438 ? -11.578 -2.402 -0.426 1 98.38 438 PRO A C 1
ATOM 3336 O O . PRO A 1 438 ? -11.734 -3.584 -0.107 1 98.38 438 PRO A O 1
ATOM 3339 N N . VAL A 1 439 ? -10.734 -2.07 -1.376 1 98.69 439 VAL A N 1
ATOM 3340 C CA . VAL A 1 439 ? -9.875 -3.008 -2.086 1 98.69 439 VAL A CA 1
ATOM 3341 C C . VAL A 1 439 ? -8.406 -2.656 -1.831 1 98.69 439 VAL A C 1
ATOM 3343 O O . VAL A 1 439 ? -8.031 -1.482 -1.853 1 98.69 439 VAL A O 1
ATOM 3346 N N . PHE A 1 440 ? -7.637 -3.605 -1.53 1 98.12 440 PHE A N 1
ATOM 3347 C CA . PHE A 1 440 ? -6.219 -3.412 -1.262 1 98.12 440 PHE A CA 1
ATOM 3348 C C . PHE A 1 440 ? -5.367 -4.215 -2.24 1 98.12 440 PHE A C 1
ATOM 3350 O O . PHE A 1 440 ? -5.754 -5.309 -2.652 1 98.12 440 PHE A O 1
ATOM 3357 N N . GLU A 1 441 ? -4.199 -3.75 -2.549 1 96.25 441 GLU A N 1
ATOM 3358 C CA . GLU A 1 441 ? -3.34 -4.281 -3.602 1 96.25 441 GLU A CA 1
ATOM 3359 C C . GLU A 1 441 ? -2.564 -5.504 -3.115 1 96.25 441 GLU A C 1
ATOM 3361 O O . GLU A 1 441 ? -2.221 -6.383 -3.908 1 96.25 441 GLU A O 1
ATOM 3366 N N . THR A 1 442 ? -2.238 -5.559 -1.847 1 96.75 442 THR A N 1
ATOM 3367 C CA . THR A 1 442 ? -1.423 -6.648 -1.324 1 96.75 442 THR A CA 1
ATOM 3368 C C . THR A 1 442 ? -2.107 -7.312 -0.133 1 96.75 442 THR A C 1
ATOM 3370 O O . THR A 1 442 ? -2.977 -6.715 0.502 1 96.75 442 THR A O 1
ATOM 3373 N N . VAL A 1 443 ? -1.677 -8.469 0.172 1 97.38 443 VAL A N 1
ATOM 3374 C CA . VAL A 1 443 ? -2.225 -9.219 1.298 1 97.38 443 VAL A CA 1
ATOM 3375 C C . VAL A 1 443 ? -1.915 -8.492 2.604 1 97.38 443 VAL A C 1
ATOM 3377 O O . VAL A 1 443 ? -2.773 -8.391 3.482 1 97.38 443 VAL A O 1
ATOM 3380 N N . GLU A 1 444 ? -0.71 -7.953 2.689 1 96.81 444 GLU A N 1
ATOM 3381 C CA . GLU A 1 444 ? -0.322 -7.25 3.908 1 96.81 444 GLU A CA 1
ATOM 3382 C C . GLU A 1 444 ? -1.206 -6.031 4.148 1 96.81 444 GLU A C 1
ATOM 3384 O O . GLU A 1 444 ? -1.535 -5.711 5.293 1 96.81 444 GLU A O 1
ATOM 3389 N N . ASP A 1 445 ? -1.569 -5.312 3.08 1 97.81 445 ASP A N 1
ATOM 3390 C CA . ASP A 1 445 ? -2.484 -4.184 3.217 1 97.81 445 ASP A CA 1
ATOM 3391 C C . ASP A 1 445 ? -3.865 -4.648 3.676 1 97.81 445 ASP A C 1
ATOM 3393 O O . ASP A 1 445 ? -4.527 -3.965 4.457 1 97.81 445 ASP A O 1
ATOM 3397 N N . GLY A 1 446 ? -4.273 -5.773 3.166 1 98.62 446 GLY A N 1
ATOM 3398 C CA . GLY A 1 446 ? -5.527 -6.348 3.619 1 98.62 446 GLY A CA 1
ATOM 3399 C C . GLY A 1 446 ? -5.527 -6.695 5.098 1 98.62 446 GLY A C 1
ATOM 3400 O O . GLY A 1 446 ? -6.535 -6.504 5.785 1 98.62 446 GLY A O 1
ATOM 3401 N N . VAL A 1 447 ? -4.41 -7.246 5.539 1 98.56 447 VAL A N 1
ATOM 3402 C CA . VAL A 1 447 ? -4.266 -7.57 6.953 1 98.56 447 VAL A CA 1
ATOM 3403 C C . VAL A 1 447 ? -4.445 -6.309 7.793 1 98.56 447 VAL A C 1
ATOM 3405 O O . VAL A 1 447 ? -5.141 -6.324 8.812 1 98.56 447 VAL A O 1
ATOM 3408 N N . ASP A 1 448 ? -3.826 -5.176 7.359 1 98.5 448 ASP A N 1
ATOM 3409 C CA . ASP A 1 448 ? -3.986 -3.896 8.047 1 98.5 448 ASP A CA 1
ATOM 3410 C C . ASP A 1 448 ? -5.461 -3.514 8.156 1 98.5 448 ASP A C 1
ATOM 3412 O O . ASP A 1 448 ? -5.922 -3.094 9.219 1 98.5 448 ASP A O 1
ATOM 3416 N N . ALA A 1 449 ? -6.109 -3.67 7.055 1 98.75 449 ALA A N 1
ATOM 3417 C CA . ALA A 1 449 ? -7.516 -3.281 6.984 1 98.75 449 ALA A CA 1
ATOM 3418 C C . ALA A 1 449 ? -8.359 -4.082 7.977 1 98.75 449 ALA A C 1
ATOM 3420 O O . ALA A 1 449 ? -9.141 -3.508 8.734 1 98.75 449 ALA A O 1
ATOM 3421 N N . VAL A 1 450 ? -8.156 -5.426 7.961 1 98.88 450 VAL A N 1
ATOM 3422 C CA . VAL A 1 450 ? -8.914 -6.289 8.859 1 98.88 450 VAL A CA 1
ATOM 3423 C C . VAL A 1 450 ? -8.594 -5.945 10.305 1 98.88 450 VAL A C 1
ATOM 3425 O O . VAL A 1 450 ? -9.492 -5.852 11.148 1 98.88 450 VAL A O 1
ATOM 3428 N N . TYR A 1 451 ? -7.316 -5.715 10.578 1 98.81 451 TYR A N 1
ATOM 3429 C CA . TYR A 1 451 ? -6.875 -5.352 11.922 1 98.81 451 TYR A CA 1
ATOM 3430 C C . TYR A 1 451 ? -7.605 -4.109 12.414 1 98.81 451 TYR A C 1
ATOM 3432 O O . TYR A 1 451 ? -8.109 -4.086 13.539 1 98.81 451 TYR A O 1
ATOM 3440 N N . ALA A 1 452 ? -7.691 -3.074 11.578 1 98.88 452 ALA A N 1
ATOM 3441 C CA . ALA A 1 452 ? -8.328 -1.812 11.953 1 98.88 452 ALA A CA 1
ATOM 3442 C C . ALA A 1 452 ? -9.805 -2.014 12.266 1 98.88 452 ALA A C 1
ATOM 3444 O O . ALA A 1 452 ? -10.312 -1.49 13.258 1 98.88 452 ALA A O 1
ATOM 3445 N N . LEU A 1 453 ? -10.484 -2.779 11.406 1 98.88 453 LEU A N 1
ATOM 3446 C CA . LEU A 1 453 ? -11.906 -3.025 11.586 1 98.88 453 LEU A CA 1
ATOM 3447 C C . LEU A 1 453 ? -12.172 -3.754 12.898 1 98.88 453 LEU A C 1
ATOM 3449 O O . LEU A 1 453 ? -13.109 -3.416 13.625 1 98.88 453 LEU A O 1
ATOM 3453 N N . VAL A 1 454 ? -11.328 -4.746 13.203 1 98.81 454 VAL A N 1
ATOM 3454 C CA . VAL A 1 454 ? -11.523 -5.582 14.383 1 98.81 454 VAL A CA 1
ATOM 3455 C C . VAL A 1 454 ? -11.141 -4.801 15.641 1 98.81 454 VAL A C 1
ATOM 3457 O O . VAL A 1 454 ? -11.891 -4.781 16.625 1 98.81 454 VAL A O 1
ATOM 3460 N N . LYS A 1 455 ? -9.961 -4.133 15.617 1 98.5 455 LYS A N 1
ATOM 3461 C CA . LYS A 1 455 ? -9.461 -3.426 16.797 1 98.5 455 LYS A CA 1
ATOM 3462 C C . LYS A 1 455 ? -10.398 -2.295 17.203 1 98.5 455 LYS A C 1
ATOM 3464 O O . LYS A 1 455 ? -10.719 -2.137 18.375 1 98.5 455 LYS A O 1
ATOM 3469 N N . TYR A 1 456 ? -10.859 -1.493 16.25 1 98.69 456 TYR A N 1
ATOM 3470 C CA . TYR A 1 456 ? -11.781 -0.409 16.562 1 98.69 456 TYR A CA 1
ATOM 3471 C C . TYR A 1 456 ? -13.133 -0.957 17 1 98.69 456 TYR A C 1
ATOM 3473 O O . TYR A 1 456 ? -13.758 -0.426 17.922 1 98.69 456 TYR A O 1
ATOM 3481 N N . GLY A 1 457 ? -13.578 -2.053 16.312 1 98.5 457 GLY A N 1
ATOM 3482 C CA . GLY A 1 457 ? -14.805 -2.699 16.734 1 98.5 457 GLY A CA 1
ATOM 3483 C C . GLY A 1 457 ? -14.766 -3.188 18.172 1 98.5 457 GLY A C 1
ATOM 3484 O O . GLY A 1 457 ? -15.727 -3.008 18.922 1 98.5 457 GLY A O 1
ATOM 3485 N N . LYS A 1 458 ? -13.703 -3.799 18.531 1 97.56 458 LYS A N 1
ATOM 3486 C CA . LYS A 1 458 ? -13.516 -4.273 19.891 1 97.56 458 LYS A CA 1
ATOM 3487 C C . LYS A 1 458 ? -13.555 -3.113 20.891 1 97.56 458 LYS A C 1
ATOM 3489 O O . LYS A 1 458 ? -14.188 -3.213 21.938 1 97.56 458 LYS A O 1
ATOM 3494 N N . TYR A 1 459 ? -12.883 -2.057 20.531 1 97.75 459 TYR A N 1
ATOM 3495 C CA . TYR A 1 459 ? -12.891 -0.873 21.391 1 97.75 459 TYR A CA 1
ATOM 3496 C C . TYR A 1 459 ? -14.312 -0.375 21.609 1 97.75 459 TYR A C 1
ATOM 3498 O O . TYR A 1 459 ? -14.711 -0.103 22.75 1 97.75 459 TYR A O 1
ATOM 3506 N N . LEU A 1 460 ? -15.07 -0.263 20.531 1 97.38 460 LEU A N 1
ATOM 3507 C CA . LEU A 1 460 ? -16.438 0.25 20.609 1 97.38 460 LEU A CA 1
ATOM 3508 C C . LEU A 1 460 ? -17.297 -0.648 21.484 1 97.38 460 LEU A C 1
ATOM 3510 O O . LEU A 1 460 ? -18.234 -0.172 22.156 1 97.38 460 LEU A O 1
ATOM 3514 N N . SER A 1 461 ? -17.031 -1.938 21.5 1 96.12 461 SER A N 1
ATOM 3515 C CA . SER A 1 461 ? -17.812 -2.879 22.297 1 96.12 461 SER A CA 1
ATOM 3516 C C . SER A 1 461 ? -17.5 -2.732 23.781 1 96.12 461 SER A C 1
ATOM 3518 O O . SER A 1 461 ? -18.297 -3.148 24.625 1 96.12 461 SER A O 1
ATOM 3520 N N . GLU A 1 462 ? -16.422 -2.172 24.078 1 93.31 462 GLU A N 1
ATOM 3521 C CA . GLU A 1 462 ? -15.977 -2.057 25.469 1 93.31 462 GLU A CA 1
ATOM 3522 C C . GLU A 1 462 ? -16.375 -0.708 26.062 1 93.31 462 GLU A C 1
ATOM 3524 O O . GLU A 1 462 ? -16.281 -0.51 27.281 1 93.31 462 GLU A O 1
ATOM 3529 N N . VAL A 1 463 ? -16.719 0.155 25.266 1 87 463 VAL A N 1
ATOM 3530 C CA . VAL A 1 463 ? -16.984 1.489 25.781 1 87 463 VAL A CA 1
ATOM 3531 C C . VAL A 1 463 ? -18.453 1.859 25.531 1 87 463 VAL A C 1
ATOM 3533 O O . VAL A 1 463 ? -19.062 1.35 24.594 1 87 463 VAL A O 1
ATOM 3536 N N . MET B 1 1 ? 24.656 -26.766 -11.469 1 75.5 1 MET B N 1
ATOM 3537 C CA . MET B 1 1 ? 23.578 -27.469 -12.172 1 75.5 1 MET B CA 1
ATOM 3538 C C . MET B 1 1 ? 23.312 -26.828 -13.523 1 75.5 1 MET B C 1
ATOM 3540 O O . MET B 1 1 ? 23.25 -25.609 -13.641 1 75.5 1 MET B O 1
ATOM 3544 N N . ASN B 1 2 ? 23.281 -27.656 -14.586 1 89.19 2 ASN B N 1
ATOM 3545 C CA . ASN B 1 2 ? 23.062 -27.109 -15.914 1 89.19 2 ASN B CA 1
ATOM 3546 C C . ASN B 1 2 ? 21.594 -27.172 -16.328 1 89.19 2 ASN B C 1
ATOM 3548 O O . ASN B 1 2 ? 21.078 -28.25 -16.625 1 89.19 2 ASN B O 1
ATOM 3552 N N . LEU B 1 3 ? 20.859 -26 -16.141 1 96.38 3 LEU B N 1
ATOM 3553 C CA . LEU B 1 3 ? 19.469 -25.891 -16.531 1 96.38 3 LEU B CA 1
ATOM 3554 C C . LEU B 1 3 ? 19.281 -24.844 -17.625 1 96.38 3 LEU B C 1
ATOM 3556 O O . LEU B 1 3 ? 18.188 -24.328 -17.828 1 96.38 3 LEU B O 1
ATOM 3560 N N . GLU B 1 4 ? 20.375 -24.594 -18.375 1 96.25 4 GLU B N 1
ATOM 3561 C CA . GLU B 1 4 ? 20.375 -23.578 -19.422 1 96.25 4 GLU B CA 1
ATOM 3562 C C . GLU B 1 4 ? 19.344 -23.891 -20.484 1 96.25 4 GLU B C 1
ATOM 3564 O O . GLU B 1 4 ? 18.703 -22.984 -21.031 1 96.25 4 GLU B O 1
ATOM 3569 N N . PHE B 1 5 ? 19.188 -25.125 -20.734 1 95.69 5 PHE B N 1
ATOM 3570 C CA . PHE B 1 5 ? 18.281 -25.562 -21.797 1 95.69 5 PHE B CA 1
ATOM 3571 C C . PHE B 1 5 ? 16.844 -25.156 -21.469 1 95.69 5 PHE B C 1
ATOM 3573 O O . PHE B 1 5 ? 16.016 -24.984 -22.359 1 95.69 5 PHE B O 1
ATOM 3580 N N . LEU B 1 6 ? 16.5 -24.953 -20.203 1 97.19 6 LEU B N 1
ATOM 3581 C CA . LEU B 1 6 ? 15.141 -24.609 -19.797 1 97.19 6 LEU B CA 1
ATOM 3582 C C . LEU B 1 6 ? 14.852 -23.125 -20.078 1 97.19 6 LEU B C 1
ATOM 3584 O O . LEU B 1 6 ? 13.695 -22.734 -20.203 1 97.19 6 LEU B O 1
ATOM 3588 N N . PHE B 1 7 ? 15.945 -22.328 -20.188 1 97.44 7 PHE B N 1
ATOM 3589 C CA . PHE B 1 7 ? 15.75 -20.875 -20.281 1 97.44 7 PHE B CA 1
ATOM 3590 C C . PHE B 1 7 ? 16.219 -20.359 -21.625 1 97.44 7 PHE B C 1
ATOM 3592 O O . PHE B 1 7 ? 15.867 -19.25 -22.031 1 97.44 7 PHE B O 1
ATOM 3599 N N . TYR B 1 8 ? 16.984 -21.141 -22.312 1 97.19 8 TYR B N 1
ATOM 3600 C CA . TYR B 1 8 ? 17.484 -20.781 -23.641 1 97.19 8 TYR B CA 1
ATOM 3601 C C . TYR B 1 8 ? 17.297 -21.922 -24.625 1 97.19 8 TYR B C 1
ATOM 3603 O O . TYR B 1 8 ? 18.234 -22.312 -25.328 1 97.19 8 TYR B O 1
ATOM 3611 N N . PRO B 1 9 ? 16.047 -22.422 -24.672 1 97.38 9 PRO B N 1
ATOM 3612 C CA . PRO B 1 9 ? 15.812 -23.484 -25.641 1 97.38 9 PRO B CA 1
ATOM 3613 C C . PRO B 1 9 ? 15.883 -22.984 -27.078 1 97.38 9 PRO B C 1
ATOM 3615 O O . PRO B 1 9 ? 15.469 -21.859 -27.375 1 97.38 9 PRO B O 1
ATOM 3618 N N . ARG B 1 10 ? 16.359 -23.828 -27.938 1 97.5 10 ARG B N 1
ATOM 3619 C CA . ARG B 1 10 ? 16.359 -23.516 -29.359 1 97.5 10 ARG B CA 1
ATOM 3620 C C . ARG B 1 10 ? 15.039 -23.938 -30.016 1 97.5 10 ARG B C 1
ATOM 3622 O O . ARG B 1 10 ? 14.625 -23.344 -31.016 1 97.5 10 ARG B O 1
ATOM 3629 N N . SER B 1 11 ? 14.445 -24.891 -29.453 1 98 11 SER B N 1
ATOM 3630 C CA . SER B 1 11 ? 13.188 -25.422 -29.953 1 98 11 SER B CA 1
ATOM 3631 C C . SER B 1 11 ? 12.297 -25.906 -28.828 1 98 11 SER B C 1
ATOM 3633 O O . SER B 1 11 ? 12.781 -26.484 -27.844 1 98 11 SER B O 1
ATOM 3635 N N . VAL B 1 12 ? 10.961 -25.656 -29.031 1 98.31 12 VAL B N 1
ATOM 3636 C CA . VAL B 1 12 ? 9.984 -26 -28 1 98.31 12 VAL B CA 1
ATOM 3637 C C . VAL B 1 12 ? 8.789 -26.703 -28.641 1 98.31 12 VAL B C 1
ATOM 3639 O O . VAL B 1 12 ? 8.312 -26.297 -29.703 1 98.31 12 VAL B O 1
ATOM 3642 N N . ALA B 1 13 ? 8.398 -27.766 -28.031 1 98.75 13 ALA B N 1
ATOM 3643 C CA . ALA B 1 13 ? 7.164 -28.438 -28.438 1 98.75 13 ALA B CA 1
ATOM 3644 C C . ALA B 1 13 ? 6.066 -28.219 -27.391 1 98.75 13 ALA B C 1
ATOM 3646 O O . ALA B 1 13 ? 6.27 -28.484 -26.203 1 98.75 13 ALA B O 1
ATOM 3647 N N . VAL B 1 14 ? 4.941 -27.734 -27.875 1 98.69 14 VAL B N 1
ATOM 3648 C CA . VAL B 1 14 ? 3.777 -27.594 -27 1 98.69 14 VAL B CA 1
ATOM 3649 C C . VAL B 1 14 ? 2.846 -28.781 -27.203 1 98.69 14 VAL B C 1
ATOM 3651 O O . VAL B 1 14 ? 2.176 -28.891 -28.234 1 98.69 14 VAL B O 1
ATOM 3654 N N . ILE B 1 15 ? 2.893 -29.641 -26.203 1 98.75 15 ILE B N 1
ATOM 3655 C CA . ILE B 1 15 ? 2.051 -30.828 -26.234 1 98.75 15 ILE B CA 1
ATOM 3656 C C . ILE B 1 15 ? 0.674 -30.5 -25.656 1 98.75 15 ILE B C 1
ATOM 3658 O O . ILE B 1 15 ? 0.552 -30.125 -24.5 1 98.75 15 ILE B O 1
ATOM 3662 N N . GLY B 1 16 ? -0.347 -30.719 -26.406 1 98 16 GLY B N 1
ATOM 3663 C CA . GLY B 1 16 ? -1.691 -30.281 -26.062 1 98 16 GLY B CA 1
ATOM 3664 C C . GLY B 1 16 ? -2.086 -28.984 -26.75 1 98 16 GLY B C 1
ATOM 3665 O O . GLY B 1 16 ? -2.988 -28.281 -26.281 1 98 16 GLY B O 1
ATOM 3666 N N . ALA B 1 17 ? -1.359 -28.625 -27.781 1 97.75 17 ALA B N 1
ATOM 3667 C CA . ALA B 1 17 ? -1.679 -27.422 -28.562 1 97.75 17 ALA B CA 1
ATOM 3668 C C . ALA B 1 17 ? -3.109 -27.484 -29.094 1 97.75 17 ALA B C 1
ATOM 3670 O O . ALA B 1 17 ? -3.59 -28.562 -29.484 1 97.75 17 ALA B O 1
ATOM 3671 N N . SER B 1 18 ? -3.721 -26.328 -29.078 1 95.12 18 SER B N 1
ATOM 3672 C CA . SER B 1 18 ? -5.121 -26.266 -29.469 1 95.12 18 SER B CA 1
ATOM 3673 C C . SER B 1 18 ? -5.426 -24.969 -30.219 1 95.12 18 SER B C 1
ATOM 3675 O O . SER B 1 18 ? -4.797 -23.938 -29.969 1 95.12 18 SER B O 1
ATOM 3677 N N . HIS B 1 19 ? -6.352 -25.016 -31.172 1 91.94 19 HIS B N 1
ATOM 3678 C CA . HIS B 1 19 ? -6.824 -23.812 -31.875 1 91.94 19 HIS B CA 1
ATOM 3679 C C . HIS B 1 19 ? -7.988 -23.172 -31.125 1 91.94 19 HIS B C 1
ATOM 3681 O O . HIS B 1 19 ? -8.383 -22.047 -31.453 1 91.94 19 HIS B O 1
ATOM 3687 N N . VAL B 1 20 ? -8.438 -23.859 -30.141 1 91.69 20 VAL B N 1
ATOM 3688 C CA . VAL B 1 20 ? -9.656 -23.422 -29.469 1 91.69 20 VAL B CA 1
ATOM 3689 C C . VAL B 1 20 ? -9.305 -22.375 -28.406 1 91.69 20 VAL B C 1
ATOM 3691 O O . VAL B 1 20 ? -8.648 -22.688 -27.406 1 91.69 20 VAL B O 1
ATOM 3694 N N . PRO B 1 21 ? -9.836 -21.141 -28.594 1 88.88 21 PRO B N 1
ATOM 3695 C CA . PRO B 1 21 ? -9.586 -20.125 -27.578 1 88.88 21 PRO B CA 1
ATOM 3696 C C . PRO B 1 21 ? -10.102 -20.531 -26.203 1 88.88 21 PRO B C 1
ATOM 3698 O O . PRO B 1 21 ? -11.164 -21.141 -26.094 1 88.88 21 PRO B O 1
ATOM 3701 N N . GLY B 1 22 ? -9.344 -20.234 -25.188 1 87 22 GLY B N 1
ATOM 3702 C CA . GLY B 1 22 ? -9.758 -20.578 -23.828 1 87 22 GLY B CA 1
ATOM 3703 C C . GLY B 1 22 ? -9.086 -21.812 -23.281 1 87 22 GLY B C 1
ATOM 3704 O O . GLY B 1 22 ? -9 -22 -22.062 1 87 22 GLY B O 1
ATOM 3705 N N . LYS B 1 23 ? -8.641 -22.625 -24.172 1 91.81 23 LYS B N 1
ATOM 3706 C CA . LYS B 1 23 ? -7.91 -23.812 -23.719 1 91.81 23 LYS B CA 1
ATOM 3707 C C . LYS B 1 23 ? -6.477 -23.453 -23.344 1 91.81 23 LYS B C 1
ATOM 3709 O O . LYS B 1 23 ? -5.867 -22.578 -23.953 1 91.81 23 LYS B O 1
ATOM 3714 N N . ILE B 1 24 ? -6.008 -24.219 -22.391 1 94.06 24 ILE B N 1
ATOM 3715 C CA . ILE B 1 24 ? -4.676 -23.969 -21.859 1 94.06 24 ILE B CA 1
ATOM 3716 C C . ILE B 1 24 ? -3.633 -24.125 -22.953 1 94.06 24 ILE B C 1
ATOM 3718 O O . ILE B 1 24 ? -2.723 -23.297 -23.078 1 94.06 24 ILE B O 1
ATOM 3722 N N . GLY B 1 25 ? -3.797 -25.125 -23.766 1 96.19 25 GLY B N 1
ATOM 3723 C CA . GLY B 1 25 ? -2.861 -25.344 -24.859 1 96.19 25 GLY B CA 1
ATOM 3724 C C . GLY B 1 25 ? -2.814 -24.188 -25.844 1 96.19 25 GLY B C 1
ATOM 3725 O O . GLY B 1 25 ? -1.754 -23.875 -26.391 1 96.19 25 GLY B O 1
ATOM 3726 N N . ASN B 1 26 ? -4.004 -23.625 -26.125 1 96.31 26 ASN B N 1
ATOM 3727 C CA . ASN B 1 26 ? -4.074 -22.453 -27 1 96.31 26 ASN B CA 1
ATOM 3728 C C . ASN B 1 26 ? -3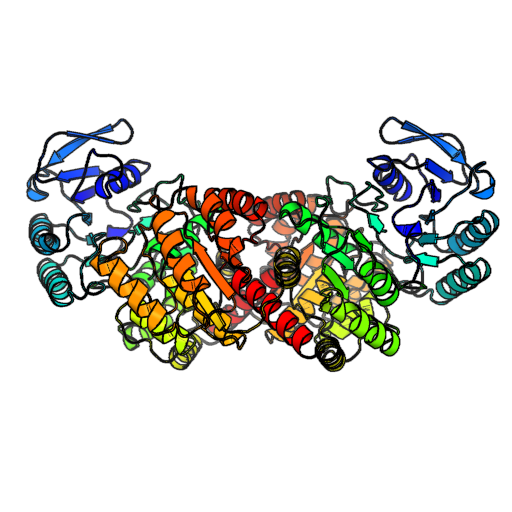.367 -21.25 -26.375 1 96.31 26 ASN B C 1
ATOM 3730 O O . ASN B 1 26 ? -2.611 -20.547 -27.047 1 96.31 26 ASN B O 1
ATOM 3734 N N . ALA B 1 27 ? -3.592 -21.094 -25.125 1 95.38 27 ALA B N 1
ATOM 3735 C CA . ALA B 1 27 ? -3.012 -19.969 -24.406 1 95.38 27 ALA B CA 1
ATOM 3736 C C . ALA B 1 27 ? -1.49 -20.062 -24.359 1 95.38 27 ALA B C 1
ATOM 3738 O O . ALA B 1 27 ? -0.793 -19.062 -24.547 1 95.38 27 ALA B O 1
ATOM 3739 N N . ILE B 1 28 ? -0.983 -21.234 -24.172 1 97.25 28 ILE B N 1
ATOM 3740 C CA . ILE B 1 28 ? 0.459 -21.438 -24.125 1 97.25 28 ILE B CA 1
ATOM 3741 C C . ILE B 1 28 ? 1.067 -21.141 -25.484 1 97.25 28 ILE B C 1
ATOM 3743 O O . ILE B 1 28 ? 2.107 -20.484 -25.578 1 97.25 28 ILE B O 1
ATOM 3747 N N . MET B 1 29 ? 0.381 -21.625 -26.531 1 97.31 29 MET B N 1
ATOM 3748 C CA . MET B 1 29 ? 0.849 -21.344 -27.875 1 97.31 29 MET B CA 1
ATOM 3749 C C . MET B 1 29 ? 0.935 -19.844 -28.125 1 97.31 29 MET B C 1
ATOM 3751 O O . MET B 1 29 ? 1.92 -19.359 -28.688 1 97.31 29 MET B O 1
ATOM 3755 N N . LYS B 1 30 ? -0.07 -19.172 -27.688 1 96.31 30 LYS B N 1
ATOM 3756 C CA . LYS B 1 30 ? -0.096 -17.734 -27.875 1 96.31 30 LYS B CA 1
ATOM 3757 C C . LYS B 1 30 ? 1.065 -17.062 -27.141 1 96.31 30 LYS B C 1
ATOM 3759 O O . LYS B 1 30 ? 1.696 -16.141 -27.672 1 96.31 30 LYS B O 1
ATOM 3764 N N . SER B 1 31 ? 1.332 -17.531 -25.938 1 95.88 31 SER B N 1
ATOM 3765 C CA . SER B 1 31 ? 2.402 -16.969 -25.125 1 95.88 31 SER B CA 1
ATOM 3766 C C . SER B 1 31 ? 3.77 -17.234 -25.75 1 95.88 31 SER B C 1
ATOM 3768 O O . SER B 1 31 ? 4.578 -16.312 -25.906 1 95.88 31 SER B O 1
ATOM 3770 N N . VAL B 1 32 ? 4.016 -18.438 -26.156 1 96.75 32 VAL B N 1
ATOM 3771 C CA . VAL B 1 32 ? 5.32 -18.828 -26.688 1 96.75 32 VAL B CA 1
ATOM 3772 C C . VAL B 1 32 ? 5.551 -18.141 -28.031 1 96.75 32 VAL B C 1
ATOM 3774 O O . VAL B 1 32 ? 6.656 -17.672 -28.328 1 96.75 32 VAL B O 1
ATOM 3777 N N . ALA B 1 33 ? 4.512 -18.016 -28.797 1 96.12 33 ALA B N 1
ATOM 3778 C CA . ALA B 1 33 ? 4.637 -17.5 -30.172 1 96.12 33 ALA B CA 1
ATOM 3779 C C . ALA B 1 33 ? 4.734 -15.984 -30.188 1 96.12 33 ALA B C 1
ATOM 3781 O O . ALA B 1 33 ? 4.965 -15.383 -31.234 1 96.12 33 ALA B O 1
ATOM 3782 N N . ARG B 1 34 ? 4.504 -15.438 -29.062 1 94.12 34 ARG B N 1
ATOM 3783 C CA . ARG B 1 34 ? 4.422 -13.984 -29 1 94.12 34 ARG B CA 1
ATOM 3784 C C . ARG B 1 34 ? 5.777 -13.344 -29.281 1 94.12 34 ARG B C 1
ATOM 3786 O O . ARG B 1 34 ? 5.887 -12.461 -30.141 1 94.12 34 ARG B O 1
ATOM 3793 N N . GLN B 1 35 ? 6.816 -13.805 -28.578 1 92.56 35 GLN B N 1
ATOM 3794 C CA . GLN B 1 35 ? 8.094 -13.109 -28.703 1 92.56 35 GLN B CA 1
ATOM 3795 C C . GLN B 1 35 ? 9.25 -14.102 -28.828 1 92.56 35 GLN B C 1
ATOM 3797 O O . GLN B 1 35 ? 10.391 -13.711 -29.062 1 92.56 35 GLN B O 1
ATOM 3802 N N . PHE B 1 36 ? 8.977 -15.391 -28.656 1 95.19 36 PHE B N 1
ATOM 3803 C CA . PHE B 1 36 ? 10.031 -16.391 -28.703 1 95.19 36 PHE B CA 1
ATOM 3804 C C . PHE B 1 36 ? 10.602 -16.531 -30.109 1 95.19 36 PHE B C 1
ATOM 3806 O O . PHE B 1 36 ? 9.852 -16.641 -31.078 1 95.19 36 PHE B O 1
ATOM 3813 N N . ASN B 1 37 ? 11.945 -16.516 -30.188 1 92.75 37 ASN B N 1
ATOM 3814 C CA . ASN B 1 37 ? 12.594 -16.531 -31.5 1 92.75 37 ASN B CA 1
ATOM 3815 C C . ASN B 1 37 ? 13.039 -17.938 -31.891 1 92.75 37 ASN B C 1
ATOM 3817 O O . ASN B 1 37 ? 13.547 -18.156 -33 1 92.75 37 ASN B O 1
ATOM 3821 N N . GLY B 1 38 ? 12.844 -18.938 -31.078 1 95.62 38 GLY B N 1
ATOM 3822 C CA . GLY B 1 38 ? 13.188 -20.312 -31.422 1 95.62 38 GLY B CA 1
ATOM 3823 C C . GLY B 1 38 ? 12.094 -21.031 -32.188 1 95.62 38 GLY B C 1
ATOM 3824 O O . GLY B 1 38 ? 11.094 -20.422 -32.562 1 95.62 38 GLY B O 1
ATOM 3825 N N . LYS B 1 39 ? 12.344 -22.25 -32.5 1 97.44 39 LYS B N 1
ATOM 3826 C CA . LYS B 1 39 ? 11.359 -23.062 -33.219 1 97.44 39 LYS B CA 1
ATOM 3827 C C . LYS B 1 39 ? 10.258 -23.547 -32.281 1 97.44 39 LYS B C 1
ATOM 3829 O O . LYS B 1 39 ? 10.523 -23.938 -31.141 1 97.44 39 LYS B O 1
ATOM 3834 N N . ILE B 1 40 ? 9.055 -23.406 -32.812 1 98.06 40 ILE B N 1
ATOM 3835 C CA . ILE B 1 40 ? 7.891 -23.828 -32.031 1 98.06 40 ILE B CA 1
ATOM 3836 C C . ILE B 1 40 ? 7.148 -24.938 -32.75 1 98.06 40 ILE B C 1
ATOM 3838 O O . ILE B 1 40 ? 6.844 -24.812 -33.938 1 98.06 40 ILE B O 1
ATOM 3842 N N . TYR B 1 41 ? 6.906 -25.953 -32.062 1 98.5 41 TYR B N 1
ATOM 3843 C CA . TYR B 1 41 ? 6.16 -27.078 -32.625 1 98.5 41 TYR B CA 1
ATOM 3844 C C . TYR B 1 41 ? 4.883 -27.328 -31.844 1 98.5 41 TYR B C 1
ATOM 3846 O O . TYR B 1 41 ? 4.902 -27.359 -30.625 1 98.5 41 TYR B O 1
ATOM 3854 N N . ALA B 1 42 ? 3.803 -27.516 -32.562 1 98.5 42 ALA B N 1
ATOM 3855 C CA . ALA B 1 42 ? 2.521 -27.891 -31.969 1 98.5 42 ALA B CA 1
ATOM 3856 C C . ALA B 1 42 ? 2.291 -29.391 -32.031 1 98.5 42 ALA B C 1
ATOM 3858 O O . ALA B 1 42 ? 2.539 -30.016 -33.062 1 98.5 42 ALA B O 1
ATOM 3859 N N . VAL B 1 43 ? 1.875 -29.906 -30.969 1 98.75 43 VAL B N 1
ATOM 3860 C CA . VAL B 1 43 ? 1.572 -31.328 -30.922 1 98.75 43 VAL B CA 1
ATOM 3861 C C . VAL B 1 43 ? 0.168 -31.547 -30.359 1 98.75 43 VAL B C 1
ATOM 3863 O O . VAL B 1 43 ? -0.175 -31 -29.297 1 98.75 43 VAL B O 1
ATOM 3866 N N . ASN B 1 44 ? -0.62 -32.281 -30.984 1 98 44 ASN B N 1
ATOM 3867 C CA . ASN B 1 44 ? -1.966 -32.719 -30.609 1 98 44 ASN B CA 1
ATOM 3868 C C . ASN B 1 44 ? -2.385 -33.969 -31.359 1 98 44 ASN B C 1
ATOM 3870 O O . ASN B 1 44 ? -2.203 -34.062 -32.562 1 98 44 ASN B O 1
ATOM 3874 N N . VAL B 1 45 ? -3.055 -34.906 -30.672 1 96.19 45 VAL B N 1
ATOM 3875 C CA . VAL B 1 45 ? -3.381 -36.188 -31.219 1 96.19 45 VAL B CA 1
ATOM 3876 C C . VAL B 1 45 ? -4.277 -36.031 -32.438 1 96.19 45 VAL B C 1
ATOM 3878 O O . VAL B 1 45 ? -4.316 -36.906 -33.312 1 96.19 45 VAL B O 1
ATOM 3881 N N . LYS B 1 46 ? -4.957 -34.969 -32.531 1 95 46 LYS B N 1
ATOM 3882 C CA . LYS B 1 46 ? -5.875 -34.719 -33.625 1 95 46 LYS B CA 1
ATOM 3883 C C . LYS B 1 46 ? -5.117 -34.344 -34.906 1 95 46 LYS B C 1
ATOM 3885 O O . LYS B 1 46 ? -5.613 -34.531 -36 1 95 46 LYS B O 1
ATOM 3890 N N . GLY B 1 47 ? -3.99 -33.781 -34.812 1 95.88 47 GLY B N 1
ATOM 3891 C CA . GLY B 1 47 ? -3.203 -33.344 -35.969 1 95.88 47 GLY B CA 1
ATOM 3892 C C . GLY B 1 47 ? -3.795 -32.125 -36.656 1 95.88 47 GLY B C 1
ATOM 3893 O O . GLY B 1 47 ? -4.57 -31.375 -36.062 1 95.88 47 GLY B O 1
ATOM 3894 N N . GLY B 1 48 ? -3.191 -31.859 -37.812 1 95.94 48 GLY B N 1
ATOM 3895 C CA . GLY B 1 48 ? -3.717 -30.75 -38.625 1 95.94 48 GLY B CA 1
ATOM 3896 C C . GLY B 1 48 ? -2.859 -29.516 -38.562 1 95.94 48 GLY B C 1
ATOM 3897 O O . GLY B 1 48 ? -1.632 -29.594 -38.656 1 95.94 48 GLY B O 1
ATOM 3898 N N . GLU B 1 49 ? -3.609 -28.375 -38.594 1 97 49 GLU B N 1
ATOM 3899 C CA . GLU B 1 49 ? -2.967 -27.062 -38.531 1 97 49 GLU B CA 1
ATOM 3900 C C . GLU B 1 49 ? -3.738 -26.109 -37.656 1 97 49 GLU B C 1
ATOM 3902 O O . GLU B 1 49 ? -4.965 -26.188 -37.531 1 97 49 GLU B O 1
ATOM 3907 N N . ILE B 1 50 ? -2.996 -25.25 -37 1 96.56 50 ILE B N 1
ATOM 3908 C CA . ILE B 1 50 ? -3.654 -24.234 -36.188 1 96.56 50 ILE B CA 1
ATOM 3909 C C . ILE B 1 50 ? -3.045 -22.875 -36.469 1 96.56 50 ILE B C 1
ATOM 3911 O O . ILE B 1 50 ? -1.906 -22.781 -36.938 1 96.56 50 ILE B O 1
ATOM 3915 N N . GLU B 1 51 ? -3.832 -21.844 -36.281 1 96.25 51 GLU B N 1
ATOM 3916 C CA . GLU B 1 51 ? -3.365 -20.469 -36.438 1 96.25 51 GLU B CA 1
ATOM 3917 C C . GLU B 1 51 ? -3.297 -19.766 -35.094 1 96.25 51 GLU B C 1
ATOM 3919 O O . GLU B 1 51 ? -4.285 -19.719 -34.344 1 96.25 51 GLU B O 1
ATOM 3924 N N . ILE B 1 52 ? -2.154 -19.359 -34.781 1 95.5 52 ILE B N 1
ATOM 3925 C CA . ILE B 1 52 ? -1.886 -18.656 -33.531 1 95.5 52 ILE B CA 1
ATOM 3926 C C . ILE B 1 52 ? -1.209 -17.328 -33.812 1 95.5 52 ILE B C 1
ATOM 3928 O O . ILE B 1 52 ? -0.162 -17.281 -34.469 1 95.5 52 ILE B O 1
ATOM 3932 N N . ASN B 1 53 ? -1.752 -16.25 -33.281 1 94.75 53 ASN B N 1
ATOM 3933 C CA . ASN B 1 53 ? -1.178 -14.93 -33.469 1 94.75 53 ASN B CA 1
ATOM 3934 C C . ASN B 1 53 ? -0.892 -14.633 -34.938 1 94.75 53 ASN B C 1
ATOM 3936 O O . ASN B 1 53 ? 0.165 -14.094 -35.281 1 94.75 53 ASN B O 1
ATOM 3940 N N . GLY B 1 54 ? -1.694 -15.07 -35.781 1 93.75 54 GLY B N 1
ATOM 3941 C CA . GLY B 1 54 ? -1.557 -14.805 -37.219 1 93.75 54 GLY B CA 1
ATOM 3942 C C . GLY B 1 54 ? -0.569 -15.734 -37.906 1 93.75 54 GLY B C 1
ATOM 3943 O O . GLY B 1 54 ? -0.278 -15.57 -39.094 1 93.75 54 GLY B O 1
ATOM 3944 N N . GLN B 1 55 ? -0.033 -16.703 -37.156 1 95.38 55 GLN B N 1
ATOM 3945 C CA . GLN B 1 55 ? 0.918 -17.672 -37.719 1 95.38 55 GLN B CA 1
ATOM 3946 C C . GLN B 1 55 ? 0.3 -19.062 -37.812 1 95.38 55 GLN B C 1
ATOM 3948 O O . GLN B 1 55 ? -0.443 -19.469 -36.906 1 95.38 55 GLN B O 1
ATOM 3953 N N . ARG B 1 56 ? 0.693 -19.734 -38.812 1 96.88 56 ARG B N 1
ATOM 3954 C CA . ARG B 1 56 ? 0.194 -21.094 -38.969 1 96.88 56 ARG B CA 1
ATOM 3955 C C . ARG B 1 56 ? 1.2 -22.125 -38.469 1 96.88 56 ARG B C 1
ATOM 3957 O O . ARG B 1 56 ? 2.396 -22.016 -38.75 1 96.88 56 ARG B O 1
ATOM 3964 N N . PHE B 1 57 ? 0.673 -23.047 -37.75 1 97.62 57 PHE B N 1
ATOM 3965 C CA . PHE B 1 57 ? 1.501 -24.109 -37.219 1 97.62 57 PHE B CA 1
ATOM 3966 C C . PHE B 1 57 ? 0.962 -25.484 -37.625 1 97.62 57 PHE B C 1
ATOM 3968 O O . PHE B 1 57 ? -0.221 -25.766 -37.438 1 97.62 57 PHE B O 1
ATOM 3975 N N . LYS B 1 58 ? 1.882 -26.266 -38.219 1 97.38 58 LYS B N 1
ATOM 3976 C CA . LYS B 1 58 ? 1.537 -27.688 -38.375 1 97.38 58 LYS B CA 1
ATOM 3977 C C . LYS B 1 58 ? 1.403 -28.375 -37.031 1 97.38 58 LYS B C 1
ATOM 3979 O O . LYS B 1 58 ? 2.217 -28.156 -36.125 1 97.38 58 LYS B O 1
ATOM 3984 N N . VAL B 1 59 ? 0.362 -29.156 -36.906 1 98.38 59 VAL B N 1
ATOM 3985 C CA . VAL B 1 59 ? 0.145 -29.875 -35.656 1 98.38 59 VAL B CA 1
ATOM 3986 C C . VAL B 1 59 ? 0.527 -31.344 -35.844 1 98.38 59 VAL B C 1
ATOM 3988 O O . VAL B 1 59 ? -0.103 -32.062 -36.625 1 98.38 59 VAL B O 1
ATOM 3991 N N . TYR B 1 60 ? 1.524 -31.75 -35.125 1 98.5 60 TYR B N 1
ATOM 3992 C CA . TYR B 1 60 ? 1.964 -33.125 -35.156 1 98.5 60 TYR B CA 1
ATOM 3993 C C . TYR B 1 60 ? 1.154 -34 -34.188 1 98.5 60 TYR B C 1
ATOM 3995 O O . TYR B 1 60 ? 0.784 -33.531 -33.094 1 98.5 60 TYR B O 1
ATOM 4003 N N . ARG B 1 61 ? 0.917 -35.25 -34.5 1 98.25 61 ARG B N 1
ATOM 4004 C CA . ARG B 1 61 ? 0.119 -36.094 -33.625 1 98.25 61 ARG B CA 1
ATOM 4005 C C . ARG B 1 61 ? 0.942 -36.625 -32.469 1 98.25 61 ARG B C 1
ATOM 4007 O O . ARG B 1 61 ? 0.388 -36.969 -31.406 1 98.25 61 ARG B O 1
ATOM 4014 N N . SER B 1 62 ? 2.211 -36.656 -32.688 1 98.31 62 SER B N 1
ATOM 4015 C CA . SER B 1 62 ? 3.178 -37.031 -31.656 1 98.31 62 SER B CA 1
ATOM 4016 C C . SER B 1 62 ? 4.473 -36.25 -31.781 1 98.31 62 SER B C 1
ATOM 4018 O O . SER B 1 62 ? 4.84 -35.844 -32.875 1 98.31 62 SER B O 1
ATOM 4020 N N . ILE B 1 63 ? 5.066 -36.094 -30.594 1 98.69 63 ILE B N 1
ATOM 4021 C CA . ILE B 1 63 ? 6.344 -35.375 -30.609 1 98.69 63 ILE B CA 1
ATOM 4022 C C . ILE B 1 63 ? 7.352 -36.156 -31.469 1 98.69 63 ILE B C 1
ATOM 4024 O O . ILE B 1 63 ? 8.273 -35.562 -32.031 1 98.69 63 ILE B O 1
ATOM 4028 N N . LEU B 1 64 ? 7.164 -37.406 -31.641 1 98.38 64 LEU B N 1
ATOM 4029 C CA . LEU B 1 64 ? 8.055 -38.281 -32.406 1 98.38 64 LEU B CA 1
ATOM 4030 C C . LEU B 1 64 ? 7.996 -37.938 -33.906 1 98.38 64 LEU B C 1
ATOM 4032 O O . LEU B 1 64 ? 8.906 -38.281 -34.656 1 98.38 64 LEU B O 1
ATOM 4036 N N . GLU B 1 65 ? 6.918 -37.312 -34.312 1 98.19 65 GLU B N 1
ATOM 4037 C CA . GLU B 1 65 ? 6.734 -36.969 -35.719 1 98.19 65 GLU B CA 1
ATOM 4038 C C . GLU B 1 65 ? 7.473 -35.688 -36.094 1 98.19 65 GLU B C 1
ATOM 4040 O O . GLU B 1 65 ? 7.629 -35.375 -37.281 1 98.19 65 GLU B O 1
ATOM 4045 N N . ILE B 1 66 ? 7.883 -34.938 -35.125 1 98.25 66 ILE B N 1
ATOM 4046 C CA . ILE B 1 66 ? 8.609 -33.688 -35.406 1 98.25 66 ILE B CA 1
ATOM 4047 C C . ILE B 1 66 ? 9.961 -34.031 -36.031 1 98.25 66 ILE B C 1
ATOM 4049 O O . ILE B 1 66 ? 10.742 -34.812 -35.5 1 98.25 66 ILE B O 1
ATOM 4053 N N . PRO B 1 67 ? 10.234 -33.469 -37.125 1 96.69 67 PRO B N 1
ATOM 4054 C CA . PRO B 1 67 ? 11.469 -33.844 -37.844 1 96.69 67 PRO B CA 1
ATOM 4055 C C . PRO B 1 67 ? 12.719 -33.281 -37.156 1 96.69 67 PRO B C 1
ATOM 4057 O O . PRO B 1 67 ? 13.789 -33.875 -37.25 1 96.69 67 PRO B O 1
ATOM 4060 N N . ASP B 1 68 ? 12.617 -32.156 -36.438 1 96.38 68 ASP B N 1
ATOM 4061 C CA . ASP B 1 68 ? 13.75 -31.484 -35.812 1 96.38 68 ASP B CA 1
ATOM 4062 C C . ASP B 1 68 ? 13.961 -31.969 -34.375 1 96.38 68 ASP B C 1
ATOM 4064 O O . ASP B 1 68 ? 13.141 -32.719 -33.844 1 96.38 68 ASP B O 1
ATOM 4068 N N . GLU B 1 69 ? 15.086 -31.594 -33.844 1 96.75 69 GLU B N 1
ATOM 4069 C CA . GLU B 1 69 ? 15.312 -31.797 -32.406 1 96.75 69 GLU B CA 1
ATOM 4070 C C . GLU B 1 69 ? 14.422 -30.875 -31.578 1 96.75 69 GLU B C 1
ATOM 4072 O O . GLU B 1 69 ? 14.078 -29.781 -32.031 1 96.75 69 GLU B O 1
ATOM 4077 N N . VAL B 1 70 ? 14.055 -31.359 -30.453 1 98.38 70 VAL B N 1
ATOM 4078 C CA . VAL B 1 70 ? 13.258 -30.578 -29.5 1 98.38 70 VAL B CA 1
ATOM 4079 C C . VAL B 1 70 ? 13.992 -30.484 -28.172 1 98.38 70 VAL B C 1
ATOM 4081 O O . VAL B 1 70 ? 14.344 -31.5 -27.562 1 98.38 70 VAL B O 1
ATOM 4084 N N . ASP B 1 71 ? 14.258 -29.25 -27.734 1 98 71 ASP B N 1
ATOM 4085 C CA . ASP B 1 71 ? 14.984 -29.047 -26.484 1 98 71 ASP B CA 1
ATOM 4086 C C . ASP B 1 71 ? 14.047 -29.203 -25.281 1 98 71 ASP B C 1
ATOM 4088 O O . ASP B 1 71 ? 14.391 -29.875 -24.297 1 98 71 ASP B O 1
ATOM 4092 N N . VAL B 1 72 ? 12.906 -28.547 -25.344 1 98.62 72 VAL B N 1
ATOM 4093 C CA . VAL B 1 72 ? 12 -28.469 -24.203 1 98.62 72 VAL B CA 1
ATOM 4094 C C . VAL B 1 72 ? 10.578 -28.797 -24.641 1 98.62 72 VAL B C 1
ATOM 4096 O O . VAL B 1 72 ? 10.133 -28.359 -25.703 1 98.62 72 VAL B O 1
ATOM 4099 N N . ALA B 1 73 ? 9.953 -29.609 -23.891 1 98.81 73 ALA B N 1
ATOM 4100 C CA . ALA B 1 73 ? 8.539 -29.891 -24.094 1 98.81 73 ALA B CA 1
ATOM 4101 C C . ALA B 1 73 ? 7.68 -29.203 -23.031 1 98.81 73 ALA B C 1
ATOM 4103 O O . ALA B 1 73 ? 7.957 -29.297 -21.844 1 98.81 73 ALA B O 1
ATOM 4104 N N . VAL B 1 74 ? 6.676 -28.438 -23.484 1 98.75 74 VAL B N 1
ATOM 4105 C CA . VAL B 1 74 ? 5.656 -27.875 -22.609 1 98.75 74 VAL B CA 1
ATOM 4106 C C . VAL B 1 74 ? 4.387 -28.719 -22.688 1 98.75 74 VAL B C 1
ATOM 4108 O O . VAL B 1 74 ? 3.746 -28.797 -23.734 1 98.75 74 VAL B O 1
ATOM 4111 N N . ILE B 1 75 ? 4.051 -29.297 -21.578 1 98.81 75 ILE B N 1
ATOM 4112 C CA . ILE B 1 75 ? 3.025 -30.344 -21.594 1 98.81 75 ILE B CA 1
ATOM 4113 C C . ILE B 1 75 ? 1.763 -29.844 -20.906 1 98.81 75 ILE B C 1
ATOM 4115 O O . ILE B 1 75 ? 1.784 -29.531 -19.703 1 98.81 75 ILE B O 1
ATOM 4119 N N . ALA B 1 76 ? 0.688 -29.797 -21.656 1 97.81 76 ALA B N 1
ATOM 4120 C CA . ALA B 1 76 ? -0.608 -29.328 -21.156 1 97.81 76 ALA B CA 1
ATOM 4121 C C . ALA B 1 76 ? -1.727 -30.281 -21.578 1 97.81 76 ALA B C 1
ATOM 4123 O O . ALA B 1 76 ? -2.641 -29.891 -22.312 1 97.81 76 ALA B O 1
ATOM 4124 N N . ILE B 1 77 ? -1.7 -31.484 -21.156 1 98 77 ILE B N 1
ATOM 4125 C CA . ILE B 1 77 ? -2.713 -32.5 -21.406 1 98 77 ILE B CA 1
ATOM 4126 C C . ILE B 1 77 ? -3.152 -33.125 -20.078 1 98 77 ILE B C 1
ATOM 4128 O O . ILE B 1 77 ? -2.543 -32.875 -19.031 1 98 77 ILE B O 1
ATOM 4132 N N . PRO B 1 78 ? -4.219 -33.875 -20.078 1 97.06 78 PRO B N 1
ATOM 4133 C CA . PRO B 1 78 ? -4.648 -34.5 -18.828 1 97.06 78 PRO B CA 1
ATOM 4134 C C . PRO B 1 78 ? -3.551 -35.344 -18.188 1 97.06 78 PRO B C 1
ATOM 4136 O O . PRO B 1 78 ? -2.807 -36.031 -18.906 1 97.06 78 PRO B O 1
ATOM 4139 N N . ALA B 1 79 ? -3.484 -35.375 -16.922 1 97.94 79 ALA B N 1
ATOM 4140 C CA . ALA B 1 79 ? -2.391 -35.906 -16.125 1 97.94 79 ALA B CA 1
ATOM 4141 C C . ALA B 1 79 ? -2.158 -37.375 -16.453 1 97.94 79 ALA B C 1
ATOM 4143 O O . ALA B 1 79 ? -1.014 -37.844 -16.547 1 97.94 79 ALA B O 1
ATOM 4144 N N . LYS B 1 80 ? -3.201 -38.062 -16.688 1 97.38 80 LYS B N 1
ATOM 4145 C CA . LYS B 1 80 ? -3.115 -39.5 -16.859 1 97.38 80 LYS B CA 1
ATOM 4146 C C . LYS B 1 80 ? -2.295 -39.875 -18.094 1 97.38 80 LYS B C 1
ATOM 4148 O O . LYS B 1 80 ? -1.748 -40.969 -18.188 1 97.38 80 LYS B O 1
ATOM 4153 N N . PHE B 1 81 ? -2.137 -38.938 -19.031 1 98.06 81 PHE B N 1
ATOM 4154 C CA . PHE B 1 81 ? -1.46 -39.219 -20.281 1 98.06 81 PHE B CA 1
ATOM 4155 C C . PHE B 1 81 ? -0.023 -38.719 -20.25 1 98.06 81 PHE B C 1
ATOM 4157 O O . PHE B 1 81 ? 0.766 -39 -21.156 1 98.06 81 PHE B O 1
ATOM 4164 N N . VAL B 1 82 ? 0.37 -37.969 -19.266 1 98.75 82 VAL B N 1
ATOM 4165 C CA . VAL B 1 82 ? 1.634 -37.25 -19.234 1 98.75 82 VAL B CA 1
ATOM 4166 C C . VAL B 1 82 ? 2.799 -38.219 -19.172 1 98.75 82 VAL B C 1
ATOM 4168 O O . VAL B 1 82 ? 3.793 -38.062 -19.891 1 98.75 82 VAL B O 1
ATOM 4171 N N . PRO B 1 83 ? 2.742 -39.312 -18.359 1 98.62 83 PRO B N 1
ATOM 4172 C CA . PRO B 1 83 ? 3.867 -40.25 -18.328 1 98.62 83 PRO B CA 1
ATOM 4173 C C . PRO B 1 83 ? 4.172 -40.844 -19.688 1 98.62 83 PRO B C 1
ATOM 4175 O O . PRO B 1 83 ? 5.34 -41 -20.062 1 98.62 83 PRO B O 1
ATOM 4178 N N . ASP B 1 84 ? 3.115 -41.156 -20.422 1 98.44 84 ASP B N 1
ATOM 4179 C CA . ASP B 1 84 ? 3.316 -41.719 -21.75 1 98.44 84 ASP B CA 1
ATOM 4180 C C . ASP B 1 84 ? 4.004 -40.688 -22.672 1 98.44 84 ASP B C 1
ATOM 4182 O O . ASP B 1 84 ? 4.906 -41.062 -23.422 1 98.44 84 ASP B O 1
ATOM 4186 N N . VAL B 1 85 ? 3.594 -39.531 -22.562 1 98.62 85 VAL B N 1
ATOM 4187 C CA . VAL B 1 85 ? 4.176 -38.469 -23.375 1 98.62 85 VAL B CA 1
ATOM 4188 C C . VAL B 1 85 ? 5.641 -38.25 -22.984 1 98.62 85 VAL B C 1
ATOM 4190 O O . VAL B 1 85 ? 6.48 -37.969 -23.844 1 98.62 85 VAL B O 1
ATOM 4193 N N . ILE B 1 86 ? 5.961 -38.406 -21.734 1 98.75 86 ILE B N 1
ATOM 4194 C CA . ILE B 1 86 ? 7.336 -38.281 -21.266 1 98.75 86 ILE B CA 1
ATOM 4195 C C . ILE B 1 86 ? 8.203 -39.344 -21.922 1 98.75 86 ILE B C 1
ATOM 4197 O O . ILE B 1 86 ? 9.336 -39.062 -22.328 1 98.75 86 ILE B O 1
ATOM 4201 N N . ASP B 1 87 ? 7.68 -40.531 -22.047 1 98.69 87 ASP B N 1
ATOM 4202 C CA . ASP B 1 87 ? 8.422 -41.562 -22.766 1 98.69 87 ASP B CA 1
ATOM 4203 C C . ASP B 1 87 ? 8.695 -41.156 -24.203 1 98.69 87 ASP B C 1
ATOM 4205 O O . ASP B 1 87 ? 9.805 -41.344 -24.703 1 98.69 87 ASP B O 1
ATOM 4209 N N . GLU B 1 88 ? 7.66 -40.594 -24.844 1 98.69 88 GLU B N 1
ATOM 4210 C CA . GLU B 1 88 ? 7.848 -40.125 -26.203 1 98.69 88 GLU B CA 1
ATOM 4211 C C . GLU B 1 88 ? 8.898 -39.031 -26.266 1 98.69 88 GLU B C 1
ATOM 4213 O O . GLU B 1 88 ? 9.727 -39 -27.172 1 98.69 88 GLU B O 1
ATOM 4218 N N . CYS B 1 89 ? 8.844 -38.125 -25.312 1 98.75 89 CYS B N 1
ATOM 4219 C CA . CYS B 1 89 ? 9.836 -37.062 -25.219 1 98.75 89 CYS B CA 1
ATOM 4220 C C . CYS B 1 89 ? 11.242 -37.625 -25.062 1 98.75 89 CYS B C 1
ATOM 4222 O O . CYS B 1 89 ? 12.188 -37.125 -25.688 1 98.75 89 CYS B O 1
ATOM 4224 N N . GLY B 1 90 ? 11.352 -38.594 -24.203 1 98.44 90 GLY B N 1
ATOM 4225 C CA . GLY B 1 90 ? 12.633 -39.25 -24.016 1 98.44 90 GLY B CA 1
ATOM 4226 C C . GLY B 1 90 ? 13.195 -39.844 -25.297 1 98.44 90 GLY B C 1
ATOM 4227 O O . GLY B 1 90 ? 14.375 -39.656 -25.609 1 98.44 90 GLY B O 1
ATOM 4228 N N . GLN B 1 91 ? 12.32 -40.531 -26.031 1 98.12 91 GLN B N 1
ATOM 4229 C CA . GLN B 1 91 ? 12.711 -41.094 -27.312 1 98.12 91 GLN B CA 1
ATOM 4230 C C . GLN B 1 91 ? 13.164 -40.031 -28.297 1 98.12 91 GLN B C 1
ATOM 4232 O O . GLN B 1 91 ? 14.078 -40.25 -29.078 1 98.12 91 GLN B O 1
ATOM 4237 N N . LYS B 1 92 ? 12.547 -38.906 -28.172 1 98.12 92 LYS B N 1
ATOM 4238 C CA . LYS B 1 92 ? 12.812 -37.781 -29.062 1 98.12 92 LYS B CA 1
ATOM 4239 C C . LYS B 1 92 ? 14.094 -37.062 -28.656 1 98.12 92 LYS B C 1
ATOM 4241 O O . LYS B 1 92 ? 14.656 -36.312 -29.438 1 98.12 92 LYS B O 1
ATOM 4246 N N . GLY B 1 93 ? 14.539 -37.25 -27.391 1 97.88 93 GLY B N 1
ATOM 4247 C CA . GLY B 1 93 ? 15.773 -36.625 -26.922 1 97.88 93 GLY B CA 1
ATOM 4248 C C . GLY B 1 93 ? 15.547 -35.312 -26.219 1 97.88 93 GLY B C 1
ATOM 4249 O O . GLY B 1 93 ? 16.469 -34.5 -26.125 1 97.88 93 GLY B O 1
ATOM 4250 N N . VAL B 1 94 ? 14.344 -35.062 -25.812 1 98.19 94 VAL B N 1
ATOM 4251 C CA . VAL B 1 94 ? 14 -33.844 -25.078 1 98.19 94 VAL B CA 1
ATOM 4252 C C . VAL B 1 94 ? 14.805 -33.781 -23.781 1 98.19 94 VAL B C 1
ATOM 4254 O O . VAL B 1 94 ? 14.992 -34.812 -23.109 1 98.19 94 VAL B O 1
ATOM 4257 N N . LYS B 1 95 ? 15.305 -32.594 -23.438 1 97.38 95 LYS B N 1
ATOM 4258 C CA . LYS B 1 95 ? 16.141 -32.406 -22.266 1 97.38 95 LYS B CA 1
ATOM 4259 C C . LYS B 1 95 ? 15.312 -32.031 -21.047 1 97.38 95 LYS B C 1
ATOM 4261 O O . LYS B 1 95 ? 15.602 -32.469 -19.922 1 97.38 95 LYS B O 1
ATOM 4266 N N . GLY B 1 96 ? 14.359 -31.219 -21.25 1 97.94 96 GLY B N 1
ATOM 4267 C CA . GLY B 1 96 ? 13.531 -30.719 -20.172 1 97.94 96 GLY B CA 1
ATOM 4268 C C . GLY B 1 96 ? 12.047 -30.703 -20.516 1 97.94 96 GLY B C 1
ATOM 4269 O O . GLY B 1 96 ? 11.68 -30.484 -21.672 1 97.94 96 GLY B O 1
ATOM 4270 N N . ALA B 1 97 ? 11.25 -30.969 -19.531 1 98.69 97 ALA B N 1
ATOM 4271 C CA . ALA B 1 97 ? 9.797 -30.922 -19.672 1 98.69 97 ALA B CA 1
ATOM 4272 C C . ALA B 1 97 ? 9.172 -29.984 -18.641 1 98.69 97 ALA B C 1
ATOM 4274 O O . ALA B 1 97 ? 9.477 -30.078 -17.453 1 98.69 97 ALA B O 1
ATOM 4275 N N . ILE B 1 98 ? 8.398 -29.031 -19.109 1 98.69 98 ILE B N 1
ATOM 4276 C CA . ILE B 1 98 ? 7.582 -28.172 -18.266 1 98.69 98 ILE B CA 1
ATOM 4277 C C . ILE B 1 98 ? 6.145 -28.688 -18.25 1 98.69 98 ILE B C 1
ATOM 4279 O O . ILE B 1 98 ? 5.422 -28.578 -19.234 1 98.69 98 ILE B O 1
ATOM 4283 N N . VAL B 1 99 ? 5.793 -29.281 -17.141 1 98.75 99 VAL B N 1
ATOM 4284 C CA . VAL B 1 99 ? 4.496 -29.938 -17.047 1 98.75 99 VAL B CA 1
ATOM 4285 C C . VAL B 1 99 ? 3.49 -29 -16.375 1 98.75 99 VAL B C 1
ATOM 4287 O O . VAL B 1 99 ? 3.42 -28.922 -15.148 1 98.75 99 VAL B O 1
ATOM 4290 N N . ILE B 1 100 ? 2.678 -28.406 -17.203 1 97.81 100 ILE B N 1
ATOM 4291 C CA . ILE B 1 100 ? 1.672 -27.453 -16.781 1 97.81 100 ILE B CA 1
ATOM 4292 C C . ILE B 1 100 ? 0.487 -28.172 -16.156 1 97.81 100 ILE B C 1
ATOM 4294 O O . ILE B 1 100 ? -0.167 -27.656 -15.25 1 97.81 100 ILE B O 1
ATOM 4298 N N . SER B 1 101 ? 0.288 -29.375 -16.484 1 96.94 101 SER B N 1
ATOM 4299 C CA . SER B 1 101 ? -0.873 -30.188 -16.125 1 96.94 101 SER B CA 1
ATOM 4300 C C . SER B 1 101 ? -0.987 -30.359 -14.617 1 96.94 101 SER B C 1
ATOM 4302 O O . SER B 1 101 ? 0.016 -30.578 -13.93 1 96.94 101 SER B O 1
ATOM 4304 N N . ALA B 1 102 ? -2.229 -30.188 -14.188 1 93.69 102 ALA B N 1
ATOM 4305 C CA . ALA B 1 102 ? -2.572 -30.516 -12.812 1 93.69 102 ALA B CA 1
ATOM 4306 C C . ALA B 1 102 ? -3.088 -31.953 -12.711 1 93.69 102 ALA B C 1
ATOM 4308 O O . ALA B 1 102 ? -3.221 -32.656 -13.727 1 93.69 102 ALA B O 1
ATOM 4309 N N . GLY B 1 103 ? -3.303 -32.438 -11.445 1 93.25 103 GLY B N 1
ATOM 4310 C CA . GLY B 1 103 ? -3.91 -33.75 -11.273 1 93.25 103 GLY B CA 1
ATOM 4311 C C . GLY B 1 103 ? -2.939 -34.781 -10.75 1 93.25 103 GLY B C 1
ATOM 4312 O O . GLY B 1 103 ? -3.129 -35.969 -10.977 1 93.25 103 GLY B O 1
ATOM 4313 N N . PHE B 1 104 ? -1.981 -34.344 -10.156 1 95.5 104 PHE B N 1
ATOM 4314 C CA . PHE B 1 104 ? -0.961 -35.25 -9.625 1 95.5 104 PHE B CA 1
ATOM 4315 C C . PHE B 1 104 ? -1.027 -35.281 -8.102 1 95.5 104 PHE B C 1
ATOM 4317 O O . PHE B 1 104 ? -2.086 -35.562 -7.531 1 95.5 104 PHE B O 1
ATOM 4324 N N . LYS B 1 105 ? 0.137 -35.062 -7.426 1 92.62 105 LYS B N 1
ATOM 4325 C CA . LYS B 1 105 ? 0.19 -35.219 -5.973 1 92.62 105 LYS B CA 1
ATOM 4326 C C . LYS B 1 105 ? -0.791 -34.281 -5.281 1 92.62 105 LYS B C 1
ATOM 4328 O O . LYS B 1 105 ? -1.437 -34.656 -4.301 1 92.62 105 LYS B O 1
ATOM 4333 N N . GLU B 1 106 ? -0.938 -33 -5.746 1 86.25 106 GLU B N 1
ATOM 4334 C CA . GLU B 1 106 ? -1.821 -32 -5.125 1 86.25 106 GLU B CA 1
ATOM 4335 C C . GLU B 1 106 ? -3.277 -32.469 -5.176 1 86.25 106 GLU B C 1
ATOM 4337 O O . GLU B 1 106 ? -4.098 -32.031 -4.363 1 86.25 106 GLU B O 1
ATOM 4342 N N . ALA B 1 107 ? -3.537 -33.375 -6.195 1 87.81 107 ALA B N 1
ATOM 4343 C CA . ALA B 1 107 ? -4.887 -33.906 -6.355 1 87.81 107 ALA B CA 1
ATOM 4344 C C . ALA B 1 107 ? -4.996 -35.281 -5.75 1 87.81 107 ALA B C 1
ATOM 4346 O O . ALA B 1 107 ? -5.949 -36.031 -6.031 1 87.81 107 ALA B O 1
ATOM 4347 N N . GLY B 1 108 ? -4.02 -35.719 -5.059 1 88.31 108 GLY B N 1
ATOM 4348 C CA . GLY B 1 108 ? -4.055 -37 -4.367 1 88.31 108 GLY B CA 1
ATOM 4349 C C . GLY B 1 108 ? -3.449 -38.125 -5.18 1 88.31 108 GLY B C 1
ATOM 4350 O O . GLY B 1 108 ? -3.512 -39.281 -4.773 1 88.31 108 GLY B O 1
ATOM 4351 N N . ARG B 1 109 ? -2.879 -37.75 -6.309 1 93.75 109 ARG B N 1
ATOM 4352 C CA . ARG B 1 109 ? -2.318 -38.781 -7.168 1 93.75 109 ARG B CA 1
ATOM 4353 C C . ARG B 1 109 ? -0.794 -38.781 -7.105 1 93.75 109 ARG B C 1
ATOM 4355 O O . ARG B 1 109 ? -0.124 -38.594 -8.125 1 93.75 109 ARG B O 1
ATOM 4362 N N . ALA B 1 110 ? -0.328 -39.062 -5.934 1 95 110 ALA B N 1
ATOM 4363 C CA . ALA B 1 110 ? 1.111 -39.156 -5.711 1 95 110 ALA B CA 1
ATOM 4364 C C . ALA B 1 110 ? 1.719 -40.281 -6.555 1 95 110 ALA B C 1
ATOM 4366 O O . ALA B 1 110 ? 2.859 -40.156 -7.016 1 95 110 ALA B O 1
ATOM 4367 N N . ASP B 1 111 ? 0.956 -41.281 -6.727 1 97.38 111 ASP B N 1
ATOM 4368 C CA . ASP B 1 111 ? 1.392 -42.406 -7.535 1 97.38 111 ASP B CA 1
ATOM 4369 C C . ASP B 1 111 ? 1.701 -41.969 -8.969 1 97.38 111 ASP B C 1
ATOM 4371 O O . ASP B 1 111 ? 2.729 -42.375 -9.531 1 97.38 111 ASP B O 1
ATOM 4375 N N . LEU B 1 112 ? 0.832 -41.219 -9.523 1 97.88 112 LEU B N 1
ATOM 4376 C CA . LEU B 1 112 ? 1.004 -40.75 -10.891 1 97.88 112 LEU B CA 1
ATOM 4377 C C . LEU B 1 112 ? 2.223 -39.844 -11.008 1 97.88 112 LEU B C 1
ATOM 4379 O O . LEU B 1 112 ? 2.953 -39.906 -12 1 97.88 112 LEU B O 1
ATOM 4383 N N . GLU B 1 113 ? 2.42 -39.031 -10.07 1 97.88 113 GLU B N 1
ATOM 4384 C CA . GLU B 1 113 ? 3.574 -38.156 -10.047 1 97.88 113 GLU B CA 1
ATOM 4385 C C . GLU B 1 113 ? 4.879 -38.938 -9.961 1 97.88 113 GLU B C 1
ATOM 4387 O O . GLU B 1 113 ? 5.852 -38.625 -10.648 1 97.88 113 GLU B O 1
ATOM 4392 N N . GLU B 1 114 ? 4.898 -39.906 -9.062 1 98.06 114 GLU B N 1
ATOM 4393 C CA . GLU B 1 114 ? 6.074 -40.781 -8.945 1 98.06 114 GLU B CA 1
ATOM 4394 C C . GLU B 1 114 ? 6.379 -41.469 -10.273 1 98.06 114 GLU B C 1
ATOM 4396 O O . GLU B 1 114 ? 7.543 -41.594 -10.656 1 98.06 114 GLU B O 1
ATOM 4401 N N . GLU B 1 115 ? 5.344 -41.938 -10.898 1 98.56 115 GLU B N 1
ATOM 4402 C CA . GLU B 1 115 ? 5.5 -42.562 -12.203 1 98.56 115 GLU B CA 1
ATOM 4403 C C . GLU B 1 115 ? 6.086 -41.594 -13.219 1 98.56 115 GLU B C 1
ATOM 4405 O O . GLU B 1 115 ? 6.98 -41.938 -13.992 1 98.56 115 GLU B O 1
ATOM 4410 N N . LEU B 1 116 ? 5.578 -40.406 -13.195 1 98.56 116 LEU B N 1
ATOM 4411 C CA . LEU B 1 116 ? 6.082 -39.344 -14.055 1 98.56 116 LEU B CA 1
ATOM 4412 C C . LEU B 1 116 ? 7.586 -39.156 -13.867 1 98.56 116 LEU B C 1
ATOM 4414 O O . LEU B 1 116 ? 8.344 -39.156 -14.836 1 98.56 116 LEU B O 1
ATOM 4418 N N . VAL B 1 117 ? 8.039 -39.062 -12.672 1 98.56 117 VAL B N 1
ATOM 4419 C CA . VAL B 1 117 ? 9.438 -38.781 -12.352 1 98.56 117 VAL B CA 1
ATOM 4420 C C . VAL B 1 117 ? 10.297 -39.969 -12.711 1 98.56 117 VAL B C 1
ATOM 4422 O O . VAL B 1 117 ? 11.391 -39.812 -13.266 1 98.56 117 VAL B O 1
ATOM 4425 N N . LYS B 1 118 ? 9.797 -41.125 -12.352 1 98.56 118 LYS B N 1
ATOM 4426 C CA . LYS B 1 118 ? 10.516 -42.375 -12.664 1 98.56 118 LYS B CA 1
ATOM 4427 C C . LYS B 1 118 ? 10.797 -42.469 -14.164 1 98.56 118 LYS B C 1
ATOM 4429 O O . LYS B 1 118 ? 11.93 -42.75 -14.57 1 98.56 118 LYS B O 1
ATOM 4434 N N . ARG B 1 119 ? 9.82 -42.219 -14.922 1 98.56 119 ARG B N 1
ATOM 4435 C CA . ARG B 1 119 ? 9.961 -42.312 -16.375 1 98.56 119 ARG B CA 1
ATOM 4436 C C . ARG B 1 119 ? 10.867 -41.188 -16.906 1 98.56 119 ARG B C 1
ATOM 4438 O O . ARG B 1 119 ? 11.68 -41.438 -17.797 1 98.56 119 ARG B O 1
ATOM 4445 N N . ALA B 1 120 ? 10.734 -40.031 -16.438 1 98.69 120 ALA B N 1
ATOM 4446 C CA . ALA B 1 120 ? 11.609 -38.938 -16.828 1 98.69 120 ALA B CA 1
ATOM 4447 C C . ALA B 1 120 ? 13.07 -39.25 -16.531 1 98.69 120 ALA B C 1
ATOM 4449 O O . ALA B 1 120 ? 13.945 -39.031 -17.359 1 98.69 120 ALA B O 1
ATOM 4450 N N . ARG B 1 121 ? 13.305 -39.781 -15.359 1 98.06 121 ARG B N 1
ATOM 4451 C CA . ARG B 1 121 ? 14.664 -40.125 -14.945 1 98.06 121 ARG B CA 1
ATOM 4452 C C . ARG B 1 121 ? 15.273 -41.188 -15.883 1 98.06 121 ARG B C 1
ATOM 4454 O O . ARG B 1 121 ? 16.469 -41.125 -16.203 1 98.06 121 ARG B O 1
ATOM 4461 N N . LYS B 1 122 ? 14.422 -42.062 -16.25 1 98.06 122 LYS B N 1
ATOM 4462 C CA . LYS B 1 122 ? 14.867 -43.094 -17.188 1 98.06 122 LYS B CA 1
ATOM 4463 C C . LYS B 1 122 ? 15.469 -42.469 -18.453 1 98.06 122 LYS B C 1
ATOM 4465 O O . LYS B 1 122 ? 16.438 -42.969 -19.016 1 98.06 122 LYS B O 1
ATOM 4470 N N . TRP B 1 123 ? 14.945 -41.344 -18.875 1 98.12 123 TRP B N 1
ATOM 4471 C CA . TRP B 1 123 ? 15.344 -40.719 -20.125 1 98.12 123 TRP B CA 1
ATOM 4472 C C . TRP B 1 123 ? 16.25 -39.531 -19.875 1 98.12 123 TRP B C 1
ATOM 4474 O O . TRP B 1 123 ? 16.688 -38.875 -20.828 1 98.12 123 TRP B O 1
ATOM 4484 N N . GLY B 1 124 ? 16.5 -39.25 -18.609 1 97.38 124 GLY B N 1
ATOM 4485 C CA . GLY B 1 124 ? 17.344 -38.125 -18.266 1 97.38 124 GLY B CA 1
ATOM 4486 C C . GLY B 1 124 ? 16.656 -36.781 -18.484 1 97.38 124 GLY B C 1
ATOM 4487 O O . GLY B 1 124 ? 17.312 -35.781 -18.703 1 97.38 124 GLY B O 1
ATOM 4488 N N . ILE B 1 125 ? 15.344 -36.719 -18.5 1 98.38 125 ILE B N 1
ATOM 4489 C CA . ILE B 1 125 ? 14.57 -35.5 -18.688 1 98.38 125 ILE B CA 1
ATOM 4490 C C . ILE B 1 125 ? 14.359 -34.812 -17.344 1 98.38 125 ILE B C 1
ATOM 4492 O O . ILE B 1 125 ? 13.961 -35.469 -16.359 1 98.38 125 ILE B O 1
ATOM 4496 N N . ARG B 1 126 ? 14.695 -33.562 -17.266 1 98.44 126 ARG B N 1
ATOM 4497 C CA . ARG B 1 126 ? 14.391 -32.812 -16.062 1 98.44 126 ARG B CA 1
ATOM 4498 C C . ARG B 1 126 ? 12.984 -32.219 -16.141 1 98.44 126 ARG B C 1
ATOM 4500 O O . ARG B 1 126 ? 12.562 -31.719 -17.188 1 98.44 126 ARG B O 1
ATOM 4507 N N . ILE B 1 127 ? 12.328 -32.219 -14.961 1 98.56 127 ILE B N 1
ATOM 4508 C CA . ILE B 1 127 ? 10.922 -31.844 -14.961 1 98.56 127 ILE B CA 1
ATOM 4509 C C . ILE B 1 127 ? 10.719 -30.594 -14.109 1 98.56 127 ILE B C 1
ATOM 4511 O O . ILE B 1 127 ? 11.172 -30.531 -12.961 1 98.56 127 ILE B O 1
ATOM 4515 N N . VAL B 1 128 ? 10.086 -29.547 -14.688 1 98.38 128 VAL B N 1
ATOM 4516 C CA . VAL B 1 128 ? 9.492 -28.453 -13.93 1 98.38 128 VAL B CA 1
ATOM 4517 C C . VAL B 1 128 ? 8.016 -28.75 -13.656 1 98.38 128 VAL B C 1
ATOM 4519 O O . VAL B 1 128 ? 7.262 -29.078 -14.578 1 98.38 128 VAL B O 1
ATOM 4522 N N . GLY B 1 129 ? 7.57 -28.547 -12.469 1 97.31 129 GLY B N 1
ATOM 4523 C CA . GLY B 1 129 ? 6.207 -28.891 -12.109 1 97.31 129 GLY B CA 1
ATOM 4524 C C . GLY B 1 129 ? 6.078 -30.312 -11.578 1 97.31 129 GLY B C 1
ATOM 4525 O O . GLY B 1 129 ? 6.949 -30.781 -10.836 1 97.31 129 GLY B O 1
ATOM 4526 N N . PRO B 1 130 ? 4.977 -30.922 -11.875 1 97.81 130 PRO B N 1
ATOM 4527 C CA . PRO B 1 130 ? 3.777 -30.531 -12.617 1 97.81 130 PRO B CA 1
ATOM 4528 C C . PRO B 1 130 ? 2.959 -29.469 -11.883 1 97.81 130 PRO B C 1
ATOM 4530 O O . PRO B 1 130 ? 3.432 -28.891 -10.898 1 97.81 130 PRO B O 1
ATOM 4533 N N . ASN B 1 131 ? 1.757 -29.141 -12.359 1 94.81 131 ASN B N 1
ATOM 4534 C CA . ASN B 1 131 ? 0.871 -28.172 -11.734 1 94.81 131 ASN B CA 1
ATOM 4535 C C . ASN B 1 131 ? 1.568 -26.828 -11.531 1 94.81 131 ASN B C 1
ATOM 4537 O O . ASN B 1 131 ? 1.622 -26.312 -10.414 1 94.81 131 ASN B O 1
ATOM 4541 N N . CYS B 1 132 ? 2.033 -26.297 -12.625 1 96 132 CYS B N 1
ATOM 4542 C CA . CYS B 1 132 ? 2.738 -25.031 -12.555 1 96 132 CYS B CA 1
ATOM 4543 C C . CYS B 1 132 ? 2.295 -24.094 -13.68 1 96 132 CYS B C 1
ATOM 4545 O O . CYS B 1 132 ? 1.559 -24.5 -14.578 1 96 132 CYS B O 1
ATOM 4547 N N . LEU B 1 133 ? 2.721 -22.859 -13.602 1 95.19 133 LEU B N 1
ATOM 4548 C CA . LEU B 1 133 ? 2.369 -21.844 -14.594 1 95.19 133 LEU B CA 1
ATOM 4549 C C . LEU B 1 133 ? 3.377 -21.828 -15.734 1 95.19 133 LEU B C 1
ATOM 4551 O O . LEU B 1 133 ? 3.104 -21.281 -16.812 1 95.19 133 LEU B O 1
ATOM 4555 N N . GLY B 1 134 ? 4.566 -22.406 -15.484 1 95.06 134 GLY B N 1
ATOM 4556 C CA . GLY B 1 134 ? 5.605 -22.422 -16.5 1 95.06 134 GLY B CA 1
ATOM 4557 C C . GLY B 1 134 ? 6.824 -21.609 -16.125 1 95.06 134 GLY B C 1
ATOM 4558 O O . GLY B 1 134 ? 7.035 -21.297 -14.953 1 95.06 134 GLY B O 1
ATOM 4559 N N . VAL B 1 135 ? 7.68 -21.438 -17.078 1 97.12 135 VAL B N 1
ATOM 4560 C CA . VAL B 1 135 ? 8.898 -20.641 -16.906 1 97.12 135 VAL B CA 1
ATOM 4561 C C . VAL B 1 135 ? 8.93 -19.531 -17.953 1 97.12 135 VAL B C 1
ATOM 4563 O O . VAL B 1 135 ? 8.445 -19.703 -19.078 1 97.12 135 VAL B O 1
ATOM 4566 N N . THR B 1 136 ? 9.383 -18.438 -17.562 1 97.31 136 THR B N 1
ATOM 4567 C CA . THR B 1 136 ? 9.531 -17.281 -18.453 1 97.31 136 THR B CA 1
ATOM 4568 C C . THR B 1 136 ? 10.953 -16.734 -18.391 1 97.31 136 THR B C 1
ATOM 4570 O O . THR B 1 136 ? 11.5 -16.531 -17.312 1 97.31 136 THR B O 1
ATOM 4573 N N . ASN B 1 137 ? 11.609 -16.688 -19.5 1 98 137 ASN B N 1
ATOM 4574 C CA . ASN B 1 137 ? 12.844 -15.922 -19.672 1 98 137 ASN B CA 1
ATOM 4575 C C . ASN B 1 137 ? 12.586 -14.562 -20.312 1 98 137 ASN B C 1
ATOM 4577 O O . ASN B 1 137 ? 12.359 -14.469 -21.516 1 98 137 ASN B O 1
ATOM 4581 N N . LEU B 1 138 ? 12.625 -13.555 -19.484 1 96.88 138 LEU B N 1
ATOM 4582 C CA . LEU B 1 138 ? 12.195 -12.227 -19.906 1 96.88 138 LEU B CA 1
ATOM 4583 C C . LEU B 1 138 ? 13.227 -11.602 -20.844 1 96.88 138 LEU B C 1
ATOM 4585 O O . LEU B 1 138 ? 12.922 -10.641 -21.547 1 96.88 138 LEU B O 1
ATOM 4589 N N . GLU B 1 139 ? 14.414 -12.188 -20.875 1 96.56 139 GLU B N 1
ATOM 4590 C CA . GLU B 1 139 ? 15.469 -11.672 -21.734 1 96.56 139 GLU B CA 1
ATOM 4591 C C . GLU B 1 139 ? 15.18 -11.992 -23.203 1 96.56 139 GLU B C 1
ATOM 4593 O O . GLU B 1 139 ? 15.352 -11.141 -24.078 1 96.56 139 GLU B O 1
ATOM 4598 N N . ASN B 1 140 ? 14.742 -13.234 -23.469 1 96 140 ASN B N 1
ATOM 4599 C CA . ASN B 1 140 ? 14.695 -13.68 -24.859 1 96 140 ASN B CA 1
ATOM 4600 C C . ASN B 1 140 ? 13.258 -13.945 -25.312 1 96 140 ASN B C 1
ATOM 4602 O O . ASN B 1 140 ? 13.039 -14.461 -26.406 1 96 140 ASN B O 1
ATOM 4606 N N . GLY B 1 141 ? 12.297 -13.703 -24.438 1 94.69 141 GLY B N 1
ATOM 4607 C CA . GLY B 1 141 ? 10.898 -13.781 -24.844 1 94.69 141 GLY B CA 1
ATOM 4608 C C . GLY B 1 141 ? 10.312 -15.172 -24.656 1 94.69 141 GLY B C 1
ATOM 4609 O O . GLY B 1 141 ? 9.125 -15.383 -24.906 1 94.69 141 GLY B O 1
ATOM 4610 N N . PHE B 1 142 ? 11.109 -16.156 -24.25 1 97.31 142 PHE B N 1
ATOM 4611 C CA . PHE B 1 142 ? 10.555 -17.469 -23.969 1 97.31 142 PHE B CA 1
ATOM 4612 C C . PHE B 1 142 ? 9.57 -17.406 -22.812 1 97.31 142 PHE B C 1
ATOM 4614 O O . PHE B 1 142 ? 9.953 -17.078 -21.688 1 97.31 142 PHE B O 1
ATOM 4621 N N . ASP B 1 143 ? 8.312 -17.719 -23.047 1 97.12 143 ASP B N 1
ATOM 4622 C CA . ASP B 1 143 ? 7.223 -17.594 -22.078 1 97.12 143 ASP B CA 1
ATOM 4623 C C . ASP B 1 143 ? 6.215 -18.734 -22.25 1 97.12 143 ASP B C 1
ATOM 4625 O O . ASP B 1 143 ? 5.57 -18.844 -23.297 1 97.12 143 ASP B O 1
ATOM 4629 N N . CYS B 1 144 ? 6.113 -19.516 -21.203 1 94.94 144 CYS B N 1
ATOM 4630 C CA . CYS B 1 144 ? 5.188 -20.641 -21.266 1 94.94 144 CYS B CA 1
ATOM 4631 C C . CYS B 1 144 ? 3.957 -20.391 -20.406 1 94.94 144 CYS B C 1
ATOM 4633 O O . CYS B 1 144 ? 3.148 -21.297 -20.188 1 94.94 144 CYS B O 1
ATOM 4635 N N . ASN B 1 145 ? 3.826 -19.188 -19.891 1 94.19 145 ASN B N 1
ATOM 4636 C CA . ASN B 1 145 ? 2.686 -18.844 -19.047 1 94.19 145 ASN B CA 1
ATOM 4637 C C . ASN B 1 145 ? 1.382 -18.844 -19.844 1 94.19 145 ASN B C 1
ATOM 4639 O O . ASN B 1 145 ? 1.325 -18.312 -20.953 1 94.19 145 ASN B O 1
ATOM 4643 N N . PHE B 1 146 ? 0.356 -19.438 -19.312 1 93.88 146 PHE B N 1
ATOM 4644 C CA . PHE B 1 146 ? -0.877 -19.547 -20.094 1 93.88 146 PHE B CA 1
ATOM 4645 C C . PHE B 1 146 ? -1.825 -18.406 -19.75 1 93.88 146 PHE B C 1
ATOM 4647 O O . PHE B 1 146 ? -2.891 -18.266 -20.359 1 93.88 146 PHE B O 1
ATOM 4654 N N . ASN B 1 147 ? -1.511 -17.578 -18.75 1 94 147 ASN B N 1
ATOM 4655 C CA . ASN B 1 147 ? -2.312 -16.375 -18.547 1 94 147 ASN B CA 1
ATOM 4656 C C . ASN B 1 147 ? -2.041 -15.32 -19.609 1 94 147 ASN B C 1
ATOM 4658 O O . ASN B 1 147 ? -0.886 -15.016 -19.906 1 94 147 ASN B O 1
ATOM 4662 N N . PRO B 1 148 ? -3.033 -14.773 -20.203 1 91.12 148 PRO B N 1
ATOM 4663 C CA . PRO B 1 148 ? -2.822 -13.797 -21.281 1 91.12 148 PRO B CA 1
ATOM 4664 C C . PRO B 1 148 ? -2.258 -12.477 -20.766 1 91.12 148 PRO B C 1
ATOM 4666 O O . PRO B 1 148 ? -2.457 -12.125 -19.609 1 91.12 148 PRO B O 1
ATOM 4669 N N . PRO B 1 149 ? -1.567 -11.719 -21.641 1 88.75 149 PRO B N 1
ATOM 4670 C CA . PRO B 1 149 ? -0.924 -10.469 -21.234 1 88.75 149 PRO B CA 1
ATOM 4671 C C . PRO B 1 149 ? -1.919 -9.438 -20.703 1 88.75 149 PRO B C 1
ATOM 4673 O O . PRO B 1 149 ? -1.559 -8.594 -19.875 1 88.75 149 PRO B O 1
ATOM 4676 N N . GLU B 1 150 ? -3.129 -9.531 -21.125 1 90.88 150 GLU B N 1
ATOM 4677 C CA . GLU B 1 150 ? -4.141 -8.578 -20.688 1 90.88 150 GLU B CA 1
ATOM 4678 C C . GLU B 1 150 ? -4.52 -8.812 -19.219 1 90.88 150 GLU B C 1
ATOM 4680 O O . GLU B 1 150 ? -5.02 -7.91 -18.547 1 90.88 150 GLU B O 1
ATOM 4685 N N . ARG B 1 151 ? -4.273 -10.055 -18.766 1 93.38 151 ARG B N 1
ATOM 4686 C CA . ARG B 1 151 ? -4.605 -10.422 -17.391 1 93.38 151 ARG B CA 1
ATOM 4687 C C . ARG B 1 151 ? -3.354 -10.508 -16.531 1 93.38 151 ARG B C 1
ATOM 4689 O O . ARG B 1 151 ? -3.418 -10.305 -15.32 1 93.38 151 ARG B O 1
ATOM 4696 N N . GLN B 1 152 ? -2.328 -10.82 -17.094 1 95.19 152 GLN B N 1
ATOM 4697 C CA . GLN B 1 152 ? -1.044 -10.938 -16.406 1 95.19 152 GLN B CA 1
ATOM 4698 C C . GLN B 1 152 ? 0.081 -10.328 -17.234 1 95.19 152 GLN B C 1
ATOM 4700 O O . GLN B 1 152 ? 0.639 -10.992 -18.109 1 95.19 152 GLN B O 1
ATOM 4705 N N . ALA B 1 153 ? 0.391 -9.164 -16.938 1 96.06 153 ALA B N 1
ATOM 4706 C CA . ALA B 1 153 ? 1.475 -8.484 -17.641 1 96.06 153 ALA B CA 1
ATOM 4707 C C . ALA B 1 153 ? 2.822 -9.125 -17.312 1 96.06 153 ALA B C 1
ATOM 4709 O O . ALA B 1 153 ? 2.963 -9.812 -16.297 1 96.06 153 ALA B O 1
ATOM 4710 N N . ARG B 1 154 ? 3.74 -9.008 -18.266 1 96.38 154 ARG B N 1
ATOM 4711 C CA . ARG B 1 154 ? 5.125 -9.414 -18.047 1 96.38 154 ARG B CA 1
ATOM 4712 C C . ARG B 1 154 ? 6.016 -8.203 -17.781 1 96.38 154 ARG B C 1
ATOM 4714 O O . ARG B 1 154 ? 5.953 -7.203 -18.5 1 96.38 154 ARG B O 1
ATOM 4721 N N . PRO B 1 155 ? 6.758 -8.289 -16.656 1 96.19 155 PRO B N 1
ATOM 4722 C CA . PRO B 1 155 ? 7.691 -7.188 -16.422 1 96.19 155 PRO B CA 1
ATOM 4723 C C . PRO B 1 155 ? 8.75 -7.059 -17.516 1 96.19 155 PRO B C 1
ATOM 4725 O O . PRO B 1 155 ? 8.977 -8.008 -18.266 1 96.19 155 PRO B O 1
ATOM 4728 N N . LYS B 1 156 ? 9.383 -5.883 -17.547 1 96.06 156 LYS B N 1
ATOM 4729 C CA . LYS B 1 156 ? 10.547 -5.707 -18.406 1 96.06 156 LYS B CA 1
ATOM 4730 C C . LYS B 1 156 ? 11.727 -6.539 -17.922 1 96.06 156 LYS B C 1
ATOM 4732 O O . LYS B 1 156 ? 11.758 -6.965 -16.766 1 96.06 156 LYS B O 1
ATOM 4737 N N . PHE B 1 157 ? 12.609 -6.801 -18.891 1 97.19 157 PHE B N 1
ATOM 4738 C CA . PHE B 1 157 ? 13.836 -7.5 -18.531 1 97.19 157 PHE B CA 1
ATOM 4739 C C . PHE B 1 157 ? 14.617 -6.715 -17.484 1 97.19 157 PHE B C 1
ATOM 4741 O O . PHE B 1 157 ? 14.703 -5.488 -17.562 1 97.19 157 PHE B O 1
ATOM 4748 N N . GLY B 1 158 ? 15.102 -7.414 -16.484 1 97.5 158 GLY B N 1
ATOM 4749 C CA . GLY B 1 158 ? 15.914 -6.852 -15.414 1 97.5 158 GLY B CA 1
ATOM 4750 C C . GLY B 1 158 ? 16.688 -7.898 -14.633 1 97.5 158 GLY B C 1
ATOM 4751 O O . GLY B 1 158 ? 16.797 -9.047 -15.07 1 97.5 158 GLY B O 1
ATOM 4752 N N . GLY B 1 159 ? 17.25 -7.543 -13.508 1 98 159 GLY B N 1
ATOM 4753 C CA . GLY B 1 159 ? 18.25 -8.367 -12.844 1 98 159 GLY B CA 1
ATOM 4754 C C . GLY B 1 159 ? 17.672 -9.234 -11.75 1 98 159 GLY B C 1
ATOM 4755 O O . GLY B 1 159 ? 18.406 -9.945 -11.062 1 98 159 GLY B O 1
ATOM 4756 N N . ILE B 1 160 ? 16.344 -9.266 -11.547 1 98.69 160 ILE B N 1
ATOM 4757 C CA . ILE B 1 160 ? 15.742 -10.008 -10.445 1 98.69 160 ILE B CA 1
ATOM 4758 C C . ILE B 1 160 ? 15.078 -11.273 -10.977 1 98.69 160 ILE B C 1
ATOM 4760 O O . ILE B 1 160 ? 14.273 -11.219 -11.906 1 98.69 160 ILE B O 1
ATOM 4764 N N . ALA B 1 161 ? 15.477 -12.406 -10.477 1 98.88 161 ALA B N 1
ATOM 4765 C CA . ALA B 1 161 ? 14.758 -13.648 -10.758 1 98.88 161 ALA B CA 1
ATOM 4766 C C . ALA B 1 161 ? 13.742 -13.953 -9.664 1 98.88 161 ALA B C 1
ATOM 4768 O O . ALA B 1 161 ? 14 -13.711 -8.484 1 98.88 161 ALA B O 1
ATOM 4769 N N . PHE B 1 162 ? 12.641 -14.484 -10.07 1 98.69 162 PHE B N 1
ATOM 4770 C CA . PHE B 1 162 ? 11.586 -14.781 -9.109 1 98.69 162 PHE B CA 1
ATOM 4771 C C . PHE B 1 162 ? 11.07 -16.203 -9.289 1 98.69 162 PHE B C 1
ATOM 4773 O O . PHE B 1 162 ? 10.68 -16.594 -10.398 1 98.69 162 PHE B O 1
ATOM 4780 N N . MET B 1 163 ? 11.109 -16.969 -8.195 1 98.5 163 MET B N 1
ATOM 4781 C CA . MET B 1 163 ? 10.531 -18.312 -8.148 1 98.5 163 MET B CA 1
ATOM 4782 C C . MET B 1 163 ? 9.312 -18.344 -7.227 1 98.5 163 MET B C 1
ATOM 4784 O O . MET B 1 163 ? 9.32 -17.734 -6.16 1 98.5 163 MET B O 1
ATOM 4788 N N . SER B 1 164 ? 8.328 -19.094 -7.645 1 98.12 164 SER B N 1
ATOM 4789 C CA . SER B 1 164 ? 7.133 -19.141 -6.809 1 98.12 164 SER B CA 1
ATOM 4790 C C . SER B 1 164 ? 6.586 -20.562 -6.73 1 98.12 164 SER B C 1
ATOM 4792 O O . SER B 1 164 ? 6.422 -21.234 -7.754 1 98.12 164 SER B O 1
ATOM 4794 N N . GLN B 1 165 ? 6.312 -21.016 -5.574 1 95.94 165 GLN B N 1
ATOM 4795 C CA . GLN B 1 165 ? 5.676 -22.312 -5.375 1 95.94 165 GLN B CA 1
ATOM 4796 C C . GLN B 1 165 ? 4.172 -22.234 -5.613 1 95.94 165 GLN B C 1
ATOM 4798 O O . GLN B 1 165 ? 3.514 -23.25 -5.82 1 95.94 165 GLN B O 1
ATOM 4803 N N . SER B 1 166 ? 3.629 -21.047 -5.492 1 95 166 SER B N 1
ATOM 4804 C CA . SER B 1 166 ? 2.221 -20.828 -5.801 1 95 166 SER B CA 1
ATOM 4805 C C . SER B 1 166 ? 2.051 -20.203 -7.184 1 95 166 SER B C 1
ATOM 4807 O O . SER B 1 166 ? 2.492 -19.078 -7.418 1 95 166 SER B O 1
ATOM 4809 N N . GLY B 1 167 ? 1.42 -20.953 -8.031 1 94.94 167 GLY B N 1
ATOM 4810 C CA . GLY B 1 167 ? 1.22 -20.469 -9.383 1 94.94 167 GLY B CA 1
ATOM 4811 C C . GLY B 1 167 ? 0.397 -19.188 -9.445 1 94.94 167 GLY B C 1
ATOM 4812 O O . GLY B 1 167 ? 0.842 -18.188 -9.992 1 94.94 167 GLY B O 1
ATOM 4813 N N . ALA B 1 168 ? -0.797 -19.219 -8.844 1 94.19 168 ALA B N 1
ATOM 4814 C CA . ALA B 1 168 ? -1.718 -18.078 -8.883 1 94.19 168 ALA B CA 1
ATOM 4815 C C . ALA B 1 168 ? -1.109 -16.859 -8.211 1 94.19 168 ALA B C 1
ATOM 4817 O O . ALA B 1 168 ? -1.18 -15.742 -8.742 1 94.19 168 ALA B O 1
ATOM 4818 N N . PHE B 1 169 ? -0.565 -17.078 -7.094 1 94.06 169 PHE B N 1
ATOM 4819 C CA . PHE B 1 169 ? 0.044 -15.977 -6.367 1 94.06 169 PHE B CA 1
ATOM 4820 C C . PHE B 1 169 ? 1.28 -15.469 -7.098 1 94.06 169 PHE B C 1
ATOM 4822 O O . PHE B 1 169 ? 1.527 -14.258 -7.141 1 94.06 169 PHE B O 1
ATOM 4829 N N . GLY B 1 170 ? 2.066 -16.328 -7.676 1 96.19 170 GLY B N 1
ATOM 4830 C CA . GLY B 1 170 ? 3.193 -15.93 -8.508 1 96.19 170 GLY B CA 1
ATOM 4831 C C . GLY B 1 170 ? 2.791 -15.07 -9.695 1 96.19 170 GLY B C 1
ATOM 4832 O O . GLY B 1 170 ? 3.465 -14.094 -10.016 1 96.19 170 GLY B O 1
ATOM 4833 N N . ALA B 1 171 ? 1.671 -15.5 -10.273 1 96.69 171 ALA B N 1
ATOM 4834 C CA . ALA B 1 171 ? 1.143 -14.727 -11.398 1 96.69 171 ALA B CA 1
ATOM 4835 C C . ALA B 1 171 ? 0.794 -13.305 -10.961 1 96.69 171 ALA B C 1
ATOM 4837 O O . ALA B 1 171 ? 1.095 -12.344 -11.672 1 96.69 171 ALA B O 1
ATOM 4838 N N . ALA B 1 172 ? 0.221 -13.219 -9.828 1 97 172 ALA B N 1
ATOM 4839 C CA . ALA B 1 172 ? -0.15 -11.906 -9.289 1 97 172 ALA B CA 1
ATOM 4840 C C . ALA B 1 172 ? 1.087 -11.055 -9.016 1 97 172 ALA B C 1
ATOM 4842 O O . ALA B 1 172 ? 1.097 -9.859 -9.297 1 97 172 ALA B O 1
ATOM 4843 N N . ILE B 1 173 ? 2.068 -11.68 -8.477 1 95.44 173 ILE B N 1
ATOM 4844 C CA . ILE B 1 173 ? 3.305 -10.984 -8.148 1 95.44 173 ILE B CA 1
ATOM 4845 C C . ILE B 1 173 ? 3.992 -10.508 -9.422 1 95.44 173 ILE B C 1
ATOM 4847 O O . ILE B 1 173 ? 4.492 -9.391 -9.492 1 95.44 173 ILE B O 1
ATOM 4851 N N . LEU B 1 174 ? 4.043 -11.367 -10.461 1 95.69 174 LEU B N 1
ATOM 4852 C CA . LEU B 1 174 ? 4.617 -10.992 -11.75 1 95.69 174 LEU B CA 1
ATOM 4853 C C . LEU B 1 174 ? 3.885 -9.797 -12.344 1 95.69 174 LEU B C 1
ATOM 4855 O O . LEU B 1 174 ? 4.516 -8.867 -12.852 1 95.69 174 LEU B O 1
ATOM 4859 N N . ASP B 1 175 ? 2.57 -9.875 -12.281 1 97.12 175 ASP B N 1
ATOM 4860 C CA . ASP B 1 175 ? 1.704 -8.797 -12.766 1 97.12 175 ASP B CA 1
ATOM 4861 C C . ASP B 1 175 ? 1.962 -7.504 -12 1 97.12 175 ASP B C 1
ATOM 4863 O O . ASP B 1 175 ? 2.068 -6.43 -12.602 1 97.12 175 ASP B O 1
ATOM 4867 N N . TRP B 1 176 ? 2.113 -7.609 -10.727 1 96 176 TRP B N 1
ATOM 4868 C CA . TRP B 1 176 ? 2.42 -6.48 -9.859 1 96 176 TRP B CA 1
ATOM 4869 C C . TRP B 1 176 ? 3.775 -5.875 -10.203 1 96 176 TRP B C 1
ATOM 4871 O O . TRP B 1 176 ? 3.914 -4.652 -10.289 1 96 176 TRP B O 1
ATOM 4881 N N . ALA B 1 177 ? 4.781 -6.734 -10.398 1 95.5 177 ALA B N 1
ATOM 4882 C CA . ALA B 1 177 ? 6.133 -6.297 -10.75 1 95.5 177 ALA B CA 1
ATOM 4883 C C . ALA B 1 177 ? 6.129 -5.492 -12.047 1 95.5 177 ALA B C 1
ATOM 4885 O O . ALA B 1 177 ? 6.836 -4.488 -12.164 1 95.5 177 ALA B O 1
ATOM 4886 N N . ALA B 1 178 ? 5.305 -5.949 -13 1 95.88 178 ALA B N 1
ATOM 4887 C CA . ALA B 1 178 ? 5.191 -5.234 -14.273 1 95.88 178 ALA B CA 1
ATOM 4888 C C . ALA B 1 178 ? 4.645 -3.824 -14.062 1 95.88 178 ALA B C 1
ATOM 4890 O O . ALA B 1 178 ? 5.191 -2.854 -14.586 1 95.88 178 ALA B O 1
ATOM 4891 N N . LYS B 1 179 ? 3.678 -3.748 -13.227 1 94.06 179 LYS B N 1
ATOM 4892 C CA . LYS B 1 179 ? 3.025 -2.469 -12.969 1 94.06 179 LYS B CA 1
ATOM 4893 C C . LYS B 1 179 ? 3.959 -1.519 -12.219 1 94.06 179 LYS B C 1
ATOM 4895 O O . LYS B 1 179 ? 3.928 -0.307 -12.445 1 94.06 179 LYS B O 1
ATOM 4900 N N . HIS B 1 180 ? 4.812 -2.035 -11.398 1 92.06 180 HIS B N 1
ATOM 4901 C CA . HIS B 1 180 ? 5.648 -1.208 -10.539 1 92.06 180 HIS B CA 1
ATOM 4902 C C . HIS B 1 180 ? 7.062 -1.088 -11.094 1 92.06 180 HIS B C 1
ATOM 4904 O O . HIS B 1 180 ? 7.984 -0.683 -10.383 1 92.06 180 HIS B O 1
ATOM 4910 N N . ASN B 1 181 ? 7.312 -1.511 -12.32 1 91.38 181 ASN B N 1
ATOM 4911 C CA . ASN B 1 181 ? 8.547 -1.332 -13.07 1 91.38 181 ASN B CA 1
ATOM 4912 C C . ASN B 1 181 ? 9.719 -2.055 -12.406 1 91.38 181 ASN B C 1
ATOM 4914 O O . ASN B 1 181 ? 10.82 -1.506 -12.305 1 91.38 181 ASN B O 1
ATOM 4918 N N . VAL B 1 182 ? 9.359 -3.264 -11.938 1 93.5 182 VAL B N 1
ATOM 4919 C CA . VAL B 1 182 ? 10.406 -4.148 -11.43 1 93.5 182 VAL B CA 1
ATOM 4920 C C . VAL B 1 182 ? 10.891 -5.066 -12.555 1 93.5 182 VAL B C 1
ATOM 4922 O O . VAL B 1 182 ? 10.141 -5.91 -13.047 1 93.5 182 VAL B O 1
ATOM 4925 N N . GLY B 1 183 ? 12.094 -4.855 -12.984 1 96.12 183 GLY B N 1
ATOM 4926 C CA . GLY B 1 183 ? 12.648 -5.699 -14.039 1 96.12 183 GLY B CA 1
ATOM 4927 C C . GLY B 1 183 ? 13.031 -7.082 -13.547 1 96.12 183 GLY B C 1
ATOM 4928 O O . GLY B 1 183 ? 13.586 -7.23 -12.461 1 96.12 183 GLY B O 1
ATOM 4929 N N . MET B 1 184 ? 12.719 -8.094 -14.375 1 97.81 184 MET B N 1
ATOM 4930 C CA . MET B 1 184 ? 12.984 -9.469 -13.961 1 97.81 184 MET B CA 1
ATOM 4931 C C . MET B 1 184 ? 13.758 -10.219 -15.039 1 97.81 184 MET B C 1
ATOM 4933 O O . MET B 1 184 ? 13.586 -9.953 -16.234 1 97.81 184 MET B O 1
ATOM 4937 N N . SER B 1 185 ? 14.641 -11.094 -14.562 1 98.38 185 SER B N 1
ATOM 4938 C CA . SER B 1 185 ? 15.398 -11.906 -15.508 1 98.38 185 SER B CA 1
ATOM 4939 C C . SER B 1 185 ? 14.641 -13.18 -15.875 1 98.38 185 SER B C 1
ATOM 4941 O O . SER B 1 185 ? 14.492 -13.5 -17.062 1 98.38 185 SER B O 1
ATOM 4943 N N . LYS B 1 186 ? 14.172 -13.836 -14.82 1 98.25 186 LYS B N 1
ATOM 4944 C CA . LYS B 1 186 ? 13.469 -15.109 -14.977 1 98.25 186 LYS B CA 1
ATOM 4945 C C . LYS B 1 186 ? 12.289 -15.203 -14.023 1 98.25 186 LYS B C 1
ATOM 4947 O O . LYS B 1 186 ? 12.352 -14.719 -12.891 1 98.25 186 LYS B O 1
ATOM 4952 N N . PHE B 1 187 ? 11.289 -15.75 -14.492 1 98.06 187 PHE B N 1
ATOM 4953 C CA . PHE B 1 187 ? 10.18 -16.188 -13.656 1 98.06 187 PHE B CA 1
ATOM 4954 C C . PHE B 1 187 ? 10.031 -17.703 -13.711 1 98.06 187 PHE B C 1
ATOM 4956 O O . PHE B 1 187 ? 10.008 -18.297 -14.797 1 98.06 187 PHE B O 1
ATOM 4963 N N . ILE B 1 188 ? 9.914 -18.344 -12.539 1 98.5 188 ILE B N 1
ATOM 4964 C CA . ILE B 1 188 ? 9.828 -19.797 -12.453 1 98.5 188 ILE B CA 1
ATOM 4965 C C . ILE B 1 188 ? 8.664 -20.188 -11.547 1 98.5 188 ILE B C 1
ATOM 4967 O O . ILE B 1 188 ? 8.719 -19.984 -10.336 1 98.5 188 ILE B O 1
ATOM 4971 N N . SER B 1 189 ? 7.648 -20.703 -12.125 1 98 189 SER B N 1
ATOM 4972 C CA . SER B 1 189 ? 6.621 -21.375 -11.336 1 98 189 SER B CA 1
ATOM 4973 C C . SER B 1 189 ? 7.031 -22.797 -11 1 98 189 SER B C 1
ATOM 4975 O O . SER B 1 189 ? 7.125 -23.656 -11.883 1 98 189 SER B O 1
ATOM 4977 N N . LEU B 1 190 ? 7.16 -23.078 -9.758 1 97.31 190 LEU B N 1
ATOM 4978 C CA . LEU B 1 190 ? 7.789 -24.328 -9.328 1 97.31 190 LEU B CA 1
ATOM 4979 C C . LEU B 1 190 ? 6.793 -25.484 -9.359 1 97.31 190 LEU B C 1
ATOM 4981 O O . LEU B 1 190 ? 7.18 -26.625 -9.562 1 97.31 190 LEU B O 1
ATOM 4985 N N . GLY B 1 191 ? 5.562 -25.203 -9.094 1 95.5 191 GLY B N 1
ATOM 4986 C CA . GLY B 1 191 ? 4.555 -26.25 -9.031 1 95.5 191 GLY B CA 1
ATOM 4987 C C . GLY B 1 191 ? 4.805 -27.266 -7.926 1 95.5 191 GLY B C 1
ATOM 4988 O O . GLY B 1 191 ? 5.125 -26.875 -6.797 1 95.5 191 GLY B O 1
ATOM 4989 N N . ASN B 1 192 ? 4.625 -28.531 -8.273 1 95.25 192 ASN B N 1
ATOM 4990 C CA . ASN B 1 192 ? 4.746 -29.594 -7.273 1 95.25 192 ASN B CA 1
ATOM 4991 C C . ASN B 1 192 ? 6.203 -29.922 -6.969 1 95.25 192 ASN B C 1
ATOM 4993 O O . ASN B 1 192 ? 6.5 -30.609 -5.996 1 95.25 192 ASN B O 1
ATOM 4997 N N . MET B 1 193 ? 7.051 -29.406 -7.73 1 96.62 193 MET B N 1
ATOM 4998 C CA . MET B 1 193 ? 8.469 -29.688 -7.562 1 96.62 193 MET B CA 1
ATOM 4999 C C . MET B 1 193 ? 8.727 -31.188 -7.5 1 96.62 193 MET B C 1
ATOM 5001 O O . MET B 1 193 ? 9.406 -31.672 -6.59 1 96.62 193 MET B O 1
ATOM 5005 N N . ALA B 1 194 ? 8.219 -31.875 -8.531 1 96.81 194 ALA B N 1
ATOM 5006 C CA . ALA B 1 194 ? 8.336 -33.344 -8.531 1 96.81 194 ALA B CA 1
ATOM 5007 C C . ALA B 1 194 ? 9.781 -33.781 -8.781 1 96.81 194 ALA B C 1
ATOM 5009 O O . ALA B 1 194 ? 10.211 -34.812 -8.289 1 96.81 194 ALA B O 1
ATOM 5010 N N . ASP B 1 195 ? 10.508 -32.969 -9.586 1 97.5 195 ASP B N 1
ATOM 5011 C CA . ASP B 1 195 ? 11.906 -33.25 -9.883 1 97.5 195 ASP B CA 1
ATOM 5012 C C . ASP B 1 195 ? 12.797 -32.062 -9.523 1 97.5 195 ASP B C 1
ATOM 5014 O O . ASP B 1 195 ? 13.43 -32.031 -8.469 1 97.5 195 ASP B O 1
ATOM 5018 N N . LEU B 1 196 ? 12.672 -30.984 -10.305 1 97.88 196 LEU B N 1
ATOM 5019 C CA . LEU B 1 196 ? 13.414 -29.766 -10 1 97.88 196 LEU B CA 1
ATOM 5020 C C . LEU B 1 196 ? 12.727 -28.969 -8.898 1 97.88 196 LEU B C 1
ATOM 5022 O O . LEU B 1 196 ? 11.5 -28.844 -8.891 1 97.88 196 LEU B O 1
ATOM 5026 N N . ASP B 1 197 ? 13.516 -28.531 -7.973 1 97.5 197 ASP B N 1
ATOM 5027 C CA . ASP B 1 197 ? 12.977 -27.75 -6.867 1 97.5 197 ASP B CA 1
ATOM 5028 C C . ASP B 1 197 ? 13.664 -26.391 -6.754 1 97.5 197 ASP B C 1
ATOM 5030 O O . ASP B 1 197 ? 14.445 -26.016 -7.629 1 97.5 197 ASP B O 1
ATOM 5034 N N . GLU B 1 198 ? 13.266 -25.625 -5.734 1 97.62 198 GLU B N 1
ATOM 5035 C CA . GLU B 1 198 ? 13.773 -24.266 -5.547 1 97.62 198 GLU B CA 1
ATOM 5036 C C . GLU B 1 198 ? 15.289 -24.25 -5.449 1 97.62 198 GLU B C 1
ATOM 5038 O O . GLU B 1 198 ? 15.945 -23.312 -5.898 1 97.62 198 GLU B O 1
ATOM 5043 N N . SER B 1 199 ? 15.891 -25.281 -4.867 1 98.19 199 SER B N 1
ATOM 5044 C CA . SER B 1 199 ? 17.344 -25.344 -4.684 1 98.19 199 SER B CA 1
ATOM 5045 C C . SER B 1 199 ? 18.062 -25.516 -6.016 1 98.19 199 SER B C 1
ATOM 5047 O O . SER B 1 199 ? 19.109 -24.922 -6.246 1 98.19 199 SER B O 1
ATOM 5049 N N . ASP B 1 200 ? 17.484 -26.375 -6.879 1 98.25 200 ASP B N 1
ATOM 5050 C CA . ASP B 1 200 ? 18.062 -26.578 -8.211 1 98.25 200 ASP B CA 1
ATOM 5051 C C . ASP B 1 200 ? 18.109 -25.266 -8.984 1 98.25 200 ASP B C 1
ATOM 5053 O O . ASP B 1 200 ? 19.141 -24.906 -9.57 1 98.25 200 ASP B O 1
ATOM 5057 N N . PHE B 1 201 ? 17.047 -24.594 -8.914 1 98.56 201 PHE B N 1
ATOM 5058 C CA . PHE B 1 201 ? 16.953 -23.328 -9.664 1 98.56 201 PHE B CA 1
ATOM 5059 C C . PHE B 1 201 ? 17.844 -22.266 -9.031 1 98.56 201 PHE B C 1
ATOM 5061 O O . PHE B 1 201 ? 18.438 -21.453 -9.734 1 98.56 201 PHE B O 1
ATOM 5068 N N . MET B 1 202 ? 17.859 -22.234 -7.738 1 98.5 202 MET B N 1
ATOM 5069 C CA . MET B 1 202 ? 18.766 -21.328 -7.059 1 98.5 202 MET B CA 1
ATOM 5070 C C . MET B 1 202 ? 20.203 -21.547 -7.5 1 98.5 202 MET B C 1
ATOM 5072 O O . MET B 1 202 ? 20.938 -20.594 -7.773 1 98.5 202 MET B O 1
ATOM 5076 N N . SER B 1 203 ? 20.594 -22.781 -7.586 1 98.31 203 SER B N 1
ATOM 5077 C CA . SER B 1 203 ? 21.938 -23.141 -8.023 1 98.31 203 SER B CA 1
ATOM 5078 C C . SER B 1 203 ? 22.203 -22.672 -9.445 1 98.31 203 SER B C 1
ATOM 5080 O O . SER B 1 203 ? 23.25 -22.094 -9.734 1 98.31 203 SER B O 1
ATOM 5082 N N . TYR B 1 204 ? 21.297 -22.875 -10.305 1 98.31 204 TYR B N 1
ATOM 5083 C CA . TYR B 1 204 ? 21.422 -22.391 -11.672 1 98.31 204 TYR B CA 1
ATOM 5084 C C . TYR B 1 204 ? 21.547 -20.859 -11.711 1 98.31 204 TYR B C 1
ATOM 5086 O O . TYR B 1 204 ? 22.422 -20.312 -12.375 1 98.31 204 TYR B O 1
ATOM 5094 N N . LEU B 1 205 ? 20.609 -20.172 -10.992 1 98.62 205 LEU B N 1
ATOM 5095 C CA . LEU B 1 205 ? 20.516 -18.719 -11.016 1 98.62 205 LEU B CA 1
ATOM 5096 C C . LEU B 1 205 ? 21.781 -18.094 -10.406 1 98.62 205 LEU B C 1
ATOM 5098 O O . LEU B 1 205 ? 22.172 -16.984 -10.789 1 98.62 205 LEU B O 1
ATOM 5102 N N . LYS B 1 206 ? 22.344 -18.859 -9.484 1 98.38 206 LYS B N 1
ATOM 5103 C CA . LYS B 1 206 ? 23.594 -18.406 -8.891 1 98.38 206 LYS B CA 1
ATOM 5104 C C . LYS B 1 206 ? 24.625 -18.078 -9.977 1 98.38 206 LYS B C 1
ATOM 5106 O O . LYS B 1 206 ? 25.344 -17.078 -9.867 1 98.38 206 LYS B O 1
ATOM 5111 N N . ASP B 1 207 ? 24.609 -18.859 -11 1 97.69 207 ASP B N 1
ATOM 5112 C CA . ASP B 1 207 ? 25.641 -18.734 -12.023 1 97.69 207 ASP B CA 1
ATOM 5113 C C . ASP B 1 207 ? 25.109 -18.016 -13.258 1 97.69 207 ASP B C 1
ATOM 5115 O O . ASP B 1 207 ? 25.859 -17.797 -14.227 1 97.69 207 ASP B O 1
ATOM 5119 N N . ASP B 1 208 ? 23.844 -17.656 -13.289 1 97.62 208 ASP B N 1
ATOM 5120 C CA . ASP B 1 208 ? 23.266 -16.938 -14.406 1 97.62 208 ASP B CA 1
ATOM 5121 C C . ASP B 1 208 ? 23.719 -15.477 -14.422 1 97.62 208 ASP B C 1
ATOM 5123 O O . ASP B 1 208 ? 23.391 -14.711 -13.516 1 97.62 208 ASP B O 1
ATOM 5127 N N . PRO B 1 209 ? 24.438 -15.062 -15.492 1 97.38 209 PRO B N 1
ATOM 5128 C CA . PRO B 1 209 ? 24.969 -13.695 -15.492 1 97.38 209 PRO B CA 1
ATOM 5129 C C . PRO B 1 209 ? 23.875 -12.641 -15.633 1 97.38 209 PRO B C 1
ATOM 5131 O O . PRO B 1 209 ? 24.109 -11.461 -15.359 1 97.38 209 PRO B O 1
ATOM 5134 N N . LYS B 1 210 ? 22.672 -13.039 -16.016 1 97.94 210 LYS B N 1
ATOM 5135 C CA . LYS B 1 210 ? 21.594 -12.094 -16.234 1 97.94 210 LYS B CA 1
ATOM 5136 C C . LYS B 1 210 ? 20.781 -11.867 -14.961 1 97.94 210 LYS B C 1
ATOM 5138 O O . LYS B 1 210 ? 19.922 -11 -14.906 1 97.94 210 LYS B O 1
ATOM 5143 N N . THR B 1 211 ? 21.062 -12.594 -13.93 1 98.44 211 THR B N 1
ATOM 5144 C CA . THR B 1 211 ? 20.375 -12.477 -12.641 1 98.44 211 THR B CA 1
ATOM 5145 C C . THR B 1 211 ? 21.312 -11.898 -11.586 1 98.44 211 THR B C 1
ATOM 5147 O O . THR B 1 211 ? 22.422 -12.406 -11.375 1 98.44 211 THR B O 1
ATOM 5150 N N . LYS B 1 212 ? 20.891 -10.805 -10.977 1 98.56 212 LYS B N 1
ATOM 5151 C CA . LYS B 1 212 ? 21.688 -10.172 -9.922 1 98.56 212 LYS B CA 1
ATOM 5152 C C . LYS B 1 212 ? 21.172 -10.562 -8.539 1 98.56 212 LYS B C 1
ATOM 5154 O O . LYS B 1 212 ? 21.938 -10.641 -7.578 1 98.56 212 LYS B O 1
ATOM 5159 N N . VAL B 1 213 ? 19.891 -10.711 -8.422 1 98.88 213 VAL B N 1
ATOM 5160 C CA . VAL B 1 213 ? 19.234 -11.047 -7.168 1 98.88 213 VAL B CA 1
ATOM 5161 C C . VAL B 1 213 ? 18.234 -12.188 -7.398 1 98.88 213 VAL B C 1
ATOM 5163 O O . VAL B 1 213 ? 17.516 -12.203 -8.391 1 98.88 213 VAL B O 1
ATOM 5166 N N . ILE B 1 214 ? 18.234 -13.156 -6.496 1 98.94 214 ILE B N 1
ATOM 5167 C CA . ILE B 1 214 ? 17.312 -14.281 -6.562 1 98.94 214 ILE B CA 1
ATOM 5168 C C . ILE B 1 214 ? 16.219 -14.125 -5.508 1 98.94 214 ILE B C 1
ATOM 5170 O O . ILE B 1 214 ? 16.516 -13.922 -4.328 1 98.94 214 ILE B O 1
ATOM 5174 N N . THR B 1 215 ? 14.938 -14.117 -5.934 1 98.88 215 THR B N 1
ATOM 5175 C CA . THR B 1 215 ? 13.812 -14 -5.02 1 98.88 215 THR B CA 1
ATOM 5176 C C . THR B 1 215 ? 12.898 -15.219 -5.137 1 98.88 215 THR B C 1
ATOM 5178 O O . THR B 1 215 ? 12.859 -15.875 -6.18 1 98.88 215 THR B O 1
ATOM 5181 N N . ALA B 1 216 ? 12.195 -15.5 -4.031 1 98.62 216 ALA B N 1
ATOM 5182 C CA . ALA B 1 216 ? 11.312 -16.672 -4.082 1 98.62 216 ALA B CA 1
ATOM 5183 C C . ALA B 1 216 ? 10.156 -16.516 -3.098 1 98.62 216 ALA B C 1
ATOM 5185 O O . ALA B 1 216 ? 10.312 -15.922 -2.027 1 98.62 216 ALA B O 1
ATOM 5186 N N . TYR B 1 217 ? 9.07 -16.953 -3.494 1 97.81 217 TYR B N 1
ATOM 5187 C CA . TYR B 1 217 ? 7.973 -17.312 -2.602 1 97.81 217 TYR B CA 1
ATOM 5188 C C . TYR B 1 217 ? 7.953 -18.797 -2.312 1 97.81 217 TYR B C 1
ATOM 5190 O O . TYR B 1 217 ? 7.762 -19.609 -3.223 1 97.81 217 TYR B O 1
ATOM 5198 N N . LEU B 1 218 ? 8.109 -19.172 -1.009 1 96 218 LEU B N 1
ATOM 5199 C CA . LEU B 1 218 ? 8.18 -20.594 -0.644 1 96 218 LEU B CA 1
ATOM 5200 C C . LEU B 1 218 ? 7.188 -20.906 0.471 1 96 218 LEU B C 1
ATOM 5202 O O . LEU B 1 218 ? 7.016 -20.125 1.4 1 96 218 LEU B O 1
ATOM 5206 N N . GLU B 1 219 ? 6.59 -22.031 0.351 1 93.5 219 GLU B N 1
ATOM 5207 C CA . GLU B 1 219 ? 5.703 -22.547 1.391 1 93.5 219 GLU B CA 1
ATOM 5208 C C . GLU B 1 219 ? 6.371 -23.672 2.178 1 93.5 219 GLU B C 1
ATOM 5210 O O . GLU B 1 219 ? 6.016 -23.922 3.332 1 93.5 219 GLU B O 1
ATOM 5215 N N . GLY B 1 220 ? 7.328 -24.328 1.532 1 91.06 220 GLY B N 1
ATOM 5216 C CA . GLY B 1 220 ? 8.094 -25.406 2.148 1 91.06 220 GLY B CA 1
ATOM 5217 C C . GLY B 1 220 ? 9.266 -25.859 1.3 1 91.06 220 GLY B C 1
ATOM 5218 O O . GLY B 1 220 ? 9.367 -25.5 0.123 1 91.06 220 GLY B O 1
ATOM 5219 N N . VAL B 1 221 ? 10.164 -26.578 1.954 1 92.12 221 VAL B N 1
ATOM 5220 C CA . VAL B 1 221 ? 11.32 -27.172 1.286 1 92.12 221 VAL B CA 1
ATOM 5221 C C . VAL B 1 221 ? 11.305 -28.688 1.474 1 92.12 221 VAL B C 1
ATOM 5223 O O . VAL B 1 221 ? 11.086 -29.172 2.582 1 92.12 221 VAL B O 1
ATOM 5226 N N . LYS B 1 222 ? 11.492 -29.375 0.412 1 88.38 222 LYS B N 1
ATOM 5227 C CA . LYS B 1 222 ? 11.438 -30.828 0.49 1 88.38 222 LYS B CA 1
ATOM 5228 C C . LYS B 1 222 ? 12.734 -31.406 1.054 1 88.38 222 LYS B C 1
ATOM 5230 O O . LYS B 1 222 ? 12.703 -32.344 1.846 1 88.38 222 LYS B O 1
ATOM 5235 N N . ASP B 1 223 ? 13.82 -30.875 0.632 1 93.5 223 ASP B N 1
ATOM 5236 C CA . ASP B 1 223 ? 15.148 -31.297 1.062 1 93.5 223 ASP B CA 1
ATOM 5237 C C . ASP B 1 223 ? 15.883 -30.172 1.774 1 93.5 223 ASP B C 1
ATOM 5239 O O . ASP B 1 223 ? 16.578 -29.375 1.139 1 93.5 223 ASP B O 1
ATOM 5243 N N . GLY B 1 224 ? 15.727 -30.203 3.121 1 94.81 224 GLY B N 1
ATOM 5244 C CA . GLY B 1 224 ? 16.281 -29.125 3.924 1 94.81 224 GLY B CA 1
ATOM 5245 C C . GLY B 1 224 ? 17.797 -29.016 3.816 1 94.81 224 GLY B C 1
ATOM 5246 O O . GLY B 1 224 ? 18.344 -27.922 3.771 1 94.81 224 GLY B O 1
ATOM 5247 N N . ARG B 1 225 ? 18.453 -30.141 3.809 1 96.38 225 ARG B N 1
ATOM 5248 C CA . ARG B 1 225 ? 19.906 -30.156 3.723 1 96.38 225 ARG B CA 1
ATOM 5249 C C . ARG B 1 225 ? 20.375 -29.609 2.383 1 96.38 225 ARG B C 1
ATOM 5251 O O . ARG B 1 225 ? 21.328 -28.812 2.332 1 96.38 225 ARG B O 1
ATOM 5258 N N . LYS B 1 226 ? 19.734 -30.094 1.337 1 97.12 226 LYS B N 1
ATOM 5259 C CA . LYS B 1 226 ? 20.047 -29.594 0.005 1 97.12 226 LYS B CA 1
ATOM 5260 C C . LYS B 1 226 ? 19.844 -28.078 -0.072 1 97.12 226 LYS B C 1
ATOM 5262 O O . LYS B 1 226 ? 20.703 -27.359 -0.575 1 97.12 226 LYS B O 1
ATOM 5267 N N . PHE B 1 227 ? 18.781 -27.672 0.491 1 97.31 227 PHE B N 1
ATOM 5268 C CA . PHE B 1 227 ? 18.469 -26.25 0.493 1 97.31 227 PHE B CA 1
ATOM 5269 C C . PHE B 1 227 ? 19.547 -25.469 1.229 1 97.31 227 PHE B C 1
ATOM 5271 O O . PHE B 1 227 ? 20.062 -24.469 0.71 1 97.31 227 PHE B O 1
ATOM 5278 N N . PHE B 1 228 ? 19.844 -25.922 2.359 1 97.81 228 PHE B N 1
ATOM 5279 C CA . PHE B 1 228 ? 20.812 -25.25 3.209 1 97.81 228 PHE B CA 1
ATOM 5280 C C . PHE B 1 228 ? 22.156 -25.109 2.496 1 97.81 228 PHE B C 1
ATOM 5282 O O . PHE B 1 228 ? 22.734 -24.016 2.461 1 97.81 228 PHE B O 1
ATOM 5289 N N . LYS B 1 229 ? 22.578 -26.172 1.917 1 98.19 229 LYS B N 1
ATOM 5290 C CA . LYS B 1 229 ? 23.875 -26.188 1.233 1 98.19 229 LYS B CA 1
ATOM 5291 C C . LYS B 1 229 ? 23.875 -25.234 0.047 1 98.19 229 LYS B C 1
ATOM 5293 O O . LYS B 1 229 ? 24.781 -24.406 -0.086 1 98.19 229 LYS B O 1
ATOM 5298 N N . ILE B 1 230 ? 22.875 -25.281 -0.757 1 98.31 230 ILE B N 1
ATOM 5299 C CA . ILE B 1 230 ? 22.828 -24.484 -1.975 1 98.31 230 ILE B CA 1
ATOM 5300 C C . ILE B 1 230 ? 22.641 -23 -1.614 1 98.31 230 ILE B C 1
ATOM 5302 O O . ILE B 1 230 ? 23.266 -22.125 -2.223 1 98.31 230 ILE B O 1
ATOM 5306 N N . ALA B 1 231 ? 21.797 -22.719 -0.639 1 98.56 231 ALA B N 1
ATOM 5307 C CA . ALA B 1 231 ? 21.578 -21.344 -0.198 1 98.56 231 ALA B CA 1
ATOM 5308 C C . ALA B 1 231 ? 22.891 -20.734 0.305 1 98.56 231 ALA B C 1
ATOM 5310 O O . ALA B 1 231 ? 23.219 -19.594 -0.051 1 98.56 231 ALA B O 1
ATOM 5311 N N . ARG B 1 232 ? 23.578 -21.5 1.089 1 97.88 232 ARG B N 1
ATOM 5312 C CA . ARG B 1 232 ? 24.844 -21.016 1.658 1 97.88 232 ARG B CA 1
ATOM 5313 C C . ARG B 1 232 ? 25.844 -20.688 0.562 1 97.88 232 ARG B C 1
ATOM 5315 O O . ARG B 1 232 ? 26.547 -19.688 0.64 1 97.88 232 ARG B O 1
ATOM 5322 N N . GLU B 1 233 ? 25.891 -21.547 -0.423 1 98 233 GLU B N 1
ATOM 5323 C CA . GLU B 1 233 ? 26.797 -21.312 -1.543 1 98 233 GLU B CA 1
ATOM 5324 C C . GLU B 1 233 ? 26.344 -20.141 -2.393 1 98 233 GLU B C 1
ATOM 5326 O O . GLU B 1 233 ? 27.156 -19.312 -2.818 1 98 233 GLU B O 1
ATOM 5331 N N . THR B 1 234 ? 25.078 -20.062 -2.588 1 98.69 234 THR B N 1
ATOM 5332 C CA . THR B 1 234 ? 24.516 -19.062 -3.49 1 98.69 234 THR B CA 1
ATOM 5333 C C . THR B 1 234 ? 24.656 -17.656 -2.893 1 98.69 234 THR B C 1
ATOM 5335 O O . THR B 1 234 ? 25.016 -16.703 -3.596 1 98.69 234 THR B O 1
ATOM 5338 N N . THR B 1 235 ? 24.406 -17.5 -1.604 1 98.69 235 THR B N 1
ATOM 5339 C CA . THR B 1 235 ? 24.359 -16.172 -0.975 1 98.69 235 THR B CA 1
ATOM 5340 C C . THR B 1 235 ? 25.75 -15.555 -0.904 1 98.69 235 THR B C 1
ATOM 5342 O O . THR B 1 235 ? 25.891 -14.344 -0.703 1 98.69 235 THR B O 1
ATOM 5345 N N . LYS B 1 236 ? 26.75 -16.359 -1.064 1 98.12 236 LYS B N 1
ATOM 5346 C CA . LYS B 1 236 ? 28.109 -15.812 -1.14 1 98.12 236 LYS B CA 1
ATOM 5347 C C . LYS B 1 236 ? 28.328 -15.094 -2.467 1 98.12 236 LYS B C 1
ATOM 5349 O O . LYS B 1 236 ? 29.188 -14.203 -2.559 1 98.12 236 LYS B O 1
ATOM 5354 N N . ALA B 1 237 ? 27.531 -15.531 -3.422 1 97.5 237 ALA B N 1
ATOM 5355 C CA . ALA B 1 237 ? 27.719 -15 -4.77 1 97.5 237 ALA B CA 1
ATOM 5356 C C . ALA B 1 237 ? 26.672 -13.945 -5.094 1 97.5 237 ALA B C 1
ATOM 5358 O O . ALA B 1 237 ? 26.969 -12.922 -5.703 1 97.5 237 ALA B O 1
ATOM 5359 N N . LYS B 1 238 ? 25.391 -14.203 -4.727 1 98.12 238 LYS B N 1
ATOM 5360 C CA . LYS B 1 238 ? 24.266 -13.336 -5.027 1 98.12 238 LYS B CA 1
ATOM 5361 C C . LYS B 1 238 ? 23.297 -13.281 -3.854 1 98.12 238 LYS B C 1
ATOM 5363 O O . LYS B 1 238 ? 23.125 -14.266 -3.133 1 98.12 238 LYS B O 1
ATOM 5368 N N . PRO B 1 239 ? 22.688 -12.055 -3.738 1 98.81 239 PRO B N 1
ATOM 5369 C CA . PRO B 1 239 ? 21.641 -12.008 -2.711 1 98.81 239 PRO B CA 1
ATOM 5370 C C . PRO B 1 239 ? 20.453 -12.93 -3.023 1 98.81 239 PRO B C 1
ATOM 5372 O O . PRO B 1 239 ? 20.062 -13.07 -4.188 1 98.81 239 PRO B O 1
ATOM 5375 N N . VAL B 1 240 ? 19.984 -13.617 -1.99 1 98.94 240 VAL B N 1
ATOM 5376 C CA . VAL B 1 240 ? 18.781 -14.438 -2.047 1 98.94 240 VAL B CA 1
ATOM 5377 C C . VAL B 1 240 ? 17.75 -13.93 -1.037 1 98.94 240 VAL B C 1
ATOM 5379 O O . VAL B 1 240 ? 18.062 -13.758 0.144 1 98.94 240 VAL B O 1
ATOM 5382 N N . ILE B 1 241 ? 16.562 -13.594 -1.524 1 98.94 241 ILE B N 1
ATOM 5383 C CA . ILE B 1 241 ? 15.477 -13.094 -0.686 1 98.94 241 ILE B CA 1
ATOM 5384 C C . ILE B 1 241 ? 14.281 -14.031 -0.789 1 98.94 241 ILE B C 1
ATOM 5386 O O . ILE B 1 241 ? 13.812 -14.336 -1.89 1 98.94 241 ILE B O 1
ATOM 5390 N N . ILE B 1 242 ? 13.758 -14.469 0.354 1 98.69 242 ILE B N 1
ATOM 5391 C CA . ILE B 1 242 ? 12.68 -15.461 0.327 1 98.69 242 ILE B CA 1
ATOM 5392 C C . ILE B 1 242 ? 11.5 -14.961 1.152 1 98.69 242 ILE B C 1
ATOM 5394 O O . ILE B 1 242 ? 11.672 -14.508 2.287 1 98.69 242 ILE B O 1
ATOM 5398 N N . LEU B 1 243 ? 10.383 -14.883 0.545 1 97.88 243 LEU B N 1
ATOM 5399 C CA . LEU B 1 243 ? 9.094 -14.734 1.214 1 97.88 243 LEU B CA 1
ATOM 5400 C C . LEU B 1 243 ? 8.523 -16.094 1.6 1 97.88 243 LEU B C 1
ATOM 5402 O O . LEU B 1 243 ? 7.977 -16.812 0.754 1 97.88 243 LEU B O 1
ATOM 5406 N N . LYS B 1 244 ? 8.719 -16.453 2.889 1 96.44 244 LYS B N 1
ATOM 5407 C CA . LYS B 1 244 ? 8.289 -17.75 3.398 1 96.44 244 LYS B CA 1
ATOM 5408 C C . LYS B 1 244 ? 6.863 -17.688 3.934 1 96.44 244 LYS B C 1
ATOM 5410 O O . LYS B 1 244 ? 6.582 -16.953 4.883 1 96.44 244 LYS B O 1
ATOM 5415 N N . ALA B 1 245 ? 5.969 -18.391 3.297 1 94.62 245 ALA B N 1
ATOM 5416 C CA . ALA B 1 245 ? 4.602 -18.516 3.787 1 94.62 245 ALA B CA 1
ATOM 5417 C C . ALA B 1 245 ? 4.477 -19.656 4.797 1 94.62 245 ALA B C 1
ATOM 5419 O O . ALA B 1 245 ? 5.387 -20.469 4.934 1 94.62 245 ALA B O 1
ATOM 5420 N N . GLY B 1 246 ? 3.352 -19.703 5.48 1 94.25 246 GLY B N 1
ATOM 5421 C CA . GLY B 1 246 ? 3.174 -20.703 6.512 1 94.25 246 GLY B CA 1
ATOM 5422 C C . GLY B 1 246 ? 4.004 -20.453 7.754 1 94.25 246 GLY B C 1
ATOM 5423 O O . GLY B 1 246 ? 4.617 -21.359 8.305 1 94.25 246 GLY B O 1
ATOM 5424 N N . ARG B 1 247 ? 4.094 -19.172 8.117 1 94.19 247 ARG B N 1
ATOM 5425 C CA . ARG B 1 247 ? 4.93 -18.75 9.234 1 94.19 247 ARG B CA 1
ATOM 5426 C C . ARG B 1 247 ? 4.242 -19.031 10.562 1 94.19 247 ARG B C 1
ATOM 5428 O O . ARG B 1 247 ? 4.898 -19.094 11.609 1 94.19 247 ARG B O 1
ATOM 5435 N N . THR B 1 248 ? 2.998 -19.078 10.586 1 92.31 248 THR B N 1
ATOM 5436 C CA . THR B 1 248 ? 2.199 -19.391 11.766 1 92.31 248 THR B CA 1
ATOM 5437 C C . THR B 1 248 ? 1.65 -20.812 11.695 1 92.31 248 THR B C 1
ATOM 5439 O O . THR B 1 248 ? 1.708 -21.453 10.648 1 92.31 248 THR B O 1
ATOM 5442 N N . GLU B 1 249 ? 1.112 -21.297 12.844 1 87.56 249 GLU B N 1
ATOM 5443 C CA . GLU B 1 249 ? 0.512 -22.625 12.852 1 87.56 249 GLU B CA 1
ATOM 5444 C C . GLU B 1 249 ? -0.637 -22.719 11.852 1 87.56 249 GLU B C 1
ATOM 5446 O O . GLU B 1 249 ? -0.711 -23.672 11.07 1 87.56 249 GLU B O 1
ATOM 5451 N N . ALA B 1 250 ? -1.483 -21.75 11.867 1 84.88 250 ALA B N 1
ATOM 5452 C CA . ALA B 1 250 ? -2.605 -21.719 10.938 1 84.88 250 ALA B CA 1
ATOM 5453 C C . ALA B 1 250 ? -2.119 -21.578 9.492 1 84.88 250 ALA B C 1
ATOM 5455 O O . ALA B 1 250 ? -2.658 -22.203 8.586 1 84.88 250 ALA B O 1
ATOM 5456 N N . GLY B 1 251 ? -1.166 -20.734 9.352 1 86.56 251 GLY B N 1
ATOM 5457 C CA . GLY B 1 251 ? -0.566 -20.609 8.031 1 86.56 251 GLY B CA 1
ATOM 5458 C C . GLY B 1 251 ? 0.057 -21.891 7.527 1 86.56 251 GLY B C 1
ATOM 5459 O O . GLY B 1 251 ? -0.086 -22.234 6.352 1 86.56 251 GLY B O 1
ATOM 5460 N N . ALA B 1 252 ? 0.721 -22.547 8.414 1 87.12 252 ALA B N 1
ATOM 5461 C CA . ALA B 1 252 ? 1.344 -23.828 8.055 1 87.12 252 ALA B CA 1
ATOM 5462 C C . ALA B 1 252 ? 0.292 -24.859 7.684 1 87.12 252 ALA B C 1
ATOM 5464 O O . ALA B 1 252 ? 0.474 -25.625 6.73 1 87.12 252 ALA B O 1
ATOM 5465 N N . LYS B 1 253 ? -0.772 -24.891 8.414 1 84.81 253 LYS B N 1
ATOM 5466 C CA . LYS B 1 253 ? -1.875 -25.797 8.102 1 84.81 253 LYS B CA 1
ATOM 5467 C C . LYS B 1 253 ? -2.486 -25.469 6.742 1 84.81 253 LYS B C 1
ATOM 5469 O O . LYS B 1 253 ? -2.783 -26.375 5.957 1 84.81 253 LYS B O 1
ATOM 5474 N N . ALA B 1 254 ? -2.645 -24.25 6.504 1 83.19 254 ALA B N 1
ATOM 5475 C CA . ALA B 1 254 ? -3.17 -23.812 5.215 1 83.19 254 ALA B CA 1
ATOM 5476 C C . ALA B 1 254 ? -2.219 -24.188 4.078 1 83.19 254 ALA B C 1
ATOM 5478 O O . ALA B 1 254 ? -2.652 -24.641 3.016 1 83.19 254 ALA B O 1
ATOM 5479 N N . ALA B 1 255 ? -0.999 -23.969 4.316 1 82.06 255 ALA B N 1
ATOM 5480 C CA . ALA B 1 255 ? 0.008 -24.328 3.32 1 82.06 255 ALA B CA 1
ATOM 5481 C C . ALA B 1 255 ? 0.001 -25.828 3.045 1 82.06 255 ALA B C 1
ATOM 5483 O O . ALA B 1 255 ? 0.094 -26.266 1.893 1 82.06 255 ALA B O 1
ATOM 5484 N N . ALA B 1 256 ? -0.058 -26.578 4.105 1 79.5 256 ALA B N 1
ATOM 5485 C CA . ALA B 1 256 ? -0.114 -28.031 3.967 1 79.5 256 ALA B CA 1
ATOM 5486 C C . ALA B 1 256 ? -1.329 -28.453 3.146 1 79.5 256 ALA B C 1
ATOM 5488 O O . ALA B 1 256 ? -1.235 -29.359 2.309 1 79.5 256 ALA B O 1
ATOM 5489 N N . SER B 1 257 ? -2.369 -27.844 3.428 1 76.25 257 SER B N 1
ATOM 5490 C CA . SER B 1 257 ? -3.584 -28.141 2.672 1 76.25 257 SER B CA 1
ATOM 5491 C C . SER B 1 257 ? -3.432 -27.734 1.209 1 76.25 257 SER B C 1
ATOM 5493 O O . SER B 1 257 ? -3.891 -28.438 0.312 1 76.25 257 SER B O 1
ATOM 5495 N N . HIS B 1 258 ? -2.781 -26.734 1.033 1 75.38 258 HIS B N 1
ATOM 5496 C CA . HIS B 1 258 ? -2.582 -26.172 -0.299 1 75.38 258 HIS B CA 1
ATOM 5497 C C . HIS B 1 258 ? -1.577 -27 -1.097 1 75.38 258 HIS B C 1
ATOM 5499 O O . HIS B 1 258 ? -1.789 -27.266 -2.281 1 75.38 258 HIS B O 1
ATOM 5505 N N . THR B 1 259 ? -0.488 -27.422 -0.444 1 69.38 259 THR B N 1
ATOM 5506 C CA . THR B 1 259 ? 0.58 -28.094 -1.173 1 69.38 259 THR B CA 1
ATOM 5507 C C . THR B 1 259 ? 0.493 -29.609 -0.979 1 69.38 259 THR B C 1
ATOM 5509 O O . THR B 1 259 ? 1.105 -30.375 -1.729 1 69.38 259 THR B O 1
ATOM 5512 N N . GLY B 1 260 ? -0.239 -30 0.057 1 64.69 260 GLY B N 1
ATOM 5513 C CA . GLY B 1 260 ? -0.279 -31.406 0.397 1 64.69 260 GLY B CA 1
ATOM 5514 C C . GLY B 1 260 ? 0.951 -31.875 1.151 1 64.69 260 GLY B C 1
ATOM 5515 O O . GLY B 1 260 ? 1.12 -33.062 1.393 1 64.69 260 GLY B O 1
ATOM 5516 N N . SER B 1 261 ? 1.874 -30.922 1.504 1 62.47 261 SER B N 1
ATOM 5517 C CA . SER B 1 261 ? 3.113 -31.281 2.186 1 62.47 261 SER B CA 1
ATOM 5518 C C . SER B 1 261 ? 3.195 -30.625 3.562 1 62.47 261 SER B C 1
ATOM 5520 O O . SER B 1 261 ? 2.566 -29.594 3.805 1 62.47 261 SER B O 1
ATOM 5522 N N . LEU B 1 262 ? 3.789 -31.438 4.559 1 60.41 262 LEU B N 1
ATOM 5523 C CA . LEU B 1 262 ? 3.949 -30.906 5.906 1 60.41 262 LEU B CA 1
ATOM 5524 C C . LEU B 1 262 ? 4.793 -29.641 5.895 1 60.41 262 LEU B C 1
ATOM 5526 O O . LEU B 1 262 ? 5.789 -29.547 5.172 1 60.41 262 LEU B O 1
ATOM 5530 N N . ALA B 1 263 ? 4.125 -28.625 6.582 1 63.59 263 ALA B N 1
ATOM 5531 C CA . ALA B 1 263 ? 4.855 -27.359 6.723 1 63.59 263 ALA B CA 1
ATOM 5532 C C . ALA B 1 263 ? 5.773 -27.391 7.941 1 63.59 263 ALA B C 1
ATOM 5534 O O . ALA B 1 263 ? 5.414 -27.938 8.984 1 63.59 263 ALA B O 1
ATOM 5535 N N . GLY B 1 264 ? 7.184 -27.344 7.801 1 67.88 264 GLY B N 1
ATOM 5536 C CA . GLY B 1 264 ? 8.148 -27.281 8.883 1 67.88 264 GLY B CA 1
ATOM 5537 C C . GLY B 1 264 ? 7.977 -26.047 9.758 1 67.88 264 GLY B C 1
ATOM 5538 O O . GLY B 1 264 ? 7.23 -25.125 9.406 1 67.88 264 GLY B O 1
ATOM 5539 N N . SER B 1 265 ? 8.508 -26.109 10.938 1 83.19 265 SER B N 1
ATOM 5540 C CA . SER B 1 265 ? 8.508 -24.984 11.875 1 83.19 265 SER B CA 1
ATOM 5541 C C . SER B 1 265 ? 9.188 -23.75 11.266 1 83.19 265 SER B C 1
ATOM 5543 O O . SER B 1 265 ? 10.289 -23.859 10.727 1 83.19 265 SER B O 1
ATOM 5545 N N . TYR B 1 266 ? 8.445 -22.672 11.32 1 89.88 266 TYR B N 1
ATOM 5546 C CA . TYR B 1 266 ? 8.977 -21.438 10.781 1 89.88 266 TYR B CA 1
ATOM 5547 C C . TYR B 1 266 ? 10.297 -21.078 11.453 1 89.88 266 TYR B C 1
ATOM 5549 O O . TYR B 1 266 ? 11.195 -20.531 10.805 1 89.88 266 TYR B O 1
ATOM 5557 N N . ALA B 1 267 ? 10.469 -21.438 12.641 1 90.69 267 ALA B N 1
ATOM 5558 C CA . ALA B 1 267 ? 11.688 -21.156 13.383 1 90.69 267 ALA B CA 1
ATOM 5559 C C . ALA B 1 267 ? 12.898 -21.828 12.734 1 90.69 267 ALA B C 1
ATOM 5561 O O . ALA B 1 267 ? 14 -21.266 12.734 1 90.69 267 ALA B O 1
ATOM 5562 N N . ILE B 1 268 ? 12.711 -22.984 12.219 1 92.38 268 ILE B N 1
ATOM 5563 C CA . ILE B 1 268 ? 13.781 -23.703 11.547 1 92.38 268 ILE B CA 1
ATOM 5564 C C . ILE B 1 268 ? 14.188 -22.969 10.273 1 92.38 268 ILE B C 1
ATOM 5566 O O . ILE B 1 268 ? 15.375 -22.844 9.969 1 92.38 268 ILE B O 1
ATOM 5570 N N . TYR B 1 269 ? 13.18 -22.5 9.562 1 93.81 269 TYR B N 1
ATOM 5571 C CA . TYR B 1 269 ? 13.469 -21.719 8.359 1 93.81 269 TYR B CA 1
ATOM 5572 C C . TYR B 1 269 ? 14.234 -20.453 8.695 1 93.81 269 TYR B C 1
ATOM 5574 O O . TYR B 1 269 ? 15.227 -20.125 8.039 1 93.81 269 TYR B O 1
ATOM 5582 N N . GLU B 1 270 ? 13.789 -19.766 9.672 1 94.5 270 GLU B N 1
ATOM 5583 C CA . GLU B 1 270 ? 14.445 -18.516 10.07 1 94.5 270 GLU B CA 1
ATOM 5584 C C . GLU B 1 270 ? 15.906 -18.75 10.43 1 94.5 270 GLU B C 1
ATOM 5586 O O . GLU B 1 270 ? 16.781 -17.984 10.039 1 94.5 270 GLU B O 1
ATOM 5591 N N . ALA B 1 271 ? 16.125 -19.781 11.203 1 95.12 271 ALA B N 1
ATOM 5592 C CA . ALA B 1 271 ? 17.5 -20.141 11.586 1 95.12 271 ALA B CA 1
ATOM 5593 C C . ALA B 1 271 ? 18.344 -20.469 10.359 1 95.12 271 ALA B C 1
ATOM 5595 O O . ALA B 1 271 ? 19.484 -20.016 10.25 1 95.12 271 ALA B O 1
ATOM 5596 N N . ALA B 1 272 ? 17.734 -21.234 9.469 1 96.5 272 ALA B N 1
ATOM 5597 C CA . ALA B 1 272 ? 18.438 -21.594 8.234 1 96.5 272 ALA B CA 1
ATOM 5598 C C . ALA B 1 272 ? 18.75 -20.344 7.41 1 96.5 272 ALA B C 1
ATOM 5600 O O . ALA B 1 272 ? 19.859 -20.219 6.867 1 96.5 272 ALA B O 1
ATOM 5601 N N . PHE B 1 273 ? 17.766 -19.453 7.324 1 97.81 273 PHE B N 1
ATOM 5602 C CA . PHE B 1 273 ? 17.969 -18.219 6.574 1 97.81 273 PHE B CA 1
ATOM 5603 C C . PHE B 1 273 ? 19.094 -17.391 7.18 1 97.81 273 PHE B C 1
ATOM 5605 O O . PHE B 1 273 ? 19.969 -16.922 6.461 1 97.81 273 PHE B O 1
ATOM 5612 N N . GLU B 1 274 ? 19.078 -17.297 8.461 1 96.25 274 GLU B N 1
ATOM 5613 C CA . GLU B 1 274 ? 20.094 -16.531 9.156 1 96.25 274 GLU B CA 1
ATOM 5614 C C . GLU B 1 274 ? 21.484 -17.125 8.914 1 96.25 274 GLU B C 1
ATOM 5616 O O . GLU B 1 274 ? 22.438 -16.391 8.625 1 96.25 274 GLU B O 1
ATOM 5621 N N . GLN B 1 275 ? 21.609 -18.375 8.969 1 96.56 275 GLN B N 1
ATOM 5622 C CA . GLN B 1 275 ? 22.891 -19.062 8.844 1 96.56 275 GLN B CA 1
ATOM 5623 C C . GLN B 1 275 ? 23.391 -19.031 7.406 1 96.56 275 GLN B C 1
ATOM 5625 O O . GLN B 1 275 ? 24.594 -19.078 7.172 1 96.56 275 GLN B O 1
ATOM 5630 N N . THR B 1 276 ? 22.484 -18.953 6.488 1 98.06 276 THR B N 1
ATOM 5631 C CA . THR B 1 276 ? 22.891 -19.047 5.094 1 98.06 276 THR B CA 1
ATOM 5632 C C . THR B 1 276 ? 22.984 -17.672 4.453 1 98.06 276 THR B C 1
ATOM 5634 O O . THR B 1 276 ? 23.438 -17.531 3.316 1 98.06 276 THR B O 1
ATOM 5637 N N . GLY B 1 277 ? 22.531 -16.625 5.105 1 98.12 277 GLY B N 1
ATOM 5638 C CA . GLY B 1 277 ? 22.578 -15.281 4.562 1 98.12 277 GLY B CA 1
ATOM 5639 C C . GLY B 1 277 ? 21.375 -14.938 3.715 1 98.12 277 GLY B C 1
ATOM 5640 O O . GLY B 1 277 ? 21.328 -13.875 3.09 1 98.12 277 GLY B O 1
ATOM 5641 N N . VAL B 1 278 ? 20.422 -15.891 3.688 1 98.81 278 VAL B N 1
ATOM 5642 C CA . VAL B 1 278 ? 19.172 -15.594 3.002 1 98.81 278 VAL B CA 1
ATOM 5643 C C . VAL B 1 278 ? 18.422 -14.492 3.748 1 98.81 278 VAL B C 1
ATOM 5645 O O . VAL B 1 278 ? 18.312 -14.531 4.977 1 98.81 278 VAL B O 1
ATOM 5648 N N . LEU B 1 279 ? 18.016 -13.445 2.986 1 98.75 279 LEU B N 1
ATOM 5649 C CA . LEU B 1 279 ? 17.156 -12.422 3.584 1 98.75 279 LEU B CA 1
ATOM 5650 C C . LEU B 1 279 ? 15.695 -12.875 3.594 1 98.75 279 LEU B C 1
ATOM 5652 O O . LEU B 1 279 ? 15.156 -13.258 2.555 1 98.75 279 LEU B O 1
ATOM 5656 N N . SER B 1 280 ? 15.133 -12.852 4.781 1 98.06 280 SER B N 1
ATOM 5657 C CA . SER B 1 280 ? 13.742 -13.234 4.957 1 98.06 280 SER B CA 1
ATOM 5658 C C . SER B 1 280 ? 12.812 -12.039 4.785 1 98.06 280 SER B C 1
ATOM 5660 O O . SER B 1 280 ? 12.953 -11.031 5.48 1 98.06 280 SER B O 1
ATOM 5662 N N . ALA B 1 281 ? 11.883 -12.086 3.805 1 97.56 281 ALA B N 1
ATOM 5663 C CA . ALA B 1 281 ? 10.859 -11.07 3.623 1 97.56 281 ALA B CA 1
ATOM 5664 C C . ALA B 1 281 ? 9.523 -11.523 4.215 1 97.56 281 ALA B C 1
ATOM 5666 O O . ALA B 1 281 ? 9.219 -12.719 4.23 1 97.56 281 ALA B O 1
ATOM 5667 N N . LYS B 1 282 ? 8.719 -10.578 4.637 1 94.38 282 LYS B N 1
ATOM 5668 C CA . LYS B 1 282 ? 7.453 -10.906 5.285 1 94.38 282 LYS B CA 1
ATOM 5669 C C . LYS B 1 282 ? 6.27 -10.484 4.418 1 94.38 282 LYS B C 1
ATOM 5671 O O . LYS B 1 282 ? 5.113 -10.758 4.754 1 94.38 282 LYS B O 1
ATOM 5676 N N . SER B 1 283 ? 6.531 -9.812 3.365 1 94.44 283 SER B N 1
ATOM 5677 C CA . SER B 1 283 ? 5.496 -9.375 2.434 1 94.44 283 SER B CA 1
ATOM 5678 C C . SER B 1 283 ? 6.043 -9.25 1.016 1 94.44 283 SER B C 1
ATOM 5680 O O . SER B 1 283 ? 7.258 -9.281 0.81 1 94.44 283 SER B O 1
ATOM 5682 N N . MET B 1 284 ? 5.156 -9.141 0.113 1 94.5 284 MET B N 1
ATOM 5683 C CA . MET B 1 284 ? 5.523 -8.961 -1.289 1 94.5 284 MET B CA 1
ATOM 5684 C C . MET B 1 284 ? 6.309 -7.672 -1.486 1 94.5 284 MET B C 1
ATOM 5686 O O . MET B 1 284 ? 7.324 -7.656 -2.188 1 94.5 284 MET B O 1
ATOM 5690 N N . ARG B 1 285 ? 5.863 -6.629 -0.815 1 95.31 285 ARG B N 1
ATOM 5691 C CA . ARG B 1 285 ? 6.543 -5.344 -0.944 1 95.31 285 ARG B CA 1
ATOM 5692 C C . ARG B 1 285 ? 7.957 -5.41 -0.377 1 95.31 285 ARG B C 1
ATOM 5694 O O . ARG B 1 285 ? 8.906 -4.938 -1.006 1 95.31 285 ARG B O 1
ATOM 5701 N N . GLN B 1 286 ? 8.039 -5.984 0.763 1 97.06 286 GLN B N 1
ATOM 5702 C CA . GLN B 1 286 ? 9.352 -6.109 1.392 1 97.06 286 GLN B CA 1
ATOM 5703 C C . GLN B 1 286 ? 10.297 -6.949 0.536 1 97.06 286 GLN B C 1
ATOM 5705 O O . GLN B 1 286 ? 11.477 -6.613 0.393 1 97.06 286 GLN B O 1
ATOM 5710 N N . LEU B 1 287 ? 9.766 -8.039 -0.048 1 97.94 287 LEU B N 1
ATOM 5711 C CA . LEU B 1 287 ? 10.531 -8.898 -0.944 1 97.94 287 LEU B CA 1
ATOM 5712 C C . LEU B 1 287 ? 11.156 -8.078 -2.072 1 97.94 287 LEU B C 1
ATOM 5714 O O . LEU B 1 287 ? 12.367 -8.164 -2.305 1 97.94 287 LEU B O 1
ATOM 5718 N N . PHE B 1 288 ? 10.438 -7.223 -2.639 1 97.25 288 PHE B N 1
ATOM 5719 C CA . PHE B 1 288 ? 10.93 -6.547 -3.83 1 97.25 288 PHE B CA 1
ATOM 5720 C C . PHE B 1 288 ? 11.656 -5.258 -3.457 1 97.25 288 PHE B C 1
ATOM 5722 O O . PHE B 1 288 ? 12.469 -4.75 -4.23 1 97.25 288 PHE B O 1
ATOM 5729 N N . ASN B 1 289 ? 11.305 -4.688 -2.238 1 98.12 289 ASN B N 1
ATOM 5730 C CA . ASN B 1 289 ? 12.148 -3.6 -1.756 1 98.12 289 ASN B CA 1
ATOM 5731 C C . ASN B 1 289 ? 13.586 -4.059 -1.551 1 98.12 289 ASN B C 1
ATOM 5733 O O . ASN B 1 289 ? 14.523 -3.385 -1.982 1 98.12 289 ASN B O 1
ATOM 5737 N N . TYR B 1 290 ? 13.711 -5.27 -0.914 1 98.75 290 TYR B N 1
ATOM 5738 C CA . TYR B 1 290 ? 15.039 -5.855 -0.743 1 98.75 290 TYR B CA 1
ATOM 5739 C C . TYR B 1 290 ? 15.703 -6.09 -2.092 1 98.75 290 TYR B C 1
ATOM 5741 O O . TYR B 1 290 ? 16.844 -5.688 -2.303 1 98.75 290 TYR B O 1
ATOM 5749 N N . ALA B 1 291 ? 14.953 -6.684 -2.947 1 98.75 291 ALA B N 1
ATOM 5750 C CA . ALA B 1 291 ? 15.492 -7.102 -4.238 1 98.75 291 ALA B CA 1
ATOM 5751 C C . ALA B 1 291 ? 15.938 -5.895 -5.062 1 98.75 291 ALA B C 1
ATOM 5753 O O . ALA B 1 291 ? 17.031 -5.895 -5.641 1 98.75 291 ALA B O 1
ATOM 5754 N N . LYS B 1 292 ? 15.102 -4.883 -5.133 1 98.12 292 LYS B N 1
ATOM 5755 C CA . LYS B 1 292 ? 15.406 -3.682 -5.902 1 98.12 292 LYS B CA 1
ATOM 5756 C C . LYS B 1 292 ? 16.672 -2.996 -5.375 1 98.12 292 LYS B C 1
ATOM 5758 O O . LYS B 1 292 ? 17.547 -2.609 -6.152 1 98.12 292 LYS B O 1
ATOM 5763 N N . ALA B 1 293 ? 16.719 -2.865 -4.062 1 98.62 293 ALA B N 1
ATOM 5764 C CA . ALA B 1 293 ? 17.891 -2.23 -3.453 1 98.62 293 ALA B CA 1
ATOM 5765 C C . ALA B 1 293 ? 19.172 -2.975 -3.816 1 98.62 293 ALA B C 1
ATOM 5767 O O . ALA B 1 293 ? 20.141 -2.365 -4.266 1 98.62 293 ALA B O 1
ATOM 5768 N N . LEU B 1 294 ? 19.125 -4.289 -3.723 1 98.75 294 LEU B N 1
ATOM 5769 C CA . LEU B 1 294 ? 20.328 -5.109 -3.908 1 98.75 294 LEU B CA 1
ATOM 5770 C C . LEU B 1 294 ? 20.625 -5.301 -5.391 1 98.75 294 LEU B C 1
ATOM 5772 O O . LEU B 1 294 ? 21.75 -5.641 -5.758 1 98.75 294 LEU B O 1
ATOM 5776 N N . ALA B 1 295 ? 19.641 -5.125 -6.234 1 98.19 295 ALA B N 1
ATOM 5777 C CA . ALA B 1 295 ? 19.859 -5.191 -7.676 1 98.19 295 ALA B CA 1
ATOM 5778 C C . ALA B 1 295 ? 20.531 -3.92 -8.188 1 98.19 295 ALA B C 1
ATOM 5780 O O . ALA B 1 295 ? 21.234 -3.945 -9.203 1 98.19 295 ALA B O 1
ATOM 5781 N N . MET B 1 296 ? 20.359 -2.822 -7.445 1 97.69 296 MET B N 1
ATOM 5782 C CA . MET B 1 296 ? 20.75 -1.532 -8.008 1 97.69 296 MET B CA 1
ATOM 5783 C C . MET B 1 296 ? 21.953 -0.958 -7.273 1 97.69 296 MET B C 1
ATOM 5785 O O . MET B 1 296 ? 22.609 -0.044 -7.773 1 97.69 296 MET B O 1
ATOM 5789 N N . GLN B 1 297 ? 22.203 -1.432 -6.066 1 98.06 297 GLN B N 1
ATOM 5790 C CA . GLN B 1 297 ? 23.297 -0.913 -5.27 1 98.06 297 GLN B CA 1
ATOM 5791 C C . GLN B 1 297 ? 24.172 -2.045 -4.73 1 98.06 297 GLN B C 1
ATOM 5793 O O . GLN B 1 297 ? 23.688 -3.168 -4.547 1 98.06 297 GLN B O 1
ATOM 5798 N N . LYS B 1 298 ? 25.438 -1.751 -4.516 1 97.5 298 LYS B N 1
ATOM 5799 C CA . LYS B 1 298 ? 26.312 -2.684 -3.803 1 97.5 298 LYS B CA 1
ATOM 5800 C C . LYS B 1 298 ? 25.922 -2.775 -2.328 1 97.5 298 LYS B C 1
ATOM 5802 O O . LYS B 1 298 ? 25.453 -1.8 -1.743 1 97.5 298 LYS B O 1
ATOM 5807 N N . PRO B 1 299 ? 26.078 -3.939 -1.716 1 98.44 299 PRO B N 1
ATOM 5808 C CA . PRO B 1 299 ? 25.828 -4.059 -0.278 1 98.44 299 PRO B CA 1
ATOM 5809 C C . PRO B 1 299 ? 26.656 -3.088 0.553 1 98.44 299 PRO B C 1
ATOM 5811 O O . PRO B 1 299 ? 27.766 -2.721 0.15 1 98.44 299 PRO B O 1
ATOM 5814 N N . ALA B 1 300 ? 26.094 -2.709 1.659 1 98.5 300 ALA B N 1
ATOM 5815 C CA . ALA B 1 300 ? 26.766 -1.752 2.533 1 98.5 300 ALA B CA 1
ATOM 5816 C C . ALA B 1 300 ? 27.953 -2.396 3.24 1 98.5 300 ALA B C 1
ATOM 5818 O O . ALA B 1 300 ? 27.938 -3.59 3.547 1 98.5 300 ALA B O 1
ATOM 5819 N N . LYS B 1 301 ? 28.969 -1.6 3.545 1 97.62 301 LYS B N 1
ATOM 5820 C CA . LYS B 1 301 ? 30.141 -2.08 4.27 1 97.62 301 LYS B CA 1
ATOM 5821 C C . LYS B 1 301 ? 29.969 -1.875 5.773 1 97.62 301 LYS B C 1
ATOM 5823 O O . LYS B 1 301 ? 30.812 -2.322 6.559 1 97.62 301 LYS B O 1
ATOM 5828 N N . GLY B 1 302 ? 28.953 -1.206 6.152 1 97.38 302 GLY B N 1
ATOM 5829 C CA . GLY B 1 302 ? 28.625 -0.92 7.539 1 97.38 302 GLY B CA 1
ATOM 5830 C C . GLY B 1 302 ? 27.172 -0.555 7.742 1 97.38 302 GLY B C 1
ATOM 5831 O O . GLY B 1 302 ? 26.375 -0.626 6.809 1 97.38 302 GLY B O 1
ATOM 5832 N N . ASP B 1 303 ? 26.828 -0.189 9.016 1 97.69 303 ASP B N 1
ATOM 5833 C CA . ASP B 1 303 ? 25.406 0.011 9.336 1 97.69 303 ASP B CA 1
ATOM 5834 C C . ASP B 1 303 ? 25.156 1.439 9.805 1 97.69 303 ASP B C 1
ATOM 5836 O O . ASP B 1 303 ? 24.125 1.714 10.438 1 97.69 303 ASP B O 1
ATOM 5840 N N . ARG B 1 304 ? 26.094 2.365 9.531 1 98.12 304 ARG B N 1
ATOM 5841 C CA . ARG B 1 304 ? 25.922 3.764 9.906 1 98.12 304 ARG B CA 1
ATOM 5842 C C . ARG B 1 304 ? 25.266 4.551 8.773 1 98.12 304 ARG B C 1
ATOM 5844 O O . ARG B 1 304 ? 25.875 4.738 7.715 1 98.12 304 ARG B O 1
ATOM 5851 N N . ILE B 1 305 ? 24.016 5.082 9.039 1 98.81 305 ILE B N 1
ATOM 5852 C CA . ILE B 1 305 ? 23.203 5.656 7.973 1 98.81 305 ILE B CA 1
ATOM 5853 C C . ILE B 1 305 ? 23.125 7.172 8.141 1 98.81 305 ILE B C 1
ATOM 5855 O O . ILE B 1 305 ? 22.844 7.664 9.234 1 98.81 305 ILE B O 1
ATOM 5859 N N . ALA B 1 306 ? 23.438 7.895 7.117 1 98.75 306 ALA B N 1
ATOM 5860 C CA . ALA B 1 306 ? 23.156 9.328 7.07 1 98.75 306 ALA B CA 1
ATOM 5861 C C . ALA B 1 306 ? 21.891 9.609 6.273 1 98.75 306 ALA B C 1
ATOM 5863 O O . ALA B 1 306 ? 21.609 8.938 5.277 1 98.75 306 ALA B O 1
ATOM 5864 N N . ILE B 1 307 ? 21.109 10.602 6.73 1 98.75 307 ILE B N 1
ATOM 5865 C CA . ILE B 1 307 ? 19.875 11.016 6.07 1 98.75 307 ILE B CA 1
ATOM 5866 C C . ILE B 1 307 ? 19.969 12.477 5.645 1 98.75 307 ILE B C 1
ATOM 5868 O O . ILE B 1 307 ? 20.344 13.336 6.441 1 98.75 307 ILE B O 1
ATOM 5872 N N . VAL B 1 308 ? 19.734 12.758 4.379 1 98.69 308 VAL B N 1
ATOM 5873 C CA . VAL B 1 308 ? 19.578 14.117 3.869 1 98.69 308 VAL B CA 1
ATOM 5874 C C . VAL B 1 308 ? 18.141 14.32 3.387 1 98.69 308 VAL B C 1
ATOM 5876 O O . VAL B 1 308 ? 17.625 13.531 2.598 1 98.69 308 VAL B O 1
ATOM 5879 N N . THR B 1 309 ? 17.484 15.352 3.891 1 98 309 THR B N 1
ATOM 5880 C CA . THR B 1 309 ? 16.078 15.539 3.537 1 98 309 THR B CA 1
ATOM 5881 C C . THR B 1 309 ? 15.703 17.016 3.57 1 98 309 THR B C 1
ATOM 5883 O O . THR B 1 309 ? 16.391 17.828 4.195 1 98 309 THR B O 1
ATOM 5886 N N . ASN B 1 310 ? 14.617 17.391 2.834 1 96.75 310 ASN B N 1
ATOM 5887 C CA . ASN B 1 310 ? 14.055 18.734 2.908 1 96.75 310 ASN B CA 1
ATOM 5888 C C . ASN B 1 310 ? 12.766 18.75 3.723 1 96.75 310 ASN B C 1
ATOM 5890 O O . ASN B 1 310 ? 12.016 19.734 3.674 1 96.75 310 ASN B O 1
ATOM 5894 N N . GLY B 1 311 ? 12.477 17.688 4.355 1 94.62 311 GLY B N 1
ATOM 5895 C CA . GLY B 1 311 ? 11.32 17.578 5.23 1 94.62 311 GLY B CA 1
ATOM 5896 C C . GLY B 1 311 ? 11.625 16.875 6.539 1 94.62 311 GLY B C 1
ATOM 5897 O O . GLY B 1 311 ? 11.773 15.648 6.574 1 94.62 311 GLY B O 1
ATOM 5898 N N . GLY B 1 312 ? 11.625 17.656 7.59 1 93.19 312 GLY B N 1
ATOM 5899 C CA . GLY B 1 312 ? 12.023 17.141 8.891 1 93.19 312 GLY B CA 1
ATOM 5900 C C . GLY B 1 312 ? 11.18 15.969 9.352 1 93.19 312 GLY B C 1
ATOM 5901 O O . GLY B 1 312 ? 11.703 15.016 9.938 1 93.19 312 GLY B O 1
ATOM 5902 N N . GLY B 1 313 ? 9.867 15.969 9.102 1 94.75 313 GLY B N 1
ATOM 5903 C CA . GLY B 1 313 ? 8.992 14.875 9.484 1 94.75 313 GLY B CA 1
ATOM 5904 C C . GLY B 1 313 ? 9.375 13.547 8.859 1 94.75 313 GLY B C 1
ATOM 5905 O O . GLY B 1 313 ? 9.367 12.516 9.531 1 94.75 313 GLY B O 1
ATOM 5906 N N . ALA B 1 314 ? 9.766 13.578 7.566 1 96.31 314 ALA B N 1
ATOM 5907 C CA . ALA B 1 314 ? 10.219 12.367 6.883 1 96.31 314 ALA B CA 1
ATOM 5908 C C . ALA B 1 314 ? 11.523 11.859 7.48 1 96.31 314 ALA B C 1
ATOM 5910 O O . ALA B 1 314 ? 11.727 10.648 7.594 1 96.31 314 ALA B O 1
ATOM 5911 N N . GLY B 1 315 ? 12.375 12.812 7.855 1 96.62 315 GLY B N 1
ATOM 5912 C CA . GLY B 1 315 ? 13.609 12.438 8.516 1 96.62 315 GLY B CA 1
ATOM 5913 C C . GLY B 1 315 ? 13.383 11.719 9.836 1 96.62 315 GLY B C 1
ATOM 5914 O O . GLY B 1 315 ? 14.055 10.734 10.133 1 96.62 315 GLY B O 1
ATOM 5915 N N . VAL B 1 316 ? 12.438 12.242 10.617 1 95.62 316 VAL B N 1
ATOM 5916 C CA . VAL B 1 316 ? 12.109 11.633 11.906 1 95.62 316 VAL B CA 1
ATOM 5917 C C . VAL B 1 316 ? 11.562 10.227 11.68 1 95.62 316 VAL B C 1
ATOM 5919 O O . VAL B 1 316 ? 11.992 9.273 12.344 1 95.62 316 VAL B O 1
ATOM 5922 N N . MET B 1 317 ? 10.695 10.07 10.703 1 96.5 317 MET B N 1
ATOM 5923 C CA . MET B 1 317 ? 10.094 8.781 10.391 1 96.5 317 MET B CA 1
ATOM 5924 C C . MET B 1 317 ? 11.148 7.781 9.938 1 96.5 317 MET B C 1
ATOM 5926 O O . MET B 1 317 ? 11.125 6.613 10.328 1 96.5 317 MET B O 1
ATOM 5930 N N . MET B 1 318 ? 12.016 8.242 9.086 1 97.69 318 MET B N 1
ATOM 5931 C CA . MET B 1 318 ? 13.109 7.395 8.625 1 97.69 318 MET B CA 1
ATOM 5932 C C . MET B 1 318 ? 13.992 6.953 9.789 1 97.69 318 MET B C 1
ATOM 5934 O O . MET B 1 318 ? 14.344 5.777 9.898 1 97.69 318 MET B O 1
ATOM 5938 N N . SER B 1 319 ? 14.328 7.902 10.664 1 96.81 319 SER B N 1
ATOM 5939 C CA . SER B 1 319 ? 15.133 7.598 11.836 1 96.81 319 SER B CA 1
ATOM 5940 C C . SER B 1 319 ? 14.477 6.52 12.695 1 96.81 319 SER B C 1
ATOM 5942 O O . SER B 1 319 ? 15.125 5.547 13.086 1 96.81 319 SER B O 1
ATOM 5944 N N . ASP B 1 320 ? 13.164 6.672 12.953 1 96.62 320 ASP B N 1
ATOM 5945 C CA . ASP B 1 320 ? 12.422 5.68 13.719 1 96.62 320 ASP B CA 1
ATOM 5946 C C . ASP B 1 320 ? 12.516 4.301 13.07 1 96.62 320 ASP B C 1
ATOM 5948 O O . ASP B 1 320 ? 12.844 3.316 13.734 1 96.62 320 ASP B O 1
ATOM 5952 N N . GLY B 1 321 ? 12.227 4.266 11.742 1 97.38 321 GLY B N 1
ATOM 5953 C CA . GLY B 1 321 ? 12.234 3 11.023 1 97.38 321 GLY B CA 1
ATOM 5954 C C . GLY B 1 321 ? 13.57 2.295 11.062 1 97.38 321 GLY B C 1
ATOM 5955 O O . GLY B 1 321 ? 13.641 1.08 11.258 1 97.38 321 GLY B O 1
ATOM 5956 N N . LEU B 1 322 ? 14.656 3.039 10.852 1 97.88 322 LEU B N 1
ATOM 5957 C CA . LEU B 1 322 ? 16 2.467 10.836 1 97.88 322 LEU B CA 1
ATOM 5958 C C . LEU B 1 322 ? 16.375 1.895 12.195 1 97.88 322 LEU B C 1
ATOM 5960 O O . LEU B 1 322 ? 16.875 0.772 12.289 1 97.88 322 LEU B O 1
ATOM 5964 N N . LEU B 1 323 ? 16.062 2.66 13.234 1 96.19 323 LEU B N 1
ATOM 5965 C CA . LEU B 1 323 ? 16.438 2.236 14.578 1 96.19 323 LEU B CA 1
ATOM 5966 C C . LEU B 1 323 ? 15.602 1.037 15.023 1 96.19 323 LEU B C 1
ATOM 5968 O O . LEU B 1 323 ? 16.109 0.147 15.711 1 96.19 323 LEU B O 1
ATOM 5972 N N . GLU B 1 324 ? 14.359 1.059 14.641 1 95.81 324 GLU B N 1
ATOM 5973 C CA . GLU B 1 324 ? 13.484 -0.061 14.977 1 95.81 324 GLU B CA 1
ATOM 5974 C C . GLU B 1 324 ? 13.969 -1.353 14.32 1 95.81 324 GLU B C 1
ATOM 5976 O O . GLU B 1 324 ? 13.641 -2.447 14.781 1 95.81 324 GLU B O 1
ATOM 5981 N N . LYS B 1 325 ? 14.711 -1.257 13.211 1 95.62 325 LYS B N 1
ATOM 5982 C CA . LYS B 1 325 ? 15.266 -2.424 12.539 1 95.62 325 LYS B CA 1
ATOM 5983 C C . LYS B 1 325 ? 16.656 -2.754 13.062 1 95.62 325 LYS B C 1
ATOM 5985 O O . LYS B 1 325 ? 17.344 -3.625 12.523 1 95.62 325 LYS B O 1
ATOM 5990 N N . GLY B 1 326 ? 17.141 -2.031 14.062 1 94.56 326 GLY B N 1
ATOM 5991 C CA . GLY B 1 326 ? 18.422 -2.299 14.68 1 94.56 326 GLY B CA 1
ATOM 5992 C C . GLY B 1 326 ? 19.578 -1.626 13.961 1 94.56 326 GLY B C 1
ATOM 5993 O O . GLY B 1 326 ? 20.75 -1.963 14.195 1 94.56 326 GLY B O 1
ATOM 5994 N N . LEU B 1 327 ? 19.234 -0.715 13.07 1 96.38 327 LEU B N 1
ATOM 5995 C CA . LEU B 1 327 ? 20.266 0.042 12.367 1 96.38 327 LEU B CA 1
ATOM 5996 C C . LEU B 1 327 ? 20.641 1.294 13.156 1 96.38 327 LEU B C 1
ATOM 5998 O O . LEU B 1 327 ? 20.047 1.585 14.195 1 96.38 327 LEU B O 1
ATOM 6002 N N . LYS B 1 328 ? 21.734 1.98 12.68 1 95.62 328 LYS B N 1
ATOM 6003 C CA . LYS B 1 328 ? 22.266 3.127 13.414 1 95.62 328 LYS B CA 1
ATOM 6004 C C . LYS B 1 328 ? 22.328 4.367 12.531 1 95.62 328 LYS B C 1
ATOM 6006 O O . LYS B 1 328 ? 22.578 4.262 11.328 1 95.62 328 LYS B O 1
ATOM 6011 N N . LEU B 1 329 ? 22.031 5.457 13.18 1 97.44 329 LEU B N 1
ATOM 6012 C CA . LEU B 1 329 ? 22.312 6.719 12.508 1 97.44 329 LEU B CA 1
ATOM 6013 C C . LEU B 1 329 ? 23.781 7.102 12.656 1 97.44 329 LEU B C 1
ATOM 6015 O O . LEU B 1 329 ? 24.344 6.977 13.75 1 97.44 329 LEU B O 1
ATOM 6019 N N . ALA B 1 330 ? 24.375 7.516 11.555 1 97.88 330 ALA B N 1
ATOM 6020 C CA . ALA B 1 330 ? 25.781 7.918 11.578 1 97.88 330 ALA B CA 1
ATOM 6021 C C . ALA B 1 330 ? 25.969 9.148 12.461 1 97.88 330 ALA B C 1
ATOM 6023 O O . ALA B 1 330 ? 25.156 10.07 12.445 1 97.88 330 ALA B O 1
ATOM 6024 N N . GLN B 1 331 ? 26.969 9.125 13.234 1 96.88 331 GLN B N 1
ATOM 6025 C CA . GLN B 1 331 ? 27.469 10.336 13.883 1 96.88 331 GLN B CA 1
ATOM 6026 C C . GLN B 1 331 ? 28.5 11.039 13.008 1 96.88 331 GLN B C 1
ATOM 6028 O O . GLN B 1 331 ? 29.609 10.547 12.844 1 96.88 331 GLN B O 1
ATOM 6033 N N . LEU B 1 332 ? 28.094 12.156 12.523 1 97.94 332 LEU B N 1
ATOM 6034 C CA . LEU B 1 332 ? 28.984 12.867 11.625 1 97.94 332 LEU B CA 1
ATOM 6035 C C . LEU B 1 332 ? 30.25 13.305 12.359 1 97.94 332 LEU B C 1
ATOM 6037 O O . LEU B 1 332 ? 30.188 13.719 13.523 1 97.94 332 LEU B O 1
ATOM 6041 N N . SER B 1 333 ? 31.328 13.234 11.695 1 98.19 333 SER B N 1
ATOM 6042 C CA . SER B 1 333 ? 32.625 13.617 12.273 1 98.19 333 SER B CA 1
ATOM 6043 C C . SER B 1 333 ? 32.688 15.117 12.539 1 98.19 333 SER B C 1
ATOM 6045 O O . SER B 1 333 ? 31.891 15.883 11.977 1 98.19 333 SER B O 1
ATOM 6047 N N . ASP B 1 334 ? 33.562 15.492 13.352 1 97.62 334 ASP B N 1
ATOM 6048 C CA . ASP B 1 334 ? 33.812 16.906 13.617 1 97.62 334 ASP B CA 1
ATOM 6049 C C . ASP B 1 334 ? 34.219 17.641 12.336 1 97.62 334 ASP B C 1
ATOM 6051 O O . ASP B 1 334 ? 33.812 18.797 12.125 1 97.62 334 ASP B O 1
ATOM 6055 N N . GLU B 1 335 ? 34.938 16.953 11.609 1 97.81 335 GLU B N 1
ATOM 6056 C CA . GLU B 1 335 ? 35.375 17.547 10.344 1 97.81 335 GLU B CA 1
ATOM 6057 C C . GLU B 1 335 ? 34.156 17.844 9.453 1 97.81 335 GLU B C 1
ATOM 6059 O O . GLU B 1 335 ? 34.094 18.938 8.867 1 97.81 335 GLU B O 1
ATOM 6064 N N . THR B 1 336 ? 33.312 16.938 9.344 1 98.19 336 THR B N 1
ATOM 6065 C CA . THR B 1 336 ? 32.094 17.141 8.539 1 98.19 336 THR B CA 1
ATOM 6066 C C . THR B 1 336 ? 31.25 18.266 9.117 1 98.19 336 THR B C 1
ATOM 6068 O O . THR B 1 336 ? 30.75 19.109 8.375 1 98.19 336 THR B O 1
ATOM 6071 N N . ASN B 1 337 ? 31.125 18.297 10.398 1 97.62 337 ASN B N 1
ATOM 6072 C CA . ASN B 1 337 ? 30.375 19.359 11.055 1 97.62 337 ASN B CA 1
ATOM 6073 C C . ASN B 1 337 ? 30.984 20.734 10.789 1 97.62 337 ASN B C 1
ATOM 6075 O O . ASN B 1 337 ? 30.281 21.719 10.586 1 97.62 337 ASN B O 1
ATOM 6079 N N . GLU B 1 338 ? 32.281 20.75 10.805 1 97.56 338 GLU B N 1
ATOM 6080 C CA . GLU B 1 338 ? 32.969 22 10.5 1 97.56 338 GLU B CA 1
ATOM 6081 C C . GLU B 1 338 ? 32.719 22.422 9.062 1 97.56 338 GLU B C 1
ATOM 6083 O O . GLU B 1 338 ? 32.562 23.625 8.781 1 97.56 338 GLU B O 1
ATOM 6088 N N . LYS B 1 339 ? 32.688 21.469 8.195 1 97.81 339 LYS B N 1
ATOM 6089 C CA . LYS B 1 339 ? 32.375 21.781 6.801 1 97.81 339 LYS B CA 1
ATOM 6090 C C . LYS B 1 339 ? 30.969 22.406 6.676 1 97.81 339 LYS B C 1
ATOM 6092 O O . LYS B 1 339 ? 30.797 23.406 5.984 1 97.81 339 LYS B O 1
ATOM 6097 N N . PHE B 1 340 ? 30.047 21.875 7.363 1 98.12 340 PHE B N 1
ATOM 6098 C CA . PHE B 1 340 ? 28.688 22.406 7.348 1 98.12 340 PHE B CA 1
ATOM 6099 C C . PHE B 1 340 ? 28.641 23.812 7.938 1 98.12 340 PHE B C 1
ATOM 6101 O O . PHE B 1 340 ? 28.047 24.719 7.359 1 98.12 340 PHE B O 1
ATOM 6108 N N . ALA B 1 341 ? 29.312 23.984 9.062 1 97.06 341 ALA B N 1
ATOM 6109 C CA . ALA B 1 341 ? 29.359 25.281 9.719 1 97.06 341 ALA B CA 1
ATOM 6110 C C . ALA B 1 341 ? 29.953 26.344 8.789 1 97.06 341 ALA B C 1
ATOM 6112 O O . ALA B 1 341 ? 29.422 27.438 8.672 1 97.06 341 ALA B O 1
ATOM 6113 N N . LYS B 1 342 ? 31 25.984 8.188 1 97.56 342 LYS B N 1
ATOM 6114 C CA . LYS B 1 342 ? 31.688 26.891 7.273 1 97.56 342 LYS B CA 1
ATOM 6115 C C . LYS B 1 342 ? 30.797 27.234 6.082 1 97.56 342 LYS B C 1
ATOM 6117 O O . LYS B 1 342 ? 30.703 28.406 5.684 1 97.56 342 LYS B O 1
ATOM 6122 N N . ALA B 1 343 ? 30.156 26.25 5.527 1 97.81 343 ALA B N 1
ATOM 6123 C CA . ALA B 1 343 ? 29.266 26.469 4.387 1 97.81 343 ALA B CA 1
ATOM 6124 C C . ALA B 1 343 ? 28.109 27.406 4.766 1 97.81 343 ALA B C 1
ATOM 6126 O O . ALA B 1 343 ? 27.656 28.203 3.943 1 97.81 343 ALA B O 1
ATOM 6127 N N . ILE B 1 344 ? 27.609 27.312 5.969 1 96.62 344 ILE B N 1
ATOM 6128 C CA . ILE B 1 344 ? 26.562 28.188 6.465 1 96.62 344 ILE B CA 1
ATOM 6129 C C . ILE B 1 344 ? 27.094 29.609 6.621 1 96.62 344 ILE B C 1
ATOM 6131 O O . ILE B 1 344 ? 26.453 30.562 6.184 1 96.62 344 ILE B O 1
ATOM 6135 N N . GLU B 1 345 ? 28.281 29.703 7.176 1 96.5 345 GLU B N 1
ATOM 6136 C CA . GLU B 1 345 ? 28.922 31 7.344 1 96.5 345 GLU B CA 1
ATOM 6137 C C . GLU B 1 345 ? 29.141 31.688 6 1 96.5 345 GLU B C 1
ATOM 6139 O O . GLU B 1 345 ? 28.984 32.906 5.887 1 96.5 345 GLU B O 1
ATOM 6144 N N . GLU B 1 346 ? 29.422 30.922 5.016 1 97.31 346 GLU B N 1
ATOM 6145 C CA . GLU B 1 346 ? 29.734 31.438 3.689 1 97.31 346 GLU B CA 1
ATOM 6146 C C . GLU B 1 346 ? 28.453 31.703 2.891 1 97.31 346 GLU B C 1
ATOM 6148 O O . GLU B 1 346 ? 28.516 32.188 1.757 1 97.31 346 GLU B O 1
ATOM 6153 N N . GLY B 1 347 ? 27.359 31.266 3.385 1 94.75 347 GLY B N 1
ATOM 6154 C CA . GLY B 1 347 ? 26.078 31.531 2.732 1 94.75 347 GLY B CA 1
ATOM 6155 C C . GLY B 1 347 ? 25.719 30.484 1.704 1 94.75 347 GLY B C 1
ATOM 6156 O O . GLY B 1 347 ? 24.766 30.672 0.927 1 94.75 347 GLY B O 1
ATOM 6157 N N . LYS B 1 348 ? 26.469 29.375 1.705 1 95.38 348 LYS B N 1
ATOM 6158 C CA . LYS B 1 348 ? 26.188 28.297 0.773 1 95.38 348 LYS B CA 1
ATOM 6159 C C . LYS B 1 348 ? 25.016 27.438 1.267 1 95.38 348 LYS B C 1
ATOM 6161 O O . LYS B 1 348 ? 24.328 26.797 0.469 1 95.38 348 LYS B O 1
ATOM 6166 N N . LEU B 1 349 ? 24.844 27.406 2.586 1 96.94 349 LEU B N 1
ATOM 6167 C CA . LEU B 1 349 ? 23.75 26.703 3.256 1 96.94 349 LEU B CA 1
ATOM 6168 C C . LEU B 1 349 ? 23.016 27.625 4.211 1 96.94 349 LEU B C 1
ATOM 6170 O O . LEU B 1 349 ? 23.594 28.578 4.73 1 96.94 349 LEU B O 1
ATOM 6174 N N . PRO B 1 350 ? 21.797 27.375 4.387 1 93.19 350 PRO B N 1
ATOM 6175 C CA . PRO B 1 350 ? 21 28.281 5.227 1 93.19 350 PRO B CA 1
ATOM 6176 C C . PRO B 1 350 ? 21.391 28.203 6.703 1 93.19 350 PRO B C 1
ATOM 6178 O O . PRO B 1 350 ? 21.719 27.125 7.207 1 93.19 350 PRO B O 1
ATOM 6181 N N . HIS B 1 351 ? 21.203 29.328 7.371 1 88.88 351 HIS B N 1
ATOM 6182 C CA . HIS B 1 351 ? 21.609 29.438 8.773 1 88.88 351 HIS B CA 1
ATOM 6183 C C . HIS B 1 351 ? 20.719 28.578 9.672 1 88.88 351 HIS B C 1
ATOM 6185 O O . HIS B 1 351 ? 21.172 28.062 10.688 1 88.88 351 HIS B O 1
ATOM 6191 N N . HIS B 1 352 ? 19.5 28.391 9.32 1 84.81 352 HIS B N 1
ATOM 6192 C CA . HIS B 1 352 ? 18.562 27.719 10.211 1 84.81 352 HIS B CA 1
ATOM 6193 C C . HIS B 1 352 ? 18.484 26.234 9.898 1 84.81 352 HIS B C 1
ATOM 6195 O O . HIS B 1 352 ? 17.688 25.5 10.5 1 84.81 352 HIS B O 1
ATOM 6201 N N . MET B 1 353 ? 19.344 25.781 9.031 1 89.31 353 MET B N 1
ATOM 6202 C CA . MET B 1 353 ? 19.328 24.359 8.68 1 89.31 353 MET B CA 1
ATOM 6203 C C . MET B 1 353 ? 19.922 23.531 9.805 1 89.31 353 MET B C 1
ATOM 6205 O O . MET B 1 353 ? 20.812 23.984 10.531 1 89.31 353 MET B O 1
ATOM 6209 N N . SER B 1 354 ? 19.391 22.312 9.945 1 89.69 354 SER B N 1
ATOM 6210 C CA . SER B 1 354 ? 19.969 21.328 10.867 1 89.69 354 SER B CA 1
ATOM 6211 C C . SER B 1 354 ? 20.859 20.344 10.133 1 89.69 354 SER B C 1
ATOM 6213 O O . SER B 1 354 ? 20.453 19.734 9.141 1 89.69 354 SER B O 1
ATOM 6215 N N . TYR B 1 355 ? 22.062 20.297 10.562 1 90.38 355 TYR B N 1
ATOM 6216 C CA . TYR B 1 355 ? 22.953 19.359 9.898 1 90.38 355 TYR B CA 1
ATOM 6217 C C . TYR B 1 355 ? 23.406 18.266 10.867 1 90.38 355 TYR B C 1
ATOM 6219 O O . TYR B 1 355 ? 24.453 17.656 10.672 1 90.38 355 TYR B O 1
ATOM 6227 N N . LYS B 1 356 ? 22.625 18.156 11.805 1 90.56 356 LYS B N 1
ATOM 6228 C CA . LYS B 1 356 ? 22.75 16.922 12.57 1 90.56 356 LYS B CA 1
ATOM 6229 C C . LYS B 1 356 ? 22.016 15.773 11.875 1 90.56 356 LYS B C 1
ATOM 6231 O O . LYS B 1 356 ? 21.172 16 11 1 90.56 356 LYS B O 1
ATOM 6236 N N . ASN B 1 357 ? 22.422 14.602 12.055 1 94.81 357 ASN B N 1
ATOM 6237 C CA . ASN B 1 357 ? 21.766 13.461 11.43 1 94.81 357 ASN B CA 1
ATOM 6238 C C . ASN B 1 357 ? 20.406 13.188 12.078 1 94.81 357 ASN B C 1
ATOM 6240 O O . ASN B 1 357 ? 20.344 12.805 13.25 1 94.81 357 ASN B O 1
ATOM 6244 N N . PRO B 1 358 ? 19.281 13.492 11.297 1 96.25 358 PRO B N 1
ATOM 6245 C CA . PRO B 1 358 ? 19.141 13.758 9.867 1 96.25 358 PRO B CA 1
ATOM 6246 C C . PRO B 1 358 ? 19.562 15.18 9.492 1 96.25 358 PRO B C 1
ATOM 6248 O O . PRO B 1 358 ? 19.312 16.125 10.242 1 96.25 358 PRO B O 1
ATOM 6251 N N . ILE B 1 359 ? 20.188 15.234 8.336 1 97.56 359 ILE B N 1
ATOM 6252 C CA . ILE B 1 359 ? 20.531 16.531 7.754 1 97.56 359 ILE B CA 1
ATOM 6253 C C . ILE B 1 359 ? 19.312 17.109 7.039 1 97.56 359 ILE B C 1
ATOM 6255 O O . ILE B 1 359 ? 18.906 16.609 5.996 1 97.56 359 ILE B O 1
ATOM 6259 N N . ASP B 1 360 ? 18.766 18.141 7.617 1 96.06 360 ASP B N 1
ATOM 6260 C CA . ASP B 1 360 ? 17.594 18.797 7.066 1 96.06 360 ASP B CA 1
ATOM 6261 C C . ASP B 1 360 ? 17.969 20.047 6.277 1 96.06 360 ASP B C 1
ATOM 6263 O O . ASP B 1 360 ? 18.266 21.094 6.863 1 96.06 360 ASP B O 1
ATOM 6267 N N . VAL B 1 361 ? 17.844 19.938 4.988 1 96.44 361 VAL B N 1
ATOM 6268 C CA . VAL B 1 361 ? 18.266 21.031 4.125 1 96.44 361 VAL B CA 1
ATOM 6269 C C . VAL B 1 361 ? 17.109 22 3.904 1 96.44 361 VAL B C 1
ATOM 6271 O O . VAL B 1 361 ? 17.172 22.875 3.035 1 96.44 361 VAL B O 1
ATOM 6274 N N . ILE B 1 362 ? 16.047 21.812 4.582 1 92.44 362 ILE B N 1
ATOM 6275 C CA . ILE B 1 362 ? 14.914 22.719 4.715 1 92.44 362 ILE B CA 1
ATOM 6276 C 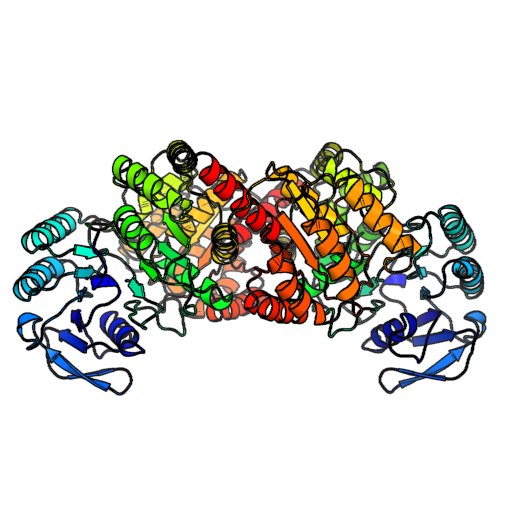C . ILE B 1 362 ? 14.047 22.641 3.459 1 92.44 362 ILE B C 1
ATOM 6278 O O . ILE B 1 362 ? 14.523 22.234 2.393 1 92.44 362 ILE B O 1
ATOM 6282 N N . GLY B 1 363 ? 12.852 23.062 3.555 1 92.06 363 GLY B N 1
ATOM 6283 C CA . GLY B 1 363 ? 11.797 22.812 2.582 1 92.06 363 GLY B CA 1
ATOM 6284 C C . GLY B 1 363 ? 12.031 23.531 1.266 1 92.06 363 GLY B C 1
ATOM 6285 O O . GLY B 1 363 ? 11.516 23.125 0.227 1 92.06 363 GLY B O 1
ATOM 6286 N N . ASP B 1 364 ? 12.75 24.625 1.255 1 91.38 364 ASP B N 1
ATOM 6287 C CA . ASP B 1 364 ? 12.984 25.375 0.032 1 91.38 364 ASP B CA 1
ATOM 6288 C C . ASP B 1 364 ? 14.32 25 -0.601 1 91.38 364 ASP B C 1
ATOM 6290 O O . ASP B 1 364 ? 14.938 25.828 -1.284 1 91.38 364 ASP B O 1
ATOM 6294 N N . ALA B 1 365 ? 14.766 23.781 -0.443 1 96.06 365 ALA B N 1
ATOM 6295 C CA . ALA B 1 365 ? 16.078 23.359 -0.907 1 96.06 365 ALA B CA 1
ATOM 6296 C C . ALA B 1 365 ? 16.062 23.047 -2.402 1 96.06 365 ALA B C 1
ATOM 6298 O O . ALA B 1 365 ? 15.336 22.156 -2.85 1 96.06 365 ALA B O 1
ATOM 6299 N N . PRO B 1 366 ? 16.859 23.781 -3.201 1 97.19 366 PRO B N 1
ATOM 6300 C CA . PRO B 1 366 ? 17.125 23.344 -4.574 1 97.19 366 PRO B CA 1
ATOM 6301 C C . PRO B 1 366 ? 18.094 22.156 -4.637 1 97.19 366 PRO B C 1
ATOM 6303 O O . PRO B 1 366 ? 18.625 21.734 -3.609 1 97.19 366 PRO B O 1
ATOM 6306 N N . SER B 1 367 ? 18.281 21.625 -5.867 1 98.19 367 SER B N 1
ATOM 6307 C CA . SER B 1 367 ? 19.141 20.469 -6.047 1 98.19 367 SER B CA 1
ATOM 6308 C C . SER B 1 367 ? 20.578 20.766 -5.605 1 98.19 367 SER B C 1
ATOM 6310 O O . SER B 1 367 ? 21.25 19.875 -5.078 1 98.19 367 SER B O 1
ATOM 6312 N N . LYS B 1 368 ? 21.031 21.984 -5.746 1 97.69 368 LYS B N 1
ATOM 6313 C CA . LYS B 1 368 ? 22.391 22.344 -5.395 1 97.69 368 LYS B CA 1
ATOM 6314 C C . LYS B 1 368 ? 22.625 22.219 -3.893 1 97.69 368 LYS B C 1
ATOM 6316 O O . LYS B 1 368 ? 23.719 21.828 -3.457 1 97.69 368 LYS B O 1
ATOM 6321 N N . ARG B 1 369 ? 21.656 22.578 -3.078 1 98.25 369 ARG B N 1
ATOM 6322 C CA . ARG B 1 369 ? 21.781 22.438 -1.63 1 98.25 369 ARG B CA 1
ATOM 6323 C C . ARG B 1 369 ? 21.828 20.969 -1.224 1 98.25 369 ARG B C 1
ATOM 6325 O O . ARG B 1 369 ? 22.609 20.594 -0.352 1 98.25 369 ARG B O 1
ATOM 6332 N N . TYR B 1 370 ? 21.062 20.141 -1.85 1 98.31 370 TYR B N 1
ATOM 6333 C CA . TYR B 1 370 ? 21.156 18.703 -1.653 1 98.31 370 TYR B CA 1
ATOM 6334 C C . TYR B 1 370 ? 22.547 18.188 -1.973 1 98.31 370 TYR B C 1
ATOM 6336 O O . TYR B 1 370 ? 23.141 17.438 -1.2 1 98.31 370 TYR B O 1
ATOM 6344 N N . GLU B 1 371 ? 22.953 18.609 -3.121 1 98.62 371 GLU B N 1
ATOM 6345 C CA . GLU B 1 371 ? 24.25 18.125 -3.582 1 98.62 371 GLU B CA 1
ATOM 6346 C C . GLU B 1 371 ? 25.344 18.391 -2.535 1 98.62 371 GLU B C 1
ATOM 6348 O O . GLU B 1 371 ? 26.109 17.484 -2.209 1 98.62 371 GLU B O 1
ATOM 6353 N N . LEU B 1 372 ? 25.359 19.562 -2.051 1 98.38 372 LEU B N 1
ATOM 6354 C CA . LEU B 1 372 ? 26.375 19.938 -1.082 1 98.38 372 LEU B CA 1
ATOM 6355 C C . LEU B 1 372 ? 26.266 19.094 0.186 1 98.38 372 LEU B C 1
ATOM 6357 O O . LEU B 1 372 ? 27.25 18.547 0.674 1 98.38 372 LEU B O 1
ATOM 6361 N N . ALA B 1 373 ? 25.078 18.984 0.695 1 98.62 373 ALA B N 1
ATOM 6362 C CA . ALA B 1 373 ? 24.844 18.203 1.908 1 98.62 373 ALA B CA 1
ATOM 6363 C C . ALA B 1 373 ? 25.188 16.734 1.692 1 98.62 373 ALA B C 1
ATOM 6365 O O . ALA B 1 373 ? 25.812 16.109 2.545 1 98.62 373 ALA B O 1
ATOM 6366 N N . MET B 1 374 ? 24.797 16.188 0.541 1 98.81 374 MET B N 1
ATOM 6367 C CA . MET B 1 374 ? 25.062 14.797 0.222 1 98.81 374 MET B CA 1
ATOM 6368 C C . MET B 1 374 ? 26.562 14.539 0.111 1 98.81 374 MET B C 1
ATOM 6370 O O . MET B 1 374 ? 27.062 13.531 0.608 1 98.81 374 MET B O 1
ATOM 6374 N N . ARG B 1 375 ? 27.234 15.422 -0.546 1 98.44 375 ARG B N 1
ATOM 6375 C CA . ARG B 1 375 ? 28.672 15.281 -0.695 1 98.44 375 ARG B CA 1
ATOM 6376 C C . ARG B 1 375 ? 29.375 15.227 0.664 1 98.44 375 ARG B C 1
ATOM 6378 O O . ARG B 1 375 ? 30.203 14.359 0.913 1 98.44 375 ARG B O 1
ATOM 6385 N N . TYR B 1 376 ? 28.969 16.172 1.529 1 98.69 376 TYR B N 1
ATOM 6386 C CA . TYR B 1 376 ? 29.578 16.188 2.857 1 98.69 376 TYR B CA 1
ATOM 6387 C C . TYR B 1 376 ? 29.297 14.898 3.609 1 98.69 376 TYR B C 1
ATOM 6389 O O . TYR B 1 376 ? 30.188 14.336 4.254 1 98.69 376 TYR B O 1
ATOM 6397 N N . ALA B 1 377 ? 28.109 14.391 3.521 1 98.69 377 ALA B N 1
ATOM 6398 C CA . ALA B 1 377 ? 27.734 13.141 4.18 1 98.69 377 ALA B CA 1
ATOM 6399 C C . ALA B 1 377 ? 28.516 11.969 3.6 1 98.69 377 ALA B C 1
ATOM 6401 O O . ALA B 1 377 ? 29.047 11.133 4.344 1 98.69 377 ALA B O 1
ATOM 6402 N N . LEU B 1 378 ? 28.594 11.922 2.299 1 98.69 378 LEU B N 1
ATOM 6403 C CA . LEU B 1 378 ? 29.234 10.805 1.609 1 98.69 378 LEU B CA 1
ATOM 6404 C C . LEU B 1 378 ? 30.734 10.805 1.85 1 98.69 378 LEU B C 1
ATOM 6406 O O . LEU B 1 378 ? 31.375 9.75 1.834 1 98.69 378 LEU B O 1
ATOM 6410 N N . GLU B 1 379 ? 31.297 11.961 2.049 1 98.38 379 GLU B N 1
ATOM 6411 C CA . GLU B 1 379 ? 32.719 12.078 2.328 1 98.38 379 GLU B CA 1
ATOM 6412 C C . GLU B 1 379 ? 33.062 11.648 3.756 1 98.38 379 GLU B C 1
ATOM 6414 O O . GLU B 1 379 ? 34.219 11.391 4.09 1 98.38 379 GLU B O 1
ATOM 6419 N N . ASP B 1 380 ? 32.062 11.578 4.602 1 98.62 380 ASP B N 1
ATOM 6420 C CA . ASP B 1 380 ? 32.281 11.289 6.016 1 98.62 380 ASP B CA 1
ATOM 6421 C C . ASP B 1 380 ? 32.625 9.82 6.227 1 98.62 380 ASP B C 1
ATOM 6423 O O . ASP B 1 380 ? 31.891 8.93 5.781 1 98.62 380 ASP B O 1
ATOM 6427 N N . PRO B 1 381 ? 33.719 9.625 6.953 1 97.94 381 PRO B N 1
ATOM 6428 C CA . PRO B 1 381 ? 34.156 8.234 7.152 1 97.94 381 PRO B CA 1
ATOM 6429 C C . PRO B 1 381 ? 33.188 7.445 8.031 1 97.94 381 PRO B C 1
ATOM 6431 O O . PRO B 1 381 ? 33.219 6.211 8.055 1 97.94 381 PRO B O 1
ATOM 6434 N N . ASN B 1 382 ? 32.344 8.172 8.758 1 98.12 382 ASN B N 1
ATOM 6435 C CA . ASN B 1 382 ? 31.391 7.504 9.656 1 98.12 382 ASN B CA 1
ATOM 6436 C C . ASN B 1 382 ? 30.094 7.133 8.938 1 98.12 382 ASN B C 1
ATOM 6438 O O . ASN B 1 382 ? 29.188 6.562 9.539 1 98.12 382 ASN B O 1
ATOM 6442 N N . VAL B 1 383 ? 29.969 7.391 7.68 1 98.62 383 VAL B N 1
ATOM 6443 C CA . VAL B 1 383 ? 28.75 7.105 6.926 1 98.62 383 VAL B CA 1
ATOM 6444 C C . VAL B 1 383 ? 28.984 5.898 6.02 1 98.62 383 VAL B C 1
ATOM 6446 O O . VAL B 1 383 ? 29.922 5.867 5.234 1 98.62 383 VAL B O 1
ATOM 6449 N N . ASP B 1 384 ? 28.141 4.945 6.121 1 98.69 384 ASP B N 1
ATOM 6450 C CA . ASP B 1 384 ? 28.25 3.742 5.305 1 98.69 384 ASP B CA 1
ATOM 6451 C C . ASP B 1 384 ? 27.156 3.697 4.234 1 98.69 384 ASP B C 1
ATOM 6453 O O . ASP B 1 384 ? 27.328 3.051 3.197 1 98.69 384 ASP B O 1
ATOM 6457 N N . VAL B 1 385 ? 26.016 4.281 4.484 1 98.88 385 VAL B N 1
ATOM 6458 C CA . VAL B 1 385 ? 24.875 4.344 3.576 1 98.88 385 VAL B CA 1
ATOM 6459 C C . VAL B 1 385 ? 24.266 5.742 3.615 1 98.88 385 VAL B C 1
ATOM 6461 O O . VAL B 1 385 ? 24.141 6.344 4.684 1 98.88 385 VAL B O 1
ATOM 6464 N N . LEU B 1 386 ? 23.906 6.273 2.479 1 98.94 386 LEU B N 1
ATOM 6465 C CA . LEU B 1 386 ? 23.219 7.551 2.404 1 98.94 386 LEU B CA 1
ATOM 6466 C C . LEU B 1 386 ? 21.766 7.355 1.985 1 98.94 386 LEU B C 1
ATOM 6468 O O . LEU B 1 386 ? 21.484 6.688 0.987 1 98.94 386 LEU B O 1
ATOM 6472 N N . VAL B 1 387 ? 20.875 7.871 2.795 1 98.94 387 VAL B N 1
ATOM 6473 C CA . VAL B 1 387 ? 19.453 7.965 2.43 1 98.94 387 VAL B CA 1
ATOM 6474 C C . VAL B 1 387 ? 19.109 9.406 2.064 1 98.94 387 VAL B C 1
ATOM 6476 O O . VAL B 1 387 ? 19.406 10.336 2.824 1 98.94 387 VAL B O 1
ATOM 6479 N N . VAL B 1 388 ? 18.562 9.555 0.908 1 98.94 388 VAL B N 1
ATOM 6480 C CA . VAL B 1 388 ? 18.094 10.859 0.462 1 98.94 388 VAL B CA 1
ATOM 6481 C C . VAL B 1 388 ? 16.562 10.859 0.405 1 98.94 388 VAL B C 1
ATOM 6483 O O . VAL B 1 388 ? 15.961 10 -0.246 1 98.94 388 VAL B O 1
ATOM 6486 N N . ILE B 1 389 ? 15.969 11.742 1.152 1 98.75 389 ILE B N 1
ATOM 6487 C CA . ILE B 1 389 ? 14.523 11.922 1.099 1 98.75 389 ILE B CA 1
ATOM 6488 C C . ILE B 1 389 ? 14.195 13.273 0.462 1 98.75 389 ILE B C 1
ATOM 6490 O O . ILE B 1 389 ? 14.578 14.32 0.982 1 98.75 389 ILE B O 1
ATOM 6494 N N . ALA B 1 390 ? 13.523 13.188 -0.624 1 98.5 390 ALA B N 1
ATOM 6495 C CA . ALA B 1 390 ? 13.164 14.422 -1.328 1 98.5 390 ALA B CA 1
ATOM 6496 C C . ALA B 1 390 ? 11.648 14.57 -1.43 1 98.5 390 ALA B C 1
ATOM 6498 O O . ALA B 1 390 ? 10.969 13.703 -1.986 1 98.5 390 ALA B O 1
ATOM 6499 N N . LEU B 1 391 ? 11.172 15.562 -0.887 1 97.75 391 LEU B N 1
ATOM 6500 C CA . LEU B 1 391 ? 9.773 15.945 -1.02 1 97.75 391 LEU B CA 1
ATOM 6501 C C . LEU B 1 391 ? 9.578 16.906 -2.184 1 97.75 391 LEU B C 1
ATOM 6503 O O . LEU B 1 391 ? 9.742 18.125 -2.025 1 97.75 391 LEU B O 1
ATOM 6507 N N . PHE B 1 392 ? 9.18 16.406 -3.293 1 97.75 392 PHE B N 1
ATOM 6508 C CA . PHE B 1 392 ? 9.141 17.094 -4.57 1 97.75 392 PHE B CA 1
ATOM 6509 C C . PHE B 1 392 ? 7.973 18.078 -4.617 1 97.75 392 PHE B C 1
ATOM 6511 O O . PHE B 1 392 ? 7.82 18.828 -5.586 1 97.75 392 PHE B O 1
ATOM 6518 N N . GLN B 1 393 ? 7.18 18.141 -3.617 1 95.94 393 GLN B N 1
ATOM 6519 C CA . GLN B 1 393 ? 6.055 19.062 -3.564 1 95.94 393 GLN B CA 1
ATOM 6520 C C . GLN B 1 393 ? 6.531 20.5 -3.432 1 95.94 393 GLN B C 1
ATOM 6522 O O . GLN B 1 393 ? 5.812 21.438 -3.791 1 95.94 393 GLN B O 1
ATOM 6527 N N . SER B 1 394 ? 7.707 20.641 -2.938 1 92.12 394 SER B N 1
ATOM 6528 C CA . SER B 1 394 ? 8.328 21.953 -2.893 1 92.12 394 SER B CA 1
ATOM 6529 C C . SER B 1 394 ? 8.789 22.406 -4.277 1 92.12 394 SER B C 1
ATOM 6531 O O . SER B 1 394 ? 9.602 21.719 -4.91 1 92.12 394 SER B O 1
ATOM 6533 N N . PRO B 1 395 ? 8.398 23.531 -4.691 1 90.31 395 PRO B N 1
ATOM 6534 C CA . PRO B 1 395 ? 8.82 24 -6.012 1 90.31 395 PRO B CA 1
ATOM 6535 C C . PRO B 1 395 ? 10.312 24.359 -6.059 1 90.31 395 PRO B C 1
ATOM 6537 O O . PRO B 1 395 ? 10.883 24.484 -7.145 1 90.31 395 PRO B O 1
ATOM 6540 N N . ALA B 1 396 ? 10.844 24.547 -4.93 1 92.25 396 ALA B N 1
ATOM 6541 C CA . ALA B 1 396 ? 12.266 24.891 -4.875 1 92.25 396 ALA B CA 1
ATOM 6542 C C . ALA B 1 396 ? 13.133 23.734 -5.344 1 92.25 396 ALA B C 1
ATOM 6544 O O . ALA B 1 396 ? 14.227 23.953 -5.879 1 92.25 396 ALA B O 1
ATOM 6545 N N . LEU B 1 397 ? 12.695 22.531 -5.18 1 96.12 397 LEU B N 1
ATOM 6546 C CA . LEU B 1 397 ? 13.461 21.359 -5.613 1 96.12 397 LEU B CA 1
ATOM 6547 C C . LEU B 1 397 ? 13.328 21.156 -7.117 1 96.12 397 LEU B C 1
ATOM 6549 O O . LEU B 1 397 ? 12.273 20.734 -7.598 1 96.12 397 LEU B O 1
ATOM 6553 N N . ASP B 1 398 ? 14.367 21.469 -7.797 1 96.5 398 ASP B N 1
ATOM 6554 C CA . ASP B 1 398 ? 14.367 21.406 -9.258 1 96.5 398 ASP B CA 1
ATOM 6555 C C . ASP B 1 398 ? 14.805 20.031 -9.75 1 96.5 398 ASP B C 1
ATOM 6557 O O . ASP B 1 398 ? 15.219 19.188 -8.953 1 96.5 398 ASP B O 1
ATOM 6561 N N . GLU B 1 399 ? 14.711 19.844 -10.984 1 97.5 399 GLU B N 1
ATOM 6562 C CA . GLU B 1 399 ? 14.938 18.516 -11.57 1 97.5 399 GLU B CA 1
ATOM 6563 C C . GLU B 1 399 ? 16.438 18.203 -11.672 1 97.5 399 GLU B C 1
ATOM 6565 O O . GLU B 1 399 ? 16.812 17.094 -12.008 1 97.5 399 GLU B O 1
ATOM 6570 N N . GLY B 1 400 ? 17.297 19.172 -11.328 1 98.31 400 GLY B N 1
ATOM 6571 C CA . GLY B 1 400 ? 18.719 18.938 -11.297 1 98.31 400 GLY B CA 1
ATOM 6572 C C . GLY B 1 400 ? 19.141 17.859 -10.32 1 98.31 400 GLY B C 1
ATOM 6573 O O . GLY B 1 400 ? 20.25 17.344 -10.391 1 98.31 400 GLY B O 1
ATOM 6574 N N . ILE B 1 401 ? 18.25 17.484 -9.453 1 98.69 401 ILE B N 1
ATOM 6575 C CA . ILE B 1 401 ? 18.531 16.469 -8.453 1 98.69 401 ILE B CA 1
ATOM 6576 C C . ILE B 1 401 ? 18.844 15.141 -9.148 1 98.69 401 ILE B C 1
ATOM 6578 O O . ILE B 1 401 ? 19.625 14.336 -8.625 1 98.69 401 ILE B O 1
ATOM 6582 N N . VAL B 1 402 ? 18.281 14.883 -10.336 1 98.62 402 VAL B N 1
ATOM 6583 C CA . VAL B 1 402 ? 18.531 13.664 -11.102 1 98.62 402 VAL B CA 1
ATOM 6584 C C . VAL B 1 402 ? 20.016 13.586 -11.461 1 98.62 402 VAL B C 1
ATOM 6586 O O . VAL B 1 402 ? 20.656 12.555 -11.242 1 98.62 402 VAL B O 1
ATOM 6589 N N . ASP B 1 403 ? 20.547 14.68 -11.938 1 98.44 403 ASP B N 1
ATOM 6590 C CA . ASP B 1 403 ? 21.953 14.742 -12.289 1 98.44 403 ASP B CA 1
ATOM 6591 C C . ASP B 1 403 ? 22.828 14.625 -11.039 1 98.44 403 ASP B C 1
ATOM 6593 O O . ASP B 1 403 ? 23.891 13.992 -11.086 1 98.44 403 ASP B O 1
ATOM 6597 N N . VAL B 1 404 ? 22.375 15.227 -9.977 1 98.69 404 VAL B N 1
ATOM 6598 C CA . VAL B 1 404 ? 23.109 15.141 -8.719 1 98.69 404 VAL B CA 1
ATOM 6599 C C . VAL B 1 404 ? 23.234 13.688 -8.289 1 98.69 404 VAL B C 1
ATOM 6601 O O . VAL B 1 404 ? 24.297 13.234 -7.871 1 98.69 404 VAL B O 1
ATOM 6604 N N . MET B 1 405 ? 22.156 12.93 -8.406 1 98.62 405 MET B N 1
ATOM 6605 C CA . MET B 1 405 ? 22.141 11.539 -7.977 1 98.62 405 MET B CA 1
ATOM 6606 C C . MET B 1 405 ? 23.078 10.695 -8.836 1 98.62 405 MET B C 1
ATOM 6608 O O . MET B 1 405 ? 23.672 9.734 -8.344 1 98.62 405 MET B O 1
ATOM 6612 N N . GLU B 1 406 ? 23.203 11.039 -10.07 1 98.19 406 GLU B N 1
ATOM 6613 C CA . GLU B 1 406 ? 24.188 10.375 -10.922 1 98.19 406 GLU B CA 1
ATOM 6614 C C . GLU B 1 406 ? 25.609 10.664 -10.461 1 98.19 406 GLU B C 1
ATOM 6616 O O . GLU B 1 406 ? 26.422 9.742 -10.328 1 98.19 406 GLU B O 1
ATOM 6621 N N . LYS B 1 407 ? 25.875 11.875 -10.148 1 98.12 407 LYS B N 1
ATOM 6622 C CA . LYS B 1 407 ? 27.219 12.344 -9.805 1 98.12 407 LYS B CA 1
ATOM 6623 C C . LYS B 1 407 ? 27.688 11.758 -8.477 1 98.12 407 LYS B C 1
ATOM 6625 O O . LYS B 1 407 ? 28.828 11.32 -8.359 1 98.12 407 LYS B O 1
ATOM 6630 N N . VAL B 1 408 ? 26.828 11.688 -7.527 1 98.25 408 VAL B N 1
ATOM 6631 C CA . VAL B 1 408 ? 27.25 11.375 -6.164 1 98.25 408 VAL B CA 1
ATOM 6632 C C . VAL B 1 408 ? 27.547 9.883 -6.043 1 98.25 408 VAL B C 1
ATOM 6634 O O . VAL B 1 408 ? 28.141 9.438 -5.055 1 98.25 408 VAL B O 1
ATOM 6637 N N . GLN B 1 409 ? 27.25 9.141 -7 1 97.62 409 GLN B N 1
ATOM 6638 C CA . GLN B 1 409 ? 27.516 7.707 -6.969 1 97.62 409 GLN B CA 1
ATOM 6639 C C . GLN B 1 409 ? 29.016 7.434 -7.027 1 97.62 409 GLN B C 1
ATOM 6641 O O . GLN B 1 409 ? 29.469 6.328 -6.723 1 97.62 409 GLN B O 1
ATOM 6646 N N . GLU B 1 410 ? 29.766 8.375 -7.453 1 97.5 410 GLU B N 1
ATOM 6647 C CA . GLU B 1 410 ? 31.203 8.227 -7.547 1 97.5 410 GLU B CA 1
ATOM 6648 C C . GLU B 1 410 ? 31.828 7.934 -6.18 1 97.5 410 GLU B C 1
ATOM 6650 O O . GLU B 1 410 ? 32.906 7.379 -6.094 1 97.5 410 GLU B O 1
ATOM 6655 N N . TYR B 1 411 ? 31.141 8.25 -5.117 1 97.69 411 TYR B N 1
ATOM 6656 C CA . TYR B 1 411 ? 31.672 8.07 -3.773 1 97.69 411 TYR B CA 1
ATOM 6657 C C . TYR B 1 411 ? 31.656 6.602 -3.369 1 97.69 411 TYR B C 1
ATOM 6659 O O . TYR B 1 411 ? 32.312 6.207 -2.398 1 97.69 411 TYR B O 1
ATOM 6667 N N . GLY B 1 412 ? 30.859 5.812 -4.004 1 97.56 412 GLY B N 1
ATOM 6668 C CA . GLY B 1 412 ? 30.969 4.367 -3.898 1 97.56 412 GLY B CA 1
ATOM 6669 C C . GLY B 1 412 ? 30.141 3.783 -2.768 1 97.56 412 GLY B C 1
ATOM 6670 O O . GLY B 1 412 ? 30.094 2.564 -2.594 1 97.56 412 GLY B O 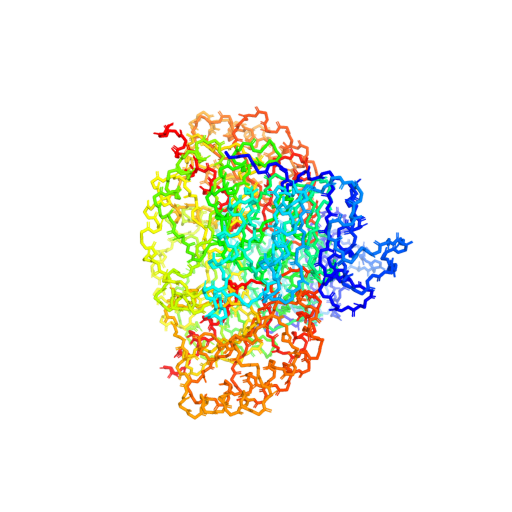1
ATOM 6671 N N . LYS B 1 413 ? 29.578 4.621 -1.952 1 98.62 413 LYS B N 1
ATOM 6672 C CA . LYS B 1 413 ? 28.688 4.164 -0.889 1 98.62 413 LYS B CA 1
ATOM 6673 C C . LYS B 1 413 ? 27.266 3.98 -1.404 1 98.62 413 LYS B C 1
ATOM 6675 O O . LYS B 1 413 ? 26.797 4.754 -2.242 1 98.62 413 LYS B O 1
ATOM 6680 N N . PRO B 1 414 ? 26.578 2.934 -0.921 1 98.75 414 PRO B N 1
ATOM 6681 C CA . PRO B 1 414 ? 25.203 2.756 -1.393 1 98.75 414 PRO B CA 1
ATOM 6682 C C . PRO B 1 414 ? 24.312 3.936 -1.04 1 98.75 414 PRO B C 1
ATOM 6684 O O . PRO B 1 414 ? 24.453 4.523 0.035 1 98.75 414 PRO B O 1
ATOM 6687 N N . ILE B 1 415 ? 23.438 4.266 -1.981 1 98.88 415 ILE B N 1
ATOM 6688 C CA . ILE B 1 415 ? 22.5 5.367 -1.836 1 98.88 415 ILE B CA 1
ATOM 6689 C C . ILE B 1 415 ? 21.078 4.863 -2.061 1 98.88 415 ILE B C 1
ATOM 6691 O O . ILE B 1 415 ? 20.812 4.109 -3.002 1 98.88 415 ILE B O 1
ATOM 6695 N N . VAL B 1 416 ? 20.188 5.211 -1.164 1 98.88 416 VAL B N 1
ATOM 6696 C CA . VAL B 1 416 ? 18.75 4.957 -1.279 1 98.88 416 VAL B CA 1
ATOM 6697 C C . VAL B 1 416 ? 18 6.285 -1.354 1 98.88 416 VAL B C 1
ATOM 6699 O O . VAL B 1 416 ? 18.234 7.188 -0.551 1 98.88 416 VAL B O 1
ATOM 6702 N N . PHE B 1 417 ? 17.172 6.391 -2.359 1 98.88 417 PHE B N 1
ATOM 6703 C CA . PHE B 1 417 ? 16.391 7.605 -2.555 1 98.88 417 PHE B CA 1
ATOM 6704 C C . PHE B 1 417 ? 14.914 7.363 -2.238 1 98.88 417 PHE B C 1
ATOM 6706 O O . PHE B 1 417 ? 14.352 6.348 -2.641 1 98.88 417 PHE B O 1
ATOM 6713 N N . VAL B 1 418 ? 14.305 8.203 -1.423 1 98.75 418 VAL B N 1
ATOM 6714 C CA . VAL B 1 418 ? 12.891 8.133 -1.064 1 98.75 418 VAL B CA 1
ATOM 6715 C C . VAL B 1 418 ? 12.164 9.375 -1.582 1 98.75 418 VAL B C 1
ATOM 6717 O O . VAL B 1 418 ? 12.57 10.5 -1.293 1 98.75 418 VAL B O 1
ATOM 6720 N N . ALA B 1 419 ? 11.148 9.195 -2.332 1 98.25 419 ALA B N 1
ATOM 6721 C CA . ALA B 1 419 ? 10.375 10.281 -2.934 1 98.25 419 ALA B CA 1
ATOM 6722 C C . ALA B 1 419 ? 8.883 10.055 -2.744 1 98.25 419 ALA B C 1
ATOM 6724 O O . ALA B 1 419 ? 8.195 9.609 -3.666 1 98.25 419 ALA B O 1
ATOM 6725 N N . PRO B 1 420 ? 8.406 10.391 -1.573 1 97.19 420 PRO B N 1
ATOM 6726 C CA . PRO B 1 420 ? 6.969 10.219 -1.349 1 97.19 420 PRO B CA 1
ATOM 6727 C C . PRO B 1 420 ? 6.117 11.18 -2.18 1 97.19 420 PRO B C 1
ATOM 6729 O O . PRO B 1 420 ? 6.512 12.328 -2.395 1 97.19 420 PRO B O 1
ATOM 6732 N N . GLY B 1 421 ? 5.012 10.742 -2.648 1 96.12 421 GLY B N 1
ATOM 6733 C CA . GLY B 1 421 ? 4.102 11.656 -3.32 1 96.12 421 GLY B CA 1
ATOM 6734 C C . GLY B 1 421 ? 3.357 11.016 -4.477 1 96.12 421 GLY B C 1
ATOM 6735 O O . GLY B 1 421 ? 3 9.836 -4.414 1 96.12 421 GLY B O 1
ATOM 6736 N N . GLY B 1 422 ? 3.031 11.898 -5.434 1 95.38 422 GLY B N 1
ATOM 6737 C CA . GLY B 1 422 ? 2.166 11.484 -6.527 1 95.38 422 GLY B CA 1
ATOM 6738 C C . GLY B 1 422 ? 2.883 11.406 -7.863 1 95.38 422 GLY B C 1
ATOM 6739 O O . GLY B 1 422 ? 3.982 10.859 -7.953 1 95.38 422 GLY B O 1
ATOM 6740 N N . GLU B 1 423 ? 2.275 11.906 -8.883 1 95.44 423 GLU B N 1
ATOM 6741 C CA . GLU B 1 423 ? 2.703 11.727 -10.266 1 95.44 423 GLU B CA 1
ATOM 6742 C C . GLU B 1 423 ? 4.082 12.336 -10.508 1 95.44 423 GLU B C 1
ATOM 6744 O O . GLU B 1 423 ? 4.953 11.703 -11.102 1 95.44 423 GLU B O 1
ATOM 6749 N N . TYR B 1 424 ? 4.273 13.57 -10.008 1 97.31 424 TYR B N 1
ATOM 6750 C CA . TYR B 1 424 ? 5.543 14.234 -10.273 1 97.31 424 TYR B CA 1
ATOM 6751 C C . TYR B 1 424 ? 6.691 13.523 -9.57 1 97.31 424 TYR B C 1
ATOM 6753 O O . TYR B 1 424 ? 7.703 13.203 -10.188 1 97.31 424 TYR B O 1
ATOM 6761 N N . PRO B 1 425 ? 6.535 13.227 -8.273 1 97.56 425 PRO B N 1
ATOM 6762 C CA . PRO B 1 425 ? 7.594 12.445 -7.629 1 97.56 425 PRO B CA 1
ATOM 6763 C C . PRO B 1 425 ? 7.859 11.117 -8.336 1 97.56 425 PRO B C 1
ATOM 6765 O O . PRO B 1 425 ? 9.008 10.695 -8.445 1 97.56 425 PRO B O 1
ATOM 6768 N N . GLU B 1 426 ? 6.871 10.484 -8.789 1 96.44 426 GLU B N 1
ATOM 6769 C CA . GLU B 1 426 ? 7.039 9.227 -9.5 1 96.44 426 GLU B CA 1
ATOM 6770 C C . GLU B 1 426 ? 7.852 9.414 -10.781 1 96.44 426 GLU B C 1
ATOM 6772 O O . GLU B 1 426 ? 8.711 8.602 -11.102 1 96.44 426 GLU B O 1
ATOM 6777 N N . LYS B 1 427 ? 7.477 10.43 -11.539 1 97.06 427 LYS B N 1
ATOM 6778 C CA . LYS B 1 427 ? 8.234 10.742 -12.742 1 97.06 427 LYS B CA 1
ATOM 6779 C C . LYS B 1 427 ? 9.711 10.969 -12.422 1 97.06 427 LYS B C 1
ATOM 6781 O O . LYS B 1 427 ? 10.586 10.453 -13.117 1 97.06 427 LYS B O 1
ATOM 6786 N N . MET B 1 428 ? 9.977 11.734 -11.367 1 97.94 428 MET B N 1
ATOM 6787 C CA . MET B 1 428 ? 11.352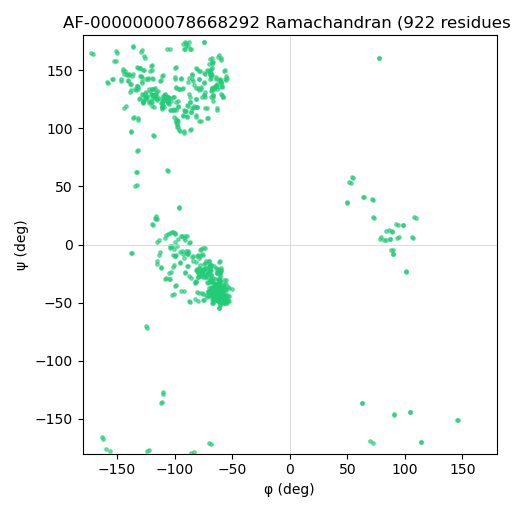 11.992 -10.945 1 97.94 428 MET B CA 1
ATOM 6788 C C . MET B 1 428 ? 12.039 10.703 -10.508 1 97.94 428 MET B C 1
ATOM 6790 O O . MET B 1 428 ? 13.219 10.484 -10.805 1 97.94 428 MET B O 1
ATOM 6794 N N . ALA B 1 429 ? 11.289 9.875 -9.852 1 97.56 429 ALA B N 1
ATOM 6795 C CA . ALA B 1 429 ? 11.805 8.594 -9.383 1 97.56 429 ALA B CA 1
ATOM 6796 C C . ALA B 1 429 ? 12.328 7.75 -10.547 1 97.56 429 ALA B C 1
ATOM 6798 O O . ALA B 1 429 ? 13.414 7.18 -10.477 1 97.56 429 ALA B O 1
ATOM 6799 N N . ARG B 1 430 ? 11.578 7.66 -11.617 1 96.81 430 ARG B N 1
ATOM 6800 C CA . ARG B 1 430 ? 11.969 6.879 -12.789 1 96.81 430 ARG B CA 1
ATOM 6801 C C . ARG B 1 430 ? 13.266 7.402 -13.391 1 96.81 430 ARG B C 1
ATOM 6803 O O . ARG B 1 430 ? 14.156 6.621 -13.734 1 96.81 430 ARG B O 1
ATOM 6810 N N . ARG B 1 431 ? 13.367 8.664 -13.453 1 98.19 431 ARG B N 1
ATOM 6811 C CA . ARG B 1 431 ? 14.57 9.281 -14 1 98.19 431 ARG B CA 1
ATOM 6812 C C . ARG B 1 431 ? 15.781 8.984 -13.125 1 98.19 431 ARG B C 1
ATOM 6814 O O . ARG B 1 431 ? 16.875 8.719 -13.633 1 98.19 431 ARG B O 1
ATOM 6821 N N . ILE B 1 432 ? 15.547 9.055 -11.852 1 98.56 432 ILE B N 1
ATOM 6822 C CA . ILE B 1 432 ? 16.641 8.797 -10.914 1 98.56 432 ILE B CA 1
ATOM 6823 C C . ILE B 1 432 ? 17.031 7.324 -10.992 1 98.56 432 ILE B C 1
ATOM 6825 O O . ILE B 1 432 ? 18.234 6.996 -10.961 1 98.56 432 ILE B O 1
ATOM 6829 N N . GLU B 1 433 ? 16.109 6.457 -11.102 1 97.69 433 GLU B N 1
ATOM 6830 C CA . GLU B 1 433 ? 16.391 5.027 -11.195 1 97.69 433 GLU B CA 1
ATOM 6831 C C . GLU B 1 433 ? 17.172 4.695 -12.461 1 97.69 433 GLU B C 1
ATOM 6833 O O . GLU B 1 433 ? 18.016 3.789 -12.453 1 97.69 433 GLU B O 1
ATOM 6838 N N . GLU B 1 434 ? 16.875 5.398 -13.516 1 96.56 434 GLU B N 1
ATOM 6839 C CA . GLU B 1 434 ? 17.625 5.219 -14.75 1 96.56 434 GLU B CA 1
ATOM 6840 C C . GLU B 1 434 ? 19.109 5.52 -14.547 1 96.56 434 GLU B C 1
ATOM 6842 O O . GLU B 1 434 ? 19.953 5.059 -15.32 1 96.56 434 GLU B O 1
ATOM 6847 N N . LYS B 1 435 ? 19.359 6.328 -13.484 1 97.5 435 LYS B N 1
ATOM 6848 C CA . LYS B 1 435 ? 20.766 6.66 -13.195 1 97.5 435 LYS B CA 1
ATOM 6849 C C . LYS B 1 435 ? 21.391 5.613 -12.281 1 97.5 435 LYS B C 1
ATOM 6851 O O . LYS B 1 435 ? 22.578 5.691 -11.977 1 97.5 435 LYS B O 1
ATOM 6856 N N . GLY B 1 436 ? 20.625 4.684 -11.797 1 96.5 436 GLY B N 1
ATOM 6857 C CA . GLY B 1 436 ? 21.203 3.578 -11.047 1 96.5 436 GLY B CA 1
ATOM 6858 C C . GLY B 1 436 ? 20.953 3.672 -9.555 1 96.5 436 GLY B C 1
ATOM 6859 O O . GLY B 1 436 ? 21.5 2.898 -8.773 1 96.5 436 GLY B O 1
ATOM 6860 N N . VAL B 1 437 ? 20.172 4.609 -9.133 1 98.5 437 VAL B N 1
ATOM 6861 C CA . VAL B 1 437 ? 19.844 4.758 -7.723 1 98.5 437 VAL B CA 1
ATOM 6862 C C . VAL B 1 437 ? 18.406 4.285 -7.477 1 98.5 437 VAL B C 1
ATOM 6864 O O . VAL B 1 437 ? 17.469 4.754 -8.133 1 98.5 437 VAL B O 1
ATOM 6867 N N . PRO B 1 438 ? 18.234 3.287 -6.566 1 98.38 438 PRO B N 1
ATOM 6868 C CA . PRO B 1 438 ? 16.875 2.846 -6.293 1 98.38 438 PRO B CA 1
ATOM 6869 C C . PRO B 1 438 ? 16.031 3.912 -5.586 1 98.38 438 PRO B C 1
ATOM 6871 O O . PRO B 1 438 ? 16.531 4.594 -4.684 1 98.38 438 PRO B O 1
ATOM 6874 N N . VAL B 1 439 ? 14.812 4.113 -6.039 1 98.62 439 VAL B N 1
ATOM 6875 C CA . VAL B 1 439 ? 13.906 5.102 -5.465 1 98.62 439 VAL B CA 1
ATOM 6876 C C . VAL B 1 439 ? 12.68 4.406 -4.883 1 98.62 439 VAL B C 1
ATOM 6878 O O . VAL B 1 439 ? 12.125 3.49 -5.5 1 98.62 439 VAL B O 1
ATOM 6881 N N . PHE B 1 440 ? 12.297 4.781 -3.715 1 98.12 440 PHE B N 1
ATOM 6882 C CA . PHE B 1 440 ? 11.148 4.199 -3.039 1 98.12 440 PHE B CA 1
ATOM 6883 C C . PHE B 1 440 ? 10.109 5.273 -2.719 1 98.12 440 PHE B C 1
ATOM 6885 O O . PHE B 1 440 ? 10.461 6.414 -2.42 1 98.12 440 PHE B O 1
ATOM 6892 N N . GLU B 1 441 ? 8.883 4.918 -2.695 1 96.25 441 GLU B N 1
ATOM 6893 C CA . GLU B 1 441 ? 7.754 5.832 -2.592 1 96.25 441 GLU B CA 1
ATOM 6894 C C . GLU B 1 441 ? 7.52 6.258 -1.145 1 96.25 441 GLU B C 1
ATOM 6896 O O . GLU B 1 441 ? 7.023 7.359 -0.888 1 96.25 441 GLU B O 1
ATOM 6901 N N . THR B 1 442 ? 7.805 5.395 -0.206 1 96.75 442 THR B N 1
ATOM 6902 C CA . THR B 1 442 ? 7.527 5.691 1.194 1 96.75 442 THR B CA 1
ATOM 6903 C C . THR B 1 442 ? 8.789 5.527 2.041 1 96.75 442 THR B C 1
ATOM 6905 O O . THR B 1 442 ? 9.727 4.836 1.638 1 96.75 442 THR B O 1
ATOM 6908 N N . VAL B 1 443 ? 8.766 6.125 3.193 1 97.44 443 VAL B N 1
ATOM 6909 C CA . VAL B 1 443 ? 9.891 6.043 4.121 1 97.44 443 VAL B CA 1
ATOM 6910 C C . VAL B 1 443 ? 10.078 4.598 4.574 1 97.44 443 VAL B C 1
ATOM 6912 O O . VAL B 1 443 ? 11.211 4.105 4.656 1 97.44 443 VAL B O 1
ATOM 6915 N N . GLU B 1 444 ? 8.977 3.918 4.777 1 96.81 444 GLU B N 1
ATOM 6916 C CA . GLU B 1 444 ? 9.047 2.531 5.227 1 96.81 444 GLU B CA 1
ATOM 6917 C C . GLU B 1 444 ? 9.711 1.646 4.176 1 96.81 444 GLU B C 1
ATOM 6919 O O . GLU B 1 444 ? 10.469 0.729 4.512 1 96.81 444 GLU B O 1
ATOM 6924 N N . ASP B 1 445 ? 9.414 1.866 2.922 1 97.81 445 ASP B N 1
ATOM 6925 C CA . ASP B 1 445 ? 10.062 1.118 1.852 1 97.81 445 ASP B CA 1
ATOM 6926 C C . ASP B 1 445 ? 11.562 1.409 1.813 1 97.81 445 ASP B C 1
ATOM 6928 O O . ASP B 1 445 ? 12.367 0.516 1.542 1 97.81 445 ASP B O 1
ATOM 6932 N N . GLY B 1 446 ? 11.898 2.684 2.053 1 98.69 446 GLY B N 1
ATOM 6933 C CA . GLY B 1 446 ? 13.305 3.041 2.137 1 98.69 446 GLY B CA 1
ATOM 6934 C C . GLY B 1 446 ? 14.031 2.322 3.256 1 98.69 446 GLY B C 1
ATOM 6935 O O . GLY B 1 446 ? 15.188 1.919 3.092 1 98.69 446 GLY B O 1
ATOM 6936 N N . VAL B 1 447 ? 13.352 2.188 4.379 1 98.56 447 VAL B N 1
ATOM 6937 C CA . VAL B 1 447 ? 13.93 1.479 5.516 1 98.56 447 VAL B CA 1
ATOM 6938 C C . VAL B 1 447 ? 14.227 0.035 5.125 1 98.56 447 VAL B C 1
ATOM 6940 O O . VAL B 1 447 ? 15.305 -0.489 5.438 1 98.56 447 VAL B O 1
ATOM 6943 N N . ASP B 1 448 ? 13.305 -0.583 4.418 1 98.5 448 ASP B N 1
ATOM 6944 C CA . ASP B 1 448 ? 13.508 -1.939 3.916 1 98.5 448 ASP B CA 1
ATOM 6945 C C . ASP B 1 448 ? 14.773 -2.025 3.066 1 98.5 448 ASP B C 1
ATOM 6947 O O . ASP B 1 448 ? 15.57 -2.955 3.219 1 98.5 448 ASP B O 1
ATOM 6951 N N . ALA B 1 449 ? 14.867 -1.089 2.213 1 98.75 449 ALA B N 1
ATOM 6952 C CA . ALA B 1 449 ? 15.992 -1.062 1.28 1 98.75 449 ALA B CA 1
ATOM 6953 C C . ALA B 1 449 ? 17.328 -0.968 2.025 1 98.75 449 ALA B C 1
ATOM 6955 O O . ALA B 1 449 ? 18.25 -1.735 1.756 1 98.75 449 ALA B O 1
ATOM 6956 N N . VAL B 1 450 ? 17.391 -0.046 2.971 1 98.88 450 VAL B N 1
ATOM 6957 C CA . VAL B 1 450 ? 18.609 0.146 3.736 1 98.88 450 VAL B CA 1
ATOM 6958 C C . VAL B 1 450 ? 18.922 -1.113 4.543 1 98.88 450 VAL B C 1
ATOM 6960 O O . VAL B 1 450 ? 20.062 -1.562 4.586 1 98.88 450 VAL B O 1
ATOM 6963 N N . TYR B 1 451 ? 17.891 -1.677 5.113 1 98.81 451 TYR B N 1
ATOM 6964 C CA . TYR B 1 451 ? 18.047 -2.902 5.891 1 98.81 451 TYR B CA 1
ATOM 6965 C C . TYR B 1 451 ? 18.672 -4.004 5.051 1 98.81 451 TYR B C 1
ATOM 6967 O O . TYR B 1 451 ? 19.625 -4.668 5.492 1 98.81 451 TYR B O 1
ATOM 6975 N N . ALA B 1 452 ? 18.188 -4.195 3.848 1 98.88 452 ALA B N 1
ATOM 6976 C CA . ALA B 1 452 ? 18.672 -5.254 2.967 1 98.88 452 ALA B CA 1
ATOM 6977 C C . ALA B 1 452 ? 20.156 -5.043 2.617 1 98.88 452 ALA B C 1
ATOM 6979 O O . ALA B 1 452 ? 20.938 -5.984 2.646 1 98.88 452 ALA B O 1
ATOM 6980 N N . LEU B 1 453 ? 20.484 -3.793 2.287 1 98.88 453 LEU B N 1
ATOM 6981 C CA . LEU B 1 453 ? 21.844 -3.463 1.916 1 98.88 453 LEU B CA 1
ATOM 6982 C C . LEU B 1 453 ? 22.812 -3.738 3.07 1 98.88 453 LEU B C 1
ATOM 6984 O O . LEU B 1 453 ? 23.891 -4.285 2.865 1 98.88 453 LEU B O 1
ATOM 6988 N N . VAL B 1 454 ? 22.406 -3.387 4.258 1 98.81 454 VAL B N 1
ATOM 6989 C CA . VAL B 1 454 ? 23.266 -3.512 5.434 1 98.81 454 VAL B CA 1
ATOM 6990 C C . VAL B 1 454 ? 23.344 -4.977 5.859 1 98.81 454 VAL B C 1
ATOM 6992 O O . VAL B 1 454 ? 24.438 -5.496 6.102 1 98.81 454 VAL B O 1
ATOM 6995 N N . LYS B 1 455 ? 22.188 -5.652 5.941 1 98.5 455 LYS B N 1
ATOM 6996 C CA . LYS B 1 455 ? 22.141 -7.031 6.418 1 98.5 455 LYS B CA 1
ATOM 6997 C C . LYS B 1 455 ? 22.938 -7.953 5.5 1 98.5 455 LYS B C 1
ATOM 6999 O O . LYS B 1 455 ? 23.719 -8.789 5.969 1 98.5 455 LYS B O 1
ATOM 7004 N N . TYR B 1 456 ? 22.75 -7.859 4.203 1 98.69 456 TYR B N 1
ATOM 7005 C CA . TYR B 1 456 ? 23.5 -8.68 3.26 1 98.69 456 TYR B CA 1
ATOM 7006 C C . TYR B 1 456 ? 24.984 -8.32 3.277 1 98.69 456 TYR B C 1
ATOM 7008 O O . TYR B 1 456 ? 25.844 -9.203 3.211 1 98.69 456 TYR B O 1
ATOM 7016 N N . GLY B 1 457 ? 25.25 -6.977 3.395 1 98.5 457 GLY B N 1
ATOM 7017 C CA . GLY B 1 457 ? 26.641 -6.551 3.518 1 98.5 457 GLY B CA 1
ATOM 7018 C C . GLY B 1 457 ? 27.328 -7.145 4.727 1 98.5 457 GLY B C 1
ATOM 7019 O O . GLY B 1 457 ? 28.484 -7.59 4.633 1 98.5 457 GLY B O 1
ATOM 7020 N N . LYS B 1 458 ? 26.672 -7.129 5.793 1 97.56 458 LYS B N 1
ATOM 7021 C CA . LYS B 1 458 ? 27.219 -7.715 7.012 1 97.56 458 LYS B CA 1
ATOM 7022 C C . LYS B 1 458 ? 27.484 -9.211 6.84 1 97.56 458 LYS B C 1
ATOM 7024 O O . LYS B 1 458 ? 28.531 -9.711 7.254 1 97.56 458 LYS B O 1
ATOM 7029 N N . TYR B 1 459 ? 26.547 -9.867 6.25 1 97.75 459 TYR B N 1
ATOM 7030 C CA . TYR B 1 459 ? 26.719 -11.297 5.988 1 97.75 459 TYR B CA 1
ATOM 7031 C C . TYR B 1 459 ? 27.984 -11.547 5.156 1 97.75 459 TYR B C 1
ATOM 7033 O O . TYR B 1 459 ? 28.781 -12.422 5.484 1 97.75 459 TYR B O 1
ATOM 7041 N N . LEU B 1 460 ? 28.109 -10.773 4.082 1 97.38 460 LEU B N 1
ATOM 7042 C CA . LEU B 1 460 ? 29.25 -10.953 3.182 1 97.38 460 LEU B CA 1
ATOM 7043 C C . LEU B 1 460 ? 30.562 -10.711 3.91 1 97.38 460 LEU B C 1
ATOM 7045 O O . LEU B 1 460 ? 31.578 -11.32 3.576 1 97.38 460 LEU B O 1
ATOM 7049 N N . SER B 1 461 ? 30.562 -9.859 4.859 1 96.06 461 SER B N 1
ATOM 7050 C CA . SER B 1 461 ? 31.781 -9.555 5.602 1 96.06 461 SER B CA 1
ATOM 7051 C C . SER B 1 461 ? 32.156 -10.688 6.547 1 96.06 461 SER B C 1
ATOM 7053 O O . SER B 1 461 ? 33.312 -10.797 6.969 1 96.06 461 SER B O 1
ATOM 7055 N N . GLU B 1 462 ? 31.25 -11.461 6.844 1 93.31 462 GLU B N 1
ATOM 7056 C CA . GLU B 1 462 ? 31.469 -12.539 7.805 1 93.31 462 GLU B CA 1
ATOM 7057 C C . GLU B 1 462 ? 31.812 -13.844 7.105 1 93.31 462 GLU B C 1
ATOM 7059 O O . GLU B 1 462 ? 32.25 -14.805 7.746 1 93.31 462 GLU B O 1
ATOM 7064 N N . VAL B 1 463 ? 31.578 -13.922 5.926 1 87.12 463 VAL B N 1
ATOM 7065 C CA . VAL B 1 463 ? 31.812 -15.188 5.238 1 87.12 463 VAL B CA 1
ATOM 7066 C C . VAL B 1 463 ? 32.875 -15.023 4.176 1 87.12 463 VAL B C 1
ATOM 7068 O O . VAL B 1 463 ? 33.094 -13.914 3.664 1 87.12 463 VAL B O 1
#

Organism: Thermococcus barophilus (strain DSM 11836 / MP) (NCBI:txid391623)

Radius of gyration: 30.01 Å; Cα contacts (8 Å, |Δi|>4): 2310; chains: 2; bounding box: 62×92×68 Å

Sequence (926 aa):
MNLEFLFYPRSVAVIGASHVPGKIGNAIMKSVARQFNGKIYAVNVKGGEIEINGQRFKVYRSILEIPDEVDVAVIAIPAKFVPDVIDECGQKGVKGAIVISAGFKEAGRADLEEELVKRARKWGIRIVGPNCLGVTNLENGFDCNFNPPERQARPKFGGIAFMSQSGAFGAAILDWAAKHNVGMSKFISLGNMADLDESDFMSYLKDDPKTKVITAYLEGVKDGRKFFKIARETTKAKPVIILKAGRTEAGAKAAASHTGSLAGSYAIYEAAFEQTGVLSAKSMRQLFNYAKALAMQKPAKGDRIAIVTNGGGAGVMMSDGLLEKGLKLAQLSDETNEKFAKAIEEGKLPHHMSYKNPIDVIGDAPSKRYELAMRYALEDPNVDVLVVIALFQSPALDEGIVDVMEKVQEYGKPIVFVAPGGEYPEKMARRIEEKGVPVFETVEDGVDAVYALVKYGKYLSEVMNLEFLFYPRSVAVIGASHVPGKIGNAIMKSVARQFNGKIYAVNVKGGEIEINGQRFKVYRSILEIPDEVDVAVIAIPAKFVPDVIDECGQKGVKGAIVISAGFKEAGRADLEEELVKRARKWGIRIVGPNCLGVTNLENGFDCNFNPPERQARPKFGGIAFMSQSGAFGAAILDWAAKHNVGMSKFISLGNMADLDESDFMSYLKDDPKTKVITAYLEGVKDGRKFFKIARETTKAKPVIILKAGRTEAGAKAAASHTGSLAGSYAIYEAAFEQTGVLSAKSMRQLFNYAKALAMQKPAKGDRIAIVTNGGGAGVMMSDGLLEKGLKLAQLSDETNEKFAKAIEEGKLPHHMSYKNPIDVIGDAPSKRYELAMRYALEDPNVDVLVVIALFQSPALDEGIVDVMEKVQEYGKPIVFVAPGGEYPEKMARRIEEKGVPVFETVEDGVDAVYALVKYGKYLSEV

Foldseek 3Di:
DDPVCQQDPQEEEEAPADQDPPALNLLQCQQQVVQAPHHYAAEDLVWDWHAHPNDIHGYHNAPLPDPDQHAEYEYDDELQCQQVNLLSCLVSLHAEYEAAHDDDVLVVNVVSLVSSVVSNVVSNYAYAAHNWQGKDFLVRSRGRGSDDCVRANAAHAAAEEEEEQDHVVLSVLRSVCNVVRNHYGMYGHRYLVSGPDPLNVLQVLLPDPSHAAYEYEEAADDDPVSNLVSLLVSLLRHAYEYAYFLQDVVRQVVSCNRNVDRGDHNVVVVVSCLVRLHHYDPDSLLRVLLVLLRRQAAFWLAQAEEEEEQDVVLQVVLQVLQVVLVGHHFFFDPVLVVVVVVCCVVVVAPPPWDLGGHGHSHLLDELSSVLSSLLSQLVTPRHGEYEYEYAVVRVNYDLCNLVSLLVSCVSRHAYEYEYADDDVSVVSQVSNVVSRHHYHHGSNSSSSSSSSSNSSSVVNVVD/DDPVCQQDPQEEEEAPADQDPPALNLLLCQQQVVQAPHHYAAEDLVWDWHAHPNDIHGYHNAPLPDPDQHAEYEYEDELQCQLVNLLSCLVSLHAEYEAAHDDDVLVVNVVSLVSSVVSNVVSNYAYAAHNWQGKDFLVRSRGRGSDDCVGAPAAHAAAEEEEEQDHVVLSVLRSVCRVVRNHYGMYGHRYLVSGPDPLNVLQVLLPDPSHQEYEYEEAADDDPVSNLVSLLVSLLRHAYEYAYFLQDVVRQVVSCNRNVDRGDHNVVVVVSCLVRLHHYDPDSLLRVLLVLLRRQAAFWLAQAEEEEEQDVVLQVVLQVLQVVLVGHHFFFDPVLVVVVVVCCVVVVAPPPWDLGGHGHSHLLDELSSVLSSLLSQLPTPRHGEYEYEYEVVHVNYDLCNLVSLLVSCVSRHAYEYEYADDDVSVVSQVSNVVSRHHYHHGSNSSSSSSSSSHSSSVVNVVD

Nearest PDB structures (foldseek):
  4yb8-assembly1_A  TM=9.158E-01  e=5.148E-46  Candidatus Korarchaeum cryptofilum OPF8
  4yaj-assembly1_C  TM=9.271E-01  e=1.335E-45  Candidatus Korarchaeum cryptofilum OPF8
  2csu-assembly1_A  TM=9.366E-01  e=3.283E-43  Pyrococcus horikoshii OT3
  2csu-assembly1_B  TM=9.196E-01  e=2.389E-41  Pyrococcus horikoshii OT3
  7cm9-assembly2_D  TM=8.565E-01  e=1.985E-30  Psychrobacter sp.

Solvent-accessible surface area (backbone atoms only — not comparable to full-atom values): 44623 Å² total; per-residue (Å²): 106,93,58,58,56,79,63,61,44,61,18,37,33,33,36,35,38,46,71,49,84,89,36,61,22,21,31,23,49,43,33,32,64,66,54,32,80,48,50,77,40,36,18,22,77,83,40,59,71,36,69,47,92,90,37,78,39,64,25,30,54,39,76,68,67,50,90,64,77,39,35,27,36,38,35,42,49,66,43,88,53,45,46,62,49,42,51,44,37,33,75,51,56,25,45,29,34,38,28,39,28,54,65,26,49,75,66,71,26,48,66,58,42,51,50,35,46,54,52,24,54,73,49,62,30,45,37,41,6,40,43,20,43,33,47,30,22,44,75,62,32,40,27,43,37,48,53,50,61,80,45,27,40,74,36,51,59,30,33,32,25,41,34,16,45,31,41,57,40,38,46,23,50,41,8,26,29,30,64,69,72,42,34,25,25,34,40,36,26,34,24,67,34,69,63,42,41,73,45,54,51,46,47,30,44,56,72,33,87,61,37,49,22,43,35,32,40,38,57,68,72,91,50,60,66,58,36,51,54,41,42,37,60,28,37,75,74,29,57,36,36,36,31,60,36,19,61,35,73,67,3,16,51,41,34,17,69,58,59,67,42,85,46,65,61,41,66,57,51,52,52,50,24,64,75,24,48,40,42,79,23,91,39,74,64,49,40,48,32,29,41,46,33,52,54,45,34,63,59,16,89,43,56,22,34,36,38,40,23,31,25,57,49,51,43,13,43,38,42,24,49,32,46,76,70,72,43,42,72,24,64,76,44,69,66,45,51,48,49,51,52,50,34,29,73,71,63,72,38,64,80,86,47,44,79,50,76,51,24,28,60,37,59,71,32,32,32,67,50,50,44,54,54,48,49,49,48,64,67,27,89,49,38,25,32,41,36,37,40,47,55,51,36,27,81,42,41,45,78,57,38,43,59,42,60,46,58,61,50,75,71,69,54,29,55,42,34,24,32,35,35,25,68,55,30,48,56,51,34,54,57,29,36,74,57,47,37,40,57,26,55,39,56,68,48,37,36,40,20,51,48,39,27,27,54,49,20,51,43,56,73,74,99,104,92,58,59,55,78,62,62,45,61,18,36,32,34,37,35,38,43,71,51,84,89,37,62,22,22,31,23,49,44,34,31,65,66,53,33,82,49,50,77,39,36,18,24,78,84,40,58,69,35,67,49,93,90,38,79,40,65,26,30,55,38,76,69,66,48,89,66,77,38,36,27,36,38,36,42,48,65,43,89,52,45,46,60,49,42,51,44,36,33,76,52,57,25,45,31,35,39,29,39,28,52,66,27,51,76,65,71,26,46,67,58,41,51,49,34,47,53,52,23,55,74,49,62,32,45,36,42,6,40,45,20,43,34,47,30,23,46,75,63,31,40,27,45,38,47,52,51,61,82,44,27,40,74,36,52,58,31,36,33,24,41,35,18,46,31,40,55,38,38,45,23,50,40,8,26,29,30,64,69,71,42,36,25,24,34,40,36,27,35,24,67,35,70,64,41,40,73,45,54,52,46,46,30,47,56,72,33,90,61,39,49,21,43,35,33,42,37,56,68,72,93,50,61,65,59,35,50,54,40,43,37,59,28,37,76,76,29,56,36,37,36,30,60,36,18,60,35,74,67,3,16,51,40,35,18,68,60,60,66,42,84,46,67,62,41,68,58,51,53,52,49,26,63,75,25,47,39,43,79,23,91,39,74,66,49,39,48,30,30,42,48,33,52,54,45,34,64,58,16,91,42,57,22,34,36,38,41,23,33,25,57,49,50,41,13,42,37,43,24,48,33,45,75,72,72,43,42,73,24,65,77,45,69,67,47,51,48,50,52,53,49,35,28,74,71,63,72,38,65,82,86,47,44,79,49,77,49,24,27,62,38,58,72,33,33,32,68,52,48,44,52,54,48,49,48,48,66,68,28,89,51,38,26,32,43,37,37,38,45,55,50,36,29,81,44,42,45,78,58,40,44,58,43,59,46,59,59,49,77,71,70,53,30,56,43,36,24,33,36,35,25,70,55,29,48,56,52,34,53,56,28,36,74,58,47,37,41,57,27,55,39,57,68,48,36,34,41,21,53,47,40,26,26,54,48,20,52,43,55,73,72,99

pLDDT: mean 95.92, std 4.96, range [60.38, 98.94]

InterPro domains:
  IPR003781 CoA-binding [PF13380] (10-136)
  IPR003781 CoA-binding [SM00881] (6-104)
  IPR016102 Succinyl-CoA synthetase-like [G3DSA:3.40.50.261] (132-295)
  IPR016102 Succinyl-CoA synthetase-like [G3DSA:3.40.50.261] (297-462)
  IPR016102 Succinyl-CoA synthetase-like [SSF52210] (133-295)
  IPR016102 Succinyl-CoA synthetase-like [SSF52210] (301-459)
  IPR032875 Succinyl-CoA synthetase-like, flavodoxin doma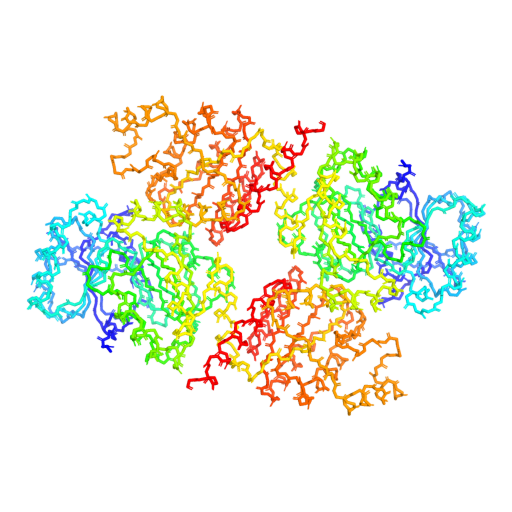in [PF13607] (158-294)
  IPR036291 NAD(P)-binding domain superfamily [SSF51735] (3-132)
  IPR043938 Ligase-CoA domain [PF19045] (306-444)
  IPR051538 Acyl-CoA Synthetase/Transferase [PTHR43334] (2-462)

Secondary structure (DSSP, 8-state):
---HHHHS-SEEEEET--SSTTSHHHHHHHHHHHH--SEEEEE-TT-EEEEETTEEEEEESSGGG-SS--SEEEE-S-GGGHHHHHHHHHHHT--EEEE----SGGGT-HHHHHHHHHHHHHHT-EEE-SS---EEETTTTEE---S-TTTSPPPPEEEEEEEES-HHHHHHHHHHHHHTT--EEEEEE-TT-SSS-HHHHHHHHHH-TT-SEEEEEES--S-HHHHHHHHHHHHTTS-EEEEE---SHHHHHHHHHHHSS----HHHHHHHHHHHTPEEESSHHHHHHHHHHHHHSPPPSS-EEEEEES-HHHHHHHHHHHHHTT-EE----HHHHHHHHHHHHTTSS-TT-B-SSSEE--TT--HHHHHHHHHHHHH-TT-SEEEEE--TTSTTS-TTHHHHHHHGGGG-S-EEEE--SSHHHHHHHHHHHHTT--EESSHHHHHHHHHHHHHHHHHHHH-/---HHHHS-SEEEEET--SSTTSHHHHHHHHHHHH--SEEEEE-TT-EEEEETTEEEEEESSGGG-SS--SEEEE-S-GGGHHHHHHHHHHHT--EEEE----SGGGT-HHHHHHHHHHHHHHT-EEE-SS---EEETTTTEE---S-TTTSPPPPEEEEEEEES-HHHHHHHHHHHHHTT--EEEEEE-TT-SSS-HHHHHHHHHH-TT-SEEEEEES--S-HHHHHHHHHHHHTTS-EEEEE---SHHHHHHHHHHHSS----HHHHHHHHHHHTPEEESSHHHHHHHHHHHHHSPPPSSSEEEEEES-HHHHHHHHHHHHHTT-EE----HHHHHHHHHHHHTTSS-TT-B-SSSEE--TT--HHHHHHHHHHHHH-TT-SEEEEE--TTSTTS-TTHHHHHHHGGGG-S-EEEE--SSHHHHHHHHHHHHTT--EESSHHHHHHHHHHHHHHHHHHHH-